Protein AF-A0A1S3RMH4-F1 (afdb_monomer)

pLDDT: mean 74.73, std 23.82, range [23.7, 96.94]

Solvent-accessible surface area (backbone atoms only — not comparable to full-atom values): 52886 Å² total; per-residue (Å²): 134,87,84,89,87,80,86,88,88,81,89,83,89,81,85,90,82,89,84,86,89,84,88,78,90,83,90,86,88,89,90,85,89,79,90,90,88,88,85,91,84,90,88,85,89,90,83,90,86,89,85,88,84,90,86,87,81,91,88,82,81,90,88,85,89,81,89,84,88,87,84,82,85,89,86,82,90,82,84,91,77,82,96,82,88,84,88,71,64,43,44,48,47,49,60,65,62,36,79,44,44,56,60,39,66,55,67,34,40,35,42,41,51,57,93,33,77,43,79,48,46,26,42,62,88,70,49,74,63,56,69,76,44,93,51,40,39,50,45,75,78,57,71,43,32,36,37,44,32,38,42,56,30,48,71,86,70,38,38,51,32,35,42,37,38,34,44,102,90,49,75,30,66,25,69,33,52,28,44,54,32,35,67,84,40,70,80,67,85,78,68,72,48,77,43,42,56,59,40,72,42,76,50,74,51,56,72,44,38,41,71,72,53,50,60,47,54,22,46,88,89,40,72,67,56,53,90,79,44,83,44,41,42,75,54,87,68,46,30,41,35,29,50,50,34,44,67,88,72,44,43,60,34,34,48,33,37,34,27,80,95,76,70,48,72,54,74,48,73,40,42,42,44,50,23,35,54,35,43,76,64,81,50,84,74,60,37,54,37,76,35,49,59,66,36,68,42,74,48,76,52,58,64,49,41,30,62,75,39,51,36,43,42,27,46,92,89,40,76,65,68,70,57,96,52,34,38,57,51,100,62,33,41,36,41,34,38,43,63,32,42,75,87,66,41,47,60,34,35,43,38,27,37,37,94,53,36,69,38,74,50,73,29,37,33,46,56,34,36,60,25,39,75,75,44,70,66,68,47,70,42,63,44,67,56,39,66,48,71,51,52,40,30,34,48,38,37,63,69,22,53,69,44,43,34,45,94,89,49,63,70,55,86,80,93,83,70,86,90,66,77,71,55,59,47,70,44,99,84,67,41,42,35,32,40,47,58,80,46,39,33,35,43,31,37,51,55,37,48,79,83,68,42,43,61,38,39,45,36,30,34,40,98,82,37,68,30,77,54,74,33,45,36,47,54,26,28,47,37,45,81,49,65,74,47,71,47,57,36,48,79,74,38,75,37,78,47,52,44,32,47,53,40,31,66,67,50,50,77,50,48,27,41,94,88,42,74,58,73,95,60,67,58,97,42,40,37,72,51,78,55,87,47,39,39,36,40,39,39,26,28,88,49,82,84,66,44,44,62,37,34,44,33,31,38,38,98,70,30,71,36,74,48,72,28,38,39,44,72,40,44,44,15,38,39,28,47,72,77,47,72,53,59,26,19,38,35,34,40,39,33,37,48,79,38,95,39,42,21,77,44,67,62,51,29,36,38,46,34,38,26,50,80,92,58,71,80,47,74,49,79,44,75,61,52,97,83,74,41,67,47,79,48,73,84,47,61,48,65,36,54,33,37,37,35,32,25,26,25,25,89,81,32,71,25,46,64,28,80,70,46,76,51,56,25,35,59,86,50,44,46,20,44,44,31,49,67,55,85,82,49,85,51,82,76,54,30,44,45,48,34,38,50,89,46,60,39,46,34,34,74,53,56,28,34,41,32,38,38,30,48,72,92,50,93,64,68,49,80,75,45,79,41,54,54,88,62,48,62,51,75,50,64,85,46,65,60,60,36,47,31,37,40,37,35,24,31,26,35,84,73,35,63,18,59,63,18,73,52,74,51,65,42,59,69,76,86,78,83,84,81,94,83,88,78,88,81,91,81,91,88,66,76,69,64,59,55,52,53,52,54,52,54,54,40,49,74,73,72,49,70,75,56,68,50,82,55,93,85,78,83,59,82,50,71,52,84,68,92,81,89,80,92,83,87,86,90,93,79,88,87,88,84,83,88,86,88,88,80,91,88,89,86,87,88,84,82,89,85,85,84,81,80,88,82,91,82,85,85,86,82,89,85,81,91,88,81,85,83,90,82,84,85,84,90,84,86,88,136

Foldseek 3Di:
DDDDDDDDDDDDDDDDDDDDDDDDDDDDDDDDDDDDDDDDDDDDDDDDDDDDDDDDDDDDDDDDDDDDDDDDDDDDDDDDDDDDDDDDKEKDKVPQEAEDEQQAKDKIKIFIDHQFPDKWKAAQVRHTDDADDPQWHWAADDRGMIMIMGGNDDQVRFAKMKIWTDDPVDIYIGIYGHGYKYAKDWPDDDDAAEDEQQAWDKDFTDIDIVVFWAKFKDDPNHTDDCVPDVQWDDDPGGIIIGGRDHQVRFDWMKTWTADPVVGDIDIDIHGYHYWYEKDWDDDPQLLEAEEEAQAKGKRFTDIDIPPFWQKWKDDPNHTDDDDPQWDADPRRRMIIGGRDDQVNFAKMKIWTADPSGIDIDIHTYDYWYWKDWPDWEAAEALAFQAKDKTKIFIDIVVQWDKWKDDDPDTQDDPDDDDPDDDQWDADPVRQWIWGHDRGMIMIMGRGDDQVPFAKMKMWTDDPPYIDIDIYTYHYFHWKDWDFDQEWEDAAQDKTKGKTFIDGPPFWDKWKDDPNHTDDQDDDPAWHWDDDSGMIIIIGRHNDPVSFAWMKMWIGDPSGIDIDIHGYYYFDAFAAWAFPDWAAAQFKIKTFTHGTPGNSRFDWFWKKKWKDFPPDDIDIDIDTDDDPPGMDMDGGHHGQTKMWMWMWIAGPVGIYDIDDTDIDTHHHAWAAAAAWAKDDDDADPAAKDKIFTDGGGRRGAQFAWKWKWKDFPVDPDIDDIDIGGSPDGMDMDHDHDAQTKMKMWIWTAGPRGIHDTDIDIDTHHHDDDDDDDDDDDDDDDDDVPPVVVVVVVVVCVVVPFDKDWDDDPDDPDIDIDGDDDDDDDDDDDDDDDDDDDDDDDDDDDDDDDDDDDDDDDDDDDDDDDDDDDDDDDDDDDDDD

Radius of gyration: 71.13 Å; Cα contacts (8 Å, |Δi|>4): 1762; chains: 1; bounding box: 151×96×207 Å

Structure (mmCIF, N/CA/C/O backbone):
data_AF-A0A1S3RMH4-F1
#
_entry.id   AF-A0A1S3RMH4-F1
#
loop_
_atom_site.group_PDB
_atom_site.id
_atom_site.type_symbol
_atom_site.label_atom_id
_atom_site.label_alt_id
_atom_site.label_comp_id
_atom_site.label_asym_id
_atom_site.label_entity_id
_atom_site.label_seq_id
_atom_site.pdbx_PDB_ins_code
_atom_site.Cartn_x
_atom_site.Cartn_y
_atom_site.Cartn_z
_atom_site.occupancy
_atom_site.B_iso_or_equiv
_atom_site.auth_seq_id
_atom_site.auth_comp_id
_atom_site.auth_asym_id
_atom_site.auth_atom_id
_atom_site.pdbx_PDB_model_num
ATOM 1 N N . MET A 1 1 ? 45.076 14.165 -7.934 1.00 28.39 1 MET A N 1
ATOM 2 C CA . MET A 1 1 ? 45.682 15.376 -7.335 1.00 28.39 1 MET A CA 1
ATOM 3 C C . MET A 1 1 ? 44.694 16.520 -7.517 1.00 28.39 1 MET A C 1
ATOM 5 O O . MET A 1 1 ? 43.938 16.445 -8.481 1.00 28.39 1 MET A O 1
ATOM 9 N N . PRO A 1 2 ? 44.615 17.478 -6.582 1.00 54.84 2 PRO A N 1
ATOM 10 C CA . PRO A 1 2 ? 43.663 18.589 -6.651 1.00 54.84 2 PRO A CA 1
ATOM 11 C C . PRO A 1 2 ? 44.163 19.694 -7.600 1.00 54.84 2 PRO A C 1
ATOM 13 O O . PRO A 1 2 ? 45.342 19.692 -7.946 1.00 54.84 2 PRO A O 1
ATOM 16 N N . ASP A 1 3 ? 43.303 20.660 -7.948 1.00 33.22 3 ASP A N 1
ATOM 17 C CA . ASP A 1 3 ? 43.487 22.004 -7.377 1.00 33.22 3 ASP A CA 1
ATOM 18 C C . ASP A 1 3 ? 42.275 22.950 -7.500 1.00 33.22 3 ASP A C 1
ATOM 20 O O . ASP A 1 3 ? 41.521 22.908 -8.467 1.00 33.22 3 ASP A O 1
ATOM 24 N N . LEU A 1 4 ? 42.188 23.828 -6.491 1.00 33.56 4 LEU A N 1
ATOM 25 C CA . LEU A 1 4 ? 41.513 25.137 -6.404 1.00 33.56 4 LEU A CA 1
ATOM 26 C C . LEU A 1 4 ? 39.973 25.272 -6.512 1.00 33.56 4 LEU A C 1
ATOM 28 O O . LEU A 1 4 ? 39.328 24.972 -7.511 1.00 33.56 4 LEU A O 1
ATOM 32 N N . CYS A 1 5 ? 39.414 25.892 -5.463 1.00 28.14 5 CYS A N 1
ATOM 33 C CA . CYS A 1 5 ? 38.019 26.322 -5.314 1.00 28.14 5 CYS A CA 1
ATOM 34 C C . CYS A 1 5 ? 37.868 27.850 -5.478 1.00 28.14 5 CYS A C 1
ATOM 36 O O . CYS A 1 5 ? 38.769 28.580 -5.070 1.00 28.14 5 CYS A O 1
ATOM 38 N N . ALA A 1 6 ? 36.687 28.321 -5.909 1.00 28.88 6 ALA A N 1
ATOM 39 C CA . ALA A 1 6 ? 35.985 29.536 -5.426 1.00 28.88 6 ALA A CA 1
ATOM 40 C C . ALA A 1 6 ? 34.594 29.612 -6.112 1.00 28.88 6 ALA A C 1
ATOM 42 O O . ALA A 1 6 ? 34.530 29.607 -7.335 1.00 28.88 6 ALA A O 1
ATOM 43 N N . VAL A 1 7 ? 33.462 29.463 -5.405 1.00 27.77 7 VAL A N 1
ATOM 44 C CA . VAL A 1 7 ? 32.738 30.524 -4.654 1.00 27.77 7 VAL A CA 1
ATOM 45 C C . VAL A 1 7 ? 32.243 31.626 -5.618 1.00 27.77 7 VAL A C 1
ATOM 47 O O . VAL A 1 7 ? 33.041 32.446 -6.057 1.00 27.77 7 VAL A O 1
ATOM 50 N N . ASP A 1 8 ? 31.020 31.540 -6.165 1.00 28.91 8 ASP A N 1
ATOM 51 C CA . ASP A 1 8 ? 29.699 31.827 -5.533 1.00 28.91 8 ASP A CA 1
ATOM 52 C C . ASP A 1 8 ? 29.471 33.346 -5.347 1.00 28.91 8 ASP A C 1
ATOM 54 O O . ASP A 1 8 ? 30.287 34.026 -4.728 1.00 28.91 8 ASP A O 1
ATOM 58 N N . SER A 1 9 ? 28.455 33.976 -5.960 1.00 29.88 9 SER A N 1
ATOM 59 C CA . SER A 1 9 ? 27.158 34.338 -5.322 1.00 29.88 9 SER A CA 1
ATOM 60 C C . SER A 1 9 ? 26.528 35.534 -6.094 1.00 29.88 9 SER A C 1
ATOM 62 O O . SER A 1 9 ? 27.240 36.185 -6.857 1.00 29.88 9 SER A O 1
ATOM 64 N N . ALA A 1 10 ? 25.252 35.946 -5.980 1.00 30.81 10 ALA A N 1
ATOM 65 C CA . ALA A 1 10 ? 24.022 35.318 -5.466 1.00 30.81 10 ALA A CA 1
ATOM 66 C C . ALA A 1 10 ? 22.751 36.107 -5.904 1.00 30.81 10 ALA A C 1
ATOM 68 O O . ALA A 1 10 ? 22.834 37.274 -6.267 1.00 30.81 10 ALA A O 1
ATOM 69 N N . ALA A 1 11 ? 21.585 35.460 -5.738 1.00 30.17 11 ALA A N 1
ATOM 70 C CA . ALA A 1 11 ? 20.251 36.008 -5.403 1.00 30.17 11 ALA A CA 1
ATOM 71 C C . ALA A 1 11 ? 19.536 37.062 -6.298 1.00 30.17 11 ALA A C 1
ATOM 73 O O . ALA A 1 11 ? 20.042 38.139 -6.584 1.00 30.17 11 ALA A O 1
ATOM 74 N N . GLY A 1 12 ? 18.242 36.814 -6.573 1.00 26.52 12 GLY A N 1
ATOM 75 C CA . GLY A 1 12 ? 17.312 37.817 -7.126 1.00 26.52 12 GLY A CA 1
ATOM 76 C C . GLY A 1 12 ? 15.890 37.300 -7.418 1.00 26.52 12 GLY A C 1
ATOM 77 O O . GLY A 1 12 ? 15.598 36.896 -8.537 1.00 26.52 12 GLY A O 1
ATOM 78 N N . LYS A 1 13 ? 14.984 37.332 -6.427 1.00 29.97 13 LYS A N 1
ATOM 79 C CA . LYS A 1 13 ? 13.515 37.199 -6.634 1.00 29.97 13 LYS A CA 1
ATOM 80 C C . LYS A 1 13 ? 12.979 38.526 -7.224 1.00 29.97 13 LYS A C 1
ATOM 82 O O . LYS A 1 13 ? 13.558 39.558 -6.909 1.00 29.97 13 LYS A O 1
ATOM 87 N N . GLY A 1 14 ? 11.884 38.631 -7.984 1.00 27.73 14 GLY A N 1
ATOM 88 C CA . GLY A 1 14 ? 10.862 37.683 -8.464 1.00 27.73 14 GLY A CA 1
ATOM 89 C C . GLY A 1 14 ? 9.571 38.452 -8.859 1.00 27.73 14 GLY A C 1
ATOM 90 O O . GLY A 1 14 ? 9.569 39.675 -8.775 1.00 27.73 14 GLY A O 1
ATOM 91 N N . LEU A 1 15 ? 8.476 37.736 -9.180 1.00 28.39 15 LEU A N 1
ATOM 92 C CA . LEU A 1 15 ? 7.075 38.208 -9.392 1.00 28.39 15 LEU A CA 1
ATOM 93 C C . LEU A 1 15 ? 6.651 38.835 -10.754 1.00 28.39 15 LEU A C 1
ATOM 95 O O . LEU A 1 15 ? 7.056 39.931 -11.112 1.00 28.39 15 LEU A O 1
ATOM 99 N N . TRP A 1 16 ? 5.735 38.117 -11.431 1.00 28.31 16 TRP A N 1
ATOM 100 C CA . TRP A 1 16 ? 4.400 38.518 -11.947 1.00 28.31 16 TRP A CA 1
ATOM 101 C C . TRP A 1 16 ? 4.138 39.915 -12.568 1.00 28.31 16 TRP A C 1
ATOM 103 O O . TRP A 1 16 ? 4.356 40.943 -11.937 1.00 28.31 16 TRP A O 1
ATOM 113 N N . GLY A 1 17 ? 3.436 39.929 -13.716 1.00 26.23 17 GLY A N 1
ATOM 114 C CA . GLY A 1 17 ? 2.680 41.094 -14.214 1.00 26.23 17 GLY A CA 1
ATOM 115 C C . GLY A 1 17 ? 2.156 40.954 -15.656 1.00 26.23 17 GLY A C 1
ATOM 116 O O . GLY A 1 17 ? 2.936 40.725 -16.575 1.00 26.23 17 GLY A O 1
ATOM 117 N N . GLU A 1 18 ? 0.844 41.116 -15.870 1.00 28.80 18 GLU A N 1
ATOM 118 C CA . GLU A 1 18 ? 0.226 41.248 -17.205 1.00 28.80 18 GLU A CA 1
ATOM 119 C C . GLU A 1 18 ? 0.191 42.718 -17.682 1.00 28.80 18 GLU A C 1
ATOM 121 O O . GLU A 1 18 ? 0.301 43.635 -16.869 1.00 28.80 18 GLU A O 1
ATOM 126 N N . GLY A 1 19 ? -0.087 42.961 -18.974 1.00 27.28 19 GLY A N 1
ATOM 127 C CA . GLY A 1 19 ? -0.708 44.228 -19.411 1.00 27.28 19 GLY A CA 1
ATOM 128 C C . GLY A 1 19 ? -0.133 44.918 -20.659 1.00 27.28 19 GLY A C 1
ATOM 129 O O . GLY A 1 19 ? 1.036 45.279 -20.728 1.00 27.28 19 GLY A O 1
ATOM 130 N N . LYS A 1 20 ? -1.011 45.181 -21.637 1.00 28.23 20 LYS A N 1
ATOM 131 C CA . LYS A 1 20 ? -0.861 46.193 -22.716 1.00 28.23 20 LYS A CA 1
ATOM 132 C C . LYS A 1 20 ? -1.360 47.568 -22.186 1.00 28.23 20 LYS A C 1
ATOM 134 O O . LYS A 1 20 ? -2.018 47.544 -21.147 1.00 28.23 20 LYS A O 1
ATOM 139 N N . PRO A 1 21 ? -1.186 48.737 -22.862 1.00 42.66 21 PRO A N 1
ATOM 140 C CA . PRO A 1 21 ? -0.784 48.978 -24.260 1.00 42.66 21 PRO A CA 1
ATOM 141 C C . PRO A 1 21 ? 0.317 50.064 -24.445 1.00 42.66 21 PRO A C 1
ATOM 143 O O . PRO A 1 21 ? 0.977 50.456 -23.493 1.00 42.66 21 PRO A O 1
ATOM 146 N N . GLY A 1 22 ? 0.529 50.546 -25.683 1.00 27.16 22 GLY A N 1
ATOM 147 C CA . GLY A 1 22 ? 1.533 51.575 -26.036 1.00 27.16 22 GLY A CA 1
ATOM 148 C C . GLY A 1 22 ? 0.979 52.799 -26.795 1.00 27.16 22 GLY A C 1
ATOM 149 O O . GLY A 1 22 ? -0.222 53.057 -26.734 1.00 27.16 22 GLY A O 1
ATOM 150 N N . ARG A 1 23 ? 1.854 53.477 -27.574 1.00 28.11 23 ARG A N 1
ATOM 151 C CA . ARG A 1 23 ? 1.780 54.872 -28.116 1.00 28.11 23 ARG A CA 1
ATOM 152 C C . ARG A 1 23 ? 2.186 55.947 -27.078 1.00 28.11 23 ARG A C 1
ATOM 154 O O . ARG A 1 23 ? 1.965 55.734 -25.897 1.00 28.11 23 ARG A O 1
ATOM 161 N N . LYS A 1 24 ? 2.794 57.092 -27.442 1.00 25.91 24 LYS A N 1
ATOM 162 C CA . LYS A 1 24 ? 3.085 57.721 -28.762 1.00 25.91 24 LYS A CA 1
ATOM 163 C C . LYS A 1 24 ? 4.310 58.681 -28.657 1.00 25.91 24 LYS A C 1
ATOM 165 O O . LYS A 1 24 ? 4.610 59.106 -27.554 1.00 25.91 24 LYS A O 1
ATOM 170 N N . GLU A 1 25 ? 4.971 58.965 -29.794 1.00 26.27 25 GLU A N 1
ATOM 171 C CA . GLU A 1 25 ? 5.438 60.284 -30.338 1.00 26.27 25 GLU A CA 1
ATOM 172 C C . GLU A 1 25 ? 5.824 61.467 -29.384 1.00 26.27 25 GLU A C 1
ATOM 174 O O . GLU A 1 25 ? 5.167 61.686 -28.378 1.00 26.27 25 GLU A O 1
ATOM 179 N N . GLU A 1 26 ? 6.799 62.360 -29.665 1.00 28.23 26 GLU A N 1
ATOM 180 C CA . GLU A 1 26 ? 7.656 62.558 -30.858 1.00 28.23 26 GLU A CA 1
ATOM 181 C C . GLU A 1 26 ? 8.855 63.529 -30.648 1.00 28.23 26 GLU A C 1
ATOM 183 O O . GLU A 1 26 ? 8.806 64.405 -29.792 1.00 28.23 26 GLU A O 1
ATOM 188 N N . THR A 1 27 ? 9.827 63.490 -31.580 1.00 29.56 27 THR A N 1
ATOM 189 C CA . THR A 1 27 ? 10.770 64.572 -32.000 1.00 29.56 27 THR A CA 1
ATOM 190 C C . THR A 1 27 ? 11.796 65.185 -31.018 1.00 29.56 27 THR A C 1
ATOM 192 O O . THR A 1 27 ? 11.571 65.267 -29.822 1.00 29.56 27 THR A O 1
ATOM 195 N N . ALA A 1 28 ? 12.931 65.760 -31.461 1.00 32.12 28 ALA A N 1
ATOM 196 C CA . ALA A 1 28 ? 13.800 65.539 -32.644 1.00 32.12 28 ALA A CA 1
ATOM 197 C C . ALA A 1 28 ? 15.035 66.471 -32.580 1.00 32.12 28 ALA A C 1
ATOM 199 O O . ALA A 1 28 ? 14.910 67.587 -32.081 1.00 32.12 28 ALA A O 1
ATOM 200 N N . HIS A 1 29 ? 16.157 66.106 -33.226 1.00 26.39 29 HIS A N 1
ATOM 201 C CA . HIS A 1 29 ? 17.024 67.057 -33.957 1.00 26.39 29 HIS A CA 1
ATOM 202 C C . HIS A 1 29 ? 17.839 66.373 -35.088 1.00 26.39 29 HIS A C 1
ATOM 204 O O . HIS A 1 29 ? 17.797 65.156 -35.244 1.00 26.39 29 HIS A O 1
ATOM 210 N N . ARG A 1 30 ? 18.482 67.187 -35.940 1.00 33.59 30 ARG A N 1
ATOM 211 C CA . ARG A 1 30 ? 19.011 66.917 -37.309 1.00 33.59 30 ARG A CA 1
ATOM 212 C C . ARG A 1 30 ? 20.570 66.974 -37.356 1.00 33.59 30 ARG A C 1
ATOM 214 O O . ARG A 1 30 ? 21.134 67.461 -36.387 1.00 33.59 30 ARG A O 1
ATOM 221 N N . ASN A 1 31 ? 21.350 66.611 -38.402 1.00 33.09 31 ASN A N 1
ATOM 222 C CA . ASN A 1 31 ? 21.129 66.038 -39.759 1.00 33.09 31 ASN A CA 1
ATOM 223 C C . ASN A 1 31 ? 22.444 65.478 -40.401 1.00 33.09 31 ASN A C 1
ATOM 225 O O . ASN A 1 31 ? 23.511 65.700 -39.843 1.00 33.09 31 ASN A O 1
ATOM 229 N N . PHE A 1 32 ? 22.316 64.944 -41.642 1.00 26.45 32 PHE A N 1
ATOM 230 C CA . PHE A 1 32 ? 23.295 64.594 -42.724 1.00 26.45 32 PHE A CA 1
ATOM 231 C C . PHE A 1 32 ? 23.522 63.068 -42.921 1.00 26.45 32 PHE A C 1
ATOM 233 O O . PHE A 1 32 ? 24.060 62.428 -42.029 1.00 26.45 32 PHE A O 1
ATOM 240 N N . LEU A 1 33 ? 22.967 62.368 -43.941 1.00 30.05 33 LEU A N 1
ATOM 241 C CA . LEU A 1 33 ? 23.102 62.411 -45.436 1.00 30.05 33 LEU A CA 1
ATOM 242 C C . LEU A 1 33 ? 24.426 61.787 -45.955 1.00 30.05 33 LEU A C 1
ATOM 244 O O . LEU A 1 33 ? 25.462 62.081 -45.377 1.00 30.05 33 LEU A O 1
ATOM 248 N N . SER A 1 34 ? 24.508 60.956 -47.020 1.00 31.11 34 SER A N 1
ATOM 249 C CA . SER A 1 34 ? 23.565 60.471 -48.079 1.00 31.11 34 SER A CA 1
ATOM 250 C C . SER A 1 34 ? 24.113 59.172 -48.763 1.00 31.11 34 SER A C 1
ATOM 252 O O . SER A 1 34 ? 25.326 59.047 -48.837 1.00 31.11 34 SER A O 1
ATOM 254 N N . HIS A 1 35 ? 23.331 58.119 -49.104 1.00 30.34 35 HIS A N 1
ATOM 255 C CA . HIS A 1 35 ? 22.758 57.720 -50.443 1.00 30.34 35 HIS A CA 1
ATOM 256 C C . HIS A 1 35 ? 23.768 57.524 -51.628 1.00 30.34 35 HIS A C 1
ATOM 258 O O . HIS A 1 35 ? 24.775 58.211 -51.649 1.00 30.34 35 HIS A O 1
ATOM 264 N N . CYS A 1 36 ? 23.598 56.661 -52.665 1.00 27.53 36 CYS A N 1
ATOM 265 C CA . CYS A 1 36 ? 22.447 55.863 -53.180 1.00 27.53 36 CYS A CA 1
ATOM 266 C C . CYS A 1 36 ? 22.842 54.543 -53.957 1.00 27.53 36 CYS A C 1
ATOM 268 O O . CYS A 1 36 ? 23.923 54.016 -53.728 1.00 27.53 36 CYS A O 1
ATOM 270 N N . LYS A 1 37 ? 21.966 53.977 -54.830 1.00 28.31 37 LYS A N 1
ATOM 271 C CA . LYS A 1 37 ? 21.995 52.594 -55.426 1.00 28.31 37 LYS A CA 1
ATOM 272 C C . LYS A 1 37 ? 22.080 52.483 -56.985 1.00 28.31 37 LYS A C 1
ATOM 274 O O . LYS A 1 37 ? 21.831 53.468 -57.674 1.00 28.31 37 LYS A O 1
ATOM 279 N N . SER A 1 38 ? 22.197 51.225 -57.489 1.00 28.23 38 SER A N 1
ATOM 280 C CA . SER A 1 38 ? 21.758 50.650 -58.813 1.00 28.23 38 SER A CA 1
ATOM 281 C C . SER A 1 38 ? 22.857 50.435 -59.905 1.00 28.23 38 SER A C 1
ATOM 283 O O . SER A 1 38 ? 23.889 51.083 -59.800 1.00 28.23 38 SER A O 1
ATOM 285 N N . CYS A 1 39 ? 22.765 49.551 -60.935 1.00 26.06 39 CYS A N 1
ATOM 286 C CA . CYS A 1 39 ? 21.734 48.564 -61.367 1.00 26.06 39 CYS A CA 1
ATOM 287 C C . CYS A 1 39 ? 22.225 47.517 -62.439 1.00 26.06 39 CYS A C 1
ATOM 289 O O . CYS A 1 39 ? 23.294 47.702 -63.010 1.00 26.06 39 CYS A O 1
ATOM 291 N N . VAL A 1 40 ? 21.359 46.543 -62.813 1.00 27.86 40 VAL A N 1
ATOM 292 C CA . VAL A 1 40 ? 21.311 45.739 -64.091 1.00 27.86 40 VAL A CA 1
ATOM 293 C C . VAL A 1 40 ? 22.290 44.532 -64.272 1.00 27.86 40 VAL A C 1
ATOM 295 O O . VAL A 1 40 ? 23.088 44.242 -63.385 1.00 27.86 40 VAL A O 1
ATOM 298 N N . CYS A 1 41 ? 22.081 43.691 -65.312 1.00 23.70 41 CYS A N 1
ATOM 299 C CA . CYS A 1 41 ? 22.218 42.215 -65.287 1.00 23.70 41 CYS A CA 1
ATOM 300 C C . CYS A 1 41 ? 22.832 41.533 -66.547 1.00 23.70 41 CYS A C 1
ATOM 302 O O . CYS A 1 41 ? 22.802 42.093 -67.638 1.00 23.70 41 CYS A O 1
ATOM 304 N N . SER A 1 42 ? 23.134 40.226 -66.402 1.00 24.62 42 SER A N 1
ATOM 305 C CA . SER A 1 42 ? 23.149 39.137 -67.424 1.00 24.62 42 SER A CA 1
ATOM 306 C C . SER A 1 42 ? 24.371 38.977 -68.382 1.00 24.62 42 SER A C 1
ATOM 308 O O . SER A 1 42 ? 25.163 39.910 -68.486 1.00 24.62 42 SER A O 1
ATOM 310 N N . PRO A 1 43 ? 24.612 37.770 -68.971 1.00 44.41 43 PRO A N 1
ATOM 311 C CA . PRO A 1 43 ? 25.968 37.296 -69.338 1.00 44.41 43 PRO A CA 1
ATOM 312 C C . PRO A 1 43 ? 26.166 36.857 -70.812 1.00 44.41 43 PRO A C 1
ATOM 314 O O . PRO A 1 43 ? 25.187 36.745 -71.538 1.00 44.41 43 PRO A O 1
ATOM 317 N N . GLU A 1 44 ? 27.398 36.458 -71.195 1.00 27.66 44 GLU A N 1
ATOM 318 C CA . GLU A 1 44 ? 27.649 35.188 -71.926 1.00 27.66 44 GLU A CA 1
ATOM 319 C C . GLU A 1 44 ? 29.143 34.751 -72.056 1.00 27.66 44 GLU A C 1
ATOM 321 O O . GLU A 1 44 ? 30.048 35.576 -72.108 1.00 27.66 44 GLU A O 1
ATOM 326 N N . SER A 1 45 ? 29.344 33.425 -72.144 1.00 24.80 45 SER A N 1
ATOM 327 C CA . SER A 1 45 ? 30.307 32.657 -72.979 1.00 24.80 45 SER A CA 1
ATOM 328 C C . SER A 1 45 ? 31.864 32.773 -72.910 1.00 24.80 45 SER A C 1
ATOM 330 O O . SER A 1 45 ? 32.476 33.676 -73.469 1.00 24.80 45 SER A O 1
ATOM 332 N N . ILE A 1 46 ? 32.482 31.642 -72.495 1.00 26.94 46 ILE A N 1
ATOM 333 C CA . ILE A 1 46 ? 33.682 30.965 -73.090 1.00 26.94 46 ILE A CA 1
ATOM 334 C C . ILE A 1 46 ? 35.113 31.406 -72.621 1.00 26.94 46 ILE A C 1
ATOM 336 O O . ILE A 1 46 ? 35.260 32.204 -71.701 1.00 26.94 46 ILE A O 1
ATOM 340 N N . GLN A 1 47 ? 36.156 30.668 -73.051 1.00 25.47 47 GLN A N 1
ATOM 341 C CA . GLN A 1 47 ? 37.370 30.283 -72.294 1.00 25.47 47 GLN A CA 1
ATOM 342 C C . GLN A 1 47 ? 38.704 31.020 -72.607 1.00 25.47 47 GLN A C 1
ATOM 344 O O . GLN A 1 47 ? 38.829 31.805 -73.539 1.00 25.47 47 GLN A O 1
ATOM 349 N N . ARG A 1 48 ? 39.712 30.684 -71.776 1.00 27.30 48 ARG A N 1
ATOM 350 C CA . ARG A 1 48 ? 41.162 30.988 -71.822 1.00 27.30 48 ARG A CA 1
ATOM 351 C C . ARG A 1 48 ? 41.851 30.745 -73.181 1.00 27.30 48 ARG A C 1
ATOM 353 O O . ARG A 1 48 ? 41.608 29.707 -73.776 1.00 27.30 48 ARG A O 1
ATOM 360 N N . GLU A 1 49 ? 42.869 31.558 -73.488 1.00 27.72 49 GLU A N 1
ATOM 361 C CA . GLU A 1 49 ? 44.329 31.253 -73.444 1.00 27.72 49 GLU A CA 1
ATOM 362 C C . GLU A 1 49 ? 45.072 32.609 -73.261 1.00 27.72 49 GLU A C 1
ATOM 364 O O . GLU A 1 49 ? 44.570 33.638 -73.700 1.00 27.72 49 GLU A O 1
ATOM 369 N N . LEU A 1 50 ? 46.034 32.806 -72.345 1.00 27.16 50 LEU A N 1
ATOM 370 C CA . LEU A 1 50 ? 47.432 32.339 -72.216 1.00 27.16 50 LEU A CA 1
ATOM 371 C C . LEU A 1 50 ? 48.494 33.073 -73.091 1.00 27.16 50 LEU A C 1
ATOM 373 O O . LEU A 1 50 ? 48.718 32.735 -74.241 1.00 27.16 50 LEU A O 1
ATOM 377 N N . LEU A 1 51 ? 49.263 33.948 -72.409 1.00 26.73 51 LEU A N 1
ATOM 378 C CA . LEU A 1 51 ? 50.746 34.055 -72.429 1.00 26.73 51 LEU A CA 1
ATOM 379 C C . LEU A 1 51 ? 51.538 34.992 -73.401 1.00 26.73 51 LEU A C 1
ATOM 381 O O . LEU A 1 51 ? 52.078 34.565 -74.412 1.00 26.73 51 LEU A O 1
ATOM 385 N N . ILE A 1 52 ? 51.873 36.181 -72.854 1.00 28.09 52 ILE A N 1
ATOM 386 C CA . ILE A 1 52 ? 53.159 36.945 -72.943 1.00 28.09 52 ILE A CA 1
ATOM 387 C C . ILE A 1 52 ? 53.570 37.577 -74.330 1.00 28.09 52 ILE A C 1
ATOM 389 O O . ILE A 1 52 ? 52.720 37.602 -75.215 1.00 28.09 52 ILE A O 1
ATOM 393 N N . PRO A 1 53 ? 54.673 38.372 -74.493 1.00 39.25 53 PRO A N 1
ATOM 394 C CA . PRO A 1 53 ? 54.498 39.834 -74.587 1.00 39.25 53 PRO A CA 1
ATOM 395 C C . PRO A 1 53 ? 55.239 40.606 -75.715 1.00 39.25 53 PRO A C 1
ATOM 397 O O . PRO A 1 53 ? 56.126 40.102 -76.391 1.00 39.25 53 PRO A O 1
ATOM 400 N N . TRP A 1 54 ? 54.989 41.925 -75.706 1.00 26.73 54 TRP A N 1
ATOM 401 C CA . TRP A 1 54 ? 55.924 43.022 -76.033 1.00 26.73 54 TRP A CA 1
ATOM 402 C C . TRP A 1 54 ? 56.374 43.222 -77.493 1.00 26.73 54 TRP A C 1
ATOM 404 O O . TRP A 1 54 ? 57.376 42.686 -77.952 1.00 26.73 54 TRP A O 1
ATOM 414 N N . LEU A 1 55 ? 55.786 44.250 -78.110 1.00 25.47 55 LEU A N 1
ATOM 415 C CA . LEU A 1 55 ? 56.563 45.393 -78.601 1.00 25.47 55 LEU A CA 1
ATOM 416 C C . LEU A 1 55 ? 55.775 46.683 -78.318 1.00 25.47 55 LEU A C 1
ATOM 418 O O . LEU A 1 55 ? 54.562 46.723 -78.511 1.00 25.47 55 LEU A O 1
ATOM 422 N N . GLY A 1 56 ? 56.445 47.710 -77.790 1.00 27.05 56 GLY A N 1
ATOM 423 C CA . GLY A 1 56 ? 55.828 48.992 -77.425 1.00 27.05 56 GLY A CA 1
ATOM 424 C C . GLY A 1 56 ? 56.091 50.094 -78.454 1.00 27.05 56 GLY A C 1
ATOM 425 O O . GLY A 1 56 ? 57.037 50.003 -79.234 1.00 27.05 56 GLY A O 1
ATOM 426 N N . ALA A 1 57 ? 55.294 51.167 -78.418 1.00 26.30 57 ALA A N 1
ATOM 427 C CA . ALA A 1 57 ? 55.471 52.337 -79.277 1.00 26.30 57 ALA A CA 1
ATOM 428 C C . ALA A 1 57 ? 55.305 53.662 -78.501 1.00 26.30 57 ALA A C 1
ATOM 430 O O . ALA A 1 57 ? 54.267 53.903 -77.901 1.00 26.30 57 ALA A O 1
ATOM 431 N N . HIS A 1 58 ? 56.344 54.504 -78.583 1.00 29.02 58 HIS A N 1
ATOM 432 C CA . HIS A 1 58 ? 56.397 55.965 -78.380 1.00 29.02 58 HIS A CA 1
ATOM 433 C C . HIS A 1 58 ? 55.726 56.658 -77.170 1.00 29.02 58 HIS A C 1
ATOM 435 O O . HIS A 1 58 ? 54.507 56.753 -77.080 1.00 29.02 58 HIS A O 1
ATOM 441 N N . GLY A 1 59 ? 56.546 57.409 -76.411 1.00 27.42 59 GLY A N 1
ATOM 442 C CA . GLY A 1 59 ? 56.137 58.717 -75.864 1.00 27.42 59 GLY A CA 1
ATOM 443 C C . GLY A 1 59 ? 56.836 59.187 -74.577 1.00 27.42 59 GLY A C 1
ATOM 444 O O . GLY A 1 59 ? 56.411 58.795 -73.498 1.00 27.42 59 GLY A O 1
ATOM 445 N N . GLY A 1 60 ? 57.818 60.104 -74.668 1.00 25.98 60 GLY A N 1
ATOM 446 C CA . GLY A 1 60 ? 58.238 60.942 -73.520 1.00 25.98 60 GLY A CA 1
ATOM 447 C C . GLY A 1 60 ? 59.733 61.306 -73.394 1.00 25.98 60 GLY A C 1
ATOM 448 O O . GLY A 1 60 ? 60.550 60.433 -73.146 1.00 25.98 60 GLY A O 1
ATOM 449 N N . SER A 1 61 ? 60.035 62.612 -73.504 1.00 29.14 61 SER A N 1
ATOM 450 C CA . SER A 1 61 ? 61.130 63.398 -72.866 1.00 29.14 61 SER A CA 1
ATOM 451 C C . SER A 1 61 ? 62.597 62.893 -72.782 1.00 29.14 61 SER A C 1
ATOM 453 O O . SER A 1 61 ? 62.881 61.918 -72.102 1.00 29.14 61 SER A O 1
ATOM 455 N N . GLU A 1 62 ? 63.515 63.695 -73.360 1.00 30.47 62 GLU A N 1
ATOM 456 C CA . GLU A 1 62 ? 64.712 64.352 -72.743 1.00 30.47 62 GLU A CA 1
ATOM 457 C C . GLU A 1 62 ? 65.632 63.590 -71.742 1.00 30.47 62 GLU A C 1
ATOM 459 O O . GLU A 1 62 ? 65.158 62.927 -70.835 1.00 30.47 62 GLU A O 1
ATOM 464 N N . SER A 1 63 ? 66.970 63.756 -71.683 1.00 28.31 63 SER A N 1
ATOM 465 C CA . SER A 1 63 ? 68.018 64.440 -72.492 1.00 28.31 63 SER A CA 1
ATOM 466 C C . SER A 1 63 ? 69.423 64.009 -71.947 1.00 28.31 63 SER A C 1
ATOM 468 O O . SER A 1 63 ? 69.505 63.625 -70.786 1.00 28.31 63 SER A O 1
ATOM 470 N N . LEU A 1 64 ? 70.546 63.913 -72.695 1.00 29.36 64 LEU A N 1
ATOM 471 C CA . LEU A 1 64 ? 71.593 64.955 -72.900 1.00 29.36 64 LEU A CA 1
ATOM 472 C C . LEU A 1 64 ? 72.902 64.369 -73.537 1.00 29.36 64 LEU A C 1
ATOM 474 O O . LEU A 1 64 ? 73.377 63.342 -73.078 1.00 29.36 64 LEU A O 1
ATOM 478 N N . ARG A 1 65 ? 73.539 65.124 -74.461 1.00 29.64 65 ARG A N 1
ATOM 479 C CA . ARG A 1 65 ? 75.008 65.322 -74.742 1.00 29.64 65 ARG A CA 1
ATOM 480 C C . ARG A 1 65 ? 76.032 64.162 -74.977 1.00 29.64 65 ARG A C 1
ATOM 482 O O . ARG A 1 65 ? 76.234 63.316 -74.121 1.00 29.64 65 ARG A O 1
ATOM 489 N N . GLY A 1 66 ? 76.877 64.350 -76.018 1.00 30.38 66 GLY A N 1
ATOM 490 C CA . GLY A 1 66 ? 78.228 63.748 -76.250 1.00 30.38 66 GLY A CA 1
ATOM 491 C C . GLY A 1 66 ? 78.245 62.581 -77.262 1.00 30.38 66 GLY A C 1
ATOM 492 O O . GLY A 1 66 ? 77.745 61.523 -76.916 1.00 30.38 66 GLY A O 1
ATOM 493 N N . VAL A 1 67 ? 78.696 62.643 -78.534 1.00 28.73 67 VAL A N 1
ATOM 494 C CA . VAL A 1 67 ? 79.827 63.328 -79.237 1.00 28.73 67 VAL A CA 1
ATOM 495 C C . VAL A 1 67 ? 81.194 62.865 -78.677 1.00 28.73 67 VAL A C 1
ATOM 497 O O . VAL A 1 67 ? 81.442 63.102 -77.500 1.00 28.73 67 VAL A O 1
ATOM 500 N N . TRP A 1 68 ? 82.072 62.138 -79.401 1.00 28.62 68 TRP A N 1
ATOM 501 C CA . TRP A 1 68 ? 82.775 62.517 -80.654 1.00 28.62 68 TRP A CA 1
ATOM 502 C C . TRP A 1 68 ? 83.160 61.345 -81.610 1.00 28.62 68 TRP A C 1
ATOM 504 O O . TRP A 1 68 ? 83.791 60.386 -81.183 1.00 28.62 68 TRP A O 1
ATOM 514 N N . ASP A 1 69 ? 82.868 61.542 -82.906 1.00 29.09 69 ASP A N 1
ATOM 515 C CA . ASP A 1 69 ? 83.717 61.387 -84.117 1.00 29.09 69 ASP A CA 1
ATOM 516 C C . ASP A 1 69 ? 84.421 60.096 -84.621 1.00 29.09 69 ASP A C 1
ATOM 518 O O . ASP A 1 69 ? 84.861 59.221 -83.888 1.00 29.09 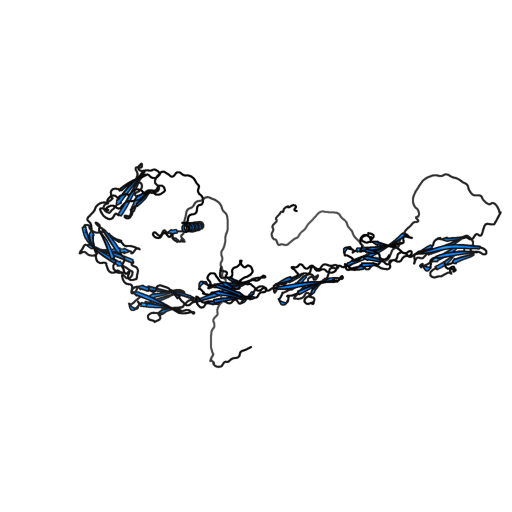69 ASP A O 1
ATOM 522 N N . SER A 1 70 ? 84.680 60.152 -85.948 1.00 28.84 70 SER A N 1
ATOM 523 C CA . SER A 1 70 ? 85.581 59.340 -86.806 1.00 28.84 70 SER A CA 1
ATOM 524 C C . SER A 1 70 ? 85.075 57.960 -87.296 1.00 28.84 70 SER A C 1
ATOM 526 O O . SER A 1 70 ? 84.649 57.141 -86.500 1.00 28.84 70 SER A O 1
ATOM 528 N N . LEU A 1 71 ? 85.132 57.598 -88.597 1.00 29.84 71 LEU A N 1
ATOM 529 C CA . LEU A 1 71 ? 85.820 58.212 -89.759 1.00 29.84 71 LEU A CA 1
ATOM 530 C C . LEU A 1 71 ? 85.163 57.900 -91.139 1.00 29.84 71 LEU A C 1
ATOM 532 O O . LEU A 1 71 ? 84.849 56.757 -91.436 1.00 29.84 71 LEU A O 1
ATOM 536 N N . ARG A 1 72 ? 85.084 58.932 -92.003 1.00 29.81 72 ARG A N 1
ATOM 537 C CA . ARG A 1 72 ? 85.081 58.952 -93.498 1.00 29.81 72 ARG A CA 1
ATOM 538 C C . ARG A 1 72 ? 84.250 57.944 -94.342 1.00 29.81 72 ARG A C 1
ATOM 540 O O . ARG A 1 72 ? 84.701 56.852 -94.652 1.00 29.81 72 ARG A O 1
ATOM 547 N N . SER A 1 73 ? 83.132 58.462 -94.876 1.00 29.80 73 SER A N 1
ATOM 548 C CA . SER A 1 73 ? 82.803 58.708 -96.314 1.00 29.80 73 SER A CA 1
ATOM 549 C C . SER A 1 73 ? 83.216 57.724 -97.448 1.00 29.80 73 SER A C 1
ATOM 551 O O . SER A 1 73 ? 84.349 57.250 -97.466 1.00 29.80 73 SER A O 1
ATOM 553 N N . PRO A 1 74 ? 82.375 57.548 -98.497 1.00 39.41 74 PRO A N 1
ATOM 554 C CA . PRO A 1 74 ? 82.542 56.530 -99.547 1.00 39.41 74 PRO A CA 1
ATOM 555 C C . PRO A 1 74 ? 83.506 56.899 -100.695 1.00 39.41 74 PRO A C 1
ATOM 557 O O . PRO A 1 74 ? 83.855 58.061 -100.896 1.00 39.41 74 PRO A O 1
ATOM 560 N N . LEU A 1 75 ? 83.843 55.894 -101.516 1.00 28.55 75 LEU A N 1
ATOM 561 C CA . LEU A 1 75 ? 84.488 56.033 -102.829 1.00 28.55 75 LEU A CA 1
ATOM 562 C C . LEU A 1 75 ? 83.502 55.699 -103.959 1.00 28.55 75 LEU A C 1
ATOM 564 O O . LEU A 1 75 ? 82.810 54.683 -103.906 1.00 28.55 75 LEU A O 1
ATOM 568 N N . SER A 1 76 ? 83.469 56.528 -105.002 1.00 30.61 76 SER A N 1
ATOM 569 C CA . SER A 1 76 ? 82.603 56.358 -106.174 1.00 30.61 76 SER A CA 1
ATOM 570 C C . SER A 1 76 ? 83.351 55.802 -107.392 1.00 30.61 76 SER A C 1
ATOM 572 O O . SER A 1 76 ? 84.443 56.266 -107.706 1.00 30.61 76 SER A O 1
ATOM 574 N N . THR A 1 77 ? 82.690 54.909 -108.140 1.00 33.19 77 THR A N 1
ATOM 575 C CA . THR A 1 77 ? 82.876 54.661 -109.592 1.00 33.19 77 THR A CA 1
ATOM 576 C C . THR A 1 77 ? 84.313 54.450 -110.107 1.00 33.19 77 THR A C 1
ATOM 578 O O . THR A 1 77 ? 84.991 55.400 -110.490 1.00 33.19 77 THR A O 1
ATOM 581 N N . GLY A 1 78 ? 84.732 53.182 -110.244 1.00 29.81 78 GLY A N 1
ATOM 582 C CA . GLY A 1 78 ? 86.071 52.792 -110.723 1.00 29.81 78 GLY A CA 1
ATOM 583 C C . GLY A 1 78 ? 86.106 51.596 -111.690 1.00 29.81 78 GLY A C 1
ATOM 584 O O . GLY A 1 78 ? 86.752 50.600 -111.402 1.00 29.81 78 GLY A O 1
ATOM 585 N N . SER A 1 79 ? 85.396 51.689 -112.819 1.00 35.16 79 SER A N 1
ATOM 586 C CA . SER A 1 79 ? 85.597 50.927 -114.074 1.00 35.16 79 SER A CA 1
ATOM 587 C C . SER A 1 79 ? 86.283 49.531 -114.040 1.00 35.16 79 SER A C 1
ATOM 589 O O . SER A 1 79 ? 87.489 49.405 -114.244 1.00 35.16 79 SER A O 1
ATOM 591 N N . GLN A 1 80 ? 85.457 48.478 -114.065 1.00 43.00 80 GLN A N 1
ATOM 592 C CA . GLN A 1 80 ? 85.570 47.386 -115.057 1.00 43.00 80 GLN A CA 1
ATOM 593 C C . GLN A 1 80 ? 86.846 46.495 -115.069 1.00 43.00 80 GLN A C 1
ATOM 595 O O . GLN A 1 80 ? 87.609 46.493 -116.034 1.00 43.00 80 GLN A O 1
ATOM 600 N N . ARG A 1 81 ? 86.978 45.583 -114.092 1.00 35.44 81 ARG A N 1
ATOM 601 C CA . ARG A 1 81 ? 87.661 44.272 -114.241 1.00 35.44 81 ARG A CA 1
ATOM 602 C C . ARG A 1 81 ? 86.918 43.207 -113.419 1.00 35.44 81 ARG A C 1
ATOM 604 O O . ARG A 1 81 ? 86.635 43.496 -112.271 1.00 35.44 81 ARG A O 1
ATOM 611 N N . ALA A 1 82 ? 86.628 42.042 -114.025 1.00 32.84 82 ALA A N 1
ATOM 612 C CA . ALA A 1 82 ? 86.010 40.816 -113.458 1.00 32.84 82 ALA A CA 1
ATOM 613 C C . ALA A 1 82 ? 84.854 41.023 -112.436 1.00 32.84 82 ALA A C 1
ATOM 615 O O . ALA A 1 82 ? 85.062 41.472 -111.321 1.00 32.84 82 ALA A O 1
ATOM 616 N N . ARG A 1 83 ? 83.584 40.689 -112.694 1.00 46.50 83 ARG A N 1
ATOM 617 C CA . ARG A 1 83 ? 82.995 39.741 -113.660 1.00 46.50 83 ARG A CA 1
ATOM 618 C C . ARG A 1 83 ? 83.372 38.263 -113.450 1.00 46.50 83 ARG A C 1
ATOM 620 O O . ARG A 1 83 ? 83.614 37.574 -114.426 1.00 46.50 83 ARG A O 1
ATOM 627 N N . GLU A 1 84 ? 83.363 37.798 -112.194 1.00 48.56 84 GLU A N 1
ATOM 628 C CA . GLU A 1 84 ? 83.322 36.365 -111.817 1.00 48.56 84 GLU A CA 1
ATOM 629 C C . GLU A 1 84 ? 82.924 36.185 -110.324 1.00 48.56 84 GLU A C 1
ATOM 631 O O . GLU A 1 84 ? 83.747 35.838 -109.485 1.00 48.56 84 GLU A O 1
ATOM 636 N N . ALA A 1 85 ? 81.671 36.508 -109.952 1.00 35.88 85 ALA A N 1
ATOM 637 C CA . ALA A 1 85 ? 81.209 36.445 -108.546 1.00 35.88 85 ALA A CA 1
ATOM 638 C C . ALA A 1 85 ? 79.673 36.343 -108.335 1.00 35.88 85 ALA A C 1
ATOM 640 O O . ALA A 1 85 ? 79.166 36.785 -107.308 1.00 35.88 85 ALA A O 1
ATOM 641 N N . LEU A 1 86 ? 78.905 35.799 -109.289 1.00 46.25 86 LEU A N 1
ATOM 642 C CA . LEU A 1 86 ? 77.456 35.573 -109.132 1.00 46.25 86 LEU A CA 1
ATOM 643 C C . LEU A 1 86 ? 77.085 34.133 -109.517 1.00 46.25 86 LEU A C 1
ATOM 645 O O . LEU A 1 86 ? 77.631 33.603 -110.481 1.00 46.25 86 LEU A O 1
ATOM 649 N N . ALA A 1 87 ? 76.135 33.555 -108.769 1.00 51.16 87 ALA A N 1
ATOM 650 C CA . ALA A 1 87 ? 75.638 32.166 -108.782 1.00 51.16 87 ALA A CA 1
ATOM 651 C C . ALA A 1 87 ? 76.268 31.193 -107.757 1.00 51.16 87 ALA A C 1
ATOM 653 O O . ALA A 1 87 ? 76.829 30.157 -108.126 1.00 51.16 87 ALA A O 1
ATOM 654 N N . SER A 1 88 ? 76.082 31.468 -106.465 1.00 58.94 88 SER A N 1
ATOM 655 C CA . SER A 1 88 ? 76.033 30.447 -105.405 1.00 58.94 88 SER A CA 1
ATOM 656 C C . SER A 1 88 ? 74.615 30.421 -104.834 1.00 58.94 88 SER A C 1
ATOM 658 O O . SER A 1 88 ? 74.219 31.366 -104.161 1.00 58.94 88 SER A O 1
ATOM 660 N N . LEU A 1 89 ? 73.850 29.374 -105.142 1.00 71.69 89 LEU A N 1
ATOM 661 C CA . LEU A 1 89 ? 72.476 29.219 -104.666 1.00 71.69 89 LEU A CA 1
ATOM 662 C C . LEU A 1 89 ? 72.512 28.810 -103.185 1.00 71.69 89 LEU A C 1
ATOM 664 O O . LEU A 1 89 ? 73.179 27.829 -102.847 1.00 71.69 89 LEU A O 1
ATOM 668 N N . GLN A 1 90 ? 71.835 29.542 -102.303 1.00 80.00 90 GLN A N 1
ATOM 669 C CA . GLN A 1 90 ? 71.772 29.227 -100.868 1.00 80.00 90 GLN A CA 1
ATOM 670 C C . GLN A 1 90 ? 70.322 29.190 -100.396 1.00 80.00 90 GLN A C 1
ATOM 672 O O . GLN A 1 90 ? 69.528 30.027 -100.812 1.00 80.00 90 GLN A O 1
ATOM 677 N N . VAL A 1 91 ? 69.997 28.215 -99.545 1.00 87.06 91 VAL A N 1
ATOM 678 C CA . VAL A 1 91 ? 68.656 27.987 -98.997 1.00 87.06 91 VAL A CA 1
ATOM 679 C C . VAL A 1 91 ? 68.712 28.123 -97.481 1.00 87.06 91 VAL A C 1
ATOM 681 O O . VAL A 1 91 ? 69.466 27.400 -96.828 1.00 87.06 91 VAL A O 1
ATOM 684 N N . GLU A 1 92 ? 67.885 28.998 -96.920 1.00 88.06 92 GLU A N 1
ATOM 685 C CA . GLU A 1 92 ? 67.654 29.099 -95.478 1.00 88.06 92 GLU A CA 1
ATOM 686 C C . GLU A 1 92 ? 66.197 28.736 -95.160 1.00 88.06 92 GLU A C 1
ATOM 688 O O . GLU A 1 92 ? 65.301 28.921 -95.984 1.00 88.06 92 GLU A O 1
ATOM 693 N N . ILE A 1 93 ? 65.955 28.155 -93.979 1.00 89.62 93 ILE A N 1
ATOM 694 C CA . ILE A 1 93 ? 64.605 27.804 -93.518 1.00 89.62 93 ILE A CA 1
ATOM 695 C C . ILE A 1 93 ? 64.334 28.484 -92.179 1.00 89.62 93 ILE A C 1
ATOM 697 O O . ILE A 1 93 ? 65.019 28.229 -91.187 1.00 89.62 93 ILE A O 1
ATOM 701 N N . THR A 1 94 ? 63.285 29.299 -92.148 1.00 87.06 94 THR A N 1
ATOM 702 C CA . THR A 1 94 ? 62.855 30.096 -91.001 1.00 87.06 94 THR A CA 1
ATOM 703 C C . THR A 1 94 ? 61.512 29.562 -90.472 1.00 87.06 94 THR A C 1
ATOM 705 O O . THR A 1 94 ? 60.517 29.609 -91.197 1.00 87.06 94 THR A O 1
ATOM 708 N N . PRO A 1 95 ? 61.417 29.073 -89.217 1.00 85.31 95 PRO A N 1
ATOM 709 C CA . PRO A 1 95 ? 62.498 28.847 -88.255 1.00 85.31 95 PRO A CA 1
ATOM 710 C C . PRO A 1 95 ? 63.303 27.568 -88.550 1.00 85.31 95 PRO A C 1
ATOM 712 O O . PRO A 1 95 ? 62.744 26.545 -88.941 1.00 85.31 95 PRO A O 1
ATOM 715 N N . MET A 1 96 ? 64.598 27.577 -88.217 1.00 77.69 96 MET A N 1
ATOM 716 C CA . MET A 1 96 ? 65.520 26.446 -88.445 1.00 77.69 96 MET A CA 1
ATOM 717 C C . MET A 1 96 ? 65.217 25.187 -87.598 1.00 77.69 96 MET A C 1
ATOM 719 O O . MET A 1 96 ? 65.896 24.170 -87.734 1.00 77.69 96 MET A O 1
ATOM 723 N N . GLN A 1 97 ? 64.235 25.234 -86.686 1.00 77.75 97 GLN A N 1
ATOM 724 C CA . GLN A 1 97 ? 63.811 24.105 -85.846 1.00 77.75 97 GLN A CA 1
ATOM 725 C C . GLN A 1 97 ? 62.283 24.065 -85.689 1.00 77.75 97 GLN A C 1
ATOM 727 O O . GLN A 1 97 ? 61.636 25.085 -85.430 1.00 77.75 97 GLN A O 1
ATOM 732 N N . GLY A 1 98 ? 61.699 22.868 -85.806 1.00 81.50 98 GLY A N 1
ATOM 733 C CA . GLY A 1 98 ? 60.254 22.681 -85.923 1.00 81.50 98 GLY A CA 1
ATOM 734 C C . GLY A 1 98 ? 59.580 21.945 -84.774 1.00 81.50 98 GLY A C 1
ATOM 735 O O . GLY A 1 98 ? 58.970 20.914 -85.012 1.00 81.50 98 GLY A O 1
ATOM 736 N N . GLU A 1 99 ? 59.626 22.455 -83.542 1.00 86.69 99 GLU A N 1
ATOM 737 C CA . GLU A 1 99 ? 58.738 21.920 -82.490 1.00 86.69 99 GLU A CA 1
ATOM 738 C C . GLU A 1 99 ? 57.277 22.358 -82.723 1.00 86.69 99 GLU A C 1
ATOM 740 O O . GLU A 1 99 ? 57.032 23.551 -82.940 1.00 86.69 99 GLU A O 1
ATOM 745 N N . ILE A 1 100 ? 56.334 21.406 -82.681 1.00 87.94 100 ILE A N 1
ATOM 746 C CA . ILE A 1 100 ? 54.874 21.599 -82.821 1.00 87.94 100 ILE A CA 1
ATOM 747 C C . ILE A 1 100 ? 54.155 20.667 -81.828 1.00 87.94 100 ILE A C 1
ATOM 749 O O . ILE A 1 100 ? 54.555 19.505 -81.703 1.00 87.94 100 ILE A O 1
ATOM 753 N N . SER A 1 101 ? 53.104 21.127 -81.138 1.00 86.56 101 SER A N 1
ATOM 754 C CA . SER A 1 101 ? 52.265 20.215 -80.343 1.00 86.56 101 SER A CA 1
ATOM 755 C C . SER A 1 101 ? 51.337 19.391 -81.241 1.00 86.56 101 SER A C 1
ATOM 757 O O . SER A 1 101 ? 50.900 19.873 -82.284 1.00 86.56 101 SER A O 1
ATOM 759 N N . VAL A 1 102 ? 50.937 18.195 -80.801 1.00 86.50 102 VAL A N 1
ATOM 760 C CA . VAL A 1 102 ? 49.823 17.461 -81.428 1.00 86.50 102 VAL A CA 1
ATOM 761 C C . VAL A 1 102 ? 48.571 18.351 -81.467 1.00 86.50 102 VAL A C 1
ATOM 763 O O . VAL A 1 102 ? 48.176 18.903 -80.438 1.00 86.50 102 VAL A O 1
ATOM 766 N N . GLY A 1 103 ? 47.967 18.499 -82.649 1.00 83.50 103 GLY A N 1
ATOM 767 C CA . GLY A 1 103 ? 46.805 19.360 -82.908 1.00 83.50 103 GLY A CA 1
ATOM 768 C C . GLY A 1 103 ? 47.119 20.840 -83.184 1.00 83.50 103 GLY A C 1
ATOM 769 O O . GLY A 1 103 ? 46.240 21.572 -83.634 1.00 83.50 103 GLY A O 1
ATOM 770 N N . GLU A 1 104 ? 48.355 21.306 -82.986 1.00 87.38 104 GLU A N 1
ATOM 771 C CA . GLU A 1 104 ? 48.759 22.659 -83.395 1.00 87.38 104 GLU A CA 1
ATOM 772 C C . GLU A 1 104 ? 49.102 22.725 -84.889 1.00 87.38 104 GLU A C 1
ATOM 774 O O . GLU A 1 104 ? 49.328 21.713 -85.551 1.00 87.38 104 GLU A O 1
ATOM 779 N N . SER A 1 105 ? 49.141 23.941 -85.437 1.00 89.12 105 SER A N 1
ATOM 780 C CA . SER A 1 105 ? 49.534 24.196 -86.828 1.00 89.12 105 SER A CA 1
ATOM 781 C C . SER A 1 105 ? 50.743 25.129 -86.861 1.00 89.12 105 SER A C 1
ATOM 783 O O . SER A 1 105 ? 50.801 26.087 -86.090 1.00 89.12 105 SER A O 1
ATOM 785 N N . LYS A 1 106 ? 51.715 24.869 -87.742 1.00 90.44 106 LYS A N 1
ATOM 786 C CA . LYS A 1 106 ? 52.952 25.660 -87.846 1.00 90.44 106 LYS A CA 1
ATOM 787 C C . LYS A 1 106 ? 53.459 25.701 -89.280 1.00 90.44 106 LYS A C 1
ATOM 789 O O . LYS A 1 106 ? 53.351 24.713 -90.003 1.00 90.44 106 LYS A O 1
ATOM 794 N N . PHE A 1 107 ? 54.047 26.829 -89.666 1.00 90.88 107 PHE A N 1
ATOM 795 C CA . PHE A 1 107 ? 54.671 27.003 -90.971 1.00 90.88 107 PHE A CA 1
ATOM 796 C C . PHE A 1 107 ? 56.191 27.170 -90.885 1.00 90.88 107 PHE A C 1
ATOM 798 O O . PHE A 1 107 ? 56.737 27.601 -89.866 1.00 90.88 107 PHE A O 1
ATOM 805 N N . PHE A 1 108 ? 56.846 26.832 -91.991 1.00 92.25 108 PHE A N 1
ATOM 806 C CA . PHE A 1 108 ? 58.271 26.969 -92.247 1.00 92.25 108 PHE A CA 1
ATOM 807 C C . PHE A 1 108 ? 58.435 27.690 -93.579 1.00 92.25 108 PHE A C 1
ATOM 809 O O . PHE A 1 108 ? 57.978 27.206 -94.615 1.00 92.25 108 PHE A O 1
ATOM 816 N N . LEU A 1 109 ? 59.062 28.858 -93.550 1.00 91.00 109 LEU A N 1
ATOM 817 C CA . LEU A 1 109 ? 59.403 29.613 -94.745 1.00 91.00 109 LEU A CA 1
ATOM 818 C C . LEU A 1 109 ? 60.773 29.143 -95.241 1.00 91.00 109 LEU A C 1
ATOM 820 O O . LEU A 1 109 ? 61.730 29.138 -94.476 1.00 91.00 109 LEU A O 1
ATOM 824 N N . CYS A 1 110 ? 60.861 28.735 -96.502 1.00 90.50 110 CYS A N 1
ATOM 825 C CA . CYS A 1 110 ? 62.116 28.501 -97.205 1.00 90.50 110 CYS A CA 1
ATOM 826 C C . CYS A 1 110 ? 62.423 29.732 -98.061 1.00 90.50 110 CYS A C 1
ATOM 828 O O . CYS A 1 110 ? 61.606 30.108 -98.906 1.00 90.50 110 CYS A O 1
ATOM 830 N N . GLU A 1 111 ? 63.576 30.350 -97.826 1.00 89.62 111 GLU A N 1
ATOM 831 C CA . GLU A 1 111 ? 64.050 31.566 -98.492 1.00 89.62 111 GLU A CA 1
ATOM 832 C C . GLU A 1 111 ? 65.334 31.239 -99.260 1.00 89.62 111 GLU A C 1
ATOM 834 O O . GLU A 1 111 ? 66.194 30.501 -98.770 1.00 89.62 111 GLU A O 1
ATOM 839 N N . VAL A 1 112 ? 65.457 31.749 -100.487 1.00 86.00 112 VAL A N 1
ATOM 840 C CA . VAL A 1 112 ? 66.531 31.371 -101.409 1.00 86.00 112 VAL A CA 1
ATOM 841 C C . VAL A 1 112 ? 67.274 32.598 -101.916 1.00 86.00 112 VAL A C 1
ATOM 843 O O . VAL A 1 112 ? 66.700 33.498 -102.529 1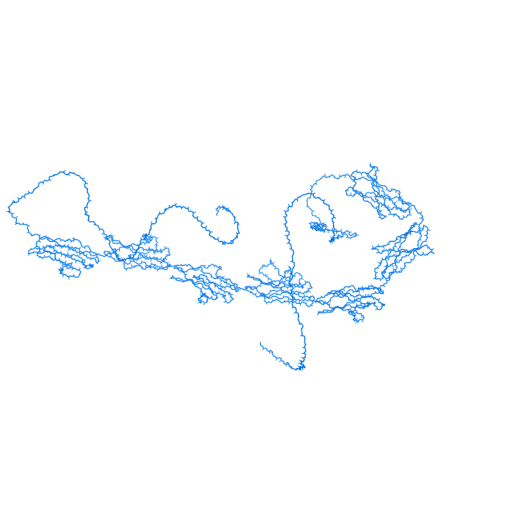.00 86.00 112 VAL A O 1
ATOM 846 N N . VAL A 1 113 ? 68.588 32.614 -101.695 1.00 79.56 113 VAL A N 1
ATOM 847 C CA . VAL A 1 113 ? 69.479 33.671 -102.178 1.00 79.56 113 VAL A CA 1
ATOM 848 C C . VAL A 1 113 ? 69.982 33.298 -103.574 1.00 79.56 113 VAL A C 1
ATOM 850 O O . VAL A 1 113 ? 70.833 32.418 -103.738 1.00 79.56 113 VAL A O 1
ATOM 853 N N . GLY A 1 114 ? 69.437 33.984 -104.581 1.00 71.31 114 GLY A N 1
ATOM 854 C CA . GLY A 1 114 ? 69.713 33.790 -106.008 1.00 71.31 114 GLY A CA 1
ATOM 855 C C . GLY A 1 114 ? 68.475 33.349 -106.798 1.00 71.31 114 GLY A C 1
ATOM 856 O O . GLY A 1 114 ? 67.551 32.774 -106.234 1.00 71.31 114 GLY A O 1
ATOM 857 N N . ASP A 1 115 ? 68.475 33.621 -108.106 1.00 69.31 115 ASP A N 1
ATOM 858 C CA . ASP A 1 115 ? 67.308 33.516 -109.003 1.00 69.31 115 ASP A CA 1
ATOM 859 C C . ASP A 1 115 ? 66.836 32.059 -109.214 1.00 69.31 115 ASP A C 1
ATOM 861 O O . ASP A 1 115 ? 67.170 31.435 -110.219 1.00 69.31 115 ASP A O 1
ATOM 865 N N . ALA A 1 116 ? 66.128 31.465 -108.252 1.00 71.62 116 ALA A N 1
ATOM 866 C CA . ALA A 1 116 ? 65.807 30.037 -108.227 1.00 71.62 116 ALA A CA 1
ATOM 867 C C . ALA A 1 116 ? 64.615 29.669 -109.125 1.00 71.62 116 ALA A C 1
ATOM 869 O O . ALA A 1 116 ? 63.458 29.917 -108.783 1.00 71.62 116 ALA A O 1
ATOM 870 N N . LYS A 1 117 ? 64.865 28.986 -110.247 1.00 75.88 117 LYS A N 1
ATOM 871 C CA . LYS A 1 117 ? 63.801 28.529 -111.154 1.00 75.88 117 LYS A CA 1
ATOM 872 C C . LYS A 1 117 ? 62.777 27.642 -110.433 1.00 75.88 117 LYS A C 1
ATOM 874 O O . LYS A 1 117 ? 61.581 27.929 -110.448 1.00 75.88 117 LYS A O 1
ATOM 879 N N . ASP A 1 118 ? 63.243 26.594 -109.764 1.00 83.56 118 ASP A N 1
ATOM 880 C CA . ASP A 1 118 ? 62.400 25.616 -109.073 1.00 83.56 118 ASP A CA 1
ATOM 881 C C . ASP A 1 118 ? 62.752 25.591 -107.572 1.00 83.56 118 ASP A C 1
ATOM 883 O O . ASP A 1 118 ? 63.930 25.578 -107.214 1.00 83.56 118 ASP A O 1
ATOM 887 N N . ILE A 1 119 ? 61.739 25.608 -106.698 1.00 88.50 119 ILE A N 1
ATOM 888 C CA . ILE A 1 119 ? 61.869 25.482 -105.236 1.00 88.50 119 ILE A CA 1
ATOM 889 C C . ILE A 1 119 ? 60.857 24.429 -104.786 1.00 88.50 119 ILE A C 1
ATOM 891 O O . ILE A 1 119 ? 59.651 24.629 -104.937 1.00 88.50 119 ILE A O 1
ATOM 895 N N . ASP A 1 120 ? 61.355 23.319 -104.249 1.00 89.38 120 ASP A N 1
ATOM 896 C CA . ASP A 1 120 ? 60.582 22.118 -103.944 1.00 89.38 120 ASP A CA 1
ATOM 897 C C . ASP A 1 120 ? 60.764 21.687 -102.487 1.00 89.38 120 ASP A C 1
ATOM 899 O O . ASP A 1 120 ? 61.887 21.586 -101.994 1.00 89.38 120 ASP A O 1
ATOM 903 N N . TRP A 1 121 ? 59.664 21.347 -101.817 1.00 91.69 121 TRP A N 1
ATOM 904 C CA . TRP A 1 121 ? 59.694 20.724 -100.495 1.00 91.69 121 TRP A CA 1
ATOM 905 C C . TRP A 1 121 ? 59.585 19.198 -100.593 1.00 91.69 121 TRP A C 1
ATOM 907 O O . TRP A 1 121 ? 58.849 18.663 -101.422 1.00 91.69 121 TRP A O 1
ATOM 917 N N . PHE A 1 122 ? 60.286 18.496 -99.707 1.00 91.06 122 PHE A N 1
ATOM 918 C CA . PHE A 1 122 ? 60.308 17.040 -99.594 1.00 91.06 122 PHE A CA 1
ATOM 919 C C . PHE A 1 122 ? 60.009 16.615 -98.153 1.00 91.06 122 PHE A C 1
ATOM 921 O O . PHE A 1 122 ? 60.475 17.242 -97.195 1.00 91.06 122 PHE A O 1
ATOM 928 N N . ALA A 1 123 ? 59.229 15.546 -98.015 1.00 88.75 123 ALA A N 1
ATOM 929 C CA . ALA A 1 123 ? 58.850 14.943 -96.744 1.00 88.75 123 ALA A CA 1
ATOM 930 C C . ALA A 1 123 ? 59.977 14.055 -96.162 1.00 88.75 123 ALA A C 1
ATOM 932 O O . ALA A 1 123 ? 60.909 13.694 -96.887 1.00 88.75 123 ALA A O 1
ATOM 933 N N . PRO A 1 124 ? 59.898 13.640 -94.879 1.00 88.19 124 PRO A N 1
ATOM 934 C CA . PRO A 1 124 ? 60.943 12.841 -94.223 1.00 88.19 124 PRO A CA 1
ATOM 935 C C . PRO A 1 124 ? 61.224 11.466 -94.850 1.00 88.19 124 PRO A C 1
ATOM 937 O O . PRO A 1 124 ? 62.280 10.886 -94.605 1.00 88.19 124 PRO A O 1
ATOM 940 N N . ASN A 1 125 ? 60.305 10.944 -95.667 1.00 86.62 125 ASN A N 1
ATOM 941 C CA . ASN A 1 125 ? 60.478 9.718 -96.452 1.00 86.62 125 ASN A CA 1
ATOM 942 C C . ASN A 1 125 ? 61.198 9.940 -97.803 1.00 86.62 125 ASN A C 1
ATOM 944 O O . ASN A 1 125 ? 61.437 8.976 -98.527 1.00 86.62 125 ASN A O 1
ATOM 948 N N . GLY A 1 126 ? 61.541 11.186 -98.149 1.00 83.00 126 GLY A N 1
ATOM 949 C CA . GLY A 1 126 ? 62.185 11.562 -99.410 1.00 83.00 126 GLY A CA 1
ATOM 950 C C . GLY A 1 126 ? 61.226 11.852 -100.571 1.00 83.00 126 GLY A C 1
ATOM 951 O O . GLY A 1 126 ? 61.693 12.165 -101.665 1.00 83.00 126 GLY A O 1
ATOM 952 N N . GLU A 1 127 ? 59.907 11.782 -100.372 1.00 88.00 127 GLU A N 1
ATOM 953 C CA . GLU A 1 127 ? 58.931 12.120 -101.414 1.00 88.00 127 GLU A CA 1
ATOM 954 C C . GLU A 1 127 ? 58.779 13.638 -101.576 1.00 88.00 127 GLU A C 1
ATOM 956 O O . GLU A 1 127 ? 58.712 14.380 -100.593 1.00 88.00 127 GLU A O 1
ATOM 961 N N . LYS A 1 128 ? 58.680 14.110 -102.825 1.00 88.00 128 LYS A N 1
ATOM 962 C CA . LYS A 1 128 ? 58.357 15.511 -103.128 1.00 88.00 128 LYS A CA 1
ATOM 963 C C . LYS A 1 128 ? 56.923 15.812 -102.692 1.00 88.00 128 LYS A C 1
ATOM 965 O O . LYS A 1 128 ? 55.982 15.173 -103.163 1.00 88.00 128 LYS A O 1
ATOM 970 N N . LEU A 1 129 ? 56.754 16.817 -101.839 1.00 87.44 129 LEU A N 1
ATOM 971 C CA . LEU A 1 129 ? 55.445 17.305 -101.428 1.00 87.44 129 LEU A CA 1
ATOM 972 C C . LEU A 1 129 ? 54.780 18.052 -102.588 1.00 87.44 129 LEU A C 1
ATOM 974 O O . LEU A 1 129 ? 55.356 18.961 -103.188 1.00 87.44 129 LEU A O 1
ATOM 978 N N . LEU A 1 130 ? 53.550 17.652 -102.899 1.00 79.50 130 LEU A N 1
ATOM 979 C CA . LEU A 1 130 ? 52.699 18.309 -103.886 1.00 79.50 130 LEU A CA 1
ATOM 980 C C . LEU A 1 130 ? 51.780 19.329 -103.189 1.00 79.50 130 LEU A C 1
ATOM 982 O O . LEU A 1 130 ? 51.429 19.126 -102.023 1.00 79.50 130 LEU A O 1
ATOM 986 N N . PRO A 1 131 ? 51.348 20.403 -103.877 1.00 66.81 131 PRO A N 1
ATOM 987 C CA . PRO A 1 131 ? 50.338 21.311 -103.342 1.00 66.81 131 PRO A CA 1
ATOM 988 C C . PRO A 1 131 ? 49.036 20.574 -102.981 1.00 66.81 131 PRO A C 1
ATOM 990 O O . PRO A 1 131 ? 48.615 19.667 -103.698 1.00 66.81 131 PRO A O 1
ATOM 993 N N . ASN A 1 132 ? 48.366 21.025 -101.915 1.00 63.66 132 ASN A N 1
ATOM 994 C CA . ASN A 1 132 ? 47.062 20.537 -101.435 1.00 63.66 132 ASN A CA 1
ATOM 995 C C . ASN A 1 132 ? 47.013 19.093 -100.878 1.00 63.66 132 ASN A C 1
ATOM 997 O O . ASN A 1 132 ? 46.077 18.346 -101.172 1.00 63.66 132 ASN A O 1
ATOM 1001 N N . ARG A 1 133 ? 47.948 18.711 -99.995 1.00 72.94 133 ARG A N 1
ATOM 1002 C CA . ARG A 1 133 ? 47.671 17.669 -98.982 1.00 72.94 133 ARG A CA 1
ATOM 1003 C C . ARG A 1 133 ? 46.757 18.266 -97.891 1.00 72.94 133 ARG A C 1
ATOM 1005 O O . ARG A 1 133 ? 46.749 19.480 -97.705 1.00 72.94 133 ARG A O 1
ATOM 1012 N N . GLN A 1 134 ? 45.984 17.445 -97.175 1.00 68.31 134 GLN A N 1
ATOM 1013 C CA . GLN A 1 134 ? 45.047 17.945 -96.147 1.00 68.31 134 GLN A CA 1
ATOM 1014 C C . GLN A 1 134 ? 45.743 18.346 -94.835 1.00 68.31 134 GLN A C 1
ATOM 1016 O O . GLN A 1 134 ? 45.333 19.308 -94.195 1.00 68.31 134 GLN A O 1
ATOM 1021 N N . ASP A 1 135 ? 46.797 17.622 -94.462 1.00 75.44 135 ASP A N 1
ATOM 1022 C CA . ASP A 1 135 ? 47.635 17.830 -93.275 1.00 75.44 135 ASP A CA 1
ATOM 1023 C C . ASP A 1 135 ? 48.841 18.749 -93.544 1.00 75.44 135 ASP A C 1
ATOM 1025 O O . ASP A 1 135 ? 49.364 19.377 -92.625 1.00 75.44 135 ASP A O 1
ATOM 1029 N N . ILE A 1 136 ? 49.292 18.849 -94.801 1.00 84.44 136 ILE A N 1
ATOM 1030 C CA . ILE A 1 136 ? 50.495 19.602 -95.187 1.00 84.44 136 ILE A CA 1
ATOM 1031 C C . ILE A 1 136 ? 50.258 20.399 -96.478 1.00 84.44 136 ILE A C 1
ATOM 1033 O O . ILE A 1 136 ? 50.134 19.837 -97.565 1.00 84.44 136 ILE A O 1
ATOM 1037 N N . ILE A 1 137 ? 50.276 21.727 -96.387 1.00 85.56 137 ILE A N 1
ATOM 1038 C CA . ILE A 1 137 ? 50.130 22.621 -97.541 1.00 85.56 137 ILE A CA 1
ATOM 1039 C C . ILE A 1 137 ? 51.488 23.232 -97.889 1.00 85.56 137 ILE A C 1
ATOM 1041 O O . ILE A 1 137 ? 52.107 23.898 -97.061 1.00 85.56 137 ILE A O 1
ATOM 1045 N N . VAL A 1 138 ? 51.933 23.036 -99.132 1.00 87.19 138 VAL A N 1
ATOM 1046 C CA . VAL A 1 138 ? 53.101 23.720 -99.703 1.00 87.19 138 VAL A CA 1
ATOM 1047 C C . VAL A 1 138 ? 52.627 24.801 -100.666 1.00 87.19 138 VAL A C 1
ATOM 1049 O O . VAL A 1 138 ? 51.983 24.501 -101.671 1.00 87.19 138 VAL A O 1
ATOM 1052 N N . ASN A 1 139 ? 52.985 26.048 -100.367 1.00 86.31 139 ASN A N 1
ATOM 1053 C CA . ASN A 1 139 ? 52.715 27.221 -101.192 1.00 86.31 139 ASN A CA 1
ATOM 1054 C C . ASN A 1 139 ? 54.041 27.805 -101.693 1.00 86.31 139 ASN A C 1
ATOM 1056 O O . ASN A 1 139 ? 54.985 27.951 -100.916 1.00 86.31 139 ASN A O 1
ATOM 1060 N N . ARG A 1 140 ? 54.135 28.186 -102.969 1.00 84.31 140 ARG A N 1
ATOM 1061 C CA . ARG A 1 140 ? 55.216 29.070 -103.434 1.00 84.31 140 ARG A CA 1
ATOM 1062 C C . ARG A 1 140 ? 54.740 30.512 -103.301 1.00 84.31 140 ARG A C 1
ATOM 1064 O O . ARG A 1 140 ? 53.632 30.809 -103.741 1.00 84.31 140 ARG A O 1
ATOM 1071 N N . ASN A 1 141 ? 55.539 31.373 -102.675 1.00 81.88 141 ASN A N 1
ATOM 1072 C CA . ASN A 1 141 ? 55.138 32.758 -102.422 1.00 81.88 141 ASN A CA 1
ATOM 1073 C C . ASN A 1 141 ? 55.570 33.657 -103.592 1.00 81.88 141 ASN A C 1
ATOM 1075 O O . ASN A 1 141 ? 54.782 34.460 -104.084 1.00 81.88 141 ASN A O 1
ATOM 1079 N N . ASP A 1 142 ? 56.810 33.479 -104.056 1.00 79.06 142 ASP A N 1
ATOM 1080 C CA . ASP A 1 142 ? 57.444 34.254 -105.125 1.00 79.06 142 ASP A CA 1
ATOM 1081 C C . ASP A 1 142 ? 58.585 33.445 -105.790 1.00 79.06 142 ASP A C 1
ATOM 1083 O O . ASP A 1 142 ? 58.728 32.236 -105.577 1.00 79.06 142 ASP A O 1
ATOM 1087 N N . GLU A 1 143 ? 59.397 34.082 -106.638 1.00 72.31 143 GLU A N 1
ATOM 1088 C CA . GLU A 1 143 ? 60.533 33.432 -107.312 1.00 72.31 143 GLU A CA 1
ATOM 1089 C C . GLU A 1 143 ? 61.676 33.055 -106.344 1.00 72.31 143 GLU A C 1
ATOM 1091 O O . GLU A 1 143 ? 62.448 32.150 -106.643 1.00 72.31 143 GLU A O 1
ATOM 1096 N N . SER A 1 144 ? 61.730 33.649 -105.153 1.00 80.25 144 SER A N 1
ATOM 1097 C CA . SER A 1 144 ? 62.765 33.458 -104.126 1.00 80.25 144 SER A CA 1
ATOM 1098 C C . SER A 1 144 ? 62.325 32.667 -102.883 1.00 80.25 144 SER A C 1
ATOM 1100 O O . SER A 1 144 ? 63.184 32.306 -102.081 1.00 80.25 144 SER A O 1
ATOM 1102 N N . SER A 1 145 ? 61.032 32.379 -102.681 1.00 88.44 145 SER A N 1
ATOM 1103 C CA . SER A 1 145 ? 60.559 31.754 -101.435 1.00 88.44 145 SER A CA 1
ATOM 1104 C C . SER A 1 145 ? 59.339 30.823 -101.558 1.00 88.44 145 SER A C 1
ATOM 1106 O O . SER A 1 145 ? 58.461 30.979 -102.414 1.00 88.44 145 SER A O 1
ATOM 1108 N N . SER A 1 146 ? 59.261 29.837 -100.655 1.00 90.12 146 SER A N 1
ATOM 1109 C CA . SER A 1 146 ? 58.136 28.897 -100.533 1.00 90.12 146 SER A CA 1
ATOM 1110 C C . SER A 1 146 ? 57.862 28.503 -99.080 1.00 90.12 146 SER A C 1
ATOM 1112 O O . SER A 1 146 ? 58.776 28.191 -98.323 1.00 90.12 146 SER A O 1
ATOM 1114 N N . THR A 1 147 ? 56.587 28.459 -98.702 1.00 91.31 147 THR A N 1
ATOM 1115 C CA . THR A 1 147 ? 56.117 28.129 -97.352 1.00 91.31 147 THR A CA 1
ATOM 1116 C C . THR A 1 147 ? 55.572 26.700 -97.277 1.00 91.31 147 THR A C 1
ATOM 1118 O O . THR A 1 147 ? 54.688 26.330 -98.050 1.00 91.31 147 THR A O 1
ATOM 1121 N N . LEU A 1 148 ? 56.050 25.923 -96.304 1.00 90.94 148 LEU A N 1
ATOM 1122 C CA . LEU A 1 148 ? 55.504 24.632 -95.877 1.00 90.94 148 LEU A CA 1
ATOM 1123 C C . LEU A 1 148 ? 54.679 24.838 -94.601 1.00 90.94 148 LEU A C 1
ATOM 1125 O O . LEU A 1 148 ? 55.252 25.184 -93.572 1.00 90.94 148 LEU A O 1
ATOM 1129 N N . THR A 1 149 ? 53.373 24.578 -94.628 1.00 90.25 149 THR A N 1
ATOM 1130 C CA . THR A 1 149 ? 52.505 24.637 -93.439 1.00 90.25 149 THR A CA 1
ATOM 1131 C C . THR A 1 149 ? 51.976 23.256 -93.081 1.00 90.25 149 THR A C 1
ATOM 1133 O O . THR A 1 149 ? 51.298 22.628 -93.890 1.00 90.25 149 THR A O 1
ATOM 1136 N N . ILE A 1 150 ? 52.246 22.808 -91.855 1.00 90.75 150 ILE A N 1
ATOM 1137 C CA . ILE A 1 150 ? 51.651 21.608 -91.256 1.00 90.75 150 ILE A CA 1
ATOM 1138 C C . ILE A 1 150 ? 50.437 22.058 -90.435 1.00 90.75 150 ILE A C 1
ATOM 1140 O O . ILE A 1 150 ? 50.554 22.972 -89.613 1.00 90.75 150 ILE A O 1
ATOM 1144 N N . TYR A 1 151 ? 49.282 21.437 -90.664 1.00 87.31 151 TYR A N 1
ATOM 1145 C CA . TYR A 1 151 ? 48.006 21.744 -90.016 1.00 87.31 151 TYR A CA 1
ATOM 1146 C C . TYR A 1 151 ? 47.556 20.600 -89.109 1.00 87.31 151 TYR A C 1
ATOM 1148 O O . TYR A 1 151 ? 47.601 19.447 -89.522 1.00 87.31 151 TYR A O 1
ATOM 1156 N N . ASN A 1 152 ? 47.072 20.935 -87.905 1.00 85.56 152 ASN A N 1
ATOM 1157 C CA . ASN A 1 152 ? 46.576 19.975 -86.907 1.00 85.56 152 ASN A CA 1
ATOM 1158 C C . ASN A 1 152 ? 47.532 18.772 -86.754 1.00 85.56 152 ASN A C 1
ATOM 1160 O O . ASN A 1 152 ? 47.149 17.624 -86.971 1.00 85.56 152 ASN A O 1
ATOM 1164 N N . ALA A 1 153 ? 48.803 19.057 -86.464 1.00 86.75 153 ALA A N 1
ATOM 1165 C CA . ALA A 1 153 ? 49.885 18.095 -86.628 1.00 86.75 153 ALA A CA 1
ATOM 1166 C C . ALA A 1 153 ? 49.672 16.825 -85.788 1.00 86.75 153 ALA A C 1
ATOM 1168 O O . ALA A 1 153 ? 49.354 16.907 -84.600 1.00 86.75 153 ALA A O 1
ATOM 1169 N N . ASP A 1 154 ? 49.893 15.662 -86.393 1.00 84.25 154 ASP A N 1
ATOM 1170 C CA . ASP A 1 154 ? 49.905 14.358 -85.725 1.00 84.25 154 ASP A CA 1
ATOM 1171 C C . ASP A 1 154 ? 51.344 13.821 -85.631 1.00 84.25 154 ASP A C 1
ATOM 1173 O O . ASP A 1 154 ? 52.259 14.343 -86.270 1.00 84.25 154 ASP A O 1
ATOM 1177 N N . VAL A 1 155 ? 51.578 12.782 -84.829 1.00 81.56 155 VAL A N 1
ATOM 1178 C CA . VAL A 1 155 ? 52.915 12.209 -84.587 1.00 81.56 155 VAL A CA 1
ATOM 1179 C C . VAL A 1 155 ? 53.617 11.759 -85.874 1.00 81.56 155 VAL A C 1
ATOM 1181 O O . VAL A 1 155 ? 54.837 11.889 -85.977 1.00 81.56 155 VAL A O 1
ATOM 1184 N N . ASP A 1 156 ? 52.848 11.335 -86.879 1.00 83.88 156 ASP A N 1
ATOM 1185 C CA . ASP A 1 156 ? 53.331 10.930 -88.205 1.00 83.88 156 ASP A CA 1
ATOM 1186 C C . ASP A 1 156 ? 53.863 12.104 -89.050 1.00 83.88 156 ASP A C 1
ATOM 1188 O O . ASP A 1 156 ? 54.587 11.889 -90.023 1.00 83.88 156 ASP A O 1
ATOM 1192 N N . ASN A 1 157 ? 53.572 13.360 -88.681 1.00 87.69 157 ASN A N 1
ATOM 1193 C CA . ASN A 1 157 ? 54.163 14.533 -89.330 1.00 87.69 157 ASN A CA 1
ATOM 1194 C C . ASN A 1 157 ? 55.595 14.838 -88.839 1.00 87.69 157 ASN A C 1
ATOM 1196 O O . ASN A 1 157 ? 56.204 15.791 -89.332 1.00 87.69 157 ASN A O 1
ATOM 1200 N N . ALA A 1 158 ? 56.152 14.077 -87.889 1.00 87.94 158 ALA A N 1
ATOM 1201 C CA . ALA A 1 158 ? 57.517 14.268 -87.393 1.00 87.94 158 ALA A CA 1
ATOM 1202 C C . ALA A 1 158 ? 58.598 13.809 -88.394 1.00 87.94 158 ALA A C 1
ATOM 1204 O O . ALA A 1 158 ? 58.451 12.806 -89.088 1.00 87.94 158 ALA A O 1
ATOM 1205 N N . GLY A 1 159 ? 59.739 14.504 -88.414 1.00 89.44 159 GLY A N 1
ATOM 1206 C CA . GLY A 1 159 ? 60.923 14.118 -89.185 1.00 89.44 159 GLY A CA 1
ATOM 1207 C C . GLY A 1 159 ? 61.629 15.287 -89.873 1.00 89.44 159 GLY A C 1
ATOM 1208 O O . GLY A 1 159 ? 61.307 16.454 -89.662 1.00 89.44 159 GLY A O 1
ATOM 1209 N N . VAL A 1 160 ? 62.629 14.974 -90.701 1.00 91.44 160 VAL A N 1
ATOM 1210 C CA . VAL A 1 160 ? 63.436 15.983 -91.405 1.00 91.44 160 VAL A CA 1
ATOM 1211 C C . VAL A 1 160 ? 62.804 16.323 -92.752 1.00 91.44 160 VAL A C 1
ATOM 1213 O O . VAL A 1 160 ? 62.907 15.550 -93.699 1.00 91.44 160 VAL A O 1
ATOM 1216 N N . TYR A 1 161 ? 62.183 17.496 -92.842 1.00 91.94 161 TYR A N 1
ATOM 1217 C CA . TYR A 1 161 ? 61.713 18.060 -94.105 1.00 91.94 161 TYR A CA 1
ATOM 1218 C C . TYR A 1 161 ? 62.863 18.790 -94.792 1.00 91.94 161 TYR A C 1
ATOM 1220 O O . TYR A 1 161 ? 63.700 19.415 -94.133 1.00 91.94 161 TYR A O 1
ATOM 1228 N N . LYS A 1 162 ? 62.901 18.729 -96.121 1.00 92.12 162 LYS A N 1
ATOM 1229 C CA . LYS A 1 162 ? 63.950 19.344 -96.938 1.00 92.12 162 LYS A CA 1
ATOM 1230 C C . LYS A 1 162 ? 63.333 20.315 -97.938 1.00 92.12 162 LYS A C 1
ATOM 1232 O O . LYS A 1 162 ? 62.434 19.924 -98.673 1.00 92.12 162 LYS A O 1
ATOM 1237 N N . CYS A 1 163 ? 63.831 21.546 -97.989 1.00 91.31 163 CYS A N 1
ATOM 1238 C CA . CYS A 1 163 ? 63.582 22.459 -99.100 1.00 91.31 163 CYS A CA 1
ATOM 1239 C C . CYS A 1 163 ? 64.779 22.404 -100.053 1.00 91.31 163 CYS A C 1
ATOM 1241 O O . CYS A 1 163 ? 65.923 22.490 -99.605 1.00 91.31 163 CYS A O 1
ATOM 1243 N N . VAL A 1 164 ? 64.530 22.257 -101.351 1.00 90.00 164 VAL A N 1
ATOM 1244 C CA . VAL A 1 164 ? 65.560 22.182 -102.392 1.00 90.00 164 VAL A CA 1
ATOM 1245 C C . VAL A 1 164 ? 65.281 23.237 -103.450 1.00 90.00 164 VAL A C 1
ATOM 1247 O O . VAL A 1 164 ? 64.218 23.233 -104.067 1.00 90.00 164 VAL A O 1
ATOM 1250 N N . ALA A 1 165 ? 66.254 24.107 -103.694 1.00 87.75 165 ALA A N 1
ATOM 1251 C CA . ALA A 1 165 ? 66.229 25.071 -104.783 1.00 87.75 165 ALA A CA 1
ATOM 1252 C C . ALA A 1 165 ? 67.107 24.585 -105.944 1.00 87.75 165 ALA A C 1
ATOM 1254 O O . ALA A 1 165 ? 68.204 24.059 -105.725 1.00 87.75 165 ALA A O 1
ATOM 1255 N N . LYS A 1 166 ? 66.643 24.772 -107.185 1.00 84.62 166 LYS A N 1
ATOM 1256 C CA . LYS A 1 166 ? 67.338 24.319 -108.398 1.00 84.62 166 LYS A CA 1
ATOM 1257 C C . LYS A 1 166 ? 67.373 25.381 -109.490 1.00 84.62 166 LYS A C 1
ATOM 1259 O O . LYS A 1 166 ? 66.384 26.055 -109.771 1.00 84.62 166 LYS A O 1
ATOM 1264 N N . ASN A 1 167 ? 68.526 25.440 -110.147 1.00 76.56 167 ASN A N 1
ATOM 1265 C CA . ASN A 1 167 ? 68.822 26.195 -111.356 1.00 76.56 167 ASN A CA 1
ATOM 1266 C C . ASN A 1 167 ? 69.537 25.308 -112.379 1.00 76.56 167 ASN A C 1
ATOM 1268 O O . ASN A 1 167 ? 69.994 24.220 -112.041 1.00 76.56 167 ASN A O 1
ATOM 1272 N N . ALA A 1 168 ? 69.642 25.790 -113.623 1.00 69.88 168 ALA A N 1
ATOM 1273 C CA . ALA A 1 168 ? 70.080 25.015 -114.792 1.00 69.88 168 ALA A CA 1
ATOM 1274 C C . ALA A 1 168 ? 71.326 24.132 -114.564 1.00 69.88 168 ALA A C 1
ATOM 1276 O O . ALA A 1 168 ? 71.341 22.993 -115.019 1.00 69.88 168 ALA A O 1
ATOM 1277 N N . ASP A 1 169 ? 72.316 24.634 -113.814 1.00 69.25 169 ASP A N 1
ATOM 1278 C CA . ASP A 1 169 ? 73.579 23.939 -113.529 1.00 69.25 169 ASP A CA 1
ATOM 1279 C C . ASP A 1 169 ? 73.872 23.762 -112.020 1.00 69.25 169 ASP A C 1
ATOM 1281 O O . ASP A 1 169 ? 74.979 23.356 -111.658 1.00 69.25 169 ASP A O 1
ATOM 1285 N N . LYS A 1 170 ? 72.953 24.146 -111.113 1.00 73.69 170 LYS A N 1
ATOM 1286 C CA . LYS A 1 170 ? 73.220 24.242 -109.658 1.00 73.69 170 LYS A CA 1
ATOM 1287 C C . LYS A 1 170 ? 72.002 23.915 -108.792 1.00 73.69 170 LYS A C 1
ATOM 1289 O O . LYS A 1 170 ? 70.898 24.378 -109.056 1.00 73.69 170 LYS A O 1
ATOM 1294 N N . GLU A 1 171 ? 72.245 23.193 -107.705 1.00 83.38 171 GLU A N 1
ATOM 1295 C CA . GLU A 1 171 ? 71.259 22.760 -106.709 1.00 83.38 171 GLU A CA 1
ATOM 1296 C C . GLU A 1 171 ? 71.752 23.116 -105.301 1.00 83.38 171 GLU A C 1
ATOM 1298 O O . GLU A 1 171 ? 72.959 23.150 -105.057 1.00 83.38 171 GLU A O 1
ATOM 1303 N N . SER A 1 172 ? 70.826 23.426 -104.394 1.00 86.69 172 SER A N 1
ATOM 1304 C CA . SER A 1 172 ? 71.114 23.780 -103.001 1.00 86.69 172 SER A CA 1
ATOM 1305 C C . SER A 1 172 ? 69.943 23.372 -102.111 1.00 86.69 172 SER A C 1
ATOM 1307 O O . SER A 1 172 ? 68.793 23.424 -102.550 1.00 86.69 172 SER A O 1
ATOM 1309 N N . GLU A 1 173 ? 70.215 22.944 -100.879 1.00 90.25 173 GLU A N 1
ATOM 1310 C CA . GLU A 1 173 ? 69.197 22.410 -99.972 1.00 90.25 173 GLU A CA 1
ATOM 1311 C C . GLU A 1 173 ? 69.321 22.952 -98.545 1.00 90.25 173 GLU A C 1
ATOM 1313 O O . GLU A 1 173 ? 70.417 23.112 -98.010 1.00 90.25 173 GLU A O 1
ATOM 1318 N N . GLY A 1 174 ? 68.167 23.185 -97.922 1.00 89.62 174 GLY A N 1
ATOM 1319 C CA . GLY A 1 174 ? 68.010 23.431 -96.493 1.00 89.62 174 GLY A CA 1
ATOM 1320 C C . GLY A 1 174 ? 67.164 22.323 -95.868 1.00 89.62 174 GLY A C 1
ATOM 1321 O O . GLY A 1 174 ? 66.309 21.734 -96.531 1.00 89.62 174 GLY A O 1
ATOM 1322 N N . THR A 1 175 ? 67.373 22.026 -94.585 1.00 91.75 175 THR A N 1
ATOM 1323 C CA . THR A 1 175 ? 66.576 21.020 -93.860 1.00 91.75 175 THR A CA 1
ATOM 1324 C C . THR A 1 175 ? 66.073 21.557 -92.528 1.00 91.75 175 THR A C 1
ATOM 1326 O O . THR A 1 175 ? 66.801 22.244 -91.816 1.00 91.75 175 THR A O 1
ATOM 1329 N N . VAL A 1 176 ? 64.833 21.215 -92.176 1.00 91.88 176 VAL A N 1
ATOM 1330 C CA . VAL A 1 176 ? 64.246 21.488 -90.861 1.00 91.88 176 VAL A CA 1
ATOM 1331 C C . VAL A 1 176 ? 63.772 20.184 -90.233 1.00 91.88 176 VAL A C 1
ATOM 1333 O O . VAL A 1 176 ? 63.020 19.413 -90.828 1.00 91.88 176 VAL A O 1
ATOM 1336 N N . ASN A 1 177 ? 64.232 19.920 -89.011 1.00 90.81 177 ASN A N 1
ATOM 1337 C CA . ASN A 1 177 ? 63.778 18.776 -88.231 1.00 90.81 177 ASN A CA 1
ATOM 1338 C C . ASN A 1 177 ? 62.517 19.169 -87.449 1.00 90.81 177 ASN A C 1
ATOM 1340 O O . ASN A 1 177 ? 62.580 19.988 -86.523 1.00 90.81 177 ASN A O 1
ATOM 1344 N N . VAL A 1 178 ? 61.382 18.604 -87.854 1.00 90.50 178 VAL A N 1
ATOM 1345 C CA . VAL A 1 178 ? 60.079 18.774 -87.216 1.00 90.50 178 VAL A CA 1
ATOM 1346 C C . VAL A 1 178 ? 59.919 17.721 -86.125 1.00 90.50 178 VAL A C 1
ATOM 1348 O O . VAL A 1 178 ? 59.972 16.519 -86.382 1.00 90.50 178 VAL A O 1
ATOM 1351 N N . LYS A 1 179 ? 59.700 18.178 -84.893 1.00 87.50 179 LYS A N 1
ATOM 1352 C CA . LYS A 1 179 ? 59.443 17.335 -83.725 1.00 87.50 179 LYS A CA 1
ATOM 1353 C C . LYS A 1 179 ? 58.020 17.573 -83.250 1.00 87.50 179 LYS A C 1
ATOM 1355 O O . LYS A 1 179 ? 57.706 18.660 -82.763 1.00 87.50 179 LYS A O 1
ATOM 1360 N N . ILE A 1 180 ? 57.198 16.539 -83.349 1.00 87.69 180 ILE A N 1
ATOM 1361 C CA . ILE A 1 180 ? 55.848 16.550 -82.798 1.00 87.69 180 ILE A CA 1
ATOM 1362 C C . ILE A 1 180 ? 55.905 16.051 -81.355 1.00 87.69 180 ILE A C 1
ATOM 1364 O O . ILE A 1 180 ? 56.498 15.008 -81.071 1.00 87.69 180 ILE A O 1
ATOM 1368 N N . PHE A 1 181 ? 55.324 16.816 -80.435 1.00 85.81 181 PHE A N 1
ATOM 1369 C CA . PHE A 1 181 ? 55.255 16.488 -79.011 1.00 85.81 181 PHE A CA 1
ATOM 1370 C C . PHE A 1 181 ? 53.802 16.542 -78.534 1.00 85.81 181 PHE A C 1
ATOM 1372 O O . PHE A 1 181 ? 52.988 17.289 -79.069 1.00 85.81 181 PHE A O 1
ATOM 1379 N N . GLN A 1 182 ? 53.446 15.752 -77.524 1.00 85.56 182 GLN A N 1
ATOM 1380 C CA . GLN A 1 182 ? 52.072 15.707 -77.017 1.00 85.56 182 GLN A CA 1
ATOM 1381 C C . GLN A 1 182 ? 52.029 16.318 -75.620 1.00 85.56 182 GLN A C 1
ATOM 1383 O O . GLN A 1 182 ? 52.636 15.774 -74.694 1.00 85.56 182 GLN A O 1
ATOM 1388 N N . LYS A 1 183 ? 51.317 17.446 -75.493 1.00 86.25 183 LYS A N 1
ATOM 1389 C CA . LYS A 1 183 ? 51.059 18.142 -74.224 1.00 86.25 183 LYS A CA 1
ATOM 1390 C C . LYS A 1 183 ? 50.416 17.193 -73.206 1.00 86.25 183 LYS A C 1
ATOM 1392 O O . LYS A 1 183 ? 49.636 16.309 -73.571 1.00 86.25 183 LYS A O 1
ATOM 1397 N N . ILE A 1 184 ? 50.718 17.414 -71.927 1.00 89.06 184 ILE A N 1
ATOM 1398 C CA . ILE A 1 184 ? 50.140 16.665 -70.800 1.00 89.06 184 ILE A CA 1
ATOM 1399 C C . ILE A 1 184 ? 48.607 16.682 -70.886 1.00 89.06 184 ILE A C 1
ATOM 1401 O O . ILE A 1 184 ? 47.986 17.737 -70.821 1.00 89.06 184 ILE A O 1
ATOM 1405 N N . THR A 1 185 ? 48.004 15.500 -71.016 1.00 87.88 185 THR A N 1
ATOM 1406 C CA . THR A 1 185 ? 46.553 15.317 -71.137 1.00 87.88 185 THR A CA 1
ATOM 1407 C C . THR A 1 185 ? 46.078 14.233 -70.170 1.00 87.88 185 THR A C 1
ATOM 1409 O O . THR A 1 185 ? 46.503 13.080 -70.265 1.00 87.88 185 THR A O 1
ATOM 1412 N N . PHE A 1 186 ? 45.178 14.578 -69.246 1.00 87.50 186 PHE A N 1
ATOM 1413 C CA . PHE A 1 186 ? 44.557 13.626 -68.318 1.00 87.50 186 PHE A CA 1
ATOM 1414 C C . PHE A 1 186 ? 43.334 12.969 -68.969 1.00 87.50 186 PHE A C 1
ATOM 1416 O O . PHE A 1 186 ? 42.368 13.659 -69.288 1.00 87.50 186 PHE A O 1
ATOM 1423 N N . LYS A 1 187 ? 43.347 11.641 -69.134 1.00 78.31 187 LYS A N 1
ATOM 1424 C CA . LYS A 1 187 ? 42.253 10.890 -69.784 1.00 78.31 187 LYS A CA 1
ATOM 1425 C C . LYS A 1 187 ? 40.974 10.800 -68.946 1.00 78.31 187 LYS A C 1
ATOM 1427 O O . LYS A 1 187 ? 39.898 10.670 -69.513 1.00 78.31 187 LYS A O 1
ATOM 1432 N N . ASN A 1 188 ? 41.094 10.877 -67.620 1.00 67.44 188 ASN A N 1
ATOM 1433 C CA . ASN A 1 188 ? 40.004 10.664 -66.668 1.00 67.44 188 ASN A CA 1
ATOM 1434 C C . ASN A 1 188 ? 39.895 11.820 -65.641 1.00 67.44 188 ASN A C 1
ATOM 1436 O O . ASN A 1 188 ? 40.847 12.579 -65.429 1.00 67.44 188 ASN A O 1
ATOM 1440 N N . ALA A 1 189 ? 38.734 11.908 -64.973 1.00 54.25 189 ALA A N 1
ATOM 1441 C CA . ALA A 1 189 ? 38.350 12.763 -63.825 1.00 54.25 189 ALA A CA 1
ATOM 1442 C C . ALA A 1 189 ? 37.531 14.048 -64.126 1.00 54.25 189 ALA A C 1
ATOM 1444 O O . ALA A 1 189 ? 37.844 14.741 -65.100 1.00 54.25 189 ALA A O 1
ATOM 1445 N N . PRO A 1 190 ? 36.582 14.447 -63.238 1.00 56.38 190 PRO A N 1
ATOM 1446 C CA . PRO A 1 190 ? 36.438 13.977 -61.851 1.00 56.38 190 PRO A CA 1
ATOM 1447 C C . PRO A 1 190 ? 35.014 13.544 -61.438 1.00 56.38 190 PRO A C 1
ATOM 1449 O O . PRO A 1 190 ? 34.166 14.382 -61.135 1.00 56.38 190 PRO A O 1
ATOM 1452 N N . SER A 1 191 ? 34.798 12.240 -61.261 1.00 67.69 191 SER A N 1
ATOM 1453 C CA . SER A 1 191 ? 33.971 11.773 -60.142 1.00 67.69 191 SER A CA 1
ATOM 1454 C C . SER A 1 191 ? 34.830 11.765 -58.865 1.00 67.69 191 SER A C 1
ATOM 1456 O O . SER A 1 191 ? 36.056 11.622 -58.960 1.00 67.69 191 SER A O 1
ATOM 1458 N N . PRO A 1 192 ? 34.245 11.905 -57.663 1.00 84.25 192 PRO A N 1
ATOM 1459 C CA . PRO A 1 192 ? 34.883 11.404 -56.453 1.00 84.25 192 PRO A CA 1
ATOM 1460 C C . PRO A 1 192 ? 35.143 9.897 -56.591 1.00 84.25 192 PRO A C 1
ATOM 1462 O O . PRO A 1 192 ? 34.363 9.190 -57.230 1.00 84.25 192 PRO A O 1
ATOM 1465 N N . GLN A 1 193 ? 36.241 9.419 -56.015 1.00 88.75 193 GLN A N 1
ATOM 1466 C CA . GLN A 1 193 ? 36.488 7.993 -55.813 1.00 88.75 193 GLN A CA 1
ATOM 1467 C C . GLN A 1 193 ? 36.114 7.670 -54.368 1.00 88.75 193 GLN A C 1
ATOM 1469 O O . GLN A 1 193 ? 36.602 8.327 -53.447 1.00 88.75 193 GLN A O 1
ATOM 1474 N N . GLU A 1 194 ? 35.209 6.714 -54.186 1.00 89.81 194 GLU A N 1
ATOM 1475 C CA . GLU A 1 194 ? 34.674 6.337 -52.880 1.00 89.81 194 GLU A CA 1
ATOM 1476 C C . GLU A 1 194 ? 35.128 4.919 -52.535 1.00 89.81 194 GLU A C 1
ATOM 1478 O O . GLU A 1 194 ? 35.064 4.029 -53.381 1.00 89.81 194 GLU A O 1
ATOM 1483 N N . PHE A 1 195 ? 35.582 4.725 -51.300 1.00 92.25 195 PHE A N 1
ATOM 1484 C CA . PHE A 1 195 ? 36.056 3.445 -50.767 1.00 92.25 195 PHE A CA 1
ATOM 1485 C C . PHE A 1 195 ? 35.510 3.270 -49.347 1.00 92.25 195 PHE A C 1
ATOM 1487 O O . PHE A 1 195 ? 35.274 4.274 -48.667 1.00 92.25 195 PHE A O 1
ATOM 1494 N N . ASN A 1 196 ? 35.334 2.038 -48.871 1.00 92.56 196 ASN A N 1
ATOM 1495 C CA . ASN A 1 196 ? 34.950 1.812 -47.480 1.00 92.56 196 ASN A CA 1
ATOM 1496 C C . ASN A 1 196 ? 36.206 1.725 -46.594 1.00 92.56 196 ASN A C 1
ATOM 1498 O O . ASN A 1 196 ? 37.284 1.330 -47.041 1.00 92.56 196 ASN A O 1
ATOM 1502 N N . GLU A 1 197 ? 36.098 2.142 -45.333 1.00 92.81 197 GLU A N 1
ATOM 1503 C CA . GLU A 1 197 ? 37.210 2.084 -44.384 1.00 92.81 197 GLU A CA 1
ATOM 1504 C C . GLU A 1 197 ? 37.637 0.627 -44.148 1.00 92.81 197 GLU A C 1
ATOM 1506 O O . GLU A 1 197 ? 36.837 -0.218 -43.754 1.00 92.81 197 GLU A O 1
ATOM 1511 N N . GLY A 1 198 ? 38.918 0.344 -44.399 1.00 89.75 198 GLY A N 1
ATOM 1512 C CA . GLY A 1 198 ? 39.483 -1.007 -44.390 1.00 89.75 198 GLY A CA 1
ATOM 1513 C C . GLY A 1 198 ? 39.758 -1.609 -45.774 1.00 89.75 198 GLY A C 1
ATOM 1514 O O . GLY A 1 198 ? 40.576 -2.526 -45.847 1.00 89.75 198 GLY A O 1
ATOM 1515 N N . ASP A 1 199 ? 39.183 -1.074 -46.857 1.00 92.38 199 ASP A N 1
ATOM 1516 C CA . ASP A 1 199 ? 39.474 -1.525 -48.228 1.00 92.38 199 ASP A CA 1
ATOM 1517 C C . ASP A 1 199 ? 40.888 -1.117 -48.697 1.00 92.38 199 ASP A C 1
ATOM 1519 O O . ASP A 1 199 ? 41.474 -0.137 -48.224 1.00 92.38 199 ASP A O 1
ATOM 1523 N N . ASP A 1 200 ? 41.436 -1.831 -49.686 1.00 92.88 200 ASP A N 1
ATOM 1524 C CA . ASP A 1 200 ? 42.603 -1.374 -50.454 1.00 92.88 200 ASP A CA 1
ATOM 1525 C C . ASP A 1 200 ? 42.130 -0.395 -51.552 1.00 92.88 200 ASP A C 1
ATOM 1527 O O . ASP A 1 200 ? 41.445 -0.783 -52.499 1.00 92.88 200 ASP A O 1
ATOM 1531 N N . ALA A 1 201 ? 42.490 0.886 -51.428 1.00 90.88 201 ALA A N 1
ATOM 1532 C CA . ALA A 1 201 ? 42.040 1.954 -52.321 1.00 90.88 201 ALA A CA 1
ATOM 1533 C C . ALA A 1 201 ? 43.034 2.223 -53.464 1.00 90.88 201 ALA A C 1
ATOM 1535 O O . ALA A 1 201 ? 44.136 2.730 -53.240 1.00 90.88 201 ALA A O 1
ATOM 1536 N N . ASP A 1 202 ? 42.616 1.924 -54.694 1.00 90.19 202 ASP A N 1
ATOM 1537 C CA . ASP A 1 202 ? 43.433 1.976 -55.913 1.00 90.19 202 ASP A CA 1
ATOM 1538 C C . ASP A 1 202 ? 43.160 3.264 -56.731 1.00 90.19 202 ASP A C 1
ATOM 1540 O O . ASP A 1 202 ? 42.250 3.343 -57.559 1.00 90.19 202 ASP A O 1
ATOM 1544 N N . ILE A 1 203 ? 43.953 4.315 -56.485 1.00 89.62 203 ILE A N 1
ATOM 1545 C CA . ILE A 1 203 ? 43.781 5.661 -57.063 1.00 89.62 203 ILE A CA 1
ATOM 1546 C C . ILE A 1 203 ? 44.573 5.780 -58.376 1.00 89.62 203 ILE A C 1
ATOM 1548 O O . ILE A 1 203 ? 45.801 5.922 -58.385 1.00 89.62 203 ILE A O 1
ATOM 1552 N N . ILE A 1 204 ? 43.865 5.755 -59.507 1.00 87.38 204 ILE A N 1
ATOM 1553 C CA . ILE A 1 204 ? 44.449 5.792 -60.860 1.00 87.38 204 ILE A CA 1
ATOM 1554 C C . ILE A 1 204 ? 44.402 7.213 -61.455 1.00 87.38 204 ILE A C 1
ATOM 1556 O O . ILE A 1 204 ? 43.404 7.924 -61.333 1.00 87.38 204 ILE A O 1
ATOM 1560 N N . CYS A 1 205 ? 45.482 7.623 -62.127 1.00 87.06 205 CYS A N 1
ATOM 1561 C CA . CYS A 1 205 ? 45.616 8.896 -62.836 1.00 87.06 205 CYS A CA 1
ATOM 1562 C C . CYS A 1 205 ? 46.248 8.707 -64.226 1.00 87.06 205 CYS A C 1
ATOM 1564 O O . CYS A 1 205 ? 47.466 8.783 -64.400 1.00 87.06 205 CYS A O 1
ATOM 1566 N N . ASP A 1 206 ? 45.414 8.473 -65.238 1.00 86.44 206 ASP A N 1
ATOM 1567 C CA . ASP A 1 206 ? 45.886 8.212 -66.599 1.00 86.44 206 ASP A CA 1
ATOM 1568 C C . ASP A 1 206 ? 46.287 9.495 -67.330 1.00 86.44 206 ASP A C 1
ATOM 1570 O O . ASP A 1 206 ? 45.447 10.336 -67.667 1.00 86.44 206 ASP A O 1
ATOM 1574 N N . VAL A 1 207 ? 47.585 9.612 -67.607 1.00 88.62 207 VAL A N 1
ATOM 1575 C CA . VAL A 1 207 ? 48.203 10.750 -68.293 1.00 88.62 207 VAL A CA 1
ATOM 1576 C C . VAL A 1 207 ? 48.782 10.306 -69.628 1.00 88.62 207 VAL A C 1
ATOM 1578 O O . VAL A 1 207 ? 49.454 9.280 -69.722 1.00 88.62 207 VAL A O 1
ATOM 1581 N N . VAL A 1 208 ? 48.551 11.115 -70.656 1.00 87.50 208 VAL A N 1
ATOM 1582 C CA . VAL A 1 208 ? 49.183 11.003 -71.970 1.00 87.50 208 VAL A CA 1
ATOM 1583 C C . VAL A 1 208 ? 50.067 12.224 -72.195 1.00 87.50 208 VAL A C 1
ATOM 1585 O O . VAL A 1 208 ? 49.621 13.354 -72.008 1.00 87.50 208 VAL A O 1
ATOM 1588 N N . SER A 1 209 ? 51.316 11.995 -72.594 1.00 87.88 209 SER A N 1
ATOM 1589 C CA . SER A 1 209 ? 52.227 13.022 -73.106 1.00 87.88 209 SER A CA 1
ATOM 1590 C C . SER A 1 209 ? 53.354 12.374 -73.914 1.00 87.88 209 SER A C 1
ATOM 1592 O O . SER A 1 209 ? 53.657 11.191 -73.741 1.00 87.88 209 SER A O 1
ATOM 1594 N N . SER A 1 210 ? 54.018 13.164 -74.754 1.00 85.25 210 SER A N 1
ATOM 1595 C CA . SER A 1 210 ? 55.234 12.768 -75.466 1.00 85.25 210 SER A CA 1
ATOM 1596 C C . SER A 1 210 ? 56.230 13.932 -75.425 1.00 85.25 210 SER A C 1
ATOM 1598 O O . SER A 1 210 ? 55.911 14.976 -75.993 1.00 85.25 210 SER A O 1
ATOM 1600 N N . PRO A 1 211 ? 57.405 13.804 -74.770 1.00 84.19 211 PRO A N 1
ATOM 1601 C CA . PRO A 1 211 ? 57.880 12.635 -74.020 1.00 84.19 211 PRO A CA 1
ATOM 1602 C C . PRO A 1 211 ? 56.987 12.240 -72.821 1.00 84.19 211 PRO A C 1
ATOM 1604 O O . PRO A 1 211 ? 56.243 13.083 -72.312 1.00 84.19 211 PRO A O 1
ATOM 1607 N N . PRO A 1 212 ? 57.058 10.983 -72.335 1.00 86.12 212 PRO A N 1
ATOM 1608 C CA . PRO A 1 212 ? 56.236 10.519 -71.216 1.00 86.12 212 PRO A CA 1
ATOM 1609 C C . PRO A 1 212 ? 56.473 11.312 -69.923 1.00 86.12 212 PRO A C 1
ATOM 1611 O O . PRO A 1 212 ? 57.611 11.498 -69.488 1.00 86.12 212 PRO A O 1
ATOM 1614 N N . ALA A 1 213 ? 55.389 11.758 -69.289 1.00 89.19 213 ALA A N 1
ATOM 1615 C CA . ALA A 1 213 ? 55.432 12.468 -68.020 1.00 89.19 213 ALA A CA 1
ATOM 1616 C C . ALA A 1 213 ? 55.729 11.517 -66.851 1.00 89.19 213 ALA A C 1
ATOM 1618 O O . ALA A 1 213 ? 55.214 10.401 -66.776 1.00 89.19 213 ALA A O 1
ATOM 1619 N N . SER A 1 214 ? 56.504 12.001 -65.883 1.00 88.81 214 SER A N 1
ATOM 1620 C CA . SER A 1 214 ? 56.606 11.371 -64.560 1.00 88.81 214 SER A CA 1
ATOM 1621 C C . SER A 1 214 ? 55.530 11.935 -63.634 1.00 88.81 214 SER A C 1
ATOM 1623 O O . SER A 1 214 ? 55.265 13.139 -63.667 1.00 88.81 214 SER A O 1
ATOM 1625 N N . ILE A 1 215 ? 54.904 11.080 -62.822 1.00 89.69 215 ILE A N 1
ATOM 1626 C CA . ILE A 1 215 ? 53.837 11.485 -61.899 1.00 89.69 215 ILE A CA 1
ATOM 1627 C C . ILE A 1 215 ? 54.388 11.720 -60.490 1.00 89.69 215 ILE A C 1
ATOM 1629 O O . ILE A 1 215 ? 55.177 10.941 -59.951 1.00 89.69 215 ILE A O 1
ATOM 1633 N N . ILE A 1 216 ? 53.930 12.798 -59.859 1.00 89.75 216 ILE A N 1
ATOM 1634 C CA . ILE A 1 216 ? 54.144 13.103 -58.449 1.00 89.75 216 ILE A CA 1
ATOM 1635 C C . ILE A 1 216 ? 52.789 13.149 -57.747 1.00 89.75 216 ILE A C 1
ATOM 1637 O O . ILE A 1 216 ? 52.018 14.095 -57.895 1.00 89.75 216 ILE A O 1
ATOM 1641 N N . TRP A 1 217 ? 52.533 12.137 -56.923 1.00 90.50 217 TRP A N 1
ATOM 1642 C CA . TRP A 1 217 ? 51.381 12.107 -56.031 1.00 90.50 217 TRP A CA 1
ATOM 1643 C C . TRP A 1 217 ? 51.587 13.017 -54.817 1.00 90.50 217 TRP A C 1
ATOM 1645 O O . TRP A 1 217 ? 52.625 12.958 -54.144 1.00 90.50 217 TRP A O 1
ATOM 1655 N N . LYS A 1 218 ? 50.583 13.842 -54.513 1.00 89.94 218 LYS A N 1
ATOM 1656 C CA . LYS A 1 218 ? 50.527 14.687 -53.314 1.00 89.94 218 LYS A CA 1
ATOM 1657 C C . LYS A 1 218 ? 49.203 14.501 -52.581 1.00 89.94 218 LYS A C 1
ATOM 1659 O O . LYS A 1 218 ? 48.165 14.350 -53.216 1.00 89.94 218 LYS A O 1
ATOM 1664 N N . HIS A 1 219 ? 49.235 14.597 -51.259 1.00 88.38 219 HIS A N 1
ATOM 1665 C CA . HIS A 1 219 ? 48.052 14.661 -50.402 1.00 88.38 219 HIS A CA 1
ATOM 1666 C C . HIS A 1 219 ? 48.267 15.769 -49.361 1.00 88.38 219 HIS A C 1
ATOM 1668 O O . 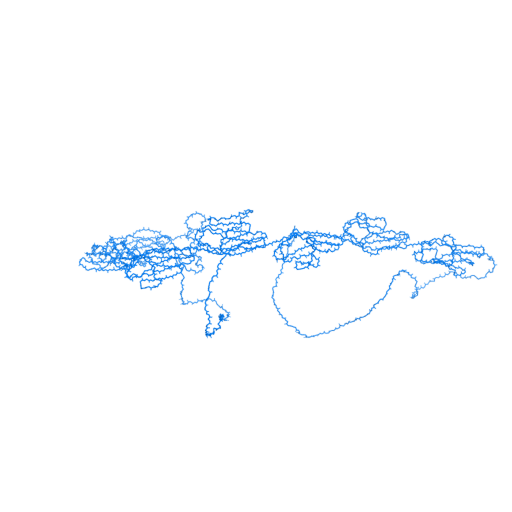HIS A 1 219 ? 49.388 15.957 -48.883 1.00 88.38 219 HIS A O 1
ATOM 1674 N N . LYS A 1 220 ? 47.222 16.557 -49.056 1.00 81.38 220 LYS A N 1
ATOM 1675 C CA . LYS A 1 220 ? 47.290 17.701 -48.118 1.00 81.38 220 LYS A CA 1
ATOM 1676 C C . LYS A 1 220 ? 48.470 18.642 -48.461 1.00 81.38 220 LYS A C 1
ATOM 1678 O O . LYS A 1 220 ? 49.262 19.041 -47.613 1.00 81.38 220 LYS A O 1
ATOM 1683 N N . GLY A 1 221 ? 48.633 18.919 -49.763 1.00 78.81 221 GLY A N 1
ATOM 1684 C CA . GLY A 1 221 ? 49.704 19.738 -50.357 1.00 78.81 221 GLY A CA 1
ATOM 1685 C C . GLY A 1 221 ? 51.096 19.087 -50.434 1.00 78.81 221 GLY A C 1
ATOM 1686 O O . GLY A 1 221 ? 51.921 19.501 -51.250 1.00 78.81 221 GLY A O 1
ATOM 1687 N N . SER A 1 222 ? 51.364 18.046 -49.644 1.00 85.81 222 SER A N 1
ATOM 1688 C CA . SER A 1 222 ? 52.686 17.420 -49.512 1.00 85.81 222 SER A CA 1
ATOM 1689 C C . SER A 1 222 ? 52.869 16.236 -50.462 1.00 85.81 222 SER A C 1
ATOM 1691 O O . SER A 1 222 ? 51.957 15.430 -50.632 1.00 85.81 222 SER A O 1
ATOM 1693 N N . LYS A 1 223 ? 54.065 16.077 -51.053 1.00 87.50 223 LYS A N 1
ATOM 1694 C CA . LYS A 1 223 ? 54.412 14.871 -51.832 1.00 87.50 223 LYS A CA 1
ATOM 1695 C C . LYS A 1 223 ? 54.339 13.631 -50.937 1.00 87.50 223 LYS A C 1
ATOM 1697 O O . LYS A 1 223 ? 54.977 13.604 -49.886 1.00 87.50 223 LYS A O 1
ATOM 1702 N N . ILE A 1 224 ? 53.615 12.607 -51.386 1.00 86.00 224 ILE A N 1
ATOM 1703 C CA . ILE A 1 224 ? 53.490 11.333 -50.670 1.00 86.00 224 ILE A CA 1
ATOM 1704 C C . ILE A 1 224 ? 54.853 10.632 -50.658 1.00 86.00 224 ILE A C 1
ATOM 1706 O O . ILE A 1 224 ? 55.508 10.493 -51.693 1.00 86.00 224 ILE A O 1
ATOM 1710 N N . GLN A 1 225 ? 55.288 10.210 -49.471 1.00 79.00 225 GLN A N 1
ATOM 1711 C CA . GLN A 1 225 ? 56.551 9.509 -49.251 1.00 79.00 225 GLN A CA 1
ATOM 1712 C C . GLN A 1 225 ? 56.242 8.072 -48.823 1.00 79.00 225 GLN A C 1
ATOM 1714 O O . GLN A 1 225 ? 56.012 7.810 -47.645 1.00 79.00 225 GLN A O 1
ATOM 1719 N N . VAL A 1 226 ? 56.259 7.150 -49.790 1.00 74.31 226 VAL A N 1
ATOM 1720 C CA . VAL A 1 226 ? 56.010 5.698 -49.626 1.00 74.31 226 VAL A CA 1
ATOM 1721 C C . VAL A 1 226 ? 56.877 5.055 -48.526 1.00 74.31 226 VAL A C 1
ATOM 1723 O O . VAL A 1 226 ? 56.510 4.048 -47.939 1.00 74.31 226 VAL A O 1
ATOM 1726 N N . THR A 1 227 ? 58.018 5.659 -48.190 1.00 62.91 227 THR A N 1
ATOM 1727 C CA . THR A 1 227 ? 58.917 5.209 -47.115 1.00 62.91 227 THR A CA 1
ATOM 1728 C C . THR A 1 227 ? 58.487 5.612 -45.697 1.00 62.91 227 THR A C 1
ATOM 1730 O O . THR A 1 227 ? 59.158 5.214 -44.747 1.00 62.91 227 THR A O 1
ATOM 1733 N N . LYS A 1 228 ? 57.420 6.410 -45.524 1.00 67.88 228 LYS A N 1
ATOM 1734 C CA . LYS A 1 228 ? 56.943 6.884 -44.206 1.00 67.88 228 LYS A CA 1
ATOM 1735 C C . LYS A 1 228 ? 55.678 6.191 -43.696 1.00 67.88 228 LYS A C 1
ATOM 1737 O O . LYS A 1 228 ? 55.525 6.069 -42.487 1.00 67.88 228 LYS A O 1
ATOM 1742 N N . ASP A 1 229 ? 54.798 5.747 -44.589 1.00 75.00 229 ASP A N 1
ATOM 1743 C CA . ASP A 1 229 ? 53.649 4.897 -44.265 1.00 75.00 229 ASP A CA 1
ATOM 1744 C C . ASP A 1 229 ? 53.585 3.777 -45.310 1.00 75.00 229 ASP A C 1
ATOM 1746 O O . ASP A 1 229 ? 53.346 4.025 -46.492 1.00 75.00 229 ASP A O 1
ATOM 1750 N N . VAL A 1 230 ? 53.821 2.546 -44.850 1.00 79.19 230 VAL A N 1
ATOM 1751 C CA . VAL A 1 230 ? 53.922 1.330 -45.675 1.00 79.19 230 VAL A CA 1
ATOM 1752 C C . VAL A 1 230 ? 52.603 0.914 -46.333 1.00 79.19 230 VAL A C 1
ATOM 1754 O O . VAL A 1 230 ? 52.605 0.016 -47.175 1.00 79.19 230 VAL A O 1
ATOM 1757 N N . ARG A 1 231 ? 51.480 1.552 -45.977 1.00 88.56 231 ARG A N 1
ATOM 1758 C CA . ARG A 1 231 ? 50.188 1.361 -46.650 1.00 88.56 231 ARG A CA 1
ATOM 1759 C C . ARG A 1 231 ? 50.154 2.000 -48.036 1.00 88.56 231 ARG A C 1
ATOM 1761 O O . ARG A 1 231 ? 49.476 1.482 -48.918 1.00 88.56 231 ARG A O 1
ATOM 1768 N N . PHE A 1 232 ? 50.874 3.104 -48.239 1.00 88.38 232 PHE A N 1
ATOM 1769 C CA . PHE A 1 232 ? 50.920 3.803 -49.522 1.00 88.38 232 PHE A CA 1
ATOM 1770 C C . PHE A 1 232 ? 51.912 3.116 -50.459 1.00 88.38 232 PHE A C 1
ATOM 1772 O O . PHE A 1 232 ? 53.097 3.015 -50.152 1.00 88.38 232 PHE A O 1
ATOM 1779 N N . LYS A 1 233 ? 51.456 2.704 -51.642 1.00 88.25 233 LYS A N 1
ATOM 1780 C CA . LYS A 1 233 ? 52.275 2.009 -52.637 1.00 88.25 233 LYS A CA 1
ATOM 1781 C C . LYS A 1 233 ? 52.005 2.566 -54.031 1.00 88.25 233 LYS A C 1
ATOM 1783 O O . LYS A 1 233 ? 50.917 2.419 -54.571 1.00 88.25 233 LYS A O 1
ATOM 1788 N N . ILE A 1 234 ? 53.020 3.164 -54.649 1.00 87.12 234 ILE A N 1
ATOM 1789 C CA . ILE A 1 234 ? 52.948 3.557 -56.062 1.00 87.12 234 ILE A CA 1
ATOM 1790 C C . ILE A 1 234 ? 53.243 2.316 -56.914 1.00 87.12 234 ILE A C 1
ATOM 1792 O O . ILE A 1 234 ? 54.260 1.650 -56.711 1.00 87.12 234 ILE A O 1
ATOM 1796 N N . MET A 1 235 ? 52.345 1.986 -57.842 1.00 80.94 235 MET A N 1
ATOM 1797 C CA . MET A 1 235 ? 52.457 0.828 -58.730 1.00 80.94 235 MET A CA 1
ATOM 1798 C C . MET A 1 235 ? 52.621 1.312 -60.175 1.00 80.94 235 MET A C 1
ATOM 1800 O O . MET A 1 235 ? 51.694 1.839 -60.782 1.00 80.94 235 MET A O 1
ATOM 1804 N N . GLY A 1 236 ? 53.828 1.175 -60.728 1.00 78.44 236 GLY A N 1
ATOM 1805 C CA . GLY A 1 236 ? 54.169 1.791 -62.013 1.00 78.44 236 GLY A CA 1
ATOM 1806 C C . GLY A 1 236 ? 54.321 3.313 -61.892 1.00 78.44 236 GLY A C 1
ATOM 1807 O O . GLY A 1 236 ? 55.018 3.789 -60.999 1.00 78.44 236 GLY A O 1
ATOM 1808 N N . ASN A 1 237 ? 53.696 4.067 -62.801 1.00 76.44 237 ASN A N 1
ATOM 1809 C CA . ASN A 1 237 ? 53.775 5.537 -62.860 1.00 76.44 237 ASN A CA 1
ATOM 1810 C C . ASN A 1 237 ? 52.418 6.208 -62.553 1.00 76.44 237 ASN A C 1
ATOM 1812 O O . ASN A 1 237 ? 52.374 7.216 -61.859 1.00 76.44 237 ASN A O 1
ATOM 1816 N N . ASN A 1 238 ? 51.304 5.640 -63.027 1.00 81.88 238 ASN A N 1
ATOM 1817 C CA . ASN A 1 238 ? 49.964 6.246 -62.999 1.00 81.88 238 ASN A CA 1
ATOM 1818 C C . ASN A 1 238 ? 49.059 5.802 -61.832 1.00 81.88 238 ASN A C 1
ATOM 1820 O O . ASN A 1 238 ? 47.933 6.282 -61.752 1.00 81.88 238 ASN A O 1
ATOM 1824 N N . HIS A 1 239 ? 49.500 4.907 -60.943 1.00 88.56 239 HIS A N 1
ATOM 1825 C CA . HIS A 1 239 ? 48.631 4.290 -59.932 1.00 88.56 239 HIS A CA 1
ATOM 1826 C C . HIS A 1 239 ? 49.216 4.397 -58.510 1.00 88.56 239 HIS A C 1
ATOM 1828 O O . HIS A 1 239 ? 50.369 4.030 -58.267 1.00 88.56 239 HIS A O 1
ATOM 1834 N N . LEU A 1 240 ? 48.409 4.903 -57.573 1.00 89.94 240 LEU A N 1
ATOM 1835 C CA . LEU A 1 240 ? 48.665 4.962 -56.134 1.00 89.94 240 LEU A CA 1
ATOM 1836 C C . LEU A 1 240 ? 47.665 4.071 -55.378 1.00 89.94 240 LEU A C 1
ATOM 1838 O O . LEU A 1 240 ? 46.502 4.433 -55.249 1.00 89.94 240 LEU A O 1
ATOM 1842 N N . GLN A 1 241 ? 48.142 2.962 -54.819 1.00 91.06 241 GLN A N 1
ATOM 1843 C CA . GLN A 1 241 ? 47.392 2.117 -53.888 1.00 91.06 241 GLN A CA 1
ATOM 1844 C C . GLN A 1 241 ? 47.557 2.627 -52.446 1.00 91.06 241 GLN A C 1
ATOM 1846 O O . GLN A 1 241 ? 48.665 2.999 -52.042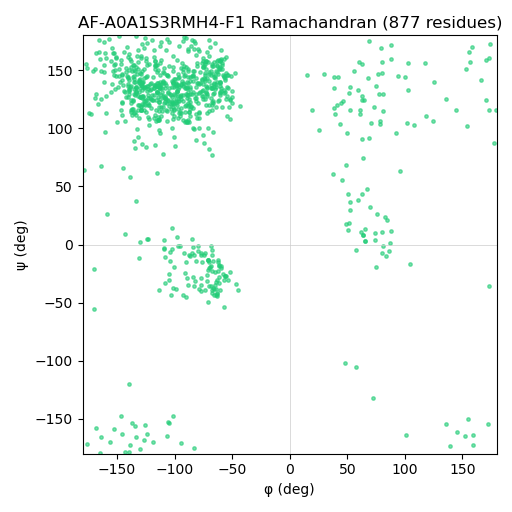 1.00 91.06 241 GLN A O 1
ATOM 1851 N N . ILE A 1 242 ? 46.483 2.599 -51.655 1.00 93.06 242 ILE A N 1
ATOM 1852 C CA . ILE A 1 242 ? 46.484 2.827 -50.203 1.00 93.06 242 ILE A CA 1
ATOM 1853 C C . ILE A 1 242 ? 45.865 1.603 -49.533 1.00 93.06 242 ILE A C 1
ATOM 1855 O O . ILE A 1 242 ? 44.666 1.372 -49.647 1.00 93.06 242 ILE A O 1
ATOM 1859 N N . ARG A 1 243 ? 46.682 0.815 -48.833 1.00 91.50 243 ARG A N 1
ATOM 1860 C CA . ARG A 1 243 ? 46.221 -0.417 -48.185 1.00 91.50 243 ARG A CA 1
ATOM 1861 C C . ARG A 1 243 ? 45.480 -0.155 -46.889 1.00 91.50 243 ARG A C 1
ATOM 1863 O O . ARG A 1 243 ? 46.021 0.551 -46.036 1.00 91.50 243 ARG A O 1
ATOM 1870 N N . GLY A 1 244 ? 44.306 -0.755 -46.715 1.00 91.06 244 GLY A N 1
ATOM 1871 C CA . GLY A 1 244 ? 43.433 -0.480 -45.572 1.00 91.06 244 GLY A CA 1
ATOM 1872 C C . GLY A 1 244 ? 43.237 1.023 -45.370 1.00 91.06 244 GLY A C 1
ATOM 1873 O O . GLY A 1 244 ? 43.788 1.605 -44.423 1.00 91.06 244 GLY A O 1
ATOM 1874 N N . ILE A 1 245 ? 42.539 1.661 -46.311 1.00 92.25 245 ILE A N 1
ATOM 1875 C CA . ILE A 1 245 ? 42.268 3.099 -46.284 1.00 92.25 245 ILE A CA 1
ATOM 1876 C C . ILE A 1 245 ? 41.477 3.467 -45.027 1.00 92.25 245 ILE A C 1
ATOM 1878 O O . ILE A 1 245 ? 40.582 2.737 -44.607 1.00 92.25 245 ILE A O 1
ATOM 1882 N N . LYS A 1 246 ? 41.831 4.597 -44.410 1.00 92.00 246 LYS A N 1
ATOM 1883 C CA . LYS A 1 246 ? 41.204 5.096 -43.183 1.00 92.00 246 LYS A CA 1
ATOM 1884 C C . LYS A 1 246 ? 40.515 6.425 -43.415 1.00 92.00 246 LYS A C 1
ATOM 1886 O O . LYS A 1 246 ? 40.938 7.192 -44.278 1.00 92.00 246 LYS A O 1
ATOM 1891 N N . LYS A 1 247 ? 39.548 6.789 -42.574 1.00 90.50 247 LYS A N 1
ATOM 1892 C CA . LYS A 1 247 ? 38.876 8.097 -42.632 1.00 90.50 247 LYS A CA 1
ATOM 1893 C C . LYS A 1 247 ? 39.863 9.272 -42.533 1.00 90.50 247 LYS A C 1
ATOM 1895 O O . LYS A 1 247 ? 39.648 10.321 -43.130 1.00 90.50 247 LYS A O 1
ATOM 1900 N N . THR A 1 248 ? 41.013 9.081 -41.879 1.00 90.31 248 THR A N 1
ATOM 1901 C CA . THR A 1 248 ? 42.123 10.058 -41.836 1.00 90.31 248 THR A CA 1
ATOM 1902 C C . THR A 1 248 ? 42.838 10.279 -43.175 1.00 90.31 248 THR A C 1
ATOM 1904 O O . THR A 1 248 ? 43.474 11.323 -43.365 1.00 90.31 248 THR A O 1
ATOM 1907 N N . ASP A 1 249 ? 42.764 9.317 -44.096 1.00 90.88 249 ASP A N 1
ATOM 1908 C CA . ASP A 1 249 ? 43.319 9.405 -45.451 1.00 90.88 249 ASP A CA 1
ATOM 1909 C C . ASP A 1 249 ? 42.379 10.143 -46.418 1.00 90.88 249 ASP A C 1
ATOM 1911 O O . ASP A 1 249 ? 42.801 10.493 -47.513 1.00 90.88 249 ASP A O 1
ATOM 1915 N N . GLU A 1 250 ? 41.141 10.450 -46.019 1.00 92.06 250 GLU A N 1
ATOM 1916 C CA . GLU A 1 250 ? 40.210 11.237 -46.830 1.00 92.06 250 GLU A CA 1
ATOM 1917 C C . GLU A 1 250 ? 40.793 12.610 -47.217 1.00 92.06 250 GLU A C 1
ATOM 1919 O O . GLU A 1 250 ? 41.468 13.284 -46.417 1.00 92.06 250 GLU A O 1
ATOM 1924 N N . GLY A 1 251 ? 40.506 13.039 -48.453 1.00 90.00 251 GLY A N 1
ATOM 1925 C CA . GLY A 1 251 ? 40.855 14.372 -48.925 1.00 90.00 251 GLY A CA 1
ATOM 1926 C C . GLY A 1 251 ? 41.089 14.512 -50.429 1.00 90.00 251 GLY A C 1
ATOM 1927 O O . GLY A 1 251 ? 40.726 13.678 -51.260 1.00 90.00 251 GLY A O 1
ATOM 1928 N N . ALA A 1 252 ? 41.711 15.637 -50.780 1.00 90.25 252 ALA A N 1
ATOM 1929 C CA . ALA A 1 252 ? 42.121 15.961 -52.138 1.00 90.25 252 ALA A CA 1
ATOM 1930 C C . ALA A 1 252 ? 43.524 15.402 -52.427 1.00 90.25 252 ALA A C 1
ATOM 1932 O O . ALA A 1 252 ? 44.522 15.863 -51.858 1.00 90.25 252 ALA A O 1
ATOM 1933 N N . TYR A 1 253 ? 43.591 14.446 -53.349 1.00 90.75 253 TYR A N 1
ATOM 1934 C CA . TYR A 1 253 ? 44.827 13.892 -53.887 1.00 90.75 253 TYR A CA 1
ATOM 1935 C C . TYR A 1 253 ? 45.172 14.619 -55.184 1.00 90.75 253 TYR A C 1
ATOM 1937 O O . TYR A 1 253 ? 44.345 14.737 -56.086 1.00 90.75 253 TYR A O 1
ATOM 1945 N N . THR A 1 254 ? 46.394 15.130 -55.290 1.00 90.75 254 THR A N 1
ATOM 1946 C CA . THR A 1 254 ? 46.893 15.750 -56.520 1.00 90.75 254 THR A CA 1
ATOM 1947 C C . THR A 1 254 ? 47.792 14.770 -57.253 1.00 90.75 254 THR A C 1
ATOM 1949 O O . THR A 1 254 ? 48.832 14.364 -56.733 1.00 90.75 254 THR A O 1
ATOM 1952 N N . CYS A 1 255 ? 47.410 14.449 -58.482 1.00 90.19 255 CYS A N 1
ATOM 1953 C CA . CYS A 1 255 ? 48.285 13.848 -59.470 1.00 90.19 255 CYS A CA 1
ATOM 1954 C C . CYS A 1 255 ? 48.955 14.983 -60.256 1.00 90.19 255 CYS A C 1
ATOM 1956 O O . CYS A 1 255 ? 48.296 15.675 -61.030 1.00 90.19 255 CYS A O 1
ATOM 1958 N N . GLU A 1 256 ? 50.242 15.228 -60.010 1.00 91.62 256 GLU A N 1
ATOM 1959 C CA . GLU A 1 256 ? 51.035 16.248 -60.705 1.00 91.62 256 GLU A CA 1
ATOM 1960 C C . GLU A 1 256 ? 51.930 15.576 -61.752 1.00 91.62 256 GLU A C 1
ATOM 1962 O O . GLU A 1 256 ? 52.851 14.839 -61.402 1.00 91.62 256 GLU A O 1
ATOM 1967 N N . ALA A 1 257 ? 51.670 15.825 -63.032 1.00 91.81 257 ALA A N 1
ATOM 1968 C CA . ALA A 1 257 ? 52.433 15.276 -64.146 1.00 91.81 257 ALA A CA 1
ATOM 1969 C C . ALA A 1 257 ? 53.553 16.240 -64.567 1.00 91.81 257 ALA A C 1
ATOM 1971 O O . ALA A 1 257 ? 53.352 17.454 -64.599 1.00 91.81 257 ALA A O 1
ATOM 1972 N N . ARG A 1 258 ? 54.745 15.710 -64.876 1.00 91.62 258 ARG A N 1
ATOM 1973 C CA . ARG A 1 258 ? 55.940 16.506 -65.214 1.00 91.62 258 ARG A CA 1
ATOM 1974 C C . ARG A 1 258 ? 56.730 15.927 -66.387 1.00 91.62 258 ARG A C 1
ATOM 1976 O O . ARG A 1 258 ? 57.256 14.813 -66.285 1.00 91.62 258 ARG A O 1
ATOM 1983 N N . VAL A 1 259 ? 56.900 16.715 -67.452 1.00 90.12 259 VAL A N 1
ATOM 1984 C CA . VAL A 1 259 ? 57.758 16.393 -68.609 1.00 90.12 259 VAL A CA 1
ATOM 1985 C C . VAL A 1 259 ? 59.095 17.124 -68.455 1.00 90.12 259 VAL A C 1
ATOM 1987 O O . VAL A 1 259 ? 59.310 18.219 -68.976 1.00 90.12 259 VAL A O 1
ATOM 1990 N N . MET A 1 260 ? 60.018 16.501 -67.716 1.00 81.81 260 MET A N 1
ATOM 1991 C CA . MET A 1 260 ? 61.304 17.101 -67.314 1.00 81.81 260 MET A CA 1
ATOM 1992 C C . MET A 1 260 ? 62.141 17.651 -68.481 1.00 81.81 260 MET A C 1
ATOM 1994 O O . MET A 1 260 ? 62.865 18.623 -68.298 1.00 81.81 260 MET A O 1
ATOM 1998 N N . ALA A 1 261 ? 62.029 17.063 -69.677 1.00 81.00 261 ALA A N 1
ATOM 1999 C CA . ALA A 1 261 ? 62.779 17.480 -70.863 1.00 81.00 261 ALA A CA 1
ATOM 2000 C C . ALA A 1 261 ? 62.343 18.839 -71.449 1.00 81.00 261 ALA A C 1
ATOM 2002 O O . ALA A 1 261 ? 63.107 19.437 -72.200 1.00 81.00 261 ALA A O 1
ATOM 2003 N N . ARG A 1 262 ? 61.123 19.310 -71.142 1.00 80.50 262 ARG A N 1
ATOM 2004 C CA . ARG A 1 262 ? 60.548 20.557 -71.692 1.00 80.50 262 ARG A CA 1
ATOM 2005 C C . ARG A 1 262 ? 59.977 21.496 -70.619 1.00 80.50 262 ARG A C 1
ATOM 2007 O O . ARG A 1 262 ? 59.450 22.551 -70.942 1.00 80.50 262 ARG A O 1
ATOM 2014 N N . GLY A 1 263 ? 60.092 21.126 -69.341 1.00 81.44 263 GLY A N 1
ATOM 2015 C CA . GLY A 1 263 ? 59.630 21.931 -68.205 1.00 81.44 263 GLY A CA 1
ATOM 2016 C C . GLY A 1 263 ? 58.111 21.958 -68.000 1.00 81.44 263 GLY A C 1
ATOM 2017 O O . GLY A 1 263 ? 57.648 22.657 -67.102 1.00 81.44 263 GLY A O 1
ATOM 2018 N N . GLU A 1 264 ? 57.338 21.205 -68.789 1.00 88.44 264 GLU A N 1
ATOM 2019 C CA . GLU A 1 264 ? 55.875 21.180 -68.688 1.00 88.44 264 GLU A CA 1
ATOM 2020 C C . GLU A 1 264 ? 55.412 20.517 -67.384 1.00 88.44 264 GLU A C 1
ATOM 2022 O O . GLU A 1 264 ? 55.936 19.475 -66.965 1.00 88.44 264 GLU A O 1
ATOM 2027 N N . ILE A 1 265 ? 54.409 21.132 -66.757 1.00 90.38 265 ILE A N 1
ATOM 2028 C CA . ILE A 1 265 ? 53.759 20.679 -65.528 1.00 90.38 265 ILE A CA 1
ATOM 2029 C C . ILE A 1 265 ? 52.260 20.930 -65.690 1.00 90.38 265 ILE A C 1
ATOM 2031 O O . ILE A 1 265 ? 51.869 22.057 -65.989 1.00 90.38 265 ILE A O 1
ATOM 2035 N N . ASP A 1 266 ? 51.435 19.923 -65.424 1.00 91.31 266 ASP A N 1
ATOM 2036 C CA . ASP A 1 266 ? 50.000 20.109 -65.180 1.00 91.31 266 ASP A CA 1
ATOM 2037 C C . ASP A 1 266 ? 49.541 19.171 -64.053 1.00 91.31 266 ASP A C 1
ATOM 2039 O O . ASP A 1 266 ? 50.243 18.218 -63.693 1.00 91.31 266 ASP A O 1
ATOM 2043 N N . LEU A 1 267 ? 48.394 19.459 -63.440 1.00 91.00 267 LEU A N 1
ATOM 2044 C CA . LEU A 1 267 ? 47.899 18.722 -62.282 1.00 91.00 267 LEU A CA 1
ATOM 2045 C C . LEU A 1 267 ? 46.394 18.468 -62.331 1.00 91.00 267 LEU A C 1
ATOM 2047 O O . LEU A 1 267 ? 45.597 19.338 -62.677 1.00 91.00 267 LEU A O 1
ATOM 2051 N N . LYS A 1 268 ? 45.996 17.277 -61.877 1.00 88.44 268 LYS A N 1
ATOM 2052 C CA . LYS A 1 268 ? 44.594 16.916 -61.657 1.00 88.44 268 LYS A CA 1
ATOM 2053 C C . LYS A 1 268 ? 44.359 16.629 -60.179 1.00 88.44 268 LYS A C 1
ATOM 2055 O O . LYS A 1 268 ? 45.160 15.960 -59.526 1.00 88.44 268 LYS A O 1
ATOM 2060 N N . ILE A 1 269 ? 43.253 17.150 -59.653 1.00 88.81 269 ILE A N 1
ATOM 2061 C CA . ILE A 1 269 ? 42.792 16.865 -58.293 1.00 88.81 269 ILE A CA 1
ATOM 2062 C C . ILE A 1 269 ? 41.736 15.763 -58.368 1.00 88.81 269 ILE A C 1
ATOM 2064 O O . ILE A 1 269 ? 40.725 15.913 -59.055 1.00 88.81 269 ILE A O 1
ATOM 2068 N N . ILE A 1 270 ? 41.979 14.680 -57.639 1.00 89.38 270 ILE A N 1
ATOM 2069 C CA . ILE A 1 270 ? 41.043 13.587 -57.390 1.00 89.38 270 ILE A CA 1
ATOM 2070 C C . ILE A 1 270 ? 40.527 13.772 -55.959 1.00 89.38 270 ILE A C 1
ATOM 2072 O O . ILE A 1 270 ? 41.314 13.968 -55.030 1.00 89.38 270 ILE A O 1
ATOM 2076 N N . LYS A 1 271 ? 39.204 13.754 -55.775 1.00 89.75 271 LYS A N 1
ATOM 2077 C CA . LYS A 1 271 ? 38.597 13.697 -54.440 1.00 89.75 271 LYS A CA 1
ATOM 2078 C C . LYS A 1 271 ? 38.470 12.232 -54.047 1.00 89.75 271 LYS A C 1
ATOM 2080 O O . LYS A 1 271 ? 37.790 11.492 -54.751 1.00 89.75 271 LYS A O 1
ATOM 2085 N N . VAL A 1 272 ? 39.103 11.846 -52.947 1.00 91.00 272 VAL A N 1
ATOM 2086 C CA . VAL A 1 272 ? 38.885 10.551 -52.299 1.00 91.00 272 VAL A CA 1
ATOM 2087 C C . VAL A 1 272 ? 37.912 10.772 -51.149 1.00 91.00 272 VAL A C 1
ATOM 2089 O O . VAL A 1 272 ? 38.101 11.712 -50.377 1.00 91.00 272 VAL A O 1
ATOM 2092 N N . ILE A 1 273 ? 36.884 9.931 -51.065 1.00 91.12 273 ILE A N 1
ATOM 2093 C CA . ILE A 1 273 ? 35.904 9.882 -49.976 1.00 91.12 273 ILE A CA 1
ATOM 2094 C C . ILE A 1 273 ? 36.021 8.507 -49.319 1.00 91.12 273 ILE A C 1
ATOM 2096 O O . ILE A 1 273 ? 36.112 7.495 -50.015 1.00 91.12 273 ILE A O 1
ATOM 2100 N N . VAL A 1 274 ? 36.038 8.478 -47.989 1.00 93.19 274 VAL A N 1
ATOM 2101 C CA . VAL A 1 274 ? 36.104 7.246 -47.201 1.00 93.19 274 VAL A CA 1
ATOM 2102 C C . VAL A 1 274 ? 34.803 7.089 -46.429 1.00 93.19 274 VAL A C 1
ATOM 2104 O O . VAL A 1 274 ? 34.447 7.936 -45.600 1.00 93.19 274 VAL A O 1
ATOM 2107 N N . ASN A 1 275 ? 34.096 6.005 -46.722 1.00 93.25 275 ASN A N 1
ATOM 2108 C CA . ASN A 1 275 ? 32.842 5.646 -46.082 1.00 93.25 275 ASN A CA 1
ATOM 2109 C C . ASN A 1 275 ? 33.135 4.785 -44.848 1.00 93.25 275 ASN A C 1
ATOM 2111 O O . ASN A 1 275 ? 33.950 3.869 -44.911 1.00 93.25 275 ASN A O 1
ATOM 2115 N N . VAL A 1 276 ? 32.466 5.060 -43.736 1.00 92.50 276 VAL A N 1
ATOM 2116 C CA . VAL A 1 276 ? 32.609 4.325 -42.476 1.00 92.50 276 VAL A CA 1
ATOM 2117 C C . VAL A 1 276 ? 31.328 3.527 -42.260 1.00 92.50 276 VAL A C 1
ATOM 2119 O O . VAL A 1 276 ? 30.234 4.097 -42.315 1.00 92.50 276 VAL A O 1
ATOM 2122 N N . LEU A 1 277 ? 31.470 2.215 -42.054 1.00 91.38 277 LEU A N 1
ATOM 2123 C CA . LEU A 1 277 ? 30.367 1.296 -41.755 1.00 91.38 277 LEU A CA 1
ATOM 2124 C C . LEU A 1 277 ? 29.554 1.774 -40.537 1.00 91.38 277 LEU A C 1
ATOM 2126 O O . LEU A 1 277 ? 30.153 2.323 -39.609 1.00 91.38 277 LEU A O 1
ATOM 2130 N N . PRO A 1 278 ? 28.225 1.554 -40.503 1.00 93.12 278 PRO A N 1
ATOM 2131 C CA . PRO A 1 278 ? 27.421 1.885 -39.334 1.00 93.12 278 PRO A CA 1
ATOM 2132 C C . PRO A 1 278 ? 27.882 1.101 -38.101 1.00 93.12 278 PRO A C 1
ATOM 2134 O O . PRO A 1 278 ? 28.190 -0.090 -38.172 1.00 93.12 278 PRO A O 1
ATOM 2137 N N . SER A 1 279 ? 27.897 1.771 -36.955 1.00 91.56 279 SER A N 1
ATOM 2138 C CA . SER A 1 279 ? 28.226 1.203 -35.653 1.00 91.56 279 SER A CA 1
ATOM 2139 C C . SER A 1 279 ? 27.170 1.625 -34.636 1.00 91.56 279 SER A C 1
ATOM 2141 O O . SER A 1 279 ? 26.863 2.806 -34.523 1.00 91.56 279 SER A O 1
ATOM 2143 N N . ILE A 1 280 ? 26.596 0.657 -33.920 1.00 90.25 280 ILE A N 1
ATOM 2144 C CA . ILE A 1 280 ? 25.569 0.895 -32.896 1.00 90.25 280 ILE A CA 1
ATOM 2145 C C . ILE A 1 280 ? 26.228 0.804 -31.516 1.00 90.25 280 ILE A C 1
ATOM 2147 O O . ILE A 1 280 ? 27.034 -0.098 -31.274 1.00 90.25 280 ILE A O 1
ATOM 2151 N N . ARG A 1 281 ? 25.916 1.745 -30.619 1.00 83.00 281 ARG A N 1
ATOM 2152 C CA . ARG A 1 281 ? 26.534 1.875 -29.290 1.00 83.00 281 ARG A CA 1
ATOM 2153 C C . ARG A 1 281 ? 25.557 1.523 -28.164 1.00 83.00 281 ARG A C 1
ATOM 2155 O O . ARG A 1 281 ? 25.045 2.388 -27.461 1.00 83.00 281 ARG A O 1
ATOM 2162 N N . THR A 1 282 ? 25.335 0.233 -27.948 1.00 63.31 282 THR A N 1
ATOM 2163 C CA . THR A 1 282 ? 24.491 -0.293 -26.864 1.00 63.31 282 THR A CA 1
ATOM 2164 C C . THR A 1 282 ? 25.100 -0.052 -25.475 1.00 63.31 282 THR A C 1
ATOM 2166 O O . THR A 1 282 ? 26.134 -0.625 -25.119 1.00 63.31 282 THR A O 1
ATOM 2169 N N . ARG A 1 283 ? 24.439 0.749 -24.622 1.00 60.88 283 ARG A N 1
ATOM 2170 C CA . ARG A 1 283 ? 24.710 0.732 -23.171 1.00 60.88 283 ARG A CA 1
ATOM 2171 C C . ARG A 1 283 ? 23.987 -0.468 -22.560 1.00 60.88 283 ARG A C 1
ATOM 2173 O O . ARG A 1 283 ? 22.841 -0.742 -22.893 1.00 60.88 283 ARG A O 1
ATOM 2180 N N . GLN A 1 284 ? 24.619 -1.181 -21.626 1.00 49.62 284 GLN A N 1
ATOM 2181 C CA . GLN A 1 284 ? 24.068 -2.438 -21.082 1.00 49.62 284 GLN A CA 1
ATOM 2182 C C . GLN A 1 284 ? 22.709 -2.293 -20.363 1.00 49.62 284 GLN A C 1
ATOM 2184 O O . GLN A 1 284 ? 22.001 -3.283 -20.208 1.00 49.62 284 GLN A O 1
ATOM 2189 N N . SER A 1 285 ? 22.331 -1.079 -19.948 1.00 48.91 285 SER A N 1
ATOM 2190 C CA . SER A 1 285 ? 21.008 -0.755 -19.396 1.00 48.91 285 SER A CA 1
ATOM 2191 C C . SER A 1 285 ? 19.921 -0.517 -20.452 1.00 48.91 285 SER A C 1
ATOM 2193 O O . SER A 1 285 ? 18.752 -0.471 -20.101 1.00 48.91 285 SER A O 1
ATOM 2195 N N . GLU A 1 286 ? 20.293 -0.329 -21.719 1.00 57.69 286 GLU A N 1
ATOM 2196 C CA . GLU A 1 286 ? 19.379 -0.042 -22.837 1.00 57.69 286 GLU A CA 1
ATOM 2197 C C . GLU A 1 286 ? 19.089 -1.295 -23.676 1.00 57.69 286 GLU A C 1
ATOM 2199 O O . GLU A 1 286 ? 18.063 -1.354 -24.339 1.00 57.69 286 GLU A O 1
ATOM 2204 N N . VAL A 1 287 ? 19.940 -2.327 -23.580 1.00 59.31 287 VAL A N 1
ATOM 2205 C CA . VAL A 1 287 ? 19.726 -3.657 -24.190 1.00 59.31 287 VAL A CA 1
ATOM 2206 C C . VAL A 1 287 ? 18.493 -4.367 -23.611 1.00 59.31 287 VAL A C 1
ATOM 2208 O O . VAL A 1 287 ? 17.841 -5.132 -24.310 1.00 59.31 287 VAL A O 1
ATOM 2211 N N . ASN A 1 288 ? 18.163 -4.114 -22.340 1.00 68.25 288 ASN A N 1
ATOM 2212 C CA . ASN A 1 288 ? 16.980 -4.660 -21.671 1.00 68.25 288 ASN A CA 1
ATOM 2213 C C . ASN A 1 288 ? 16.043 -3.518 -21.274 1.00 68.25 288 ASN A C 1
ATOM 2215 O O . ASN A 1 288 ? 16.102 -3.020 -20.148 1.00 68.25 288 ASN A O 1
ATOM 2219 N N . ALA A 1 289 ? 15.185 -3.097 -22.198 1.00 76.81 289 ALA A N 1
ATOM 2220 C CA . ALA A 1 289 ? 14.153 -2.117 -21.904 1.00 76.81 289 ALA A CA 1
ATOM 2221 C C . ALA A 1 289 ? 13.087 -2.713 -20.968 1.00 76.81 289 ALA A C 1
ATOM 2223 O O . ALA A 1 289 ? 12.793 -3.911 -21.007 1.00 76.81 289 ALA A O 1
ATOM 2224 N N . THR A 1 290 ? 12.485 -1.868 -20.133 1.00 84.25 290 THR A N 1
ATOM 2225 C CA . THR A 1 290 ? 11.446 -2.263 -19.171 1.00 84.25 290 THR A CA 1
ATOM 2226 C C . THR A 1 290 ? 10.278 -1.291 -19.230 1.00 84.25 290 THR A C 1
ATOM 2228 O O . THR A 1 290 ? 10.503 -0.082 -19.176 1.00 84.25 290 THR A O 1
ATOM 2231 N N . ALA A 1 291 ? 9.048 -1.797 -19.310 1.00 82.81 291 ALA A N 1
ATOM 2232 C CA . ALA A 1 291 ? 7.855 -0.967 -19.458 1.00 82.81 291 ALA A CA 1
ATOM 2233 C C . ALA A 1 291 ? 6.664 -1.473 -18.641 1.00 82.81 291 ALA A C 1
ATOM 2235 O O . ALA A 1 291 ? 6.425 -2.676 -18.552 1.00 82.81 291 ALA A O 1
ATOM 2236 N N . ASP A 1 292 ? 5.875 -0.539 -18.121 1.00 81.88 292 ASP A N 1
ATOM 2237 C CA . ASP A 1 292 ? 4.608 -0.821 -17.452 1.00 81.88 292 ASP A CA 1
ATOM 2238 C C . ASP A 1 292 ? 3.463 -0.941 -18.460 1.00 81.88 292 ASP A C 1
ATOM 2240 O O . ASP A 1 292 ? 3.381 -0.192 -19.439 1.00 81.88 292 ASP A O 1
ATOM 2244 N N . ILE A 1 293 ? 2.509 -1.826 -18.172 1.00 82.69 293 ILE A N 1
ATOM 2245 C CA . ILE A 1 293 ? 1.281 -1.940 -18.961 1.00 82.69 293 ILE A CA 1
ATOM 2246 C C . ILE A 1 293 ? 0.500 -0.607 -19.039 1.00 82.69 293 ILE A C 1
ATOM 2248 O O . ILE A 1 293 ? 0.248 0.062 -18.036 1.00 82.69 293 ILE A O 1
ATOM 2252 N N . ASN A 1 294 ? 0.079 -0.249 -20.253 1.00 84.25 294 ASN A N 1
ATOM 2253 C CA . ASN A 1 294 ? -0.548 1.011 -20.670 1.00 84.25 294 ASN A CA 1
ATOM 2254 C C . ASN A 1 294 ? 0.323 2.277 -20.541 1.00 84.25 294 ASN A C 1
ATOM 2256 O O . ASN A 1 294 ? -0.186 3.373 -20.766 1.00 84.25 294 ASN A O 1
ATOM 2260 N N . GLN A 1 295 ? 1.616 2.167 -20.222 1.00 86.00 295 GLN A N 1
ATOM 2261 C CA . GLN A 1 295 ? 2.556 3.275 -20.420 1.00 86.00 295 GLN A CA 1
ATOM 2262 C C . GLN A 1 295 ? 3.162 3.219 -21.830 1.00 86.00 295 GLN A C 1
ATOM 2264 O O . GLN A 1 295 ? 2.991 2.238 -22.556 1.00 86.00 295 GLN A O 1
ATOM 2269 N N . SER A 1 296 ? 3.851 4.288 -22.232 1.00 90.31 296 SER A N 1
ATOM 2270 C CA . SER A 1 296 ? 4.664 4.305 -23.455 1.00 90.31 296 SER A CA 1
ATOM 2271 C C . SER A 1 296 ? 6.138 4.140 -23.096 1.00 90.31 296 SER A C 1
ATOM 2273 O O . SER A 1 296 ? 6.599 4.762 -22.140 1.00 90.31 296 SER A O 1
ATOM 2275 N N . VAL A 1 297 ? 6.880 3.344 -23.864 1.00 91.50 297 VAL A N 1
ATOM 2276 C CA . VAL A 1 297 ? 8.331 3.152 -23.690 1.00 91.50 297 VAL A CA 1
ATOM 2277 C C . VAL A 1 297 ? 9.075 3.610 -24.935 1.00 91.50 297 VAL A C 1
ATOM 2279 O O . VAL A 1 297 ? 8.577 3.446 -26.046 1.00 91.50 297 VAL A O 1
ATOM 2282 N N . MET A 1 298 ? 10.259 4.187 -24.748 1.00 90.81 298 MET A N 1
ATOM 2283 C CA . MET A 1 298 ? 11.137 4.621 -25.830 1.00 90.81 298 MET A CA 1
ATOM 2284 C C . MET A 1 298 ? 12.354 3.702 -25.896 1.00 90.81 298 MET A C 1
ATOM 2286 O O . MET A 1 298 ? 13.086 3.579 -24.915 1.00 90.81 298 MET A O 1
ATOM 2290 N N . LEU A 1 299 ? 12.562 3.065 -27.046 1.00 90.94 299 LEU A N 1
ATOM 2291 C CA . LEU A 1 299 ? 13.809 2.387 -27.388 1.00 90.94 299 LEU A CA 1
ATOM 2292 C C . LEU A 1 299 ? 14.674 3.372 -28.183 1.00 90.94 299 LEU A C 1
ATOM 2294 O O . LEU A 1 299 ? 14.154 4.088 -29.037 1.00 90.94 299 LEU A O 1
ATOM 2298 N N . ALA A 1 300 ? 15.973 3.426 -27.900 1.00 89.19 300 ALA A N 1
ATOM 2299 C CA . ALA A 1 300 ? 16.906 4.352 -28.539 1.00 89.19 300 ALA A CA 1
ATOM 2300 C C . ALA A 1 300 ? 18.076 3.592 -29.176 1.00 89.19 300 ALA A C 1
ATOM 2302 O O . ALA A 1 300 ? 18.538 2.590 -28.630 1.00 89.19 300 ALA A O 1
ATOM 2303 N N . CYS A 1 301 ? 18.564 4.081 -30.315 1.00 89.38 301 CYS A N 1
ATOM 2304 C CA . CYS A 1 301 ? 19.666 3.484 -31.059 1.00 89.38 301 CYS A CA 1
ATOM 2305 C C . CYS A 1 301 ? 20.704 4.547 -31.456 1.00 89.38 301 CYS A C 1
ATOM 2307 O O . CYS A 1 301 ? 20.536 5.272 -32.434 1.00 89.38 301 CYS A O 1
ATOM 2309 N N . ASP A 1 302 ? 21.790 4.629 -30.680 1.00 89.50 302 ASP A N 1
ATOM 2310 C CA . ASP A 1 302 ? 22.948 5.496 -30.946 1.00 89.50 302 ASP A CA 1
ATOM 2311 C C . ASP A 1 302 ? 23.792 4.894 -32.086 1.00 89.50 302 ASP A C 1
ATOM 2313 O O . ASP A 1 302 ? 24.609 3.995 -31.856 1.00 89.50 302 ASP A O 1
ATOM 2317 N N . ALA A 1 303 ? 23.530 5.338 -33.321 1.00 91.69 303 ALA A N 1
ATOM 2318 C CA . ALA A 1 303 ? 24.144 4.838 -34.549 1.00 91.69 303 ALA A CA 1
ATOM 2319 C C . ALA A 1 303 ? 25.097 5.871 -35.188 1.00 91.69 303 ALA A C 1
ATOM 2321 O O . ALA A 1 303 ? 24.684 6.943 -35.623 1.00 91.69 303 ALA A O 1
ATOM 2322 N N . ASP A 1 304 ? 26.376 5.512 -35.300 1.00 90.81 304 ASP A N 1
ATOM 2323 C CA . ASP A 1 304 ? 27.474 6.355 -35.795 1.00 90.81 304 ASP A CA 1
ATOM 2324 C C . ASP A 1 304 ? 28.093 5.745 -37.069 1.00 90.81 304 ASP A C 1
ATOM 2326 O O . ASP A 1 304 ? 28.289 4.529 -37.149 1.00 90.81 304 ASP A O 1
ATOM 2330 N N . GLY A 1 305 ? 28.392 6.565 -38.081 1.00 90.94 305 GLY A N 1
ATOM 2331 C CA . GLY A 1 305 ? 28.907 6.128 -39.385 1.00 90.94 305 GLY A CA 1
ATOM 2332 C C . GLY A 1 305 ? 29.020 7.267 -40.407 1.00 90.94 305 GLY A C 1
ATOM 2333 O O . GLY A 1 305 ? 28.566 8.384 -40.167 1.00 90.94 305 GLY A O 1
ATOM 2334 N N . PHE A 1 306 ? 29.627 7.003 -41.573 1.00 90.31 306 PHE A N 1
ATOM 2335 C CA . PHE A 1 306 ? 29.752 8.002 -42.646 1.00 90.31 306 PHE A CA 1
ATOM 2336 C C . PHE A 1 306 ? 29.481 7.418 -44.049 1.00 90.31 306 PHE A C 1
ATOM 2338 O O . PHE A 1 306 ? 30.208 6.520 -44.471 1.00 90.31 306 PHE A O 1
ATOM 2345 N N . PRO A 1 307 ? 28.542 7.967 -44.846 1.00 92.12 307 PRO A N 1
ATOM 2346 C CA . PRO A 1 307 ? 27.566 8.998 -44.487 1.00 92.12 307 PRO A CA 1
ATOM 2347 C C . PRO A 1 307 ? 26.717 8.586 -43.281 1.00 92.12 307 PRO A C 1
ATOM 2349 O O . PRO A 1 307 ? 26.676 7.401 -42.944 1.00 92.12 307 PRO A O 1
ATOM 2352 N N . GLU A 1 308 ? 26.079 9.565 -42.644 1.00 90.75 308 GLU A N 1
ATOM 2353 C CA . GLU A 1 308 ? 25.197 9.346 -41.492 1.00 90.75 308 GLU A CA 1
ATOM 2354 C C . GLU A 1 308 ? 24.185 8.228 -41.822 1.00 90.75 308 GLU A C 1
ATOM 2356 O O . GLU A 1 308 ? 23.579 8.260 -42.903 1.00 90.75 308 GLU A O 1
ATOM 2361 N N . PRO A 1 309 ? 24.076 7.180 -40.984 1.00 92.69 309 PRO A N 1
ATOM 2362 C CA . PRO A 1 309 ? 23.226 6.039 -41.282 1.00 92.69 309 PRO A CA 1
ATOM 2363 C C . PRO A 1 309 ? 21.750 6.386 -41.104 1.00 92.69 309 PRO A C 1
ATOM 2365 O O . PRO A 1 309 ? 21.368 7.068 -40.160 1.00 92.69 309 PRO A O 1
ATOM 2368 N N . THR A 1 310 ? 20.904 5.857 -41.983 1.00 93.38 310 THR A N 1
ATOM 2369 C CA . THR A 1 310 ? 19.462 5.818 -41.731 1.00 93.38 310 THR A CA 1
ATOM 2370 C C . THR A 1 310 ? 19.189 4.698 -40.735 1.00 93.38 310 THR A C 1
ATOM 2372 O O . THR A 1 310 ? 19.630 3.565 -40.956 1.00 93.38 310 THR A O 1
ATOM 2375 N N . VAL A 1 311 ? 18.474 5.008 -39.654 1.00 93.81 311 VAL A N 1
ATOM 2376 C CA . VAL A 1 311 ? 18.040 4.019 -38.666 1.00 93.81 311 VAL A CA 1
ATOM 2377 C C . VAL A 1 311 ? 16.630 3.545 -39.006 1.00 93.81 311 VAL A C 1
ATOM 2379 O O . VAL A 1 311 ? 15.760 4.325 -39.384 1.00 93.81 311 VAL A O 1
ATOM 2382 N N . THR A 1 312 ? 16.405 2.242 -38.884 1.00 94.50 312 THR A N 1
ATOM 2383 C CA . THR A 1 312 ? 15.087 1.609 -38.991 1.00 94.50 312 THR A CA 1
ATOM 2384 C C . THR A 1 312 ? 14.941 0.569 -37.889 1.00 94.50 312 THR A C 1
ATOM 2386 O O . THR A 1 312 ? 15.930 -0.032 -37.475 1.00 94.50 312 THR A O 1
ATOM 2389 N N . TRP A 1 313 ? 13.719 0.348 -37.412 1.00 95.06 313 TRP A N 1
ATOM 2390 C CA . TRP A 1 313 ? 13.433 -0.658 -36.390 1.00 95.06 313 TRP A CA 1
ATOM 2391 C C . TRP A 1 313 ? 12.658 -1.828 -36.983 1.00 95.06 313 TRP A C 1
ATOM 2393 O O . TRP A 1 313 ? 11.832 -1.638 -37.875 1.00 95.06 313 TRP A O 1
ATOM 2403 N N . ALA A 1 314 ? 12.889 -3.029 -36.463 1.00 94.06 314 ALA A N 1
ATOM 2404 C CA . ALA A 1 314 ? 12.150 -4.228 -36.829 1.00 94.06 314 ALA A CA 1
ATOM 2405 C C . ALA A 1 314 ? 11.749 -5.050 -35.597 1.00 94.06 314 ALA A C 1
ATOM 2407 O O . ALA A 1 314 ? 12.404 -5.009 -34.558 1.00 94.06 314 ALA A O 1
ATOM 2408 N N . ARG A 1 315 ? 10.678 -5.837 -35.726 1.00 93.62 315 ARG A N 1
ATOM 2409 C CA . ARG A 1 315 ? 10.256 -6.851 -34.749 1.00 93.62 315 ARG A CA 1
ATOM 2410 C C . ARG A 1 315 ? 9.882 -8.121 -35.508 1.00 93.62 315 ARG A C 1
ATOM 2412 O O . ARG A 1 315 ? 9.128 -8.052 -36.475 1.00 93.62 315 ARG A O 1
ATOM 2419 N N . ASN A 1 316 ? 10.406 -9.281 -35.111 1.00 87.44 316 ASN A N 1
ATOM 2420 C CA . ASN A 1 316 ? 10.215 -10.553 -35.835 1.00 87.44 316 ASN A CA 1
ATOM 2421 C C . ASN A 1 316 ? 10.574 -10.484 -37.345 1.00 87.44 316 ASN A C 1
ATOM 2423 O O . ASN A 1 316 ? 9.915 -11.115 -38.171 1.00 87.44 316 ASN A O 1
ATOM 2427 N N . ASN A 1 317 ? 11.613 -9.720 -37.714 1.00 87.25 317 ASN A N 1
ATOM 2428 C CA . ASN A 1 317 ? 12.019 -9.407 -39.100 1.00 87.25 317 ASN A CA 1
ATOM 2429 C C . ASN A 1 317 ? 11.015 -8.567 -39.926 1.00 87.25 317 ASN A C 1
ATOM 2431 O O . ASN A 1 317 ? 11.161 -8.462 -41.144 1.00 87.25 317 ASN A O 1
ATOM 2435 N N . ILE A 1 318 ? 10.007 -7.958 -39.295 1.00 93.06 318 ILE A N 1
ATOM 2436 C CA . ILE A 1 318 ? 9.082 -7.010 -39.934 1.00 93.06 318 ILE A CA 1
ATOM 2437 C C . ILE A 1 318 ? 9.499 -5.593 -39.534 1.00 93.06 318 ILE A C 1
ATOM 2439 O O . ILE A 1 318 ? 9.585 -5.299 -38.342 1.00 93.06 318 ILE A O 1
ATOM 2443 N N . VAL A 1 319 ? 9.761 -4.728 -40.518 1.00 94.31 319 VAL A N 1
ATOM 2444 C CA . VAL A 1 319 ? 10.093 -3.310 -40.292 1.00 94.31 319 VAL A CA 1
ATOM 2445 C C . VAL A 1 319 ? 8.885 -2.578 -39.701 1.00 94.31 319 VAL A C 1
ATOM 2447 O O . VAL A 1 319 ? 7.753 -2.802 -40.129 1.00 94.31 319 VAL A O 1
ATOM 2450 N N . LEU A 1 320 ? 9.132 -1.719 -38.715 1.00 94.75 320 LEU A N 1
ATOM 2451 C CA . LEU A 1 320 ? 8.125 -0.913 -38.031 1.00 94.75 320 LEU A CA 1
ATOM 2452 C C . LEU A 1 320 ? 8.051 0.491 -38.647 1.00 94.75 320 LEU A C 1
ATOM 2454 O O . LEU A 1 320 ? 9.075 1.132 -38.875 1.00 94.75 320 LEU A O 1
ATOM 2458 N N . GLU A 1 321 ? 6.831 0.976 -38.865 1.00 93.38 321 GLU A N 1
ATOM 2459 C CA . GLU A 1 321 ? 6.527 2.332 -39.337 1.00 93.38 321 GLU A CA 1
ATOM 2460 C C . GLU A 1 321 ? 5.701 3.082 -38.274 1.00 93.38 321 GLU A C 1
ATOM 2462 O O . GLU A 1 321 ? 5.119 2.466 -37.381 1.00 93.38 321 GLU A O 1
ATOM 2467 N N . SER A 1 322 ? 5.649 4.416 -38.341 1.00 92.75 322 SER A N 1
ATOM 2468 C CA . SER A 1 322 ? 4.870 5.234 -37.396 1.00 92.75 322 SER A CA 1
ATOM 2469 C C . SER A 1 322 ? 3.362 5.102 -37.646 1.00 92.75 322 SER A C 1
ATOM 2471 O O . SER A 1 322 ? 2.859 5.589 -38.658 1.00 92.75 322 SER A O 1
ATOM 2473 N N . ASP A 1 323 ? 2.636 4.503 -36.701 1.00 94.38 323 ASP A N 1
ATOM 2474 C CA . ASP A 1 323 ? 1.194 4.230 -36.773 1.00 94.38 323 ASP A CA 1
ATOM 2475 C C . ASP A 1 323 ? 0.478 4.547 -35.435 1.00 94.38 323 ASP A C 1
ATOM 2477 O O . ASP A 1 323 ? 0.923 5.404 -34.668 1.00 94.38 323 ASP A O 1
ATOM 2481 N N . ASP A 1 324 ? -0.650 3.900 -35.124 1.00 92.25 324 ASP A N 1
ATOM 2482 C CA . ASP A 1 324 ? -1.333 4.063 -33.829 1.00 92.25 324 ASP A CA 1
ATOM 2483 C C . ASP A 1 324 ? -0.573 3.408 -32.655 1.00 92.25 324 ASP A C 1
ATOM 2485 O O . ASP A 1 324 ? -0.764 3.804 -31.504 1.00 92.25 324 ASP A O 1
ATOM 2489 N N . LYS A 1 325 ? 0.310 2.435 -32.916 1.00 94.19 325 LYS A N 1
ATOM 2490 C CA . LYS A 1 325 ? 1.049 1.658 -31.908 1.00 94.19 325 LYS A CA 1
ATOM 2491 C C . LYS A 1 325 ? 2.494 2.129 -31.729 1.00 94.19 325 LYS A C 1
ATOM 2493 O O . LYS A 1 325 ? 2.997 2.159 -30.606 1.00 94.19 325 LYS A O 1
ATOM 2498 N N . TYR A 1 326 ? 3.144 2.526 -32.811 1.00 96.06 326 TYR A N 1
ATOM 2499 C CA . TYR A 1 326 ? 4.544 2.922 -32.867 1.00 96.06 326 TYR A CA 1
ATOM 2500 C C . TYR A 1 326 ? 4.678 4.398 -33.253 1.00 96.06 326 TYR A C 1
ATOM 2502 O O . TYR A 1 326 ? 3.794 4.987 -33.875 1.00 96.06 326 TYR A O 1
ATOM 2510 N N . SER A 1 327 ? 5.768 5.045 -32.858 1.00 95.50 327 SER A N 1
ATOM 2511 C CA . SER A 1 327 ? 6.143 6.373 -33.345 1.00 95.50 327 SER A CA 1
ATOM 2512 C C . SER A 1 327 ? 7.654 6.469 -33.397 1.00 95.50 327 SER A C 1
ATOM 2514 O O . SER A 1 327 ? 8.305 6.412 -32.358 1.00 95.50 327 SER A O 1
ATOM 2516 N N . LEU A 1 328 ? 8.191 6.624 -34.599 1.00 94.44 328 LEU A N 1
ATOM 2517 C CA . LEU A 1 328 ? 9.594 6.936 -34.821 1.00 94.44 328 LEU A CA 1
ATOM 2518 C C . LEU A 1 328 ? 9.785 8.460 -34.868 1.00 94.44 328 LEU A C 1
ATOM 2520 O O . LEU A 1 328 ? 8.850 9.193 -35.208 1.00 94.44 328 LEU A O 1
ATOM 2524 N N . ASN A 1 329 ? 10.980 8.927 -34.512 1.00 92.75 329 ASN A N 1
ATOM 2525 C CA . ASN A 1 329 ? 11.421 10.309 -34.719 1.00 92.75 329 ASN A CA 1
ATOM 2526 C C . ASN A 1 329 ? 11.964 10.526 -36.155 1.00 92.75 329 ASN A C 1
ATOM 2528 O O . ASN A 1 329 ? 12.038 9.587 -36.948 1.00 92.75 329 ASN A O 1
ATOM 2532 N N . ASP A 1 330 ? 12.313 11.770 -36.507 1.00 87.94 330 ASP A N 1
ATOM 2533 C CA . ASP A 1 330 ? 12.617 12.183 -37.894 1.00 87.94 330 ASP A CA 1
ATOM 2534 C C . ASP A 1 330 ? 13.831 11.470 -38.537 1.00 87.94 330 ASP A C 1
ATOM 2536 O O . ASP A 1 330 ? 13.919 11.414 -39.765 1.00 87.94 330 ASP A O 1
ATOM 2540 N N . ASP A 1 331 ? 14.761 10.930 -37.739 1.00 86.56 331 ASP A N 1
ATOM 2541 C CA . ASP A 1 331 ? 15.944 10.176 -38.197 1.00 86.56 331 ASP A CA 1
ATOM 2542 C C . ASP A 1 331 ? 15.877 8.657 -37.909 1.00 86.56 331 ASP A C 1
ATOM 2544 O O . ASP A 1 331 ? 16.746 7.898 -38.351 1.00 86.56 331 ASP A O 1
ATOM 2548 N N . GLY A 1 332 ? 14.824 8.205 -37.218 1.00 87.62 332 GLY A N 1
ATOM 2549 C CA . GLY A 1 332 ? 14.587 6.813 -36.833 1.00 87.62 332 GLY A CA 1
ATOM 2550 C C . GLY A 1 332 ? 15.352 6.333 -35.592 1.00 87.62 332 GLY A C 1
ATOM 2551 O O . GLY A 1 332 ? 15.184 5.176 -35.200 1.00 87.62 332 GLY A O 1
ATOM 2552 N N . SER A 1 333 ? 16.180 7.173 -34.962 1.00 89.00 333 SER A N 1
ATOM 2553 C CA . SER A 1 333 ? 17.001 6.800 -33.797 1.00 89.00 333 SER A CA 1
ATOM 2554 C C . SER A 1 333 ? 16.194 6.447 -32.541 1.00 89.00 333 SER A C 1
ATOM 2556 O O . SER A 1 333 ? 16.680 5.678 -31.709 1.00 89.00 333 SER A O 1
ATOM 2558 N N . GLU A 1 334 ? 14.960 6.940 -32.408 1.00 91.56 334 GLU A N 1
ATOM 2559 C CA . GLU A 1 334 ? 14.061 6.654 -31.282 1.00 91.56 334 GLU A CA 1
ATOM 2560 C C . GLU A 1 334 ? 12.769 5.986 -31.771 1.00 91.56 334 GLU A C 1
ATOM 2562 O O . GLU A 1 334 ? 12.080 6.509 -32.647 1.00 91.56 334 GLU A O 1
ATOM 2567 N N . LEU A 1 335 ? 12.407 4.852 -31.162 1.00 93.25 335 LEU A N 1
ATOM 2568 C CA . LEU A 1 335 ? 11.129 4.162 -31.342 1.00 93.25 335 LEU A CA 1
ATOM 2569 C C . LEU A 1 335 ? 10.310 4.255 -30.054 1.00 93.25 335 LEU A C 1
ATOM 2571 O O . LEU A 1 335 ? 10.622 3.602 -29.058 1.00 93.25 335 LEU A O 1
ATOM 2575 N N . ILE A 1 336 ? 9.216 5.011 -30.084 1.00 93.88 336 ILE A N 1
ATOM 2576 C CA . ILE A 1 336 ? 8.228 5.048 -29.004 1.00 93.88 336 ILE A CA 1
ATOM 2577 C C . ILE A 1 336 ? 7.151 3.996 -29.275 1.00 93.88 336 ILE A C 1
ATOM 2579 O O . ILE A 1 336 ? 6.420 4.071 -30.264 1.00 93.88 336 ILE A O 1
ATOM 2583 N N . ILE A 1 337 ? 7.017 3.037 -28.363 1.00 95.19 337 ILE A N 1
ATOM 2584 C CA . ILE A 1 337 ? 5.944 2.042 -28.342 1.00 95.19 337 ILE A CA 1
ATOM 2585 C C . ILE A 1 337 ? 4.857 2.578 -27.405 1.00 95.19 337 ILE A C 1
ATOM 2587 O O . ILE A 1 337 ? 5.066 2.668 -26.195 1.00 95.19 337 ILE A O 1
ATOM 2591 N N . LYS A 1 338 ? 3.707 2.955 -27.969 1.00 91.81 338 LYS A N 1
ATOM 2592 C CA . LYS A 1 338 ? 2.529 3.487 -27.259 1.00 91.81 338 LYS A CA 1
ATOM 2593 C C . LYS A 1 338 ? 1.772 2.361 -26.557 1.00 91.81 338 LYS A C 1
ATOM 2595 O O . LYS A 1 338 ? 1.853 1.219 -27.006 1.00 91.81 338 LYS A O 1
ATOM 2600 N N . ASP A 1 339 ? 1.002 2.668 -25.512 1.00 90.44 339 ASP A N 1
ATOM 2601 C CA . ASP A 1 339 ? 0.051 1.762 -24.838 1.00 90.44 339 ASP A CA 1
ATOM 2602 C C . ASP A 1 339 ? 0.542 0.303 -24.730 1.00 90.44 339 ASP A C 1
ATOM 2604 O O . ASP A 1 339 ? -0.037 -0.623 -25.317 1.00 90.44 339 ASP A O 1
ATOM 2608 N N . VAL A 1 340 ? 1.675 0.109 -24.048 1.00 91.88 340 VAL A N 1
ATOM 2609 C CA . VAL A 1 340 ? 2.367 -1.183 -23.936 1.00 91.88 340 VAL A CA 1
ATOM 2610 C C . VAL A 1 340 ? 1.471 -2.236 -23.279 1.00 91.88 340 VAL A C 1
ATOM 2612 O O . VAL A 1 340 ? 0.794 -1.982 -22.288 1.00 91.88 340 VAL A O 1
ATOM 2615 N N . LYS A 1 341 ? 1.463 -3.447 -23.828 1.00 90.25 341 LYS A N 1
ATOM 2616 C CA . LYS A 1 341 ? 0.714 -4.620 -23.362 1.00 90.25 341 LYS A CA 1
ATOM 2617 C C . LYS A 1 341 ? 1.679 -5.797 -23.255 1.00 90.25 341 LYS A C 1
ATOM 2619 O O . LYS A 1 341 ? 2.717 -5.808 -23.904 1.00 90.25 341 LYS A O 1
ATOM 2624 N N . LYS A 1 342 ? 1.331 -6.841 -22.496 1.00 86.69 342 LYS A N 1
ATOM 2625 C CA . LYS A 1 342 ? 2.197 -8.034 -22.345 1.00 86.69 342 LYS A CA 1
ATOM 2626 C C . LYS A 1 342 ? 2.498 -8.748 -23.682 1.00 86.69 342 LYS A C 1
ATOM 2628 O O . LYS A 1 342 ? 3.475 -9.473 -23.779 1.00 86.69 342 LYS A O 1
ATOM 2633 N N . VAL A 1 343 ? 1.705 -8.499 -24.733 1.00 89.25 343 VAL A N 1
ATOM 2634 C CA . VAL A 1 343 ? 1.958 -8.966 -26.116 1.00 89.25 343 VAL A CA 1
ATOM 2635 C C . VAL A 1 343 ? 3.028 -8.161 -26.876 1.00 89.25 343 VAL A C 1
ATOM 2637 O O . VAL A 1 343 ? 3.433 -8.557 -27.968 1.00 89.25 343 VAL A O 1
ATOM 2640 N N . ASP A 1 344 ? 3.498 -7.041 -26.326 1.00 91.50 344 ASP A N 1
ATOM 2641 C CA . ASP A 1 344 ? 4.568 -6.214 -26.901 1.00 91.50 344 ASP A CA 1
ATOM 2642 C C . ASP A 1 344 ? 5.964 -6.598 -26.390 1.00 91.50 344 ASP A C 1
ATOM 2644 O O . ASP A 1 344 ? 6.954 -6.111 -26.928 1.00 91.50 344 ASP A O 1
ATOM 2648 N N . GLU A 1 345 ? 6.024 -7.499 -25.406 1.00 90.88 345 GLU A N 1
ATOM 2649 C CA . GLU A 1 345 ? 7.233 -8.126 -24.862 1.00 90.88 345 GLU A CA 1
ATOM 2650 C C . GLU A 1 345 ? 8.038 -8.885 -25.934 1.00 90.88 345 GLU A C 1
ATOM 2652 O O . GLU A 1 345 ? 7.492 -9.338 -26.949 1.00 90.88 345 GLU A O 1
ATOM 2657 N N . GLY A 1 346 ? 9.341 -9.025 -25.700 1.00 90.50 346 GLY A N 1
ATOM 2658 C CA . GLY A 1 346 ? 10.290 -9.646 -26.623 1.00 90.50 346 GLY A CA 1
ATOM 2659 C C . GLY A 1 346 ? 11.105 -8.624 -27.413 1.00 90.50 346 GLY A C 1
ATOM 2660 O O . GLY A 1 346 ? 11.195 -7.453 -27.043 1.00 90.50 346 GLY A O 1
ATOM 2661 N N . ASP A 1 347 ? 11.733 -9.094 -28.484 1.00 91.75 347 ASP A N 1
ATOM 2662 C CA . ASP A 1 347 ? 12.936 -8.459 -29.019 1.00 91.75 347 ASP A CA 1
ATOM 2663 C C . ASP A 1 347 ? 12.667 -7.529 -30.212 1.00 91.75 347 ASP A C 1
ATOM 2665 O O . ASP A 1 347 ? 11.885 -7.837 -31.120 1.00 91.75 347 ASP A O 1
ATOM 2669 N N . TYR A 1 348 ? 13.329 -6.372 -30.189 1.00 93.19 348 TYR A N 1
ATOM 2670 C CA . TYR A 1 348 ? 13.267 -5.312 -31.191 1.00 93.19 348 TYR A CA 1
ATOM 2671 C C . TYR A 1 348 ? 14.669 -5.074 -31.752 1.00 93.19 348 TYR A C 1
ATOM 2673 O O . TYR A 1 348 ? 15.612 -4.802 -31.010 1.00 93.19 348 TYR A O 1
ATOM 2681 N N . THR A 1 349 ? 14.813 -5.155 -33.069 1.00 92.81 349 THR A N 1
ATOM 2682 C CA . THR A 1 349 ? 16.090 -4.979 -33.765 1.00 92.81 349 THR A CA 1
ATOM 2683 C C . THR A 1 349 ? 16.211 -3.540 -34.256 1.00 92.81 349 THR A C 1
ATOM 2685 O O . THR A 1 349 ? 15.363 -3.081 -35.023 1.00 92.81 349 THR A O 1
ATOM 2688 N N . CYS A 1 350 ? 17.271 -2.834 -33.864 1.00 92.75 350 CYS A N 1
ATOM 2689 C CA . CYS A 1 350 ? 17.700 -1.623 -34.556 1.00 92.75 350 CYS A CA 1
ATOM 2690 C C . CYS A 1 350 ? 18.576 -2.011 -35.753 1.00 92.75 350 CYS A C 1
ATOM 2692 O O . CYS A 1 350 ? 19.520 -2.785 -35.604 1.00 92.75 350 CYS A O 1
ATOM 2694 N N . ILE A 1 351 ? 18.284 -1.446 -36.923 1.00 94.00 351 ILE A N 1
ATOM 2695 C CA . ILE A 1 351 ? 18.980 -1.677 -38.190 1.00 94.00 351 ILE A CA 1
ATOM 2696 C C . ILE A 1 351 ? 19.494 -0.323 -38.692 1.00 94.00 351 ILE A C 1
ATOM 2698 O O . ILE A 1 351 ? 18.714 0.520 -39.143 1.00 94.00 351 ILE A O 1
ATOM 2702 N N . ALA A 1 352 ? 20.809 -0.112 -38.616 1.00 94.62 352 ALA A N 1
ATOM 2703 C CA . ALA A 1 352 ? 21.480 1.097 -39.087 1.00 94.62 352 ALA A CA 1
ATOM 2704 C C . ALA A 1 352 ? 22.165 0.834 -40.438 1.00 94.62 352 ALA A C 1
ATOM 2706 O O . ALA A 1 352 ? 23.035 -0.036 -40.543 1.00 94.62 352 ALA A O 1
ATOM 2707 N N . ARG A 1 353 ? 21.797 1.597 -41.476 1.00 94.31 353 ARG A N 1
ATOM 2708 C CA . ARG A 1 353 ? 22.244 1.378 -42.865 1.00 94.31 353 ARG A CA 1
ATOM 2709 C C . ARG A 1 353 ? 22.816 2.650 -43.493 1.00 94.31 353 ARG A C 1
ATOM 2711 O O . ARG A 1 353 ? 22.189 3.705 -43.464 1.00 94.31 353 ARG A O 1
ATOM 2718 N N . ASN A 1 354 ? 23.974 2.541 -44.143 1.00 93.50 354 ASN A N 1
ATOM 2719 C CA . ASN A 1 354 ? 24.506 3.568 -45.045 1.00 93.50 354 ASN A CA 1
ATOM 2720 C C . ASN A 1 354 ? 25.126 2.924 -46.304 1.00 93.50 354 ASN A C 1
ATOM 2722 O O . ASN A 1 354 ? 24.998 1.724 -46.534 1.00 93.50 354 ASN A O 1
ATOM 2726 N N . LYS A 1 355 ? 25.799 3.709 -47.157 1.00 88.81 355 LYS A N 1
ATOM 2727 C CA . LYS A 1 355 ? 26.389 3.190 -48.409 1.00 88.81 355 LYS A CA 1
ATOM 2728 C C . LYS A 1 355 ? 27.660 2.339 -48.235 1.00 88.81 355 LYS A C 1
ATOM 2730 O O . LYS A 1 355 ? 28.110 1.756 -49.217 1.00 88.81 355 LYS A O 1
ATOM 2735 N N . ALA A 1 356 ? 28.243 2.275 -47.035 1.00 90.00 356 ALA A N 1
ATOM 2736 C CA . ALA A 1 356 ? 29.324 1.341 -46.714 1.00 90.00 356 ALA A CA 1
ATOM 2737 C C . ALA A 1 356 ? 28.790 -0.044 -46.315 1.00 90.00 356 ALA A C 1
ATOM 2739 O O . ALA A 1 356 ? 29.479 -1.041 -46.516 1.00 90.00 356 ALA A O 1
ATOM 2740 N N . GLY A 1 357 ? 27.571 -0.107 -45.768 1.00 91.50 357 GLY A N 1
ATOM 2741 C CA . GLY A 1 357 ? 26.913 -1.347 -45.375 1.00 91.50 357 GLY A CA 1
ATOM 2742 C C . GLY A 1 357 ? 25.875 -1.145 -44.274 1.00 91.50 357 GLY A C 1
ATOM 2743 O O . GLY A 1 357 ? 25.247 -0.092 -44.160 1.00 91.50 357 GLY A O 1
ATOM 2744 N N . GLU A 1 358 ? 25.699 -2.182 -43.466 1.00 93.69 358 GLU A N 1
ATOM 2745 C CA . GLU A 1 358 ? 24.604 -2.335 -42.513 1.00 93.69 358 GLU A CA 1
ATOM 2746 C C . GLU A 1 358 ? 25.111 -2.970 -41.216 1.00 93.69 358 GLU A C 1
ATOM 2748 O O . GLU A 1 358 ? 26.008 -3.817 -41.243 1.00 93.69 358 GLU A O 1
ATOM 2753 N N . LYS A 1 359 ? 24.536 -2.557 -40.085 1.00 93.81 359 LYS A N 1
ATOM 2754 C CA . LYS A 1 359 ? 24.755 -3.160 -38.768 1.00 93.81 359 LYS A CA 1
ATOM 2755 C C . LYS A 1 359 ? 23.426 -3.210 -38.025 1.00 93.81 359 LYS A C 1
ATOM 2757 O O . LYS A 1 359 ? 22.713 -2.213 -37.950 1.00 93.81 359 LYS A O 1
ATOM 2762 N N . GLU A 1 360 ? 23.138 -4.374 -37.459 1.00 92.31 360 GLU A N 1
ATOM 2763 C CA . GLU A 1 360 ? 21.946 -4.648 -36.658 1.00 92.31 360 GLU A CA 1
ATOM 2764 C C . GLU A 1 360 ? 22.334 -4.906 -35.200 1.00 92.31 360 GLU A C 1
ATOM 2766 O O . GLU A 1 360 ? 23.398 -5.473 -34.946 1.00 92.31 360 GLU A O 1
ATOM 2771 N N . GLU A 1 361 ? 21.495 -4.511 -34.248 1.00 90.19 361 GLU A N 1
ATOM 2772 C CA . GLU A 1 361 ? 21.671 -4.754 -32.810 1.00 90.19 361 GLU A CA 1
ATOM 2773 C C . GLU A 1 361 ? 20.289 -4.962 -32.160 1.00 90.19 361 GLU A C 1
ATOM 2775 O O . GLU A 1 361 ? 19.302 -4.374 -32.603 1.00 90.19 361 GLU A O 1
ATOM 2780 N N . GLU A 1 362 ? 20.197 -5.813 -31.138 1.00 89.19 362 GLU A N 1
ATOM 2781 C CA . GLU A 1 362 ? 18.926 -6.281 -30.564 1.00 89.19 362 GLU A CA 1
ATOM 2782 C C . GLU A 1 362 ? 18.672 -5.708 -29.160 1.00 89.19 362 GLU A C 1
ATOM 2784 O O . GLU A 1 362 ? 19.593 -5.580 -28.349 1.00 89.19 362 GLU A O 1
ATOM 2789 N N . VAL A 1 363 ? 17.413 -5.356 -28.885 1.00 89.69 363 VAL A N 1
ATOM 2790 C CA . VAL A 1 363 ? 16.927 -4.801 -27.615 1.00 89.69 363 VAL A CA 1
ATOM 2791 C C . VAL A 1 363 ? 15.707 -5.594 -27.146 1.00 89.69 363 VAL A C 1
ATOM 2793 O O . VAL A 1 363 ? 14.653 -5.565 -27.782 1.00 89.69 363 VAL A O 1
ATOM 2796 N N . SER A 1 364 ? 15.828 -6.271 -26.006 1.00 89.56 364 SER A N 1
ATOM 2797 C CA . SER A 1 364 ? 14.745 -7.040 -25.389 1.00 89.56 364 SER A CA 1
ATOM 2798 C C . SER A 1 364 ? 13.845 -6.129 -24.551 1.00 89.56 364 SER A C 1
ATOM 2800 O O . SER A 1 364 ? 14.285 -5.563 -23.545 1.00 89.56 364 SER A O 1
ATOM 2802 N N . LEU A 1 365 ? 12.566 -6.004 -24.916 1.00 89.75 365 LEU A N 1
ATOM 2803 C CA . LEU A 1 365 ? 11.568 -5.316 -24.096 1.00 89.75 365 LEU A CA 1
ATOM 2804 C C . LEU A 1 365 ? 10.915 -6.294 -23.115 1.00 89.75 365 LEU A C 1
ATOM 2806 O O . LEU A 1 365 ? 10.226 -7.226 -23.522 1.00 89.75 365 LEU A O 1
ATOM 2810 N N . ASN A 1 366 ? 11.065 -6.023 -21.820 1.00 87.69 366 ASN A N 1
ATOM 2811 C CA . ASN A 1 366 ? 10.385 -6.720 -20.732 1.00 87.69 366 ASN A CA 1
ATOM 2812 C C . ASN A 1 366 ? 9.170 -5.888 -20.289 1.00 87.69 366 ASN A C 1
ATOM 2814 O O . ASN A 1 366 ? 9.313 -4.712 -19.940 1.00 87.69 366 ASN A O 1
ATOM 2818 N N . VAL A 1 367 ? 7.973 -6.475 -20.287 1.00 89.69 367 VAL A N 1
ATOM 2819 C CA . VAL A 1 367 ? 6.726 -5.791 -19.922 1.00 89.69 367 VAL A CA 1
ATOM 2820 C C . VAL A 1 367 ? 6.250 -6.260 -18.554 1.00 89.69 367 VAL A C 1
ATOM 2822 O O . VAL A 1 367 ? 5.851 -7.411 -18.362 1.00 89.69 367 VAL A O 1
ATOM 2825 N N . PHE A 1 368 ? 6.244 -5.327 -17.611 1.00 87.62 368 PHE A N 1
ATOM 2826 C CA . PHE A 1 368 ? 5.809 -5.534 -16.242 1.00 87.62 368 PHE A CA 1
ATOM 2827 C C . PHE A 1 368 ? 4.364 -5.074 -16.019 1.00 87.62 368 PHE A C 1
ATOM 2829 O O . PHE A 1 368 ? 3.782 -4.274 -16.759 1.00 87.62 368 PHE A O 1
ATOM 2836 N N . VAL A 1 369 ? 3.764 -5.610 -14.960 1.00 87.31 369 VAL A N 1
ATOM 2837 C CA . VAL A 1 369 ? 2.387 -5.342 -14.553 1.00 87.31 369 VAL A CA 1
ATOM 2838 C C . VAL A 1 369 ? 2.411 -4.904 -13.094 1.00 87.31 369 VAL A C 1
ATOM 2840 O O . VAL A 1 369 ? 2.782 -5.678 -12.204 1.00 87.31 369 VAL A O 1
ATOM 2843 N N . GLN A 1 370 ? 2.011 -3.654 -12.847 1.00 88.12 370 GLN A N 1
ATOM 2844 C CA . GLN A 1 370 ? 1.804 -3.137 -11.494 1.00 88.12 370 GLN A CA 1
ATOM 2845 C C . GLN A 1 370 ? 0.850 -4.052 -10.710 1.00 88.12 370 GLN A C 1
ATOM 2847 O O . GLN A 1 370 ? -0.051 -4.654 -11.304 1.00 88.12 370 GLN A O 1
ATOM 2852 N N . PRO A 1 371 ? 1.041 -4.199 -9.390 1.00 92.31 371 PRO A N 1
ATOM 2853 C CA . PRO A 1 371 ? 0.202 -5.082 -8.606 1.00 92.31 371 PRO A CA 1
ATOM 2854 C C . PRO A 1 371 ? -1.228 -4.554 -8.573 1.00 92.31 371 PRO A C 1
ATOM 2856 O O . PRO A 1 371 ? -1.451 -3.347 -8.513 1.00 92.31 371 PRO A O 1
ATOM 2859 N N . LYS A 1 372 ? -2.192 -5.469 -8.580 1.00 93.94 372 LYS A N 1
ATOM 2860 C CA . LYS A 1 372 ? -3.607 -5.156 -8.398 1.00 93.94 372 LYS A CA 1
ATOM 2861 C C . LYS A 1 372 ? -4.280 -6.285 -7.639 1.00 93.94 372 LYS A C 1
ATOM 2863 O O . LYS A 1 372 ? -4.258 -7.429 -8.103 1.00 93.94 372 LYS A O 1
ATOM 2868 N N . ILE A 1 373 ? -4.888 -5.951 -6.506 1.00 96.25 373 ILE A N 1
ATOM 2869 C CA . ILE A 1 373 ? -5.700 -6.856 -5.697 1.00 96.25 373 ILE A CA 1
ATOM 2870 C C . ILE A 1 373 ? -6.950 -7.219 -6.514 1.00 96.25 373 ILE A C 1
ATOM 2872 O O . ILE A 1 373 ? -7.683 -6.349 -6.993 1.00 96.25 373 ILE A O 1
ATOM 2876 N N . THR A 1 374 ? -7.130 -8.519 -6.745 1.00 95.94 374 THR A N 1
ATOM 2877 C CA . THR A 1 374 ? -8.170 -9.110 -7.604 1.00 95.94 374 THR A CA 1
ATOM 2878 C C . THR A 1 374 ? -9.299 -9.752 -6.810 1.00 95.94 374 THR A C 1
ATOM 2880 O O . THR A 1 374 ? -10.415 -9.820 -7.316 1.00 95.94 374 THR A O 1
ATOM 2883 N N . TYR A 1 375 ? -9.025 -10.183 -5.579 1.00 95.38 375 TYR A N 1
ATOM 2884 C CA . TYR A 1 375 ? -10.024 -10.683 -4.639 1.00 95.38 375 TYR A CA 1
ATOM 2885 C C . TYR A 1 375 ? -9.668 -10.225 -3.226 1.00 95.38 375 TYR A C 1
ATOM 2887 O O . TYR A 1 375 ? -8.544 -10.439 -2.769 1.00 95.38 375 TYR A O 1
ATOM 2895 N N . LEU A 1 376 ? -10.629 -9.598 -2.551 1.00 95.06 376 LEU A N 1
ATOM 2896 C CA . LEU A 1 376 ? -10.574 -9.230 -1.140 1.00 95.06 376 LEU A CA 1
ATOM 2897 C C . LEU A 1 376 ? -12.014 -8.993 -0.663 1.00 95.06 376 LEU A C 1
ATOM 2899 O O . LEU A 1 376 ? -12.564 -7.915 -0.876 1.00 95.06 376 LEU A O 1
ATOM 2903 N N . ASP A 1 377 ? -12.624 -10.002 -0.044 1.00 91.31 377 ASP A N 1
ATOM 2904 C CA . ASP A 1 377 ? -14.015 -9.934 0.420 1.00 91.31 377 ASP A CA 1
ATOM 2905 C C . ASP A 1 377 ? -14.130 -9.671 1.927 1.00 91.31 377 ASP A C 1
ATOM 2907 O O . ASP A 1 377 ? -13.296 -10.107 2.728 1.00 91.31 377 ASP A O 1
ATOM 2911 N N . ASN A 1 378 ? -15.210 -8.987 2.317 1.00 92.69 378 ASN A N 1
ATOM 2912 C CA . ASN A 1 378 ? -15.596 -8.813 3.720 1.00 92.69 378 ASN A CA 1
ATOM 2913 C C . ASN A 1 378 ? -15.877 -10.173 4.379 1.00 92.69 378 ASN A C 1
ATOM 2915 O O . ASN A 1 378 ? -16.296 -11.116 3.710 1.00 92.69 378 ASN A O 1
ATOM 2919 N N . GLN A 1 379 ? -15.663 -10.279 5.691 1.00 92.88 379 GLN A N 1
ATOM 2920 C CA . GLN A 1 379 ? -15.873 -11.519 6.444 1.00 92.88 379 GLN A CA 1
ATOM 2921 C C . GLN A 1 379 ? -16.688 -11.256 7.712 1.00 92.88 379 GLN A C 1
ATOM 2923 O O . GLN A 1 379 ? -16.612 -10.178 8.305 1.00 92.88 379 GLN A O 1
ATOM 2928 N N . THR A 1 380 ? -17.445 -12.261 8.148 1.00 89.69 380 THR A N 1
ATOM 2929 C CA . THR A 1 380 ? -18.238 -12.212 9.379 1.00 89.69 380 THR A CA 1
ATOM 2930 C C . THR A 1 380 ? -17.938 -13.452 10.209 1.00 89.69 380 THR A C 1
ATOM 2932 O O . THR A 1 380 ? -18.269 -14.556 9.784 1.00 89.69 380 THR A O 1
ATOM 2935 N N . ALA A 1 381 ? -17.348 -13.272 11.391 1.00 88.38 381 ALA A N 1
ATOM 2936 C CA . ALA A 1 381 ? -17.365 -14.306 12.421 1.00 88.38 381 ALA A CA 1
ATOM 2937 C C . ALA A 1 381 ? -18.764 -14.332 13.047 1.00 88.38 381 ALA A C 1
ATOM 2939 O O . ALA A 1 381 ? -19.337 -13.277 13.347 1.00 88.38 381 ALA A O 1
ATOM 2940 N N . SER A 1 382 ? -19.331 -15.524 13.192 1.00 83.12 382 SER A N 1
ATOM 2941 C CA . SER A 1 382 ? -20.671 -15.732 13.742 1.00 83.12 382 SER A CA 1
ATOM 2942 C C . SER A 1 382 ? -20.640 -15.902 15.259 1.00 83.12 382 SER A C 1
ATOM 2944 O O . SER A 1 382 ? -21.603 -15.523 15.927 1.00 83.12 382 SER A O 1
ATOM 2946 N N . GLU A 1 383 ? -19.535 -16.426 15.797 1.00 81.88 383 GLU A N 1
ATOM 2947 C CA . GLU A 1 383 ? -19.331 -16.653 17.228 1.00 81.88 383 GLU A CA 1
ATOM 2948 C C . GLU A 1 383 ? -17.956 -16.141 17.709 1.00 81.88 383 GLU A C 1
ATOM 2950 O O . GLU A 1 383 ? -17.032 -15.904 16.929 1.00 81.88 383 GLU A O 1
ATOM 2955 N N . LEU A 1 384 ? -17.810 -15.963 19.028 1.00 84.31 384 LEU A N 1
ATOM 2956 C CA . LEU A 1 384 ? -16.500 -15.733 19.654 1.00 84.31 384 LEU A CA 1
ATOM 2957 C C . LEU A 1 384 ? -15.717 -17.047 19.715 1.00 84.31 384 LEU A C 1
ATOM 2959 O O . LEU A 1 384 ? -16.312 -18.114 19.809 1.00 84.31 384 LEU A O 1
ATOM 2963 N N . GLU A 1 385 ? -14.387 -16.952 19.717 1.00 82.12 385 GLU A N 1
ATOM 2964 C CA . GLU A 1 385 ? -13.461 -18.100 19.708 1.00 82.12 385 GLU A CA 1
ATOM 2965 C C . GLU A 1 385 ? -13.519 -18.958 18.422 1.00 82.12 385 GLU A C 1
ATOM 2967 O O . GLU A 1 385 ? -12.759 -19.916 18.292 1.00 82.12 385 GLU A O 1
ATOM 2972 N N . GLU A 1 386 ? -14.325 -18.562 17.429 1.00 86.94 386 GLU A N 1
ATOM 2973 C CA . GLU A 1 386 ? -14.315 -19.103 16.066 1.00 86.94 386 GLU A CA 1
ATOM 2974 C C . GLU A 1 386 ? -12.958 -18.850 15.371 1.00 86.94 386 GLU A C 1
ATOM 2976 O O . GLU A 1 386 ? -12.314 -17.816 15.582 1.00 86.94 386 GLU A O 1
ATOM 2981 N N . GLN A 1 387 ? -12.537 -19.777 14.500 1.00 91.56 387 GLN A N 1
ATOM 2982 C CA . GLN A 1 387 ? -11.402 -19.581 13.595 1.00 91.56 387 GLN A CA 1
ATOM 2983 C C . GLN A 1 387 ? -11.892 -19.005 12.258 1.00 91.56 387 GLN A C 1
ATOM 2985 O O . GLN A 1 387 ? -12.520 -19.720 11.478 1.00 91.56 387 GLN A O 1
ATOM 2990 N N . ILE A 1 388 ? -11.503 -17.771 11.926 1.00 93.81 388 ILE A N 1
ATOM 2991 C CA . ILE A 1 388 ? -11.807 -17.143 10.627 1.00 93.81 388 ILE A CA 1
ATOM 2992 C C . ILE A 1 388 ? -10.539 -16.883 9.811 1.00 93.81 388 ILE A C 1
ATOM 2994 O O . ILE A 1 388 ? -9.442 -16.771 10.357 1.00 93.81 388 ILE A O 1
ATOM 2998 N N . THR A 1 389 ? -10.658 -16.824 8.481 1.00 93.62 389 THR A N 1
ATOM 2999 C CA . THR A 1 389 ? -9.520 -16.579 7.581 1.00 93.62 389 THR A CA 1
ATOM 3000 C C . THR A 1 389 ? -9.851 -15.528 6.528 1.00 93.62 389 THR A C 1
ATOM 3002 O O . THR A 1 389 ? -10.631 -15.767 5.612 1.00 93.62 389 THR A O 1
ATOM 3005 N N . LEU A 1 390 ? -9.206 -14.370 6.643 1.00 94.62 390 LEU A N 1
ATOM 3006 C CA . LEU A 1 390 ? -9.271 -13.279 5.676 1.00 94.62 390 LEU A CA 1
ATOM 3007 C C . LEU A 1 390 ? -8.346 -13.638 4.508 1.00 94.62 390 LEU A C 1
ATOM 3009 O O . LEU A 1 390 ? -7.197 -14.006 4.744 1.00 94.62 390 LEU A O 1
ATOM 3013 N N . THR A 1 391 ? -8.811 -13.552 3.263 1.00 94.62 391 THR A N 1
ATOM 3014 C CA . THR A 1 391 ? -8.004 -13.917 2.083 1.00 94.62 391 THR A CA 1
ATOM 3015 C C . THR A 1 391 ? -7.929 -12.756 1.103 1.00 94.62 391 THR A C 1
ATOM 3017 O O . THR A 1 391 ? -8.932 -12.102 0.835 1.00 94.62 391 THR A O 1
ATOM 3020 N N . CYS A 1 392 ? -6.728 -12.515 0.583 1.00 94.88 392 CYS A N 1
ATOM 3021 C CA . CYS A 1 392 ? -6.421 -11.491 -0.402 1.00 94.88 392 CYS A CA 1
ATOM 3022 C C . CYS A 1 392 ? -5.626 -12.125 -1.549 1.00 94.88 392 CYS A C 1
ATOM 3024 O O . CYS A 1 392 ? -4.599 -12.767 -1.312 1.00 94.88 392 CYS A O 1
ATOM 3026 N N . GLU A 1 393 ? -6.080 -11.941 -2.785 1.00 95.56 393 GLU A N 1
ATOM 3027 C CA . GLU A 1 393 ? -5.345 -12.316 -3.995 1.00 95.56 393 GLU A CA 1
ATOM 3028 C C . GLU A 1 393 ? -4.935 -11.060 -4.763 1.00 95.56 393 GLU A C 1
ATOM 3030 O O . GLU A 1 393 ? -5.722 -10.119 -4.887 1.00 95.56 393 GLU A O 1
ATOM 3035 N N . ALA A 1 394 ? -3.717 -11.052 -5.310 1.00 95.00 394 ALA A N 1
ATOM 3036 C CA . ALA A 1 394 ? -3.243 -9.978 -6.169 1.00 95.00 394 ALA A CA 1
ATOM 3037 C C . ALA A 1 394 ? -2.550 -10.485 -7.439 1.00 95.00 394 ALA A C 1
ATOM 3039 O O . ALA A 1 394 ? -1.588 -11.256 -7.417 1.00 95.00 394 ALA A O 1
ATOM 3040 N N . SER A 1 395 ? -3.005 -9.947 -8.565 1.00 92.50 395 SER A N 1
ATOM 3041 C CA . SER A 1 395 ? -2.292 -9.988 -9.839 1.00 92.50 395 SER A CA 1
ATOM 3042 C C . SER A 1 395 ? -1.086 -9.038 -9.834 1.00 92.50 395 SER A C 1
ATOM 3044 O O . SER A 1 395 ? -1.028 -8.091 -9.051 1.00 92.50 395 SER A O 1
ATOM 3046 N N . GLY A 1 396 ? -0.114 -9.296 -10.710 1.00 89.62 396 GLY A N 1
ATOM 3047 C CA . GLY A 1 396 ? 1.088 -8.478 -10.889 1.00 89.62 396 GLY A CA 1
ATOM 3048 C C . GLY A 1 396 ? 2.238 -9.282 -11.499 1.00 89.62 396 GLY A C 1
ATOM 3049 O O . GLY A 1 396 ? 2.259 -10.516 -11.405 1.00 89.62 396 GLY A O 1
ATOM 3050 N N . ASP A 1 397 ? 3.173 -8.581 -12.135 1.00 86.50 397 ASP A N 1
ATOM 3051 C CA . ASP A 1 397 ? 4.385 -9.138 -12.740 1.00 86.50 397 ASP A CA 1
ATOM 3052 C C . ASP A 1 397 ? 5.540 -8.121 -12.594 1.00 86.50 397 ASP A C 1
ATOM 3054 O O . ASP A 1 397 ? 5.444 -7.044 -13.179 1.00 86.50 397 ASP A O 1
ATOM 3058 N N . PRO A 1 398 ? 6.587 -8.377 -11.782 1.00 87.44 398 PRO A N 1
ATOM 3059 C CA . PRO A 1 398 ? 6.813 -9.589 -10.994 1.00 87.44 398 PRO A CA 1
ATOM 3060 C C . PRO A 1 398 ? 5.711 -9.848 -9.958 1.00 87.44 398 PRO A C 1
ATOM 3062 O O . PRO A 1 398 ? 5.071 -8.911 -9.470 1.00 87.44 398 PRO A O 1
ATOM 3065 N N . THR A 1 399 ? 5.493 -11.122 -9.617 1.00 88.06 399 THR A N 1
ATOM 3066 C CA . THR A 1 399 ? 4.476 -11.557 -8.642 1.00 88.06 399 THR A CA 1
ATOM 3067 C C . THR A 1 399 ? 4.603 -10.782 -7.319 1.00 88.06 399 THR A C 1
ATOM 3069 O O . THR A 1 399 ? 5.691 -10.759 -6.734 1.00 88.06 399 THR A O 1
ATOM 3072 N N . PRO A 1 400 ? 3.527 -10.135 -6.832 1.00 90.38 400 PRO A N 1
ATOM 3073 C CA . PRO A 1 400 ? 3.616 -9.252 -5.677 1.00 90.38 400 PRO A CA 1
ATOM 3074 C C . PRO A 1 400 ? 3.791 -9.992 -4.351 1.00 90.38 400 PRO A C 1
ATOM 3076 O O . PRO A 1 400 ? 3.227 -11.055 -4.118 1.00 90.38 400 PRO A O 1
ATOM 3079 N N . THR A 1 401 ? 4.510 -9.357 -3.426 1.00 89.69 401 THR A N 1
ATOM 3080 C CA . THR A 1 401 ? 4.396 -9.675 -2.000 1.00 89.69 401 THR A CA 1
ATOM 3081 C C . THR A 1 401 ? 3.093 -9.083 -1.475 1.00 89.69 401 THR A C 1
ATOM 3083 O O . THR A 1 401 ? 2.872 -7.882 -1.633 1.00 89.69 401 THR A O 1
ATOM 3086 N N . ILE A 1 402 ? 2.274 -9.897 -0.809 1.00 90.81 402 ILE A N 1
ATOM 3087 C CA . ILE A 1 402 ? 1.090 -9.434 -0.078 1.00 90.81 402 ILE A CA 1
ATOM 3088 C C . ILE A 1 402 ? 1.407 -9.344 1.422 1.00 90.81 402 ILE A C 1
ATOM 3090 O O . ILE A 1 402 ? 2.028 -10.249 1.987 1.00 90.81 402 ILE A O 1
ATOM 3094 N N . THR A 1 403 ? 0.984 -8.252 2.057 1.00 90.44 403 THR A N 1
ATOM 3095 C CA . THR A 1 403 ? 1.114 -7.983 3.496 1.00 90.44 403 THR A CA 1
ATOM 3096 C C . THR A 1 403 ? -0.207 -7.500 4.099 1.00 90.44 403 THR A C 1
ATOM 3098 O O . THR A 1 403 ? -1.069 -6.970 3.396 1.00 90.44 403 THR A O 1
ATOM 3101 N N . TRP A 1 404 ? -0.359 -7.680 5.416 1.00 92.00 404 TRP A N 1
ATOM 3102 C CA . TRP A 1 404 ? -1.589 -7.380 6.161 1.00 92.00 404 TRP A CA 1
ATOM 3103 C C . TRP A 1 404 ? -1.334 -6.459 7.360 1.00 92.00 404 TRP A C 1
ATOM 3105 O O . TRP A 1 404 ? -0.343 -6.628 8.083 1.00 92.00 404 TRP A O 1
ATOM 3115 N N . SER A 1 405 ? -2.267 -5.548 7.644 1.00 90.12 405 SER A N 1
ATOM 3116 C CA . SER A 1 405 ? -2.282 -4.767 8.889 1.00 90.12 405 SER A CA 1
ATOM 3117 C C . SER A 1 405 ? -3.689 -4.434 9.402 1.00 90.12 405 SER A C 1
ATOM 3119 O O . SER A 1 405 ? -4.664 -4.445 8.656 1.00 90.12 405 SER A O 1
ATOM 3121 N N . PHE A 1 406 ? -3.780 -4.140 10.702 1.00 91.25 406 PHE A N 1
ATOM 3122 C CA . PHE A 1 406 ? -4.987 -3.702 11.411 1.00 91.25 406 PHE A CA 1
ATOM 3123 C C . PHE A 1 406 ? -4.614 -2.552 12.354 1.00 91.25 406 PHE A C 1
ATOM 3125 O O . PHE A 1 406 ? -3.785 -2.706 13.258 1.00 91.25 406 PHE A O 1
ATOM 3132 N N . GLY A 1 407 ? -5.172 -1.363 12.114 1.00 87.31 407 GLY A N 1
ATOM 3133 C CA . GLY A 1 407 ? -4.786 -0.138 12.821 1.00 87.31 407 GLY A CA 1
ATOM 3134 C C . GLY A 1 407 ? -3.289 0.175 12.673 1.00 87.31 407 GLY A C 1
ATOM 3135 O O . GLY A 1 407 ? -2.844 0.625 11.621 1.00 87.31 407 GLY A O 1
ATOM 3136 N N . ARG A 1 408 ? -2.506 -0.053 13.739 1.00 82.62 408 ARG A N 1
ATOM 3137 C CA . ARG A 1 408 ? -1.030 0.075 13.740 1.00 82.62 408 ARG A CA 1
ATOM 3138 C C . ARG A 1 408 ? -0.282 -1.267 13.824 1.00 82.62 408 ARG A C 1
ATOM 3140 O O . ARG A 1 408 ? 0.946 -1.263 13.798 1.00 82.62 408 ARG A O 1
ATOM 3147 N N . ARG A 1 409 ? -0.984 -2.402 13.952 1.00 84.25 409 ARG A N 1
ATOM 3148 C CA . ARG A 1 409 ? -0.386 -3.747 14.008 1.00 84.25 409 ARG A CA 1
ATOM 3149 C C . ARG A 1 409 ? -0.182 -4.252 12.582 1.00 84.25 409 ARG A C 1
ATOM 3151 O O . ARG A 1 409 ? -1.151 -4.413 11.847 1.00 84.25 409 ARG A O 1
ATOM 3158 N N . PHE A 1 410 ? 1.062 -4.518 12.200 1.00 83.50 410 PHE A N 1
ATOM 3159 C CA . PHE A 1 410 ? 1.385 -5.267 10.985 1.00 83.50 410 PHE A CA 1
ATOM 3160 C C . PHE A 1 410 ? 1.487 -6.753 11.346 1.00 83.50 410 PHE A C 1
ATOM 3162 O O . PHE A 1 410 ? 2.097 -7.095 12.357 1.00 83.50 410 PHE A O 1
ATOM 3169 N N . PHE A 1 411 ? 0.886 -7.631 10.542 1.00 78.94 411 PHE A N 1
ATOM 3170 C CA . PHE A 1 411 ? 0.914 -9.090 10.755 1.00 78.94 411 PHE A CA 1
ATOM 3171 C C . PHE A 1 411 ? 1.980 -9.798 9.908 1.00 78.94 411 PHE A C 1
ATOM 3173 O O . PHE A 1 411 ? 2.059 -11.019 9.876 1.00 78.94 411 PHE A O 1
ATOM 3180 N N . THR A 1 412 ? 2.801 -9.018 9.212 1.00 65.94 412 THR A N 1
ATOM 3181 C CA . THR A 1 412 ? 3.974 -9.460 8.459 1.00 65.94 412 THR A CA 1
ATOM 3182 C C . THR A 1 412 ? 5.084 -8.461 8.753 1.00 65.94 412 THR A C 1
ATOM 3184 O O . THR A 1 412 ? 4.965 -7.291 8.378 1.00 65.94 412 THR A O 1
ATOM 3187 N N . GLU A 1 413 ? 6.123 -8.886 9.465 1.00 50.16 413 GLU A N 1
ATOM 3188 C CA . GLU A 1 413 ? 7.184 -7.987 9.922 1.00 50.16 413 GLU A CA 1
ATOM 3189 C C . GLU A 1 413 ? 8.085 -7.528 8.762 1.00 50.16 413 GLU A C 1
ATOM 3191 O O . GLU A 1 413 ? 8.471 -8.312 7.889 1.00 50.16 413 GLU A O 1
ATOM 3196 N N . GLY A 1 414 ? 8.393 -6.231 8.735 1.00 45.72 414 GLY A N 1
ATOM 3197 C CA . GLY A 1 414 ? 9.323 -5.631 7.783 1.00 45.72 414 GLY A CA 1
ATOM 3198 C C . GLY A 1 414 ? 10.745 -5.569 8.343 1.00 45.72 414 GLY A C 1
ATOM 3199 O O . GLY A 1 414 ? 10.936 -5.374 9.535 1.00 45.72 414 GLY A O 1
ATOM 3200 N N . GLU A 1 415 ? 11.736 -5.673 7.456 1.00 40.31 415 GLU A N 1
ATOM 3201 C CA . GLU A 1 415 ? 13.156 -5.377 7.729 1.00 40.31 415 GLU A CA 1
ATOM 3202 C C . GLU A 1 415 ? 13.949 -6.326 8.654 1.00 40.31 415 GLU A C 1
ATOM 3204 O O . GLU A 1 415 ? 14.958 -5.928 9.235 1.00 40.31 415 GLU A O 1
ATOM 3209 N N . GLN A 1 416 ? 13.641 -7.630 8.655 1.00 39.75 416 GLN A N 1
ATOM 3210 C CA . GLN A 1 416 ? 14.684 -8.639 8.925 1.00 39.75 416 GLN A CA 1
ATOM 3211 C C . GLN A 1 416 ? 14.516 -9.942 8.117 1.00 39.75 416 GLN A C 1
ATOM 3213 O O . GLN A 1 416 ? 14.274 -11.020 8.647 1.00 39.75 416 GLN A O 1
ATOM 3218 N N . ALA A 1 417 ? 14.664 -9.842 6.788 1.00 37.44 417 ALA A N 1
ATOM 3219 C CA . ALA A 1 417 ? 14.526 -10.967 5.856 1.00 37.44 417 ALA A CA 1
ATOM 3220 C C . ALA A 1 417 ? 15.771 -11.156 4.966 1.00 37.44 417 ALA A C 1
ATOM 3222 O O . ALA A 1 417 ? 15.815 -10.710 3.819 1.00 37.44 417 ALA A O 1
ATOM 3223 N N . SER A 1 418 ? 16.783 -11.864 5.474 1.00 34.81 418 SER A N 1
ATOM 3224 C CA . SER A 1 418 ? 17.920 -12.331 4.673 1.00 34.81 418 SER A CA 1
ATOM 3225 C C . SER A 1 418 ? 17.520 -13.514 3.777 1.00 34.81 418 SER A C 1
ATOM 3227 O O . SER A 1 418 ? 17.668 -14.669 4.166 1.00 34.81 418 SER A O 1
ATOM 3229 N N . TRP A 1 419 ? 17.021 -13.213 2.576 1.00 38.66 419 TRP A N 1
ATOM 3230 C CA . TRP A 1 419 ? 16.888 -14.102 1.402 1.00 38.66 419 TRP A CA 1
ATOM 3231 C C . TRP A 1 419 ? 16.089 -15.418 1.498 1.00 38.66 419 TRP A C 1
ATOM 3233 O O . TRP A 1 419 ? 15.824 -16.016 0.459 1.00 38.66 419 TRP A O 1
ATOM 3243 N N . THR A 1 420 ? 15.591 -15.823 2.666 1.00 41.31 420 THR A N 1
ATOM 3244 C CA . THR A 1 420 ? 14.574 -16.882 2.804 1.00 41.31 420 THR A CA 1
ATOM 3245 C C . THR A 1 420 ? 13.449 -16.415 3.724 1.00 41.31 420 THR A C 1
ATOM 3247 O O . THR A 1 420 ? 13.530 -16.565 4.943 1.00 41.31 420 THR A O 1
ATOM 3250 N N . ARG A 1 421 ? 12.387 -15.836 3.149 1.00 51.31 421 ARG A N 1
ATOM 3251 C CA . ARG A 1 421 ? 11.122 -15.643 3.876 1.00 51.31 421 ARG A CA 1
ATOM 3252 C C . ARG A 1 421 ? 10.445 -17.011 4.048 1.00 51.31 421 ARG A C 1
ATOM 3254 O O . ARG A 1 421 ? 10.371 -17.736 3.057 1.00 51.31 421 ARG A O 1
ATOM 3261 N N . PRO A 1 422 ? 9.923 -17.367 5.232 1.00 52.75 422 PRO A N 1
ATOM 3262 C CA . PRO A 1 422 ? 8.998 -18.488 5.336 1.00 52.75 422 PRO A CA 1
ATOM 3263 C C . PRO A 1 422 ? 7.675 -18.131 4.638 1.00 52.75 422 PRO A C 1
ATOM 3265 O O . PRO A 1 422 ? 7.231 -16.985 4.693 1.00 52.75 422 PRO A O 1
ATOM 3268 N N . GLU A 1 423 ? 7.016 -19.115 4.020 1.00 66.12 423 GLU A N 1
ATOM 3269 C CA . GLU A 1 423 ? 5.657 -18.953 3.462 1.00 66.12 423 GLU A CA 1
ATOM 3270 C C . GLU A 1 423 ? 4.599 -18.719 4.556 1.00 66.12 423 GLU A C 1
ATOM 3272 O O . GLU A 1 423 ? 3.473 -18.312 4.272 1.00 66.12 423 GLU A O 1
ATOM 3277 N N . THR A 1 424 ? 4.956 -18.981 5.816 1.00 70.31 424 THR A N 1
ATOM 3278 C CA . THR A 1 424 ? 4.081 -18.882 6.983 1.00 70.31 424 THR A CA 1
ATOM 3279 C C . THR A 1 424 ? 4.706 -18.018 8.077 1.00 70.31 424 THR A C 1
ATOM 3281 O O . THR A 1 424 ? 5.812 -18.301 8.537 1.00 70.31 424 THR A O 1
ATOM 3284 N N . PHE A 1 425 ? 3.964 -17.019 8.545 1.00 77.00 425 PHE A N 1
ATOM 3285 C CA . PHE A 1 425 ? 4.216 -16.286 9.785 1.00 77.00 425 PHE A CA 1
ATOM 3286 C C . PHE A 1 425 ? 3.190 -16.710 10.842 1.00 77.00 425 PHE A C 1
ATOM 3288 O O . PHE A 1 425 ? 2.031 -16.973 10.518 1.00 77.00 425 PHE A O 1
ATOM 3295 N N . GLU A 1 426 ? 3.599 -16.739 12.106 1.00 80.06 426 GLU A N 1
ATOM 3296 C CA . GLU A 1 426 ? 2.732 -16.974 13.260 1.00 80.06 426 GLU A CA 1
ATOM 3297 C C . GLU A 1 426 ? 3.121 -15.997 14.375 1.00 80.06 426 GLU A C 1
ATOM 3299 O O . GLU A 1 426 ? 4.307 -15.750 14.608 1.00 80.06 426 GLU A O 1
ATOM 3304 N N . SER A 1 427 ? 2.135 -15.388 15.032 1.00 77.38 427 SER A N 1
ATOM 3305 C CA . SER A 1 427 ? 2.372 -14.417 16.101 1.00 77.38 427 SER A CA 1
ATOM 3306 C C . SER A 1 427 ? 2.843 -15.080 17.401 1.00 77.38 427 SER A C 1
ATOM 3308 O O . SER A 1 427 ? 2.561 -16.243 17.669 1.00 77.38 427 SER A O 1
ATOM 3310 N N . LEU A 1 428 ? 3.522 -14.309 18.260 1.00 72.81 428 LEU A N 1
ATOM 3311 C CA . LEU A 1 428 ? 4.029 -14.763 19.569 1.00 72.81 428 LEU A CA 1
ATOM 3312 C C . LEU A 1 428 ? 2.939 -15.300 20.519 1.00 72.81 428 LEU A C 1
ATOM 3314 O O . LEU A 1 428 ? 3.235 -16.093 21.406 1.00 72.81 428 LEU A O 1
ATOM 3318 N N . ASP A 1 429 ? 1.695 -14.853 20.336 1.00 75.31 429 ASP A N 1
ATOM 3319 C CA . ASP A 1 429 ? 0.496 -15.312 21.053 1.00 75.31 429 ASP A CA 1
ATOM 3320 C C . ASP A 1 429 ? -0.138 -16.577 20.426 1.00 75.31 429 ASP A C 1
ATOM 3322 O O . ASP A 1 429 ? -1.071 -17.148 20.987 1.00 75.31 429 ASP A O 1
ATOM 3326 N N . GLY A 1 430 ? 0.346 -17.013 19.258 1.00 78.69 430 GLY A N 1
ATOM 3327 C CA . GLY A 1 430 ? -0.195 -18.120 18.473 1.00 78.69 430 GLY A CA 1
ATOM 3328 C C . GLY A 1 430 ? -1.600 -17.893 17.905 1.00 78.69 430 GLY A C 1
ATOM 3329 O O . GLY A 1 430 ? -2.132 -18.817 17.293 1.00 78.69 430 GLY A O 1
ATOM 3330 N N . ASN A 1 431 ? -2.227 -16.724 18.092 1.00 85.38 431 ASN A N 1
ATOM 3331 C CA . ASN A 1 431 ? -3.604 -16.479 17.650 1.00 85.38 431 ASN A CA 1
ATOM 3332 C C . ASN A 1 431 ? -3.692 -16.102 16.161 1.00 85.38 431 ASN A C 1
ATOM 3334 O O . ASN A 1 431 ? -4.675 -16.434 15.503 1.00 85.38 431 ASN A O 1
ATOM 3338 N N . VAL A 1 432 ? -2.670 -15.440 15.611 1.00 88.12 432 VAL A N 1
ATOM 3339 C CA . VAL A 1 432 ? -2.637 -15.016 14.205 1.00 88.12 432 VAL A CA 1
ATOM 3340 C C . VAL A 1 432 ? -1.633 -15.853 13.423 1.00 88.12 432 VAL A C 1
ATOM 3342 O O . VAL A 1 432 ? -0.458 -15.923 13.778 1.00 88.12 432 VAL A O 1
ATOM 3345 N N . MET A 1 433 ? -2.075 -16.434 12.310 1.00 87.38 433 MET A N 1
ATOM 3346 C CA . MET A 1 433 ? -1.197 -17.006 11.289 1.00 87.38 433 MET A CA 1
ATOM 3347 C C . MET A 1 433 ? -1.398 -16.254 9.977 1.00 87.38 433 MET A C 1
ATOM 3349 O O . MET A 1 433 ? -2.533 -16.055 9.556 1.00 87.38 433 MET A O 1
ATOM 3353 N N . VAL A 1 434 ? -0.318 -15.897 9.288 1.00 89.00 434 VAL A N 1
ATOM 3354 C CA . VAL A 1 434 ? -0.374 -15.439 7.893 1.00 89.00 434 VAL A CA 1
ATOM 3355 C C . VAL A 1 434 ? 0.296 -16.493 7.025 1.00 89.00 434 VAL A C 1
ATOM 3357 O O . VAL A 1 434 ? 1.422 -16.898 7.305 1.00 89.00 434 VAL A O 1
ATOM 3360 N N . ARG A 1 435 ? -0.383 -16.944 5.971 1.00 87.19 435 ARG A N 1
ATOM 3361 C CA . ARG A 1 435 ? 0.161 -17.866 4.967 1.00 87.19 435 ARG A CA 1
ATOM 3362 C C . ARG A 1 435 ? 0.125 -17.184 3.609 1.00 87.19 435 ARG A C 1
ATOM 3364 O O . ARG A 1 435 ? -0.940 -16.747 3.188 1.00 87.19 435 ARG A O 1
ATOM 3371 N N . SER A 1 436 ? 1.264 -17.092 2.934 1.00 84.25 436 SER A N 1
ATOM 3372 C CA . SER A 1 436 ? 1.400 -16.408 1.645 1.00 84.25 436 SER A CA 1
ATOM 3373 C C . SER A 1 436 ? 2.085 -17.325 0.641 1.00 84.25 436 SER A C 1
ATOM 3375 O O . SER A 1 436 ? 3.236 -17.706 0.845 1.00 84.25 436 SER A O 1
ATOM 3377 N N . HIS A 1 437 ? 1.393 -17.648 -0.451 1.00 80.31 437 HIS A N 1
ATOM 3378 C CA . HIS A 1 437 ? 1.905 -18.507 -1.516 1.00 80.31 437 HIS A CA 1
ATOM 3379 C C . HIS A 1 437 ? 1.565 -17.917 -2.890 1.00 80.31 437 HIS A C 1
ATOM 3381 O O . HIS A 1 437 ? 0.401 -17.674 -3.216 1.00 80.31 437 HIS A O 1
ATOM 3387 N N . ALA A 1 438 ? 2.599 -17.686 -3.703 1.00 81.50 438 ALA A N 1
ATOM 3388 C CA . ALA A 1 438 ? 2.520 -17.025 -5.006 1.00 81.50 438 ALA A CA 1
ATOM 3389 C C . ALA A 1 438 ? 1.702 -15.713 -4.989 1.00 81.50 438 ALA A C 1
ATOM 3391 O O . ALA A 1 438 ? 2.224 -14.682 -4.575 1.00 81.50 438 ALA A O 1
ATOM 3392 N N . ARG A 1 439 ? 0.449 -15.745 -5.464 1.00 88.69 439 ARG A N 1
ATOM 3393 C CA . ARG A 1 439 ? -0.443 -14.578 -5.620 1.00 88.69 439 ARG A CA 1
ATOM 3394 C C . ARG A 1 439 ? -1.506 -14.440 -4.530 1.00 88.69 439 ARG A C 1
ATOM 3396 O O . ARG A 1 439 ? -2.234 -13.453 -4.540 1.00 88.69 439 ARG A O 1
ATOM 3403 N N . VAL A 1 440 ? -1.591 -15.392 -3.600 1.00 91.31 440 VAL A N 1
ATOM 3404 C CA . VAL A 1 440 ? -2.603 -15.421 -2.535 1.00 91.31 440 VAL A CA 1
ATOM 3405 C C . VAL A 1 440 ? -1.931 -15.277 -1.172 1.00 91.31 440 VAL A C 1
ATOM 3407 O O . VAL A 1 440 ? -0.900 -15.896 -0.900 1.00 91.31 440 VAL A O 1
ATOM 3410 N N . SER A 1 441 ? -2.541 -14.487 -0.292 1.00 92.50 441 SER A N 1
ATOM 3411 C CA . SER A 1 441 ? -2.229 -14.461 1.133 1.00 92.50 441 SER A CA 1
ATOM 3412 C C . SER A 1 441 ? -3.497 -14.593 1.962 1.00 92.50 441 SER A C 1
ATOM 3414 O O . SER A 1 441 ? -4.507 -13.951 1.679 1.00 92.50 441 SER A O 1
ATOM 3416 N N . SER A 1 442 ? -3.419 -15.397 3.015 1.00 92.25 442 SER A N 1
ATOM 3417 C CA . SER A 1 442 ? -4.502 -15.642 3.957 1.00 92.25 442 SER A CA 1
ATOM 3418 C C . SER A 1 442 ? -4.039 -15.340 5.380 1.00 92.25 442 SER A C 1
ATOM 3420 O O . SER A 1 442 ? -3.047 -15.905 5.845 1.00 92.25 442 SER A O 1
ATOM 3422 N N . LEU A 1 443 ? -4.764 -14.464 6.076 1.00 92.44 443 LEU A N 1
ATOM 3423 C CA . LEU A 1 443 ? -4.604 -14.177 7.499 1.00 92.44 443 LEU A CA 1
ATOM 3424 C C . LEU A 1 443 ? -5.682 -14.936 8.274 1.00 92.44 443 LEU A C 1
ATOM 3426 O O . LEU A 1 443 ? -6.864 -14.613 8.192 1.00 92.44 443 LEU A O 1
ATOM 3430 N N . THR A 1 444 ? -5.270 -15.941 9.039 1.00 92.44 444 THR A N 1
ATOM 3431 C CA . THR A 1 444 ? -6.127 -16.714 9.942 1.00 92.44 444 THR A CA 1
ATOM 3432 C C . THR A 1 444 ? -6.042 -16.148 11.357 1.00 92.44 444 THR A C 1
ATOM 3434 O O . THR A 1 444 ? -4.947 -16.051 11.914 1.00 92.44 444 THR A O 1
ATOM 3437 N N . LEU A 1 445 ? -7.194 -15.847 11.955 1.00 92.94 445 LEU A N 1
ATOM 3438 C CA . LEU A 1 445 ? -7.363 -15.674 13.400 1.00 92.94 445 LEU A CA 1
ATOM 3439 C C . LEU A 1 445 ? -7.883 -17.005 13.956 1.00 92.94 445 LEU A C 1
ATOM 3441 O O . LEU A 1 445 ? -8.851 -17.533 13.414 1.00 92.94 445 LEU A O 1
ATOM 3445 N N . LYS A 1 446 ? -7.249 -17.574 14.987 1.00 88.94 446 LYS A N 1
ATOM 3446 C CA . LYS A 1 446 ? -7.655 -18.876 15.555 1.00 88.94 446 LYS A CA 1
ATOM 3447 C C . LYS A 1 446 ? -8.794 -18.773 16.564 1.00 88.94 446 LYS A C 1
ATOM 3449 O O . LYS A 1 446 ? -9.612 -19.678 16.618 1.00 88.94 446 LYS A O 1
ATOM 3454 N N . TYR A 1 447 ? -8.804 -17.701 17.352 1.00 90.12 447 TYR A N 1
ATOM 3455 C CA . TYR A 1 447 ? -9.756 -17.460 18.430 1.00 90.12 447 TYR A CA 1
ATOM 3456 C C . TYR A 1 447 ? -10.246 -16.011 18.343 1.00 90.12 447 TYR A C 1
ATOM 3458 O O . TYR A 1 447 ? -9.698 -15.121 19.002 1.00 90.12 447 TYR A O 1
ATOM 3466 N N . VAL A 1 448 ? -11.246 -15.760 17.495 1.00 90.88 448 VAL A N 1
ATOM 3467 C CA . VAL A 1 448 ? -11.775 -14.408 17.256 1.00 90.88 448 VAL A CA 1
ATOM 3468 C C . VAL A 1 448 ? -12.328 -13.781 18.539 1.00 90.88 448 VAL A C 1
ATOM 3470 O O . VAL A 1 448 ? -13.135 -14.381 19.253 1.00 90.88 448 VAL A O 1
ATOM 3473 N N . GLN A 1 449 ? -11.912 -12.545 18.810 1.00 88.56 449 GLN A N 1
ATOM 3474 C CA . GLN A 1 449 ? -12.407 -11.703 19.896 1.00 88.56 449 GLN A CA 1
ATOM 3475 C C . GLN A 1 449 ? -13.188 -10.503 19.353 1.00 88.56 449 GLN A C 1
ATOM 3477 O O . GLN A 1 449 ? -12.965 -10.039 18.237 1.00 88.56 449 GLN A O 1
ATOM 3482 N N . PHE A 1 450 ? -14.053 -9.908 20.180 1.00 83.94 450 PHE A N 1
ATOM 3483 C CA . PHE A 1 450 ? -14.780 -8.679 19.818 1.00 83.94 450 PHE A CA 1
ATOM 3484 C C . PHE A 1 450 ? -13.848 -7.488 19.501 1.00 83.94 450 PHE A C 1
ATOM 3486 O O . PHE A 1 450 ? -14.262 -6.544 18.834 1.00 83.94 450 PHE A O 1
ATOM 3493 N N . THR A 1 451 ? -12.593 -7.528 19.965 1.00 86.69 451 THR A N 1
ATOM 3494 C CA . THR A 1 451 ? -11.542 -6.540 19.667 1.00 86.69 451 THR A CA 1
ATOM 3495 C C . THR A 1 451 ? -10.931 -6.676 18.275 1.00 86.69 451 THR A C 1
ATOM 3497 O O . THR A 1 451 ? -10.250 -5.753 17.834 1.00 86.69 451 THR A O 1
ATOM 3500 N N . ASP A 1 452 ? -11.149 -7.807 17.603 1.00 90.69 452 ASP A N 1
ATOM 3501 C CA . ASP A 1 452 ? -10.626 -8.075 16.260 1.00 90.69 452 ASP A CA 1
ATOM 3502 C C . ASP A 1 452 ? -11.571 -7.534 15.168 1.00 90.69 452 ASP A C 1
ATOM 3504 O O . ASP A 1 452 ? -11.209 -7.472 13.998 1.00 90.69 452 ASP A O 1
ATOM 3508 N N . ALA A 1 453 ? -12.780 -7.092 15.535 1.00 91.38 453 ALA A N 1
ATOM 3509 C CA . ALA A 1 453 ? -13.711 -6.454 14.610 1.00 91.38 453 ALA A CA 1
ATOM 3510 C C . ALA A 1 453 ? -13.163 -5.115 14.084 1.00 91.38 453 ALA A C 1
ATOM 3512 O O . ALA A 1 453 ? -12.713 -4.262 14.855 1.00 91.38 453 ALA A O 1
ATOM 3513 N N . GLY A 1 454 ? -13.255 -4.885 12.773 1.00 93.12 454 GLY A N 1
ATOM 3514 C CA . GLY A 1 454 ? -12.827 -3.630 12.155 1.00 93.12 454 GLY A CA 1
ATOM 3515 C C . GLY A 1 454 ? -12.216 -3.783 10.765 1.00 93.12 454 GLY A C 1
ATOM 3516 O O . GLY A 1 454 ? -12.414 -4.781 10.078 1.00 93.12 454 GLY A O 1
ATOM 3517 N N . GLN A 1 455 ? -11.479 -2.753 10.338 1.00 95.75 455 GLN A N 1
ATOM 3518 C CA . GLN A 1 455 ? -10.876 -2.691 9.006 1.00 95.75 455 GLN A CA 1
ATOM 3519 C C . GLN A 1 455 ? -9.468 -3.294 8.978 1.00 95.75 455 GLN A C 1
ATOM 3521 O O . GLN A 1 455 ? -8.549 -2.782 9.624 1.00 95.75 455 GLN A O 1
ATOM 3526 N N . TYR A 1 456 ? -9.295 -4.332 8.163 1.00 95.00 456 TYR A N 1
ATOM 3527 C CA . TYR A 1 456 ? -7.999 -4.901 7.804 1.00 95.00 456 TYR A CA 1
ATOM 3528 C C . TYR A 1 456 ? -7.563 -4.361 6.444 1.00 95.00 456 TYR A C 1
ATOM 3530 O O . TYR A 1 456 ? -8.360 -4.266 5.511 1.00 95.00 456 TYR A O 1
ATOM 3538 N N . LEU A 1 457 ? -6.285 -4.017 6.328 1.00 95.62 457 LEU A N 1
ATOM 3539 C CA . LEU A 1 457 ? -5.662 -3.524 5.107 1.00 95.62 457 LEU A CA 1
ATOM 3540 C C . LEU A 1 457 ? -4.840 -4.644 4.465 1.00 95.62 457 LEU A C 1
ATOM 3542 O O . LEU A 1 457 ? -3.844 -5.082 5.045 1.00 95.62 457 LEU A O 1
ATOM 3546 N N . CYS A 1 458 ? -5.223 -5.059 3.257 1.00 94.94 458 CYS A N 1
ATOM 3547 C CA . CYS A 1 458 ? -4.352 -5.830 2.376 1.00 94.94 458 CYS A CA 1
ATOM 3548 C C . CYS A 1 458 ? -3.492 -4.867 1.546 1.00 94.94 458 CYS A C 1
ATOM 3550 O O . CYS A 1 458 ? -3.976 -3.861 1.025 1.00 94.94 458 CYS A O 1
ATOM 3552 N N . THR A 1 459 ? -2.199 -5.164 1.423 1.00 93.69 459 THR A N 1
ATOM 3553 C CA . THR A 1 459 ? -1.249 -4.408 0.597 1.00 93.69 459 THR A CA 1
ATOM 3554 C C . THR A 1 459 ? -0.503 -5.361 -0.325 1.00 93.69 459 THR A C 1
ATOM 3556 O O . THR A 1 459 ? 0.191 -6.251 0.156 1.00 93.69 459 THR A O 1
ATOM 3559 N N . ALA A 1 460 ? -0.599 -5.160 -1.639 1.00 93.38 460 ALA A N 1
ATOM 3560 C CA . ALA A 1 460 ? 0.136 -5.927 -2.641 1.00 93.38 460 ALA A CA 1
ATOM 3561 C C . ALA A 1 460 ? 1.233 -5.053 -3.263 1.00 93.38 460 ALA A C 1
ATOM 3563 O O . ALA A 1 460 ? 0.936 -3.996 -3.812 1.00 93.38 460 ALA A O 1
ATOM 3564 N N . ARG A 1 461 ? 2.502 -5.474 -3.190 1.00 91.31 461 ARG A N 1
ATOM 3565 C CA . ARG A 1 461 ? 3.665 -4.700 -3.669 1.00 91.31 461 ARG A CA 1
ATOM 3566 C C . ARG A 1 461 ? 4.613 -5.561 -4.506 1.00 91.31 461 ARG A C 1
ATOM 3568 O O . ARG A 1 461 ? 4.983 -6.654 -4.079 1.00 91.31 461 ARG A O 1
ATOM 3575 N N . ASN A 1 462 ? 5.080 -5.041 -5.640 1.00 89.31 462 ASN A N 1
ATOM 3576 C CA . ASN A 1 462 ? 6.224 -5.593 -6.380 1.00 89.31 462 ASN A CA 1
ATOM 3577 C C . ASN A 1 462 ? 7.314 -4.517 -6.585 1.00 89.31 462 ASN A C 1
ATOM 3579 O O . ASN A 1 462 ? 7.344 -3.524 -5.861 1.00 89.31 462 ASN A O 1
ATOM 3583 N N . SER A 1 463 ? 8.247 -4.727 -7.516 1.00 85.25 463 SER A N 1
ATOM 3584 C CA . SER A 1 463 ? 9.326 -3.776 -7.833 1.00 85.25 463 SER A CA 1
ATOM 3585 C C . SER A 1 463 ? 8.864 -2.504 -8.554 1.00 85.25 463 SER A C 1
ATOM 3587 O O . SER A 1 463 ? 9.644 -1.563 -8.656 1.00 85.25 463 SER A O 1
ATOM 3589 N N . ILE A 1 464 ? 7.633 -2.491 -9.067 1.00 85.81 464 ILE A N 1
ATOM 3590 C CA . ILE A 1 464 ? 7.088 -1.445 -9.938 1.00 85.81 464 ILE A CA 1
ATOM 3591 C C . ILE A 1 464 ? 6.145 -0.519 -9.166 1.00 85.81 464 ILE A C 1
ATOM 3593 O O . ILE A 1 464 ? 6.198 0.699 -9.306 1.00 85.81 464 ILE A O 1
ATOM 3597 N N . GLY A 1 465 ? 5.278 -1.092 -8.327 1.00 88.00 465 GLY A N 1
ATOM 3598 C CA . GLY A 1 465 ? 4.243 -0.332 -7.636 1.00 88.00 465 GLY A CA 1
ATOM 3599 C C . GLY A 1 465 ? 3.610 -1.066 -6.459 1.00 88.00 465 GLY A C 1
ATOM 3600 O O . GLY A 1 465 ? 4.122 -2.075 -5.962 1.00 88.00 465 GLY A O 1
ATOM 3601 N N . GLN A 1 466 ? 2.478 -0.527 -6.008 1.00 92.19 466 GLN A N 1
ATOM 3602 C CA . GLN A 1 466 ? 1.714 -1.026 -4.870 1.00 92.19 466 GLN A CA 1
ATOM 3603 C C . GLN A 1 466 ? 0.215 -0.751 -5.056 1.00 92.19 466 GLN A C 1
ATOM 3605 O O . GLN A 1 466 ? -0.151 0.375 -5.379 1.00 92.19 466 GLN A O 1
ATOM 3610 N N . ASP A 1 467 ? -0.626 -1.742 -4.762 1.00 95.56 467 ASP A N 1
ATOM 3611 C CA . ASP A 1 467 ? -2.077 -1.590 -4.588 1.00 95.56 467 ASP A CA 1
ATOM 3612 C C . ASP A 1 467 ? -2.465 -1.883 -3.130 1.00 95.56 467 ASP A C 1
ATOM 3614 O O . ASP A 1 467 ? -1.783 -2.635 -2.421 1.00 95.56 467 ASP A O 1
ATOM 3618 N N . GLN A 1 468 ? -3.531 -1.240 -2.662 1.00 96.44 468 GLN A N 1
ATOM 3619 C CA . GLN A 1 468 ? -3.991 -1.269 -1.278 1.00 96.44 468 GLN A CA 1
ATOM 3620 C C . GLN A 1 468 ? -5.512 -1.207 -1.214 1.00 96.44 468 GLN A C 1
ATOM 3622 O O . GLN A 1 468 ? -6.124 -0.238 -1.658 1.00 96.44 468 GLN A O 1
ATOM 3627 N N . GLN A 1 469 ? -6.114 -2.223 -0.600 1.00 96.94 469 GLN A N 1
ATOM 3628 C CA . GLN A 1 469 ? -7.560 -2.318 -0.417 1.00 96.94 469 GLN A CA 1
ATOM 3629 C C . GLN A 1 469 ? -7.866 -2.774 1.013 1.00 96.94 469 GLN A C 1
ATOM 3631 O O . GLN A 1 469 ? -7.121 -3.560 1.608 1.00 96.94 469 GLN A O 1
ATOM 3636 N N . THR A 1 470 ? -8.944 -2.244 1.586 1.00 96.31 470 THR A N 1
ATOM 3637 C CA . THR A 1 470 ? -9.408 -2.592 2.932 1.00 96.31 470 THR A CA 1
ATOM 3638 C C . THR A 1 470 ? -10.642 -3.480 2.872 1.00 96.31 470 THR A C 1
ATOM 3640 O O . THR A 1 470 ? -11.505 -3.305 2.016 1.00 96.31 470 THR A O 1
ATOM 3643 N N . MET A 1 471 ? -10.741 -4.401 3.826 1.00 94.94 471 MET A N 1
ATOM 3644 C CA . MET A 1 471 ? -11.944 -5.189 4.092 1.00 94.94 471 MET A CA 1
ATOM 3645 C C . MET A 1 471 ? -12.364 -5.030 5.549 1.00 94.94 471 MET A C 1
ATOM 3647 O O . MET A 1 471 ? -11.569 -4.609 6.394 1.00 94.94 471 MET A O 1
ATOM 3651 N N . TYR A 1 472 ? -13.621 -5.341 5.837 1.00 93.94 472 TYR A N 1
ATOM 3652 C CA . TYR A 1 472 ? -14.176 -5.333 7.180 1.00 93.94 472 TYR A CA 1
ATOM 3653 C C . TYR A 1 472 ? -14.354 -6.764 7.695 1.00 93.94 472 TYR A C 1
ATOM 3655 O O . TYR A 1 472 ? -14.956 -7.604 7.019 1.00 93.94 472 TYR A O 1
ATOM 3663 N N . LEU A 1 473 ? -13.857 -7.013 8.907 1.00 94.31 473 LEU A N 1
ATOM 3664 C CA . LEU A 1 473 ? -14.228 -8.163 9.721 1.00 94.31 473 LEU A CA 1
ATOM 3665 C C . LEU A 1 473 ? -15.321 -7.728 10.702 1.00 94.31 473 LEU A C 1
ATOM 3667 O O . LEU A 1 473 ? -15.074 -6.925 11.603 1.00 94.31 473 LEU A O 1
ATOM 3671 N N . GLU A 1 474 ? -16.525 -8.265 10.532 1.00 91.69 474 GLU A N 1
ATOM 3672 C CA . GLU A 1 474 ? -17.600 -8.161 11.518 1.00 91.69 474 GLU A CA 1
ATOM 3673 C C . GLU A 1 474 ? -17.508 -9.343 12.495 1.00 91.69 474 GLU A C 1
ATOM 3675 O O . GLU A 1 474 ? -17.343 -10.484 12.067 1.00 91.69 474 GLU A O 1
ATOM 3680 N N . VAL A 1 475 ? -17.632 -9.093 13.801 1.00 91.94 475 VAL A N 1
ATOM 3681 C CA . VAL A 1 475 ? -17.648 -10.150 14.827 1.00 91.94 475 VAL A CA 1
ATOM 3682 C C . VAL A 1 475 ? -19.000 -10.140 15.522 1.00 91.94 475 VAL A C 1
ATOM 3684 O O . VAL A 1 475 ? -19.302 -9.239 16.310 1.00 91.94 475 VAL A O 1
ATOM 3687 N N . ARG A 1 476 ? -19.824 -11.140 15.212 1.00 90.50 476 ARG A N 1
ATOM 3688 C CA . ARG A 1 476 ? -21.119 -11.374 15.854 1.00 90.50 476 ARG A CA 1
ATOM 3689 C C . ARG A 1 476 ? -20.963 -12.362 17.008 1.00 90.50 476 ARG A C 1
ATOM 3691 O O . ARG A 1 476 ? -19.999 -13.117 17.073 1.00 90.50 476 ARG A O 1
ATOM 3698 N N . TYR A 1 477 ? -21.884 -12.296 17.964 1.00 88.56 477 TYR A N 1
ATOM 3699 C CA . TYR A 1 477 ? -21.931 -13.185 19.118 1.00 88.56 477 TYR A CA 1
ATOM 3700 C C . TYR A 1 477 ? -23.310 -13.183 19.783 1.00 88.56 477 TYR A C 1
ATOM 3702 O O . TYR A 1 477 ? -24.015 -12.167 19.801 1.00 88.56 477 TYR A O 1
ATOM 3710 N N . ALA A 1 478 ? -23.686 -14.330 20.352 1.00 90.00 478 ALA A N 1
ATOM 3711 C CA . ALA A 1 478 ? -24.904 -14.476 21.144 1.00 90.00 478 ALA A CA 1
ATOM 3712 C C . ALA A 1 478 ? -24.870 -13.589 22.411 1.00 90.00 478 ALA A C 1
ATOM 3714 O O . ALA A 1 478 ? -23.781 -13.260 22.897 1.00 90.00 478 ALA A O 1
ATOM 3715 N N . PRO A 1 479 ? -26.032 -13.191 22.963 1.00 91.12 479 PRO A N 1
ATOM 3716 C CA . PRO A 1 479 ? -26.087 -12.281 24.104 1.00 91.12 479 PRO A CA 1
ATOM 3717 C C . PRO A 1 479 ? -25.449 -12.876 25.368 1.00 91.12 479 PRO A C 1
ATOM 3719 O O . PRO A 1 479 ? -25.500 -14.080 25.588 1.00 91.12 479 PRO A O 1
ATOM 3722 N N . LYS A 1 480 ? -24.881 -12.027 26.230 1.00 90.06 480 LYS A N 1
ATOM 3723 C CA . LYS A 1 480 ? -24.380 -12.391 27.568 1.00 90.06 480 LYS A CA 1
ATOM 3724 C C . LYS A 1 480 ? -24.936 -11.410 28.601 1.00 90.06 480 LYS A C 1
ATOM 3726 O O . LYS A 1 480 ? -24.788 -10.199 28.419 1.00 90.06 480 LYS A O 1
ATOM 3731 N N . ILE A 1 481 ? -25.572 -11.914 29.666 1.00 92.12 481 ILE A N 1
ATOM 3732 C CA . ILE A 1 481 ? -26.318 -11.083 30.632 1.00 92.12 481 ILE A CA 1
ATOM 3733 C C . ILE A 1 481 ? -25.537 -10.853 31.942 1.00 92.12 481 ILE A C 1
ATOM 3735 O O . ILE A 1 481 ? -25.198 -11.778 32.683 1.00 92.12 481 ILE A O 1
ATOM 3739 N N . GLN A 1 482 ? -25.309 -9.584 32.274 1.00 86.69 482 GLN A N 1
ATOM 3740 C CA . GLN A 1 482 ? -24.616 -9.102 33.475 1.00 86.69 482 GLN A CA 1
ATOM 3741 C C . GLN A 1 482 ? -25.615 -8.489 34.488 1.00 86.69 482 GLN A C 1
ATOM 3743 O O . GLN A 1 482 ? -26.797 -8.837 34.457 1.00 86.69 482 GLN A O 1
ATOM 3748 N N . GLY A 1 483 ? -25.156 -7.728 35.486 1.00 79.19 483 GLY A N 1
ATOM 3749 C CA . GLY A 1 483 ? -25.986 -7.218 36.595 1.00 79.19 483 GLY A CA 1
ATOM 3750 C C . GLY A 1 483 ? -26.138 -8.141 37.824 1.00 79.19 483 GLY A C 1
ATOM 3751 O O . GLY A 1 483 ? -25.914 -9.357 37.757 1.00 79.19 483 GLY A O 1
ATOM 3752 N N . SER A 1 484 ? -26.509 -7.543 38.964 1.00 77.94 484 SER A N 1
ATOM 3753 C CA . SER A 1 484 ? -26.683 -8.203 40.273 1.00 77.94 484 SER A CA 1
ATOM 3754 C C . SER A 1 484 ? -27.926 -9.090 40.329 1.00 77.94 484 SER A C 1
ATOM 3756 O O . SER A 1 484 ? -29.021 -8.621 40.048 1.00 77.94 484 SER A O 1
ATOM 3758 N N . VAL A 1 485 ? -27.767 -10.343 40.767 1.00 87.69 485 VAL A N 1
ATOM 3759 C CA . VAL A 1 485 ? -28.860 -11.335 40.824 1.00 87.69 485 VAL A CA 1
ATOM 3760 C C . VAL A 1 485 ? -29.918 -11.001 41.881 1.00 87.69 485 VAL A C 1
ATOM 3762 O O . VAL A 1 485 ? -31.093 -11.238 41.635 1.00 87.69 485 VAL A O 1
ATOM 3765 N N . THR A 1 486 ? -29.551 -10.438 43.035 1.00 90.94 486 THR A N 1
ATOM 3766 C CA . THR A 1 486 ? -30.494 -10.206 44.148 1.00 90.94 486 THR A CA 1
ATOM 3767 C C . THR A 1 486 ? -30.760 -8.720 44.366 1.00 90.94 486 THR A C 1
ATOM 3769 O O . THR A 1 486 ? -29.820 -7.928 44.435 1.00 90.94 486 THR A O 1
ATOM 3772 N N . VAL A 1 487 ? -32.032 -8.352 44.538 1.00 92.56 487 VAL A N 1
ATOM 3773 C CA . VAL A 1 487 ? -32.487 -6.986 44.852 1.00 92.56 487 VAL A CA 1
ATOM 3774 C C . VAL A 1 487 ? -33.431 -7.035 46.057 1.00 92.56 487 VAL A C 1
ATOM 3776 O O . VAL A 1 487 ? -34.293 -7.908 46.122 1.00 92.56 487 VAL A O 1
ATOM 3779 N N . TYR A 1 488 ? -33.288 -6.104 47.004 1.00 92.19 488 TYR A N 1
ATOM 3780 C CA . TYR A 1 488 ? -34.103 -6.037 48.225 1.00 92.19 488 TYR A CA 1
ATOM 3781 C C . TYR A 1 488 ? -35.006 -4.796 48.230 1.00 92.19 488 TYR A C 1
ATOM 3783 O O . TYR A 1 488 ? -34.543 -3.694 47.940 1.00 92.19 488 TYR A O 1
ATOM 3791 N N . THR A 1 489 ? -36.286 -4.954 48.584 1.00 93.50 489 THR A N 1
ATOM 3792 C CA . THR A 1 489 ? -37.236 -3.834 48.772 1.00 93.50 489 THR A CA 1
ATOM 3793 C C . THR A 1 489 ? -38.404 -4.222 49.683 1.00 93.50 489 THR A C 1
ATOM 3795 O O . THR A 1 489 ? -38.510 -5.368 50.103 1.00 93.50 489 THR A O 1
ATOM 3798 N N . TRP A 1 490 ? -39.304 -3.295 49.997 1.00 92.56 490 TRP A N 1
ATOM 3799 C CA . TRP A 1 490 ? -40.522 -3.542 50.775 1.00 92.56 490 TRP A CA 1
ATOM 3800 C C . TRP A 1 490 ? -41.775 -3.096 50.006 1.00 92.56 490 TRP A C 1
ATOM 3802 O O . TRP A 1 490 ? -41.682 -2.526 48.917 1.00 92.56 490 TRP A O 1
ATOM 3812 N N . GLU A 1 491 ? -42.961 -3.393 50.547 1.00 90.50 491 GLU A N 1
ATOM 3813 C CA . GLU A 1 491 ? -44.233 -3.033 49.910 1.00 90.50 491 GLU A CA 1
ATOM 3814 C C . GLU A 1 491 ? -44.303 -1.531 49.599 1.00 90.50 491 GLU A C 1
ATOM 3816 O O . GLU A 1 491 ? -43.964 -0.687 50.433 1.00 90.50 491 GLU A O 1
ATOM 3821 N N . ARG A 1 492 ? -44.783 -1.205 48.394 1.00 89.44 492 ARG A N 1
ATOM 3822 C CA . ARG A 1 492 ? -44.937 0.154 47.846 1.00 89.44 492 ARG A CA 1
ATOM 3823 C C . ARG A 1 492 ? -43.634 0.939 47.655 1.00 89.44 492 ARG A C 1
ATOM 3825 O O . ARG A 1 492 ? -43.700 2.117 47.308 1.00 89.44 492 ARG A O 1
ATOM 3832 N N . ASN A 1 493 ? -42.469 0.311 47.824 1.00 91.25 493 ASN A N 1
ATOM 3833 C CA . ASN A 1 493 ? -41.176 0.909 47.503 1.00 91.25 493 ASN A CA 1
ATOM 3834 C C . ASN A 1 493 ? -40.626 0.358 46.180 1.00 91.25 493 ASN A C 1
ATOM 3836 O O . ASN A 1 493 ? -40.418 -0.849 46.031 1.00 91.25 493 ASN A O 1
ATOM 3840 N N . ALA A 1 494 ? -40.389 1.256 45.224 1.00 91.69 494 ALA A N 1
ATOM 3841 C CA . ALA A 1 494 ? -39.898 0.909 43.896 1.00 91.69 494 ALA A CA 1
ATOM 3842 C C . ALA A 1 494 ? -38.448 0.397 43.941 1.00 91.69 494 ALA A C 1
ATOM 3844 O O . ALA A 1 494 ? -37.580 1.002 44.571 1.00 91.69 494 ALA A O 1
ATOM 3845 N N . ALA A 1 495 ? -38.187 -0.695 43.229 1.00 91.38 495 ALA A N 1
ATOM 3846 C CA . ALA A 1 495 ? -36.885 -1.335 43.113 1.00 91.38 495 ALA A CA 1
ATOM 3847 C C . ALA A 1 495 ? -36.537 -1.582 41.647 1.00 91.38 495 ALA A C 1
ATOM 3849 O O . ALA A 1 495 ? -37.366 -2.074 40.886 1.00 91.38 495 ALA A O 1
ATOM 3850 N N . ASN A 1 496 ? -35.300 -1.269 41.262 1.00 91.38 496 ASN A N 1
ATOM 3851 C CA . ASN A 1 496 ? -34.821 -1.434 39.894 1.00 91.38 496 ASN A CA 1
ATOM 3852 C C . ASN A 1 496 ? -33.962 -2.693 39.775 1.00 91.38 496 ASN A C 1
ATOM 3854 O O . ASN A 1 496 ? -32.904 -2.788 40.395 1.00 91.38 496 ASN A O 1
ATOM 3858 N N . ILE A 1 497 ? -34.403 -3.631 38.941 1.00 92.19 497 ILE A N 1
ATOM 3859 C CA . ILE A 1 497 ? -33.637 -4.807 38.535 1.00 92.19 497 ILE A CA 1
ATOM 3860 C C . ILE A 1 497 ? -32.983 -4.489 37.183 1.00 92.19 497 ILE A C 1
ATOM 3862 O O . ILE A 1 497 ? -33.677 -4.233 36.198 1.00 92.19 497 ILE A O 1
ATOM 3866 N N . SER A 1 498 ? -31.650 -4.464 37.138 1.00 91.38 498 SER A N 1
ATOM 3867 C CA . SER A 1 498 ? -30.878 -4.102 35.940 1.00 91.38 498 SER A CA 1
ATOM 3868 C C . SER A 1 498 ? -30.350 -5.343 35.225 1.00 91.38 498 SER A C 1
ATOM 3870 O O . SER A 1 498 ? -29.499 -6.056 35.754 1.00 91.38 498 SER A O 1
ATOM 3872 N N . CYS A 1 499 ? -30.823 -5.562 34.001 1.00 91.25 499 CYS A N 1
ATOM 3873 C CA . CYS A 1 499 ? -30.332 -6.579 33.081 1.00 91.25 499 CYS A CA 1
ATOM 3874 C C . CYS A 1 499 ? -29.430 -5.919 32.030 1.00 91.25 499 CYS A C 1
ATOM 3876 O O . CYS A 1 499 ? -29.901 -5.287 31.084 1.00 91.25 499 CYS A O 1
ATOM 3878 N N . GLU A 1 500 ? -28.122 -6.033 32.229 1.00 92.44 500 GLU A N 1
ATOM 3879 C CA . GLU A 1 500 ? -27.086 -5.508 31.333 1.00 92.44 500 GLU A CA 1
ATOM 3880 C C . GLU A 1 500 ? -26.757 -6.565 30.274 1.00 92.44 500 GLU A C 1
ATOM 3882 O O . GLU A 1 500 ? -26.553 -7.727 30.619 1.00 92.44 500 GLU A O 1
ATOM 3887 N N . VAL A 1 501 ? -26.728 -6.202 28.990 1.00 91.00 501 VAL A N 1
ATOM 3888 C CA . VAL A 1 501 ? -26.663 -7.166 27.881 1.00 91.00 501 VAL A CA 1
ATOM 3889 C C . VAL A 1 501 ? -25.542 -6.813 26.911 1.00 91.00 501 VAL A C 1
ATOM 3891 O O . VAL A 1 501 ? -25.591 -5.802 26.212 1.00 91.00 501 VAL A O 1
ATOM 3894 N N . LEU A 1 502 ? -24.549 -7.698 26.821 1.00 89.44 502 LEU A N 1
ATOM 3895 C CA . LEU A 1 502 ? -23.491 -7.639 25.813 1.00 89.44 502 LEU A CA 1
ATOM 3896 C C . LEU A 1 502 ? -23.883 -8.539 24.636 1.00 89.44 502 LEU A C 1
ATOM 3898 O O . LEU A 1 502 ? -23.958 -9.753 24.801 1.00 89.44 502 LEU A O 1
ATOM 3902 N N . ALA A 1 503 ? -24.139 -7.965 23.459 1.00 88.12 503 ALA A N 1
ATOM 3903 C CA . ALA A 1 503 ? -24.531 -8.702 22.253 1.00 88.12 503 ALA A CA 1
ATOM 3904 C C . ALA A 1 503 ? -24.107 -7.961 20.974 1.00 88.12 503 ALA A C 1
ATOM 3906 O O . ALA A 1 503 ? -24.188 -6.731 20.923 1.00 88.12 503 ALA A O 1
ATOM 3907 N N . HIS A 1 504 ? -23.738 -8.693 19.916 1.00 88.56 504 HIS A N 1
ATOM 3908 C CA . HIS A 1 504 ? -23.594 -8.115 18.576 1.00 88.56 504 HIS A CA 1
ATOM 3909 C C . HIS A 1 504 ? -24.126 -9.060 17.479 1.00 88.56 504 HIS A C 1
ATOM 3911 O O . HIS A 1 504 ? -23.694 -10.208 17.425 1.00 88.56 504 HIS A O 1
ATOM 3917 N N . PRO A 1 505 ? -25.038 -8.621 16.588 1.00 87.25 505 PRO A N 1
ATOM 3918 C CA . PRO A 1 505 ? -25.792 -7.367 16.653 1.00 87.25 505 PRO A CA 1
ATOM 3919 C C . PRO A 1 505 ? -26.651 -7.274 17.930 1.00 87.25 505 PRO A C 1
ATOM 3921 O O . PRO A 1 505 ? -26.809 -8.256 18.660 1.00 87.25 505 PRO A O 1
ATOM 3924 N N . GLY A 1 506 ? -27.164 -6.075 18.221 1.00 87.31 506 GLY A N 1
ATOM 3925 C CA . GLY A 1 506 ? -27.884 -5.782 19.466 1.00 87.31 506 GLY A CA 1
ATOM 3926 C C . GLY A 1 506 ? -29.081 -6.709 19.714 1.00 87.31 506 GLY A C 1
ATOM 3927 O O . GLY A 1 506 ? -29.780 -7.106 18.782 1.00 87.31 506 GLY A O 1
ATOM 3928 N N . ALA A 1 507 ? -29.303 -7.059 20.981 1.00 90.19 507 ALA A N 1
ATOM 3929 C CA . ALA A 1 507 ? -30.333 -8.007 21.387 1.00 90.19 507 ALA A CA 1
ATOM 3930 C C . ALA A 1 507 ? -31.669 -7.330 21.722 1.00 90.19 507 ALA A C 1
ATOM 3932 O O . ALA A 1 507 ? -31.721 -6.253 22.316 1.00 90.19 507 ALA A O 1
ATOM 3933 N N . SER A 1 508 ? -32.761 -8.020 21.402 1.00 90.31 508 SER A N 1
ATOM 3934 C CA . SER A 1 508 ? -34.077 -7.762 21.989 1.00 90.31 508 SER A CA 1
ATOM 3935 C C . SER A 1 508 ? -34.128 -8.329 23.411 1.00 90.31 508 SER A C 1
ATOM 3937 O O . SER A 1 508 ? -33.571 -9.398 23.653 1.00 90.31 508 SER A O 1
ATOM 3939 N N . VAL A 1 509 ? -34.770 -7.624 24.349 1.00 91.62 509 VAL A N 1
ATOM 3940 C CA . VAL A 1 509 ? -34.843 -8.028 25.765 1.00 91.62 509 VAL A CA 1
ATOM 3941 C C . VAL A 1 509 ? -36.295 -8.141 26.221 1.00 91.62 509 VAL A C 1
ATOM 3943 O O . VAL A 1 509 ? -37.102 -7.237 25.991 1.00 91.62 509 VAL A O 1
ATOM 3946 N N . VAL A 1 510 ? -36.617 -9.255 26.880 1.00 91.12 510 VAL A N 1
ATOM 3947 C CA . VAL A 1 510 ? -37.951 -9.600 27.382 1.00 91.12 510 VAL A CA 1
ATOM 3948 C C . VAL A 1 510 ? -37.846 -10.095 28.823 1.00 91.12 510 VAL A C 1
ATOM 3950 O O . VAL A 1 510 ? -36.995 -10.924 29.140 1.00 91.12 510 VAL A O 1
ATOM 3953 N N . TRP A 1 511 ? -38.736 -9.614 29.692 1.00 92.88 511 TRP A N 1
ATOM 3954 C CA . TRP A 1 511 ? -38.829 -10.054 31.084 1.00 92.88 511 TRP A CA 1
ATOM 3955 C C . TRP A 1 511 ? -39.962 -11.061 31.288 1.00 92.88 511 TRP A C 1
ATOM 3957 O O . TRP A 1 511 ? -41.049 -10.914 30.726 1.00 92.88 511 TRP A O 1
ATOM 3967 N N . PHE A 1 512 ? -39.715 -12.048 32.143 1.00 92.19 512 PHE A N 1
ATOM 3968 C CA . PHE A 1 512 ? -40.658 -13.090 32.541 1.00 92.19 512 PHE A CA 1
ATOM 3969 C C . PHE A 1 512 ? -40.746 -13.180 34.069 1.00 92.19 512 PHE A C 1
ATOM 3971 O O . PHE A 1 512 ? -39.755 -12.963 34.763 1.00 92.19 512 PHE A O 1
ATOM 3978 N N . ARG A 1 513 ? -41.911 -13.564 34.590 1.00 90.31 513 ARG A N 1
ATOM 3979 C CA . ARG A 1 513 ? -42.138 -13.937 35.995 1.00 90.31 513 ARG A CA 1
ATOM 3980 C C . ARG A 1 513 ? -43.056 -15.154 36.024 1.00 90.31 513 ARG A C 1
ATOM 3982 O O . ARG A 1 513 ? -44.005 -15.216 35.249 1.00 90.31 513 ARG A O 1
ATOM 3989 N N . ASP A 1 514 ? -42.727 -16.146 36.848 1.00 84.12 514 ASP A N 1
ATOM 3990 C CA . ASP A 1 514 ? -43.470 -17.415 36.962 1.00 84.12 514 ASP A CA 1
ATOM 3991 C C . ASP A 1 514 ? -43.706 -18.134 35.607 1.00 84.12 514 ASP A C 1
ATOM 3993 O O . ASP A 1 514 ? -44.702 -18.823 35.396 1.00 84.12 514 ASP A O 1
ATOM 3997 N N . GLY A 1 515 ? -42.783 -17.948 34.652 1.00 82.25 515 GLY A N 1
ATOM 3998 C CA . GLY A 1 515 ? -42.873 -18.458 33.276 1.00 82.25 515 GLY A CA 1
ATOM 3999 C C . GLY A 1 515 ? -43.754 -17.635 32.322 1.00 82.25 515 GLY A C 1
ATOM 4000 O O . GLY A 1 515 ? -43.747 -17.891 31.119 1.00 82.25 515 GLY A O 1
ATOM 4001 N N . GLN A 1 516 ? -44.477 -16.624 32.811 1.00 87.62 516 GLN A N 1
ATOM 4002 C CA . GLN A 1 516 ? -45.288 -15.720 31.996 1.00 87.62 516 GLN A CA 1
ATOM 4003 C C . GLN A 1 516 ? -44.493 -14.468 31.596 1.00 87.62 516 GLN A C 1
ATOM 4005 O O . GLN A 1 516 ? -43.808 -13.857 32.415 1.00 87.62 516 GLN A O 1
ATOM 4010 N N . GLN A 1 517 ? -44.599 -14.058 30.329 1.00 89.38 517 GLN A N 1
ATOM 4011 C CA . GLN A 1 517 ? -44.010 -12.809 29.841 1.00 89.38 517 GLN A CA 1
ATOM 4012 C C . GLN A 1 517 ? -44.688 -11.595 30.497 1.00 89.38 517 GLN A C 1
ATOM 4014 O O . GLN A 1 517 ? -45.916 -11.479 30.478 1.00 89.38 517 GLN A O 1
ATOM 4019 N N . LEU A 1 518 ? -43.890 -10.664 31.026 1.00 88.50 518 LEU A N 1
ATOM 4020 C CA . LEU A 1 518 ? -44.384 -9.388 31.540 1.00 88.50 518 LEU A CA 1
ATOM 4021 C C . LEU A 1 518 ? -44.771 -8.450 30.380 1.00 88.50 518 LEU A C 1
ATOM 4023 O O . LEU A 1 518 ? -44.077 -8.410 29.358 1.00 88.50 518 LEU A O 1
ATOM 4027 N N . PRO A 1 519 ? -45.873 -7.685 30.503 1.00 79.44 519 PRO A N 1
ATOM 4028 C CA . PRO A 1 519 ? -46.338 -6.811 29.435 1.00 79.44 519 PRO A CA 1
ATOM 4029 C C . PRO A 1 519 ? -45.343 -5.674 29.174 1.00 79.44 519 PRO A C 1
ATOM 4031 O O . PRO A 1 519 ? -44.844 -5.038 30.097 1.00 79.44 519 PRO A O 1
ATOM 4034 N N . SER A 1 520 ? -45.121 -5.351 27.898 1.00 66.69 520 SER A N 1
ATOM 4035 C CA . SER A 1 520 ? -44.239 -4.255 27.456 1.00 66.69 520 SER A CA 1
ATOM 4036 C C . SER A 1 520 ? -44.758 -2.848 27.799 1.00 66.69 520 SER A C 1
ATOM 4038 O O . SER A 1 520 ? -44.127 -1.852 27.455 1.00 66.69 520 SER A O 1
ATOM 4040 N N . THR A 1 521 ? -45.934 -2.754 28.421 1.00 66.94 521 THR A N 1
ATOM 4041 C CA . THR A 1 521 ? -46.607 -1.515 28.814 1.00 66.94 521 THR A CA 1
ATOM 4042 C C . THR A 1 521 ? -46.565 -1.352 30.326 1.00 66.94 521 THR A C 1
ATOM 4044 O O . THR A 1 521 ? -47.057 -2.224 31.043 1.00 66.94 521 THR A O 1
ATOM 4047 N N . ASN A 1 522 ? -46.059 -0.212 30.795 1.00 73.56 522 ASN A N 1
ATOM 4048 C CA . ASN A 1 522 ? -46.012 0.139 32.215 1.00 73.56 522 ASN A CA 1
ATOM 4049 C C . ASN A 1 522 ? -47.389 -0.002 32.893 1.00 73.56 522 ASN A C 1
ATOM 4051 O O . ASN A 1 522 ? -48.363 0.627 32.474 1.00 73.56 522 ASN A O 1
ATOM 4055 N N . THR A 1 523 ? -47.446 -0.795 33.961 1.00 76.50 523 THR A N 1
ATOM 4056 C CA . THR A 1 523 ? -48.580 -0.887 34.889 1.00 76.50 523 THR A CA 1
ATOM 4057 C C . THR A 1 523 ? -48.350 0.049 36.086 1.00 76.50 523 THR A C 1
ATOM 4059 O O . THR A 1 523 ? -47.431 0.872 36.092 1.00 76.50 523 THR A O 1
ATOM 4062 N N . THR A 1 524 ? -49.190 -0.042 37.122 1.00 70.25 524 THR A N 1
ATOM 4063 C CA . THR A 1 524 ? -48.964 0.662 38.396 1.00 70.25 524 THR A CA 1
ATOM 4064 C C . THR A 1 524 ? -47.792 0.083 39.189 1.00 70.25 524 THR A C 1
ATOM 4066 O O . THR A 1 524 ? -47.066 0.844 39.823 1.00 70.25 524 THR A O 1
ATOM 4069 N N . ASN A 1 525 ? -47.601 -1.239 39.129 1.00 82.31 525 ASN A N 1
ATOM 4070 C CA . ASN A 1 525 ? -46.640 -1.997 39.934 1.00 82.31 525 ASN A CA 1
ATOM 4071 C C . ASN A 1 525 ? -45.377 -2.444 39.171 1.00 82.31 525 ASN A C 1
ATOM 4073 O O . ASN A 1 525 ? -44.408 -2.847 39.808 1.00 82.31 525 ASN A O 1
ATOM 4077 N N . VAL A 1 526 ? -45.362 -2.387 37.834 1.00 87.75 526 VAL A N 1
ATOM 4078 C CA . VAL A 1 526 ? -44.230 -2.817 36.995 1.00 87.75 526 VAL A CA 1
ATOM 4079 C C . VAL A 1 526 ? -44.015 -1.843 35.836 1.00 87.75 526 VAL A C 1
ATOM 4081 O O . VAL A 1 526 ? -44.956 -1.501 35.119 1.00 87.75 526 VAL A O 1
ATOM 4084 N N . LYS A 1 527 ? -42.767 -1.424 35.605 1.00 88.38 527 LYS A N 1
ATOM 4085 C CA . LYS A 1 527 ? -42.368 -0.591 34.458 1.00 88.38 527 LYS A CA 1
ATOM 4086 C C . LYS A 1 527 ? -41.088 -1.133 33.830 1.00 88.38 527 LYS A C 1
ATOM 4088 O O . LYS A 1 527 ? -40.224 -1.642 34.540 1.00 88.38 527 LYS A O 1
ATOM 4093 N N . ILE A 1 528 ? -40.963 -1.023 32.509 1.00 88.94 528 ILE A N 1
ATOM 4094 C CA . ILE A 1 528 ? -39.797 -1.519 31.763 1.00 88.94 528 ILE A CA 1
ATOM 4095 C C . ILE A 1 528 ? -39.179 -0.361 30.981 1.00 88.94 528 ILE A C 1
ATOM 4097 O O . ILE A 1 528 ? -39.826 0.233 30.119 1.00 88.94 528 ILE A O 1
ATOM 4101 N N . TYR A 1 529 ? -37.910 -0.063 31.258 1.00 85.38 529 TYR A N 1
ATOM 4102 C CA . TYR A 1 529 ? -37.132 0.955 30.556 1.00 85.38 529 TYR A CA 1
ATOM 4103 C C . TYR A 1 529 ? -35.984 0.284 29.800 1.00 85.38 529 TYR A C 1
ATOM 4105 O O . TYR A 1 529 ? -35.008 -0.172 30.396 1.00 85.38 529 TYR A O 1
ATOM 4113 N N . ASN A 1 530 ? -36.103 0.220 28.474 1.00 81.62 530 ASN A N 1
ATOM 4114 C CA . ASN A 1 530 ? -35.110 -0.410 27.607 1.00 81.62 530 ASN A CA 1
ATOM 4115 C C . ASN A 1 530 ? -34.166 0.629 26.990 1.00 81.62 530 ASN A C 1
ATOM 4117 O O . ASN A 1 530 ? -34.607 1.613 26.397 1.00 81.62 530 ASN A O 1
ATOM 4121 N N . THR A 1 531 ? -32.868 0.354 27.067 1.00 77.88 531 THR A N 1
ATOM 4122 C CA . THR A 1 531 ? -31.804 1.013 26.299 1.00 77.88 531 THR A CA 1
ATOM 4123 C C . THR A 1 531 ? -31.106 -0.029 25.407 1.00 77.88 531 THR A C 1
ATOM 4125 O O . THR A 1 531 ? -31.299 -1.226 25.627 1.00 77.88 531 THR A O 1
ATOM 4128 N N . PRO A 1 532 ? -30.268 0.361 24.427 1.00 68.69 532 PRO A N 1
ATOM 4129 C CA . PRO A 1 532 ? -29.606 -0.596 23.529 1.00 68.69 532 PRO A CA 1
ATOM 4130 C C . PRO A 1 532 ? -28.639 -1.596 24.192 1.00 68.69 532 PRO A C 1
ATOM 4132 O O . PRO A 1 532 ? -28.235 -2.547 23.530 1.00 68.69 532 PRO A O 1
ATOM 4135 N N . ALA A 1 533 ? -28.245 -1.378 25.454 1.00 76.31 533 ALA A N 1
ATOM 4136 C CA . ALA A 1 533 ? -27.302 -2.232 26.190 1.00 76.31 533 ALA A CA 1
ATOM 4137 C C . ALA A 1 533 ? -27.785 -2.643 27.597 1.00 76.31 533 ALA A C 1
ATOM 4139 O O . ALA A 1 533 ? -27.179 -3.508 28.223 1.00 76.31 533 ALA A O 1
ATOM 4140 N N . VAL A 1 534 ? -28.855 -2.031 28.119 1.00 84.81 534 VAL A N 1
ATOM 4141 C CA . VAL A 1 534 ? -29.388 -2.307 29.465 1.00 84.81 534 VAL A CA 1
ATOM 4142 C C . VAL A 1 534 ? -30.912 -2.219 29.459 1.00 84.81 534 VAL A C 1
ATOM 4144 O O . VAL A 1 534 ? -31.476 -1.236 28.973 1.00 84.81 534 VAL A O 1
ATOM 4147 N N . SER A 1 535 ? -31.575 -3.216 30.038 1.00 89.62 535 SER A N 1
ATOM 4148 C CA . SER A 1 535 ? -33.001 -3.190 30.365 1.00 89.62 535 SER A CA 1
ATOM 4149 C C . SER A 1 535 ? -33.176 -3.054 31.876 1.00 89.62 535 SER A C 1
ATOM 4151 O O . SER A 1 535 ? -32.640 -3.861 32.636 1.00 89.62 535 SER A O 1
ATOM 4153 N N . HIS A 1 536 ? -33.929 -2.048 32.315 1.00 90.06 536 HIS A N 1
ATOM 4154 C CA . HIS A 1 536 ? -34.297 -1.871 33.717 1.00 90.06 536 HIS A CA 1
ATOM 4155 C C . HIS A 1 536 ? -35.764 -2.247 33.924 1.00 90.06 536 HIS A C 1
ATOM 4157 O O . HIS A 1 536 ? -36.652 -1.677 33.285 1.00 90.06 536 HIS A O 1
ATOM 4163 N N . LEU A 1 537 ? -36.010 -3.173 34.846 1.00 91.44 537 LEU A N 1
ATOM 4164 C CA . LEU A 1 537 ? -37.333 -3.531 35.339 1.00 91.44 537 LEU A CA 1
ATOM 4165 C C . LEU A 1 537 ? -37.547 -2.852 36.698 1.00 91.44 537 LEU A C 1
ATOM 4167 O O . LEU A 1 537 ? -36.935 -3.238 37.693 1.00 91.44 537 LEU A O 1
ATOM 4171 N N . GLU A 1 538 ? -38.401 -1.833 36.736 1.00 92.19 538 GLU A N 1
ATOM 4172 C CA . GLU A 1 538 ? -38.832 -1.176 37.973 1.00 92.19 538 GLU A CA 1
ATOM 4173 C C . GLU A 1 538 ? -40.050 -1.927 38.523 1.00 92.19 538 GLU A C 1
ATOM 4175 O O . GLU A 1 538 ? -41.116 -1.922 37.903 1.00 92.19 538 GLU A O 1
ATOM 4180 N N . VAL A 1 539 ? -39.904 -2.563 39.685 1.00 92.75 539 VAL A N 1
ATOM 4181 C CA . VAL A 1 539 ? -40.988 -3.251 40.399 1.00 92.75 539 VAL A CA 1
ATOM 4182 C C . VAL A 1 539 ? -41.329 -2.469 41.661 1.00 92.75 539 VAL A C 1
ATOM 4184 O O . VAL A 1 539 ? -40.459 -2.183 42.478 1.00 92.75 539 VAL A O 1
ATOM 4187 N N . THR A 1 540 ? -42.606 -2.149 41.848 1.00 93.56 540 THR A N 1
ATOM 4188 C CA . THR A 1 540 ? -43.165 -1.598 43.089 1.00 93.56 540 THR A CA 1
ATOM 4189 C C . THR A 1 540 ? -44.117 -2.647 43.672 1.00 93.56 540 THR A C 1
ATOM 4191 O O . THR A 1 540 ? -45.240 -2.755 43.184 1.00 93.56 540 THR A O 1
ATOM 4194 N N . PRO A 1 541 ? -43.696 -3.463 44.659 1.00 91.44 541 PRO A N 1
ATOM 4195 C CA . PRO A 1 541 ? -44.524 -4.555 45.173 1.00 91.44 541 PRO A CA 1
ATOM 4196 C C . PRO A 1 541 ? -45.807 -4.051 45.845 1.00 91.44 541 PRO A C 1
ATOM 4198 O O . PRO A 1 541 ? -45.741 -3.356 46.859 1.00 91.44 541 PRO A O 1
ATOM 4201 N N . ASP A 1 542 ? -46.968 -4.429 45.308 1.00 88.69 542 ASP A N 1
ATOM 4202 C CA . ASP A 1 542 ? -48.278 -4.150 45.918 1.00 88.69 542 ASP A CA 1
ATOM 4203 C C . ASP A 1 542 ? -48.714 -5.281 46.872 1.00 88.69 542 ASP A C 1
ATOM 4205 O O . ASP A 1 542 ? -49.641 -5.105 47.665 1.00 88.69 542 ASP A O 1
ATOM 4209 N N . SER A 1 543 ? -48.061 -6.448 46.797 1.00 88.06 543 SER A N 1
ATOM 4210 C CA . SER A 1 543 ? -48.374 -7.636 47.593 1.00 88.06 543 SER A CA 1
ATOM 4211 C C . SER A 1 543 ? -47.161 -8.549 47.813 1.00 88.06 543 SER A C 1
ATOM 4213 O O . SER A 1 543 ? -46.184 -8.499 47.065 1.00 88.06 543 SER A O 1
ATOM 4215 N N . GLN A 1 544 ? -47.259 -9.476 48.774 1.00 86.75 544 GLN A N 1
ATOM 4216 C CA . GLN A 1 544 ? -46.237 -10.511 49.002 1.00 86.75 544 GLN A CA 1
ATOM 4217 C C . GLN A 1 544 ? -45.937 -11.364 47.752 1.00 86.75 544 GLN A C 1
ATOM 4219 O O . GLN A 1 544 ? -44.824 -11.860 47.602 1.00 86.75 544 GLN A O 1
ATOM 4224 N N . ASN A 1 545 ? -46.907 -11.514 46.843 1.00 86.62 545 ASN A N 1
ATOM 4225 C CA . ASN A 1 545 ? -46.754 -12.296 45.614 1.00 86.62 545 ASN A CA 1
ATOM 4226 C C . ASN A 1 545 ? -45.820 -11.631 44.589 1.00 86.62 545 ASN A C 1
ATOM 4228 O O . ASN A 1 545 ? -45.480 -12.268 43.596 1.00 86.62 545 ASN A O 1
ATOM 4232 N N . ASP A 1 546 ? -45.467 -10.353 44.770 1.00 89.25 546 ASP A N 1
ATOM 4233 C CA . ASP A 1 546 ? -44.613 -9.596 43.846 1.00 89.25 546 ASP A CA 1
ATOM 4234 C C . ASP A 1 546 ? -43.111 -9.744 44.129 1.00 89.25 546 ASP A C 1
ATOM 4236 O O . ASP A 1 546 ? -42.292 -9.358 43.293 1.00 89.25 546 ASP A O 1
ATOM 4240 N N . PHE A 1 547 ? -42.755 -10.363 45.256 1.00 91.81 547 PHE A N 1
ATOM 4241 C CA . PHE A 1 547 ? -41.410 -10.859 45.544 1.00 91.81 547 PHE A CA 1
ATOM 4242 C C . PHE A 1 547 ? -41.221 -12.256 44.937 1.00 91.81 547 PHE A C 1
ATOM 4244 O O . PHE A 1 547 ? -42.161 -13.048 44.891 1.00 91.81 547 PHE A O 1
ATOM 4251 N N . GLY A 1 548 ? -40.007 -12.576 44.485 1.00 90.88 548 GLY A N 1
ATOM 4252 C CA . GLY A 1 548 ? -39.707 -13.838 43.804 1.00 90.88 548 GLY A CA 1
ATOM 4253 C C . GLY A 1 548 ? -38.839 -13.672 42.558 1.00 90.88 548 GLY A C 1
ATOM 4254 O O . GLY A 1 548 ? -38.048 -12.731 42.457 1.00 90.88 548 GLY A O 1
ATOM 4255 N N . SER A 1 549 ? -38.964 -14.629 41.636 1.00 92.88 549 SER A N 1
ATOM 4256 C CA . SER A 1 549 ? -38.122 -14.757 40.442 1.00 92.88 549 SER A CA 1
ATOM 4257 C C . SER A 1 549 ? -38.608 -13.892 39.274 1.00 92.88 549 SER A C 1
ATOM 4259 O O . SER A 1 549 ? -39.766 -13.958 38.854 1.00 92.88 549 SER A O 1
ATOM 4261 N N . TYR A 1 550 ? -37.674 -13.127 38.714 1.00 93.56 550 TYR A N 1
ATOM 4262 C CA . TYR A 1 550 ? -37.804 -12.339 37.497 1.00 93.56 550 TYR A CA 1
ATOM 4263 C C . TYR A 1 550 ? -36.692 -12.755 36.532 1.00 93.56 550 TYR A C 1
ATOM 4265 O O . TYR A 1 550 ? -35.513 -12.536 36.792 1.00 93.56 550 TYR A O 1
ATOM 4273 N N . ASN A 1 551 ? -37.046 -13.360 35.404 1.00 93.88 551 ASN A N 1
ATOM 4274 C CA . ASN A 1 551 ? -36.084 -13.812 34.405 1.00 93.88 551 ASN A CA 1
ATOM 4275 C C . ASN A 1 551 ? -35.961 -12.784 33.276 1.00 93.88 551 ASN A C 1
ATOM 4277 O O . ASN A 1 551 ? -36.938 -12.499 32.582 1.00 93.88 551 ASN A O 1
ATOM 4281 N N . CYS A 1 552 ? -34.756 -12.257 33.066 1.00 93.69 552 CYS A N 1
ATOM 4282 C CA . CYS A 1 552 ? -34.424 -11.482 31.876 1.00 93.69 552 CYS A CA 1
ATOM 4283 C C . CYS A 1 552 ? -33.982 -12.438 30.767 1.00 93.69 552 CYS A C 1
ATOM 4285 O O . CYS A 1 552 ? -33.106 -13.270 30.991 1.00 93.69 552 CYS A O 1
ATOM 4287 N N . THR A 1 553 ? -34.560 -12.320 29.576 1.00 93.69 553 THR A N 1
ATOM 4288 C CA . THR A 1 553 ? -34.158 -13.079 28.384 1.00 93.69 553 THR A CA 1
ATOM 4289 C C . THR A 1 553 ? -33.752 -12.114 27.282 1.00 93.69 553 THR A C 1
ATOM 4291 O O . THR A 1 553 ? -34.518 -11.215 26.933 1.00 93.69 553 THR A O 1
ATOM 4294 N N . ALA A 1 554 ? -32.551 -12.301 26.742 1.00 93.50 554 ALA A N 1
ATOM 4295 C CA . ALA A 1 554 ? -31.994 -11.511 25.656 1.00 93.50 554 ALA A CA 1
ATOM 4296 C C . ALA A 1 554 ? -31.801 -12.389 24.412 1.00 93.50 554 ALA A C 1
ATOM 4298 O O . ALA A 1 554 ? -31.196 -13.454 24.502 1.00 93.50 554 ALA A O 1
ATOM 4299 N N . THR A 1 555 ? -32.268 -11.932 23.248 1.00 92.44 555 THR A N 1
ATOM 4300 C CA . THR A 1 555 ? -32.206 -12.679 21.977 1.00 92.44 555 THR A CA 1
ATOM 4301 C C . THR A 1 555 ? -31.710 -11.791 20.839 1.00 92.44 555 THR A C 1
ATOM 4303 O O . THR A 1 555 ? -32.257 -10.705 20.617 1.00 92.44 555 THR A O 1
ATOM 4306 N N . ASN A 1 556 ? -30.717 -12.268 20.083 1.00 91.31 556 ASN A N 1
ATOM 4307 C CA . ASN A 1 556 ? -30.301 -11.697 18.797 1.00 91.31 556 ASN A CA 1
ATOM 4308 C C . ASN A 1 556 ? -30.293 -12.769 17.684 1.00 91.31 556 ASN A C 1
ATOM 4310 O O . ASN A 1 556 ? -30.836 -13.856 17.853 1.00 91.31 556 ASN A O 1
ATOM 4314 N N . LEU A 1 557 ? -29.704 -12.451 16.525 1.00 89.25 557 LEU A N 1
ATOM 4315 C CA . LEU A 1 557 ? -29.642 -13.349 15.360 1.00 89.25 557 LEU A CA 1
ATOM 4316 C C . LEU A 1 557 ? -28.703 -14.560 15.529 1.00 89.25 557 LEU A C 1
ATOM 4318 O O . LEU A 1 557 ? -28.760 -15.464 14.702 1.00 89.25 557 LEU A O 1
ATOM 4322 N N . ILE A 1 558 ? -27.842 -14.568 16.552 1.00 90.44 558 ILE A N 1
ATOM 4323 C CA . ILE A 1 558 ? -26.885 -15.651 16.830 1.00 90.44 558 ILE A CA 1
ATOM 4324 C C . ILE A 1 558 ? -27.427 -16.589 17.914 1.00 90.44 558 ILE A C 1
ATOM 4326 O O . ILE A 1 558 ? -27.265 -17.801 17.822 1.00 90.44 558 ILE A O 1
ATOM 4330 N N . GLY A 1 559 ? -28.108 -16.054 18.932 1.00 90.19 559 GLY A N 1
ATOM 4331 C CA . GLY A 1 559 ? -28.677 -16.883 19.990 1.00 90.19 559 GLY A CA 1
ATOM 4332 C C . GLY A 1 559 ? -29.502 -16.137 21.036 1.00 90.19 559 GLY A C 1
ATOM 4333 O O . GLY A 1 559 ? -29.787 -14.941 20.918 1.00 90.19 559 GLY A O 1
ATOM 4334 N N . THR A 1 560 ? -29.863 -16.883 22.079 1.00 93.31 560 THR A N 1
ATOM 4335 C CA . THR A 1 560 ? -30.663 -16.437 23.224 1.00 93.31 560 THR A CA 1
ATOM 4336 C C . THR A 1 560 ? -29.941 -16.795 24.517 1.00 93.31 560 THR A C 1
ATOM 4338 O O . THR A 1 560 ? -29.466 -17.918 24.651 1.00 93.31 560 THR A O 1
ATOM 4341 N N . GLU A 1 561 ? -29.923 -15.866 25.467 1.00 94.19 561 GLU A N 1
ATOM 4342 C CA . GLU A 1 561 ? -29.425 -16.049 26.833 1.00 94.19 561 GLU A CA 1
ATOM 4343 C C . GLU A 1 561 ? -30.530 -15.655 27.822 1.00 94.19 561 GLU A C 1
ATOM 4345 O O . GLU A 1 561 ? -31.275 -14.701 27.576 1.00 94.19 561 GLU A O 1
ATOM 4350 N N . SER A 1 562 ? -30.632 -16.361 28.949 1.00 93.69 562 SER A N 1
ATOM 4351 C CA . SER A 1 562 ? -31.616 -16.076 30.002 1.00 93.69 562 SER A CA 1
ATOM 4352 C C . SER A 1 562 ? -30.959 -16.094 31.377 1.00 93.69 562 SER A C 1
ATOM 4354 O O . SER A 1 562 ? -30.201 -17.007 31.696 1.00 93.69 562 SER A O 1
ATOM 4356 N N . LYS A 1 563 ? -31.283 -15.107 32.217 1.00 94.31 563 LYS A N 1
ATOM 4357 C CA . LYS A 1 563 ? -30.742 -14.976 33.573 1.00 94.31 563 LYS A CA 1
ATOM 4358 C C . LYS A 1 563 ? -31.834 -14.646 34.581 1.00 94.31 563 LYS A C 1
ATOM 4360 O O . LYS A 1 563 ? -32.637 -13.734 34.372 1.00 94.31 563 LYS A O 1
ATOM 4365 N N . GLU A 1 564 ? -31.809 -15.367 35.694 1.00 94.06 564 GLU A N 1
ATOM 4366 C CA . GLU A 1 564 ? -32.694 -15.155 36.832 1.00 94.06 564 GLU A CA 1
ATOM 4367 C C . GLU A 1 564 ? -32.210 -14.001 37.722 1.00 94.06 564 GLU A C 1
ATOM 4369 O O . GLU A 1 564 ? -31.017 -13.857 38.004 1.00 94.06 564 GLU A O 1
ATOM 4374 N N . PHE A 1 565 ? -33.169 -13.203 38.183 1.00 93.94 565 PHE A N 1
ATOM 4375 C CA . PHE A 1 565 ? -33.023 -12.159 39.185 1.00 93.94 565 PHE A CA 1
ATOM 4376 C C . PHE A 1 565 ? -34.068 -12.388 40.284 1.00 93.94 565 PHE A C 1
ATOM 4378 O O . PHE A 1 565 ? -35.211 -12.745 40.003 1.00 93.94 565 PHE A O 1
ATOM 4385 N N . LEU A 1 566 ? -33.691 -12.181 41.542 1.00 93.56 566 LEU A N 1
ATOM 4386 C CA . LEU A 1 566 ? -34.492 -12.501 42.717 1.00 93.56 566 LEU A CA 1
ATOM 4387 C C . LEU A 1 566 ? -34.818 -11.223 43.497 1.00 93.56 566 LEU A C 1
ATOM 4389 O O . LEU A 1 566 ? -33.936 -10.612 44.108 1.00 93.56 566 LEU A O 1
ATOM 4393 N N . LEU A 1 567 ? -36.093 -10.829 43.489 1.00 93.31 567 LEU A N 1
ATOM 4394 C CA . LEU A 1 567 ? -36.597 -9.706 44.276 1.00 93.31 567 LEU A CA 1
ATOM 4395 C C . LEU A 1 567 ? -37.021 -10.211 45.659 1.00 93.31 567 LEU A C 1
ATOM 4397 O O . LEU A 1 567 ? -38.041 -10.888 45.787 1.00 93.31 567 LEU A O 1
ATOM 4401 N N . ILE A 1 568 ? -36.240 -9.893 46.689 1.00 92.50 568 ILE A N 1
ATOM 4402 C CA . ILE A 1 568 ? -36.475 -10.322 48.071 1.00 92.50 568 ILE A CA 1
ATOM 4403 C C . ILE A 1 568 ? -37.134 -9.190 48.865 1.00 92.50 568 ILE A C 1
ATOM 4405 O O . ILE A 1 568 ? -36.809 -8.010 48.706 1.00 92.50 568 ILE A O 1
ATOM 4409 N N . GLN A 1 569 ? -38.053 -9.557 49.756 1.00 93.62 569 GLN A N 1
ATOM 4410 C CA . GLN A 1 569 ? -38.592 -8.630 50.738 1.00 93.62 569 GLN A CA 1
ATOM 4411 C C . GLN A 1 569 ? -37.505 -8.295 51.768 1.00 93.62 569 GLN A C 1
ATOM 4413 O O . GLN A 1 569 ? -37.057 -9.164 52.511 1.00 93.62 569 GLN A O 1
ATOM 4418 N N . ALA A 1 570 ? -37.079 -7.036 51.800 1.00 93.25 570 ALA A N 1
ATOM 4419 C CA . ALA A 1 570 ? -36.190 -6.512 52.823 1.00 93.25 570 ALA A CA 1
ATOM 4420 C C . ALA A 1 570 ? -36.820 -6.683 54.212 1.00 93.25 570 ALA A C 1
ATOM 4422 O O . ALA A 1 570 ? -38.050 -6.621 54.366 1.00 93.25 570 ALA A O 1
ATOM 4423 N N . ASP A 1 571 ? -35.979 -6.819 55.233 1.00 92.44 571 ASP A N 1
ATOM 4424 C CA . ASP A 1 571 ? -36.407 -6.732 56.624 1.00 92.44 571 ASP A CA 1
ATOM 4425 C C . ASP A 1 571 ? -35.865 -5.502 57.348 1.00 92.44 571 ASP A C 1
ATOM 4427 O O . ASP A 1 571 ? -35.130 -4.705 56.768 1.00 92.44 571 ASP A O 1
ATOM 4431 N N . VAL A 1 572 ? -36.309 -5.283 58.583 1.00 94.31 572 VAL A N 1
ATOM 4432 C CA . VAL A 1 572 ? -35.660 -4.336 59.496 1.00 94.31 572 VAL A CA 1
ATOM 4433 C C . VAL A 1 572 ? -34.356 -4.956 60.027 1.00 94.31 572 VAL A C 1
ATOM 4435 O O . VAL A 1 572 ? -34.194 -6.176 59.942 1.00 94.31 572 VAL A O 1
ATOM 4438 N N . PRO A 1 573 ? -33.402 -4.167 60.551 1.00 96.12 573 PRO A N 1
ATOM 4439 C CA . PRO A 1 573 ? -32.159 -4.729 61.070 1.00 96.12 573 PRO A CA 1
ATOM 4440 C C . PRO A 1 573 ? -32.385 -5.609 62.308 1.00 96.12 573 PRO A C 1
ATOM 4442 O O . PRO A 1 573 ? -33.348 -5.414 63.056 1.00 96.12 573 PRO A O 1
ATOM 4445 N N . SER A 1 574 ? -31.455 -6.524 62.581 1.00 95.75 574 SER A N 1
ATOM 4446 C CA . SER A 1 574 ? -31.354 -7.149 63.902 1.00 95.75 574 SER A CA 1
ATOM 4447 C C . SER A 1 574 ? -30.877 -6.134 64.957 1.00 95.75 574 SER A C 1
ATOM 4449 O O . SER A 1 574 ? -30.475 -5.008 64.644 1.00 95.75 574 SER A O 1
ATOM 4451 N N . ALA A 1 575 ? -30.940 -6.509 66.234 1.00 95.38 575 ALA A N 1
ATOM 4452 C CA . ALA A 1 575 ? -30.443 -5.661 67.312 1.00 95.38 575 ALA A CA 1
ATOM 4453 C C . ALA A 1 575 ? -28.904 -5.488 67.236 1.00 95.38 575 ALA A C 1
ATOM 4455 O O . ALA A 1 575 ? -28.207 -6.492 67.079 1.00 95.38 575 ALA A O 1
ATOM 4456 N N . PRO A 1 576 ? -28.356 -4.265 67.404 1.00 95.38 576 PRO A N 1
ATOM 4457 C CA . PRO A 1 576 ? -26.920 -4.053 67.619 1.00 95.38 576 PRO A CA 1
ATOM 4458 C C . PRO A 1 576 ? -26.459 -4.676 68.944 1.00 95.38 576 PRO A C 1
ATOM 4460 O O . PRO A 1 576 ? -27.177 -4.601 69.948 1.00 95.38 576 PRO A O 1
ATOM 4463 N N . ALA A 1 577 ? -25.251 -5.235 68.996 1.00 94.50 577 ALA A N 1
ATOM 4464 C CA . ALA A 1 577 ? -24.702 -5.790 70.234 1.00 94.50 577 ALA A CA 1
ATOM 4465 C C . ALA A 1 577 ? -23.997 -4.692 71.047 1.00 94.50 577 ALA A C 1
ATOM 4467 O O . ALA A 1 577 ? -23.006 -4.134 70.596 1.00 94.50 577 ALA A O 1
ATOM 4468 N N . ILE A 1 578 ? -24.482 -4.374 72.254 1.00 95.69 578 ILE A N 1
ATOM 4469 C CA . ILE A 1 578 ? -23.770 -3.458 73.165 1.00 95.69 578 ILE A CA 1
ATOM 4470 C C . ILE A 1 578 ? -22.639 -4.239 73.843 1.00 95.69 578 ILE A C 1
ATOM 4472 O O . ILE A 1 578 ? -22.909 -5.068 74.713 1.00 95.69 578 ILE A O 1
ATOM 4476 N N . GLU A 1 579 ? -21.389 -3.953 73.477 1.00 93.88 579 GLU A N 1
ATOM 4477 C CA . GLU A 1 579 ? -20.204 -4.565 74.089 1.00 93.88 579 GLU A CA 1
ATOM 4478 C C . GLU A 1 579 ? -19.984 -4.054 75.517 1.00 93.88 579 GLU A C 1
ATOM 4480 O O . GLU A 1 579 ? -19.757 -4.823 76.456 1.00 93.88 579 GLU A O 1
ATOM 4485 N N . ARG A 1 580 ? -20.015 -2.725 75.682 1.00 91.88 580 ARG A N 1
ATOM 4486 C CA . ARG A 1 580 ? -19.579 -2.049 76.907 1.00 91.88 580 ARG A CA 1
ATOM 4487 C C . ARG A 1 580 ? -20.294 -0.716 77.089 1.00 91.88 580 ARG A C 1
ATOM 4489 O O . ARG A 1 580 ? -20.634 -0.024 76.135 1.00 91.88 580 ARG A O 1
ATOM 4496 N N . VAL A 1 581 ? -20.487 -0.332 78.348 1.00 94.81 581 VAL A N 1
ATOM 4497 C CA . VAL A 1 581 ? -20.899 1.024 78.727 1.00 94.81 581 VAL A CA 1
ATOM 4498 C C . VAL A 1 581 ? -19.900 1.555 79.744 1.00 94.81 581 VAL A C 1
ATOM 4500 O O . VAL A 1 581 ? -19.732 0.959 80.807 1.00 94.81 581 VAL A O 1
ATOM 4503 N N . GLU A 1 582 ? -19.240 2.665 79.422 1.00 91.88 582 GLU A N 1
ATOM 4504 C CA . GLU A 1 582 ? -18.330 3.383 80.318 1.00 91.88 582 GLU A CA 1
ATOM 4505 C C . GLU A 1 582 ? -19.089 4.551 80.981 1.00 91.88 582 GLU A C 1
ATOM 4507 O O . GLU A 1 582 ? -19.466 5.513 80.296 1.00 91.88 582 GLU A O 1
ATOM 4512 N N . PRO A 1 583 ? -19.398 4.469 82.291 1.00 89.56 583 PRO A N 1
ATOM 4513 C CA . PRO A 1 583 ? -20.191 5.476 82.981 1.00 89.56 583 PRO A CA 1
ATOM 4514 C C . PRO A 1 583 ? -19.339 6.632 83.514 1.00 89.56 583 PRO A C 1
ATOM 4516 O O . PRO A 1 583 ? -18.252 6.440 84.049 1.00 89.56 583 PRO A O 1
ATOM 4519 N N . PHE A 1 584 ? -19.897 7.839 83.470 1.00 84.56 584 PHE A N 1
ATOM 4520 C CA . PHE A 1 584 ? -19.323 9.036 84.086 1.00 84.56 584 PHE A CA 1
ATOM 4521 C C . PHE A 1 584 ? -20.376 9.752 84.945 1.00 84.56 584 PHE A C 1
ATOM 4523 O O . PHE A 1 584 ? -21.503 9.280 85.105 1.00 84.56 584 PHE A O 1
ATOM 4530 N N . SER A 1 585 ? -20.028 10.909 85.512 1.00 80.56 585 SER A N 1
ATOM 4531 C CA . SER A 1 585 ? -20.901 11.658 86.431 1.00 80.56 585 SER A CA 1
ATOM 4532 C C . SER A 1 585 ? -22.201 12.176 85.795 1.00 80.56 585 SER A C 1
ATOM 4534 O O . SER A 1 585 ? -23.224 12.264 86.468 1.00 80.56 585 SER A O 1
ATOM 4536 N N . SER A 1 586 ? -22.189 12.530 84.505 1.00 82.00 586 SER A N 1
ATOM 4537 C CA . SER A 1 586 ? -23.362 13.088 83.798 1.00 82.00 586 SER A CA 1
ATOM 4538 C C . SER A 1 586 ? -23.509 12.640 82.336 1.00 82.00 586 SER A C 1
ATOM 4540 O O . SER A 1 586 ? -24.373 13.127 81.596 1.00 82.00 586 SER A O 1
ATOM 4542 N N . THR A 1 587 ? -22.690 11.674 81.928 1.00 87.00 587 THR A N 1
ATOM 4543 C CA . THR A 1 587 ? -22.646 11.073 80.591 1.00 87.00 587 THR A CA 1
ATOM 4544 C C . THR A 1 587 ? -22.333 9.584 80.713 1.00 87.00 587 THR A C 1
ATOM 4546 O O . THR A 1 587 ? -21.862 9.134 81.757 1.00 87.00 587 THR A O 1
ATOM 4549 N N . ALA A 1 588 ? -22.546 8.823 79.647 1.00 90.06 588 ALA A N 1
ATOM 4550 C CA . ALA A 1 588 ? -21.943 7.504 79.476 1.00 90.06 588 ALA A CA 1
ATOM 4551 C C . ALA A 1 588 ? -21.573 7.306 78.002 1.00 90.06 588 ALA A C 1
ATOM 4553 O O . ALA A 1 588 ? -22.242 7.858 77.123 1.00 90.06 588 ALA A O 1
ATOM 4554 N N . VAL A 1 589 ? -20.514 6.546 77.739 1.00 92.31 589 VAL A N 1
ATOM 4555 C CA . VAL A 1 589 ? -20.156 6.096 76.387 1.00 92.31 589 VAL A CA 1
ATOM 4556 C C . VAL A 1 589 ? -20.648 4.663 76.232 1.00 92.31 589 VAL A C 1
ATOM 4558 O O . VAL A 1 589 ? -20.396 3.832 77.098 1.00 92.31 589 VAL A O 1
ATOM 4561 N N . VAL A 1 590 ? -21.389 4.398 75.162 1.00 95.19 590 VAL A N 1
ATOM 4562 C CA . VAL A 1 590 ? -21.920 3.086 74.785 1.00 95.19 590 VAL A CA 1
ATOM 4563 C C . VAL A 1 590 ? -21.113 2.608 73.585 1.00 95.19 590 VAL A C 1
ATOM 4565 O O . VAL A 1 590 ? -21.149 3.259 72.543 1.00 95.19 590 VAL A O 1
ATOM 4568 N N . GLU A 1 591 ? -20.376 1.516 73.737 1.00 94.88 591 GLU A N 1
ATOM 4569 C CA . GLU A 1 591 ? -19.637 0.844 72.663 1.00 94.88 591 GLU A CA 1
ATOM 4570 C C . GLU A 1 591 ? -20.457 -0.348 72.163 1.00 94.88 591 GLU A C 1
ATOM 4572 O O . GLU A 1 591 ? -21.070 -1.065 72.966 1.00 94.88 591 GLU A O 1
ATOM 4577 N N . PHE A 1 592 ? -20.522 -0.524 70.845 1.00 95.00 592 PHE A N 1
ATOM 4578 C CA . PHE A 1 592 ? -21.402 -1.497 70.208 1.00 95.00 592 PHE A CA 1
ATOM 4579 C C . PHE A 1 592 ? -20.855 -2.015 68.871 1.00 95.00 592 PHE A C 1
ATOM 4581 O O . PHE A 1 592 ? -20.186 -1.288 68.135 1.00 95.00 592 PHE A O 1
ATOM 4588 N N . GLU A 1 593 ? -21.207 -3.258 68.545 1.00 94.56 593 GLU A N 1
ATOM 4589 C CA . GLU A 1 593 ? -21.033 -3.849 67.217 1.00 94.56 593 GLU A CA 1
ATOM 4590 C C . GLU A 1 593 ? -22.289 -3.645 66.355 1.00 94.56 593 GLU A C 1
ATOM 4592 O O . GLU A 1 593 ? -23.417 -3.526 66.856 1.00 94.56 593 GLU A O 1
ATOM 4597 N N . GLU A 1 594 ? -22.092 -3.621 65.036 1.00 93.19 594 GLU A N 1
ATOM 4598 C CA . GLU A 1 594 ? -23.177 -3.520 64.060 1.00 93.19 594 GLU A CA 1
ATOM 4599 C C . GLU A 1 594 ? -24.065 -4.788 64.055 1.00 93.19 594 GLU A C 1
ATOM 4601 O O . GLU A 1 594 ? -23.596 -5.875 64.389 1.00 93.19 594 GLU A O 1
ATOM 4606 N N . PRO A 1 595 ? -25.351 -4.688 63.670 1.00 94.00 595 PRO A N 1
ATOM 4607 C CA . PRO A 1 595 ? -26.248 -5.836 63.540 1.00 94.00 595 PRO A CA 1
ATOM 4608 C C . PRO A 1 595 ? -25.740 -6.941 62.598 1.00 94.00 595 PRO A C 1
ATOM 4610 O O . PRO A 1 595 ? -25.460 -6.670 61.430 1.00 94.00 595 PRO A O 1
ATOM 4613 N N . ASP A 1 596 ? -25.784 -8.201 63.057 1.00 91.62 596 ASP A N 1
ATOM 4614 C CA . ASP A 1 596 ? -25.550 -9.415 62.242 1.00 91.62 596 ASP A CA 1
ATOM 4615 C C . ASP A 1 596 ? -26.318 -9.416 60.904 1.00 91.62 596 ASP A C 1
ATOM 4617 O O . ASP A 1 596 ? -25.853 -9.962 59.901 1.00 91.62 596 ASP A O 1
ATOM 4621 N N . ALA A 1 597 ? -27.518 -8.825 60.886 1.00 91.88 597 ALA A N 1
ATOM 4622 C CA . ALA A 1 597 ? -28.344 -8.680 59.699 1.00 91.88 597 ALA A CA 1
ATOM 4623 C C . ALA A 1 597 ? -28.850 -7.239 59.547 1.00 91.88 597 ALA 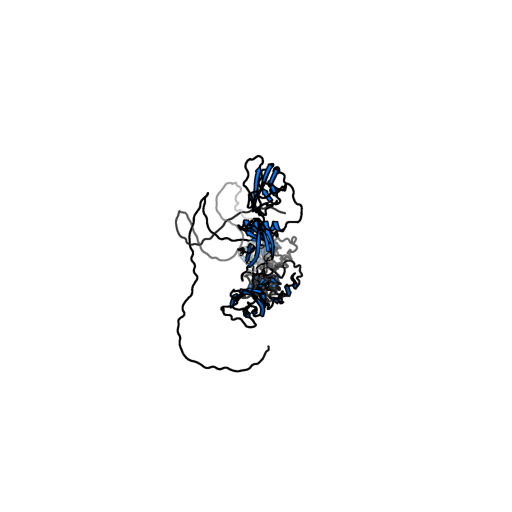A C 1
ATOM 4625 O O . ALA A 1 597 ? -29.638 -6.743 60.349 1.00 91.88 597 ALA A O 1
ATOM 4626 N N . SER A 1 598 ? -28.490 -6.592 58.437 1.00 91.62 598 SER A N 1
ATOM 4627 C CA . SER A 1 598 ? -29.006 -5.271 58.044 1.00 91.62 598 SER A CA 1
ATOM 4628 C C . SER A 1 598 ? -30.455 -5.286 57.533 1.00 91.62 598 SER A C 1
ATOM 4630 O O . SER A 1 598 ? -31.022 -4.230 57.263 1.00 91.62 598 SER A O 1
ATOM 4632 N N . GLY A 1 599 ? -31.048 -6.471 57.345 1.00 89.44 599 GLY A N 1
ATOM 4633 C CA . GLY A 1 599 ? -32.328 -6.651 56.652 1.00 89.44 599 GLY A CA 1
ATOM 4634 C C . GLY A 1 599 ? -32.226 -6.629 55.117 1.00 89.44 599 GLY A C 1
ATOM 4635 O O . GLY A 1 599 ? -33.246 -6.566 54.435 1.00 89.44 599 GLY A O 1
ATOM 4636 N N . GLY A 1 600 ? -31.014 -6.674 54.550 1.00 88.06 600 GLY A N 1
ATOM 4637 C CA . GLY A 1 600 ? -30.778 -6.705 53.095 1.00 88.06 600 GLY A CA 1
ATOM 4638 C C . GLY A 1 600 ? -30.724 -5.327 52.421 1.00 88.06 600 GLY A C 1
ATOM 4639 O O . GLY A 1 600 ? -30.369 -5.229 51.249 1.00 88.06 600 GLY A O 1
ATOM 4640 N N . VAL A 1 601 ? -31.006 -4.254 53.162 1.00 90.88 601 VAL A N 1
ATOM 4641 C CA . VAL A 1 601 ? -30.800 -2.857 52.747 1.00 90.88 601 VAL A CA 1
ATOM 4642 C C . VAL A 1 601 ? -29.920 -2.139 53.773 1.00 90.88 601 VAL A C 1
ATOM 4644 O O . VAL A 1 601 ? -29.852 -2.554 54.927 1.00 90.88 601 VAL A O 1
ATOM 4647 N N . ALA A 1 602 ? -29.209 -1.088 53.360 1.00 91.81 602 ALA A N 1
ATOM 4648 C CA . ALA A 1 602 ? -28.229 -0.417 54.215 1.00 91.81 602 ALA A CA 1
ATOM 4649 C C . ALA A 1 602 ? -28.854 0.168 55.497 1.00 91.81 602 ALA A C 1
ATOM 4651 O O . ALA A 1 602 ? -29.940 0.756 55.462 1.00 91.81 602 ALA A O 1
ATOM 4652 N N . ILE A 1 603 ? -28.136 0.036 56.616 1.00 93.94 603 ILE A N 1
ATOM 4653 C CA . ILE A 1 603 ? -28.448 0.741 57.863 1.00 93.94 603 ILE A CA 1
ATOM 4654 C C . ILE A 1 603 ? -28.194 2.234 57.627 1.00 93.94 603 ILE A C 1
ATOM 4656 O O . ILE A 1 603 ? -27.197 2.616 57.023 1.00 93.94 603 ILE A O 1
ATOM 4660 N N . LEU A 1 604 ? -29.128 3.070 58.073 1.00 94.56 604 LEU A N 1
ATOM 4661 C CA . LEU A 1 604 ? -29.095 4.523 57.901 1.00 94.56 604 LEU A CA 1
ATOM 4662 C C . LEU A 1 604 ? -28.797 5.242 59.221 1.00 94.56 604 LEU A C 1
ATOM 4664 O O . LEU A 1 604 ? -28.189 6.309 59.219 1.00 94.56 604 LEU A O 1
ATOM 4668 N N . LYS A 1 605 ? -29.256 4.677 60.346 1.00 96.00 605 LYS A N 1
ATOM 4669 C CA . LYS A 1 605 ? -29.150 5.268 61.685 1.00 96.00 605 LYS A CA 1
ATOM 4670 C C . LYS A 1 605 ? -29.090 4.211 62.782 1.00 96.00 605 LYS A C 1
ATOM 4672 O O . LYS A 1 605 ? -29.620 3.112 62.629 1.00 96.00 605 LYS A O 1
ATOM 4677 N N . TYR A 1 606 ? -28.591 4.626 63.939 1.00 96.31 606 TYR A N 1
ATOM 4678 C CA . TYR A 1 606 ? -28.757 3.948 65.220 1.00 96.31 606 TYR A CA 1
ATOM 4679 C C . TYR A 1 606 ? -29.584 4.814 66.177 1.00 96.31 606 TYR A C 1
ATOM 4681 O O . TYR A 1 606 ? -29.378 6.027 66.269 1.00 96.31 606 TYR A O 1
ATOM 4689 N N . ARG A 1 607 ? -30.506 4.207 66.930 1.00 96.19 607 ARG A N 1
ATOM 4690 C CA . ARG A 1 607 ? -31.165 4.830 68.085 1.00 96.19 607 ARG A CA 1
ATOM 4691 C C . ARG A 1 607 ? -30.539 4.281 69.361 1.00 96.19 607 ARG A C 1
ATOM 4693 O O . ARG A 1 607 ? -30.514 3.072 69.566 1.00 96.19 607 ARG A O 1
ATOM 4700 N N . ALA A 1 608 ? -30.087 5.170 70.240 1.00 96.06 608 ALA A N 1
ATOM 4701 C CA . ALA A 1 608 ? -29.761 4.828 71.621 1.00 96.06 608 ALA A CA 1
ATOM 4702 C C . ALA A 1 608 ? -30.856 5.371 72.544 1.00 96.06 608 ALA A C 1
ATOM 4704 O O . ALA A 1 608 ? -31.226 6.544 72.449 1.00 96.06 608 ALA A O 1
ATOM 4705 N N . GLU A 1 609 ? -31.365 4.527 73.440 1.00 96.00 609 GLU A N 1
ATOM 4706 C CA . GLU A 1 609 ? -32.385 4.886 74.426 1.00 96.00 609 GLU A CA 1
ATOM 4707 C C . GLU A 1 609 ? -31.926 4.547 75.838 1.00 96.00 609 GLU A C 1
ATOM 4709 O O . GLU A 1 609 ? -31.429 3.452 76.089 1.00 96.00 609 GLU A O 1
ATOM 4714 N N . TRP A 1 610 ? -32.135 5.466 76.778 1.00 96.31 610 TRP A N 1
ATOM 4715 C CA . TRP A 1 610 ? -31.769 5.303 78.181 1.00 96.31 610 TRP A CA 1
ATOM 4716 C C . TRP A 1 610 ? -32.873 5.788 79.125 1.00 96.31 610 TRP A C 1
ATOM 4718 O O . TRP A 1 610 ? -33.680 6.653 78.783 1.00 96.31 610 TRP A O 1
ATOM 4728 N N . ARG A 1 611 ? -32.910 5.238 80.342 1.00 95.00 611 ARG A N 1
ATOM 4729 C CA . ARG A 1 611 ? -33.848 5.650 81.399 1.00 95.00 611 ARG A CA 1
ATOM 4730 C C . ARG A 1 611 ? -33.298 5.422 82.795 1.00 95.00 611 ARG A C 1
ATOM 4732 O O . ARG A 1 611 ? -32.494 4.518 82.995 1.00 95.00 611 ARG A O 1
ATOM 4739 N N . MET A 1 612 ? -33.791 6.173 83.779 1.00 92.44 612 MET A N 1
ATOM 4740 C CA . MET A 1 612 ? -33.668 5.758 85.183 1.00 92.44 612 MET A CA 1
ATOM 4741 C C . MET A 1 612 ? -34.583 4.551 85.420 1.00 92.44 612 MET A C 1
ATOM 4743 O O . MET A 1 612 ? -35.661 4.454 84.826 1.00 92.44 612 MET A O 1
ATOM 4747 N N . LYS A 1 613 ? -34.183 3.630 86.299 1.00 78.50 613 LYS A N 1
ATOM 4748 C CA . LYS A 1 613 ? -34.958 2.409 86.556 1.00 78.50 613 LYS A CA 1
ATOM 4749 C C . LYS A 1 613 ? -36.379 2.728 87.047 1.00 78.50 613 LYS A C 1
ATOM 4751 O O . LYS A 1 613 ? -36.552 3.329 88.104 1.00 78.50 613 LYS A O 1
ATOM 4756 N N . GLY A 1 614 ? -37.388 2.310 86.278 1.00 78.69 614 GLY A N 1
ATOM 4757 C CA . GLY A 1 614 ? -38.804 2.588 86.556 1.00 78.69 614 GLY A CA 1
ATOM 4758 C C . GLY A 1 614 ? -39.352 3.905 85.986 1.00 78.69 614 GLY A C 1
ATOM 4759 O O . GLY A 1 614 ? -40.453 4.294 86.364 1.00 78.69 614 GLY A O 1
ATOM 4760 N N . GLN A 1 615 ? -38.618 4.586 85.099 1.00 91.38 615 GLN A N 1
ATOM 4761 C CA . GLN A 1 615 ? -39.111 5.730 84.316 1.00 91.38 615 GLN A CA 1
ATOM 4762 C C . GLN A 1 615 ? -39.343 5.355 82.840 1.00 91.38 615 GLN A C 1
ATOM 4764 O O . GLN A 1 615 ? -39.074 4.225 82.414 1.00 91.38 615 GLN A O 1
ATOM 4769 N N . ASP A 1 616 ? -39.852 6.310 82.065 1.00 93.88 616 ASP A N 1
ATOM 4770 C CA . ASP A 1 616 ? -39.987 6.206 80.612 1.00 93.88 616 ASP A CA 1
ATOM 4771 C C . ASP A 1 616 ? -38.624 6.306 79.904 1.00 93.88 616 ASP A C 1
ATOM 4773 O O . ASP A 1 616 ? -37.650 6.832 80.451 1.00 93.88 616 ASP A O 1
ATOM 4777 N N . TRP A 1 617 ? -38.552 5.785 78.678 1.00 95.50 617 TRP A N 1
ATOM 4778 C CA . TRP A 1 617 ? -37.350 5.841 77.845 1.00 95.50 617 TRP A CA 1
ATOM 4779 C C . TRP A 1 617 ? -37.140 7.235 77.242 1.00 95.50 617 TRP A C 1
ATOM 4781 O O . TRP A 1 617 ? -38.078 7.885 76.786 1.00 95.50 617 TRP A O 1
ATOM 4791 N N . THR A 1 618 ? -35.888 7.694 77.242 1.00 93.62 618 THR A N 1
ATOM 4792 C CA . THR A 1 618 ? -35.426 8.892 76.528 1.00 93.62 618 THR A CA 1
ATOM 4793 C C . THR A 1 618 ? -34.456 8.451 75.440 1.00 93.62 618 THR A C 1
ATOM 4795 O O . THR A 1 618 ? -33.505 7.734 75.739 1.00 93.62 618 THR A O 1
ATOM 4798 N N . GLY A 1 619 ? -34.682 8.867 74.193 1.00 93.06 619 GLY A N 1
ATOM 4799 C CA . GLY A 1 619 ? -33.913 8.398 73.038 1.00 93.06 619 GLY A CA 1
ATOM 4800 C C . GLY A 1 619 ? -33.260 9.498 72.207 1.00 93.06 619 GLY A C 1
ATOM 4801 O O . GLY A 1 619 ? -33.707 10.647 72.199 1.00 93.06 619 GLY A O 1
ATOM 4802 N N . ARG A 1 620 ? -32.221 9.122 71.456 1.00 95.38 620 ARG A N 1
ATOM 4803 C CA . ARG A 1 620 ? -31.624 9.928 70.382 1.00 95.38 620 ARG A CA 1
ATOM 4804 C C . ARG A 1 620 ? -31.233 9.044 69.195 1.00 95.38 620 ARG A C 1
ATOM 4806 O O . ARG A 1 620 ? -30.772 7.924 69.387 1.00 95.38 620 ARG A O 1
ATOM 4813 N N . GLU A 1 621 ? -31.412 9.577 67.989 1.00 95.69 621 GLU A N 1
ATOM 4814 C CA . GLU A 1 621 ? -30.884 9.018 66.739 1.00 95.69 621 GLU A CA 1
ATOM 4815 C C . GLU A 1 621 ? -29.501 9.588 66.413 1.00 95.69 621 GLU A C 1
ATOM 4817 O O . GLU A 1 621 ? -29.226 10.762 66.671 1.00 95.69 621 GLU A O 1
ATOM 4822 N N . TYR A 1 622 ? -28.671 8.743 65.816 1.00 93.62 622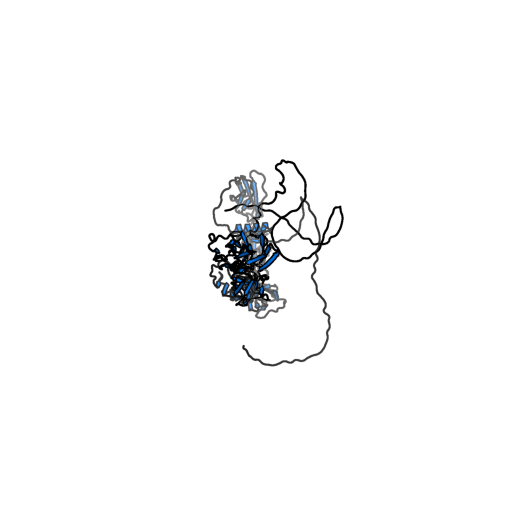 TYR A N 1
ATOM 4823 C CA . TYR A 1 622 ? -27.321 9.017 65.344 1.00 93.62 622 TYR A CA 1
ATOM 4824 C C . TYR A 1 622 ? -27.223 8.435 63.929 1.00 93.62 622 TYR A C 1
ATOM 4826 O O . TYR A 1 622 ? -27.662 7.305 63.710 1.00 93.62 622 TYR A O 1
ATOM 4834 N N . ASP A 1 623 ? -26.715 9.199 62.965 1.00 94.19 623 ASP A N 1
ATOM 4835 C CA . ASP A 1 623 ? -26.581 8.738 61.580 1.00 94.19 623 ASP A CA 1
ATOM 4836 C C . ASP A 1 623 ? -25.452 7.698 61.457 1.00 94.19 623 ASP A C 1
ATOM 4838 O O . ASP A 1 623 ? -24.452 7.770 62.172 1.00 94.19 623 ASP A O 1
ATOM 4842 N N . ALA A 1 624 ? -25.638 6.688 60.603 1.00 88.12 624 ALA A N 1
ATOM 4843 C CA . ALA A 1 624 ? -24.686 5.589 60.441 1.00 88.12 624 ALA A CA 1
ATOM 4844 C C . ALA A 1 624 ? -23.523 6.006 59.520 1.00 88.12 624 ALA A C 1
ATOM 4846 O O . ALA A 1 624 ? -23.592 5.862 58.301 1.00 88.12 624 ALA A O 1
ATOM 4847 N N . GLU A 1 625 ? -22.464 6.557 60.116 1.00 88.25 625 GLU A N 1
ATOM 4848 C CA . GLU A 1 625 ? -21.183 6.822 59.446 1.00 88.25 625 GLU A CA 1
ATOM 4849 C C . GLU A 1 625 ? -20.287 5.565 59.434 1.00 88.25 625 GLU A C 1
ATOM 4851 O O . GLU A 1 625 ? -20.335 4.758 60.366 1.00 88.25 625 GLU A O 1
ATOM 4856 N N . ASP A 1 626 ? -19.441 5.417 58.404 1.00 77.25 626 ASP A N 1
ATOM 4857 C CA . ASP A 1 626 ? -18.529 4.272 58.223 1.00 77.25 626 ASP A CA 1
ATOM 4858 C C . ASP A 1 626 ? -17.671 4.002 59.479 1.00 77.25 626 ASP A C 1
ATOM 4860 O O . ASP A 1 626 ? -16.712 4.723 59.774 1.00 77.25 626 ASP A O 1
ATOM 4864 N N . GLY A 1 627 ? -17.973 2.913 60.194 1.00 77.12 627 GLY A N 1
ATOM 4865 C CA . GLY A 1 627 ? -17.233 2.493 61.388 1.00 77.12 627 GLY A CA 1
ATOM 4866 C C . GLY A 1 627 ? -17.639 3.188 62.694 1.00 77.12 627 GLY A C 1
ATOM 4867 O O . GLY A 1 627 ? -16.834 3.238 63.627 1.00 77.12 627 GLY A O 1
ATOM 4868 N N . LEU A 1 628 ? -18.862 3.721 62.792 1.00 87.31 628 LEU A N 1
ATOM 4869 C CA . LEU A 1 628 ? -19.431 4.210 64.051 1.00 87.31 628 LEU A CA 1
ATOM 4870 C C . LEU A 1 628 ? -19.680 3.052 65.041 1.00 87.31 628 LEU A C 1
ATOM 4872 O O . LEU A 1 628 ? -20.735 2.428 65.009 1.00 87.31 628 LEU A O 1
ATOM 4876 N N . SER A 1 629 ? -18.741 2.815 65.963 1.00 90.75 629 SER A N 1
ATOM 4877 C CA . SER A 1 629 ? -18.848 1.783 67.017 1.00 90.75 629 SER A CA 1
ATOM 4878 C C . SER A 1 629 ? -19.052 2.327 68.440 1.00 90.75 629 SER A C 1
ATOM 4880 O O . SER A 1 629 ? -19.040 1.566 69.408 1.00 90.75 629 SER A O 1
ATOM 4882 N N . MET A 1 630 ? -19.205 3.648 68.616 1.00 91.12 630 MET A N 1
ATOM 4883 C CA . MET A 1 630 ? -19.449 4.245 69.935 1.00 91.12 630 MET A CA 1
ATOM 4884 C C . MET A 1 630 ? -20.369 5.471 69.903 1.00 91.12 630 MET A C 1
ATOM 4886 O O . MET A 1 630 ? -20.275 6.327 69.027 1.00 91.12 630 MET A O 1
ATOM 4890 N N . ILE A 1 631 ? -21.234 5.586 70.912 1.00 91.88 631 ILE A N 1
ATOM 4891 C CA . ILE A 1 631 ? -22.214 6.664 71.080 1.00 91.88 631 ILE A CA 1
ATOM 4892 C C . ILE A 1 631 ? -22.132 7.236 72.501 1.00 91.88 631 ILE A C 1
ATOM 4894 O O . ILE A 1 631 ? -22.185 6.508 73.487 1.00 91.88 631 ILE A O 1
ATOM 4898 N N . THR A 1 632 ? -22.058 8.565 72.633 1.00 89.06 632 THR A N 1
ATOM 4899 C CA . THR A 1 632 ? -22.163 9.231 73.946 1.00 89.06 632 THR A CA 1
ATOM 4900 C C . THR A 1 632 ? -23.610 9.625 74.246 1.00 89.06 632 THR A C 1
ATOM 4902 O O . THR A 1 632 ? -24.219 10.401 73.499 1.00 89.06 632 THR A O 1
ATOM 4905 N N . ILE A 1 633 ? -24.138 9.153 75.377 1.00 91.88 633 ILE A N 1
ATOM 4906 C CA . ILE A 1 633 ? -25.400 9.620 75.970 1.00 91.88 633 ILE A CA 1
ATOM 4907 C C . ILE A 1 633 ? -25.115 10.660 77.064 1.00 91.88 633 ILE A C 1
ATOM 4909 O O . ILE A 1 633 ? -24.113 10.584 77.779 1.00 91.88 633 ILE A O 1
ATOM 4913 N N . VAL A 1 634 ? -25.971 11.681 77.168 1.00 86.00 634 VAL A N 1
ATOM 4914 C CA . VAL A 1 634 ? -25.686 12.919 77.921 1.00 86.00 634 VAL A CA 1
ATOM 4915 C C . VAL A 1 634 ? -26.881 13.398 78.744 1.00 86.00 634 VAL A C 1
ATOM 4917 O O . VAL A 1 634 ? -28.028 13.096 78.423 1.00 86.00 634 VAL A O 1
ATOM 4920 N N . GLY A 1 635 ? -26.616 14.198 79.781 1.00 84.94 635 GLY A N 1
ATOM 4921 C CA . GLY A 1 635 ? -27.657 14.757 80.653 1.00 84.94 635 GLY A CA 1
ATOM 4922 C C . GLY A 1 635 ? -28.091 13.808 81.773 1.00 84.94 635 GLY A C 1
ATOM 4923 O O . GLY A 1 635 ? -29.180 13.958 82.327 1.00 84.94 635 GLY A O 1
ATOM 4924 N N . LEU A 1 636 ? -27.249 12.829 82.106 1.00 89.38 636 LEU A N 1
ATOM 4925 C CA . LEU A 1 636 ? -27.481 11.919 83.219 1.00 89.38 636 LEU A CA 1
ATOM 4926 C C . LEU A 1 636 ? -27.259 12.648 84.556 1.00 89.38 636 LEU A C 1
ATOM 4928 O O . LEU A 1 636 ? -26.453 13.572 84.667 1.00 89.38 636 LEU A O 1
ATOM 4932 N N . LYS A 1 637 ? -27.966 12.209 85.595 1.00 87.38 637 LYS A N 1
ATOM 4933 C CA . LYS A 1 637 ? -27.679 12.557 86.995 1.00 87.38 637 LYS A CA 1
ATOM 4934 C C . LYS A 1 637 ? -26.546 11.674 87.545 1.00 87.38 637 LYS A C 1
ATOM 4936 O O . LYS A 1 637 ? -26.573 10.481 87.232 1.00 87.38 637 LYS A O 1
ATOM 4941 N N . PRO A 1 638 ? -25.648 12.195 88.402 1.00 84.62 638 PRO A N 1
ATOM 4942 C CA . PRO A 1 638 ? -24.643 11.406 89.123 1.00 84.62 638 PRO A CA 1
ATOM 4943 C C . PRO A 1 638 ? -25.250 10.332 90.029 1.00 84.62 638 PRO A C 1
ATOM 4945 O O . PRO A 1 638 ? -26.417 10.425 90.419 1.00 84.62 638 PRO A O 1
ATOM 4948 N N . GLU A 1 639 ? -24.444 9.330 90.381 1.00 85.62 639 GLU A N 1
ATOM 4949 C CA . GLU A 1 639 ? -24.772 8.242 91.319 1.00 85.62 639 GLU A CA 1
ATOM 4950 C C . GLU A 1 639 ? -26.088 7.475 91.065 1.00 85.62 639 GLU A C 1
ATOM 4952 O O . GLU A 1 639 ? -26.604 6.781 91.945 1.00 85.62 639 GLU A O 1
ATOM 4957 N N . THR A 1 640 ? -26.640 7.561 89.861 1.00 91.00 640 THR A N 1
ATOM 4958 C CA . THR A 1 640 ? -27.987 7.096 89.524 1.00 91.00 640 THR A CA 1
ATOM 4959 C C . THR A 1 640 ? -27.913 5.844 88.651 1.00 91.00 640 THR A C 1
ATOM 4961 O O . THR A 1 640 ? -27.083 5.755 87.749 1.00 91.00 640 THR A O 1
ATOM 4964 N N . PHE A 1 641 ? -28.786 4.867 88.905 1.00 93.31 641 PHE A N 1
ATOM 4965 C CA . PHE A 1 641 ? -28.889 3.659 88.083 1.00 93.31 641 PHE A CA 1
ATOM 4966 C C . PHE A 1 641 ? -29.731 3.903 86.827 1.00 93.31 641 PHE A C 1
ATOM 4968 O O . PHE A 1 641 ? -30.874 4.367 86.919 1.00 93.31 641 PHE A O 1
ATOM 4975 N N . TYR A 1 642 ? -29.179 3.518 85.678 1.00 95.12 642 TYR A N 1
ATOM 4976 C CA . TYR A 1 642 ? -29.816 3.589 84.369 1.00 95.12 642 TYR A CA 1
ATOM 4977 C C . TYR A 1 642 ? -29.889 2.219 83.696 1.00 95.12 642 TYR A C 1
ATOM 4979 O O . TYR A 1 642 ? -29.076 1.327 83.942 1.00 95.12 642 TYR A O 1
ATOM 4987 N N . GLU A 1 643 ? -30.862 2.092 82.804 1.00 95.50 643 GLU A N 1
ATOM 4988 C CA . GLU A 1 643 ? -30.935 1.052 81.781 1.00 95.50 643 GLU A CA 1
ATOM 4989 C C . GLU A 1 643 ? -30.706 1.728 80.418 1.00 95.50 643 GLU A C 1
ATOM 4991 O O . GLU A 1 643 ? -31.222 2.828 80.202 1.00 95.50 643 GLU A O 1
ATOM 4996 N N . VAL A 1 644 ? -29.944 1.100 79.517 1.00 96.19 644 VAL A N 1
ATOM 4997 C CA . VAL A 1 644 ? -29.716 1.554 78.130 1.00 96.19 644 VAL A CA 1
ATOM 4998 C C . VAL A 1 644 ? -29.938 0.411 77.141 1.00 96.19 644 VAL A C 1
ATOM 5000 O O . VAL A 1 644 ? -29.583 -0.731 77.427 1.00 96.19 644 VAL A O 1
ATOM 5003 N N . LYS A 1 645 ? -30.536 0.713 75.987 1.00 96.19 645 LYS A N 1
ATOM 5004 C CA . LYS A 1 645 ? -30.718 -0.204 74.854 1.00 96.19 645 LYS A CA 1
ATOM 5005 C C . LYS A 1 645 ? -30.451 0.515 73.532 1.00 96.19 645 LYS A C 1
ATOM 5007 O O . LYS A 1 645 ? -30.516 1.744 73.474 1.00 96.19 645 LYS A O 1
ATOM 5012 N N . MET A 1 646 ? -30.172 -0.249 72.482 1.00 96.56 646 MET A N 1
ATOM 5013 C CA . MET A 1 646 ? -29.919 0.271 71.138 1.00 96.56 646 MET A CA 1
ATOM 5014 C C . MET A 1 646 ? -30.702 -0.491 70.074 1.00 96.56 646 MET A C 1
ATOM 5016 O O . MET A 1 646 ? -30.898 -1.693 70.202 1.00 96.56 646 MET A O 1
ATOM 5020 N N . SER A 1 647 ? -31.110 0.204 69.020 1.00 96.81 647 SER A N 1
ATOM 5021 C CA . SER A 1 647 ? -31.764 -0.339 67.822 1.00 96.81 647 SER A CA 1
ATOM 5022 C C . SER A 1 647 ? -31.123 0.277 66.576 1.00 96.81 647 SER A C 1
ATOM 5024 O O . SER A 1 647 ? -30.650 1.415 66.608 1.00 96.81 647 SER A O 1
ATOM 5026 N N . ALA A 1 648 ? -31.092 -0.465 65.472 1.00 96.31 648 ALA A N 1
ATOM 5027 C CA . ALA A 1 648 ? -30.667 0.043 64.167 1.00 96.31 648 ALA A CA 1
ATOM 5028 C C . ALA A 1 648 ? -31.883 0.344 63.281 1.00 96.31 648 ALA A C 1
ATOM 5030 O O . ALA A 1 648 ? -32.943 -0.259 63.436 1.00 96.31 648 ALA A O 1
ATOM 5031 N N . ILE A 1 649 ? -31.737 1.287 62.353 1.00 95.62 649 ILE A N 1
ATOM 5032 C CA . ILE A 1 649 ? -32.806 1.765 61.472 1.00 95.62 649 ILE A CA 1
ATOM 5033 C C . ILE A 1 649 ? -32.302 1.725 60.031 1.00 95.62 649 ILE A C 1
ATOM 5035 O O . ILE A 1 649 ? -31.255 2.296 59.726 1.00 95.62 649 ILE A O 1
ATOM 5039 N N . ASN A 1 650 ? -33.055 1.082 59.142 1.00 94.69 650 ASN A N 1
ATOM 5040 C CA . ASN A 1 650 ? -32.789 1.043 57.703 1.00 94.69 650 ASN A CA 1
ATOM 5041 C C . ASN A 1 650 ? -33.948 1.679 56.906 1.00 94.69 650 ASN A C 1
ATOM 5043 O O . ASN A 1 650 ? -34.844 2.298 57.481 1.00 94.69 650 ASN A O 1
ATOM 5047 N N . GLY A 1 651 ? -33.943 1.533 55.576 1.00 89.50 651 GLY A N 1
ATOM 5048 C CA . GLY A 1 651 ? -34.991 2.088 54.706 1.00 89.50 651 GLY A CA 1
ATOM 5049 C C . GLY A 1 651 ? -36.414 1.557 54.955 1.00 89.50 651 GLY A C 1
ATOM 5050 O O . GLY A 1 651 ? -37.372 2.294 54.730 1.00 89.50 651 GLY A O 1
ATOM 5051 N N . LYS A 1 652 ? -36.568 0.319 55.454 1.00 91.25 652 LYS A N 1
ATOM 5052 C CA . LYS A 1 652 ? -37.871 -0.272 55.814 1.00 91.25 652 LYS A CA 1
ATOM 5053 C C . LYS A 1 652 ? -38.370 0.243 57.166 1.00 91.25 652 LYS A C 1
ATOM 5055 O O . LYS A 1 652 ? -39.570 0.456 57.332 1.00 91.25 652 LYS A O 1
ATOM 5060 N N . GLY A 1 653 ? -37.470 0.427 58.133 1.00 92.31 653 GLY A N 1
ATOM 5061 C CA . GLY A 1 653 ? -37.816 0.927 59.461 1.00 92.31 653 GLY A CA 1
ATOM 5062 C C . GLY A 1 653 ? -36.790 0.602 60.544 1.00 92.31 653 GLY A C 1
ATOM 5063 O O . GLY A 1 653 ? -35.639 0.262 60.272 1.00 92.31 653 GLY A O 1
ATOM 5064 N N . GLU A 1 654 ? -37.231 0.736 61.792 1.00 95.50 654 GLU A N 1
ATOM 5065 C CA . GLU A 1 654 ? -36.445 0.443 62.989 1.00 95.50 654 GLU A CA 1
ATOM 5066 C C . GLU A 1 654 ? -36.546 -1.038 63.377 1.00 95.50 654 GLU A C 1
ATOM 5068 O O . GLU A 1 654 ? -37.632 -1.618 63.379 1.00 95.50 654 GLU A O 1
ATOM 5073 N N . GLY A 1 655 ? -35.391 -1.632 63.673 1.00 95.25 655 GLY A N 1
ATOM 5074 C CA . GLY A 1 655 ? -35.221 -3.024 64.070 1.00 95.25 655 GLY A CA 1
ATOM 5075 C C . GLY A 1 655 ? -35.472 -3.289 65.550 1.00 95.25 655 GLY A C 1
ATOM 5076 O O . GLY A 1 655 ? -35.855 -2.404 66.320 1.00 95.25 655 GLY A O 1
ATOM 5077 N N . GLU A 1 656 ? -35.225 -4.530 65.966 1.00 94.31 656 GLU A N 1
ATOM 5078 C CA . GLU A 1 656 ? -35.339 -4.897 67.377 1.00 94.31 656 GLU A CA 1
ATOM 5079 C C . GLU A 1 656 ? -34.330 -4.129 68.247 1.00 94.31 656 GLU A C 1
ATOM 5081 O O . GLU A 1 656 ? -33.223 -3.786 67.828 1.00 94.31 656 GLU A O 1
ATOM 5086 N N . SER A 1 657 ? -34.718 -3.851 69.494 1.00 95.31 657 SER A N 1
ATOM 5087 C CA . SER A 1 657 ? -33.800 -3.280 70.478 1.00 95.31 657 SER A CA 1
ATOM 5088 C C . SER A 1 657 ? -32.977 -4.366 71.161 1.00 95.31 657 SER A C 1
ATOM 5090 O O . SER A 1 657 ? -33.513 -5.395 71.569 1.00 95.31 657 SER A O 1
ATOM 5092 N N . SER A 1 658 ? -31.704 -4.074 71.401 1.00 96.12 658 SER A N 1
ATOM 5093 C CA . SER A 1 658 ? -30.819 -4.884 72.228 1.00 96.12 658 SER A CA 1
ATOM 5094 C C . SER A 1 658 ? -31.336 -5.035 73.662 1.00 96.12 658 SER A C 1
ATOM 5096 O O . SER A 1 658 ? -32.115 -4.220 74.172 1.00 96.12 658 SER A O 1
ATOM 5098 N N . THR A 1 659 ? -30.908 -6.104 74.338 1.00 92.81 659 THR A N 1
ATOM 5099 C CA . THR A 1 659 ? -31.302 -6.378 75.725 1.00 92.81 659 THR A CA 1
ATOM 5100 C C . THR A 1 659 ? -30.827 -5.252 76.656 1.00 92.81 659 THR A C 1
ATOM 5102 O O . THR A 1 659 ? -29.621 -5.009 76.703 1.00 92.81 659 THR A O 1
ATOM 5105 N N . PRO A 1 660 ? -31.715 -4.594 77.433 1.00 94.38 660 PRO A N 1
ATOM 5106 C CA . PRO A 1 660 ? -31.350 -3.448 78.266 1.00 94.38 660 PRO A CA 1
ATOM 5107 C C . PRO A 1 660 ? -30.191 -3.697 79.243 1.00 94.38 660 PRO A C 1
ATOM 5109 O O . PRO A 1 660 ? -30.342 -4.385 80.259 1.00 94.38 660 PRO A O 1
ATOM 5112 N N . LEU A 1 661 ? -29.046 -3.068 78.981 1.00 95.12 661 LEU A N 1
ATOM 5113 C CA . LEU A 1 661 ? -27.868 -3.142 79.837 1.00 95.12 661 LEU A CA 1
ATOM 5114 C C . LEU A 1 661 ? -28.008 -2.156 81.007 1.00 95.12 661 LEU A C 1
ATOM 5116 O O . LEU A 1 661 ? -28.446 -1.018 80.836 1.00 95.12 661 LEU A O 1
ATOM 5120 N N . ASN A 1 662 ? -27.677 -2.604 82.219 1.00 94.44 662 ASN A N 1
ATOM 5121 C CA . ASN A 1 662 ? -27.784 -1.797 83.439 1.00 94.44 662 ASN A CA 1
ATOM 5122 C C . ASN A 1 662 ? -26.416 -1.183 83.776 1.00 94.44 662 ASN A C 1
ATOM 5124 O O . ASN A 1 662 ? -25.421 -1.902 83.817 1.00 94.44 662 ASN A O 1
ATOM 5128 N N . PHE A 1 663 ? -26.379 0.108 84.104 1.00 94.00 663 PHE A N 1
ATOM 5129 C CA . PHE A 1 663 ? -25.186 0.784 84.626 1.00 94.00 663 PHE A CA 1
ATOM 5130 C C . PHE A 1 663 ? -25.547 1.763 85.755 1.00 94.00 663 PHE A C 1
ATOM 5132 O O . PHE A 1 663 ? -26.712 2.124 85.937 1.00 94.00 663 PHE A O 1
ATOM 5139 N N . LYS A 1 664 ? -24.554 2.199 86.535 1.00 92.69 664 LYS A N 1
ATOM 5140 C CA . LYS A 1 664 ? -24.680 3.307 87.495 1.00 92.69 664 LYS A CA 1
ATOM 5141 C C . LYS A 1 664 ? -23.777 4.437 87.016 1.00 92.69 664 LYS A C 1
ATOM 5143 O O . LYS A 1 664 ? -22.650 4.161 86.626 1.00 92.69 664 LYS A O 1
ATOM 5148 N N . THR A 1 665 ? -24.242 5.682 87.041 1.00 88.19 665 THR A N 1
ATOM 5149 C CA . THR A 1 665 ? -23.342 6.831 86.883 1.00 88.19 665 THR A CA 1
ATOM 5150 C C . THR A 1 665 ? -22.447 6.991 88.107 1.00 88.19 665 THR A C 1
ATOM 5152 O O . THR A 1 665 ? -22.834 6.694 89.242 1.00 88.19 665 THR A O 1
ATOM 5155 N N . GLU A 1 666 ? -21.244 7.495 87.866 1.00 82.12 666 GLU A N 1
ATOM 5156 C CA . GLU A 1 666 ? -20.261 7.793 88.905 1.00 82.12 666 GLU A CA 1
ATOM 5157 C C . GLU A 1 666 ? -20.674 9.026 89.745 1.00 82.12 666 GLU A C 1
ATOM 5159 O O . GLU A 1 666 ? -21.604 9.756 89.369 1.00 82.12 666 GLU A O 1
ATOM 5164 N N . PRO A 1 667 ? -20.047 9.280 90.912 1.00 76.06 667 PRO A N 1
ATOM 5165 C CA . PRO A 1 667 ? -20.256 10.520 91.657 1.00 76.06 667 PRO A CA 1
ATOM 5166 C C . PRO A 1 667 ? -19.751 11.747 90.883 1.00 76.06 667 PRO A C 1
ATOM 5168 O O . PRO A 1 667 ? -19.115 11.642 89.834 1.00 76.06 667 PRO A O 1
ATOM 5171 N N . VAL A 1 668 ? -20.018 12.947 91.408 1.00 64.94 668 VAL A N 1
ATOM 5172 C CA . VAL A 1 668 ? -19.415 14.178 90.875 1.00 64.94 668 VAL A CA 1
ATOM 5173 C C . VAL A 1 668 ? -17.929 14.188 91.227 1.00 64.94 668 VAL A C 1
ATOM 5175 O O . VAL A 1 668 ? -17.546 14.494 92.354 1.00 64.94 668 VAL A O 1
ATOM 5178 N N . GLN A 1 669 ? -17.107 13.829 90.251 1.00 65.00 669 GLN A N 1
ATOM 5179 C CA . GLN A 1 669 ? -15.653 13.869 90.334 1.00 65.00 669 GLN A CA 1
ATOM 5180 C C . GLN A 1 669 ? -15.134 15.303 89.982 1.00 65.00 669 GLN A C 1
ATOM 5182 O O . GLN A 1 669 ? -15.928 16.210 89.698 1.00 65.00 669 GLN A O 1
ATOM 5187 N N . GLY A 1 670 ? -13.824 15.555 90.078 1.00 73.00 670 GLY A N 1
ATOM 5188 C CA . GLY A 1 670 ? -13.168 16.873 89.981 1.00 73.00 670 GLY A CA 1
ATOM 5189 C C . GLY A 1 670 ? -12.490 17.224 88.639 1.00 73.00 670 GLY A C 1
ATOM 5190 O O . GLY A 1 670 ? -12.966 16.883 87.557 1.00 73.00 670 GLY A O 1
ATOM 5191 N N . GLU A 1 671 ? -11.398 17.995 88.705 1.00 81.25 671 GLU A N 1
ATOM 5192 C CA . GLU A 1 671 ? -10.559 18.355 87.544 1.00 81.25 671 GLU A CA 1
ATOM 5193 C C . GLU A 1 671 ? -9.588 17.210 87.177 1.00 81.25 671 GLU A C 1
ATOM 5195 O O . GLU A 1 671 ? -9.239 16.419 88.056 1.00 81.25 671 GLU A O 1
ATOM 5200 N N . PRO A 1 672 ? -9.096 17.116 85.922 1.00 86.44 672 PRO A N 1
ATOM 5201 C CA . PRO A 1 672 ? -8.198 16.035 85.522 1.00 86.44 672 PRO A CA 1
ATOM 5202 C C . PRO A 1 672 ? -6.839 16.096 86.220 1.00 86.44 672 PRO A C 1
ATOM 5204 O O . PRO A 1 672 ? -6.317 17.176 86.521 1.00 86.44 672 PRO A O 1
ATOM 5207 N N . SER A 1 673 ? -6.195 14.938 86.361 1.00 85.38 673 SER A N 1
ATOM 5208 C CA . SER A 1 673 ? -4.785 14.876 86.740 1.00 85.38 673 SER A CA 1
ATOM 5209 C C . SER A 1 673 ? -3.885 15.493 85.652 1.00 85.38 673 SER A C 1
ATOM 5211 O O . SER A 1 673 ? -4.169 15.354 84.458 1.00 85.38 673 SER A O 1
ATOM 5213 N N . PRO A 1 674 ? -2.775 16.163 86.023 1.00 87.38 674 PRO A N 1
ATOM 5214 C CA . PRO A 1 674 ? -1.856 16.782 85.067 1.00 87.38 674 PRO A CA 1
ATOM 5215 C C . PRO A 1 674 ? -1.292 15.778 84.046 1.00 87.38 674 PRO A C 1
ATOM 5217 O O . PRO A 1 674 ? -0.759 14.746 84.459 1.00 87.38 674 PRO A O 1
ATOM 5220 N N . PRO A 1 675 ? -1.338 16.064 82.730 1.00 90.62 675 PRO A N 1
ATOM 5221 C CA . PRO A 1 675 ? -0.788 15.181 81.703 1.00 90.62 675 PRO A CA 1
ATOM 5222 C C . PRO A 1 675 ? 0.691 14.854 81.941 1.00 90.62 675 PRO A C 1
ATOM 5224 O O . PRO A 1 675 ? 1.537 15.747 82.039 1.00 90.62 675 PRO A O 1
ATOM 5227 N N . LYS A 1 676 ? 1.028 13.561 82.004 1.00 88.69 676 LYS A N 1
ATOM 5228 C CA . LYS A 1 676 ? 2.410 13.111 82.201 1.00 88.69 676 LYS A CA 1
ATOM 5229 C C . LYS A 1 676 ? 3.163 13.215 80.876 1.00 88.69 676 LYS A C 1
ATOM 5231 O O . LYS A 1 676 ? 3.024 12.348 80.015 1.00 88.69 676 LYS A O 1
ATOM 5236 N N . LEU A 1 677 ? 3.947 14.280 80.716 1.00 86.56 677 LEU A N 1
ATOM 5237 C CA . LEU A 1 677 ? 4.777 14.501 79.530 1.00 86.56 677 LEU A CA 1
ATOM 5238 C C . LEU A 1 677 ? 5.982 13.555 79.514 1.00 86.56 677 LEU A C 1
ATOM 5240 O O . LEU A 1 677 ? 6.729 13.478 80.491 1.00 86.56 677 LEU A O 1
ATOM 5244 N N . GLU A 1 678 ? 6.208 12.889 78.382 1.00 79.00 678 GLU A N 1
ATOM 5245 C CA . GLU A 1 678 ? 7.350 11.995 78.180 1.00 79.00 678 GLU A CA 1
ATOM 5246 C C . GLU A 1 678 ? 8.305 12.572 77.125 1.00 79.00 678 GLU A C 1
ATOM 5248 O O . GLU A 1 678 ? 7.925 12.937 76.008 1.00 79.00 678 GLU A O 1
ATOM 5253 N N . GLY A 1 679 ? 9.562 12.753 77.537 1.00 59.69 679 GLY A N 1
ATOM 5254 C CA . GLY A 1 679 ? 10.504 13.641 76.863 1.00 59.69 679 GLY A CA 1
ATOM 5255 C C . GLY A 1 679 ? 11.314 13.003 75.734 1.00 59.69 679 GLY A C 1
ATOM 5256 O O . GLY A 1 679 ? 11.823 11.896 75.872 1.00 59.69 679 GLY A O 1
ATOM 5257 N N . LYS A 1 680 ? 11.564 13.824 74.701 1.00 50.75 680 LYS A N 1
ATOM 5258 C CA . LYS A 1 680 ? 12.423 13.610 73.518 1.00 50.75 680 LYS A CA 1
ATOM 5259 C C . LYS A 1 680 ? 11.847 12.738 72.393 1.00 50.75 680 LYS A C 1
ATOM 5261 O O . LYS A 1 680 ? 11.985 11.522 72.386 1.00 50.75 680 LYS A O 1
ATOM 5266 N N . LEU A 1 681 ? 11.467 13.413 71.309 1.00 53.47 681 LEU A N 1
ATOM 5267 C CA . LEU A 1 681 ? 11.918 13.033 69.967 1.00 53.47 681 LEU A CA 1
ATOM 5268 C C . LEU A 1 681 ? 12.366 14.300 69.229 1.00 53.47 681 LEU A C 1
ATOM 5270 O O . LEU A 1 681 ? 11.561 15.197 68.973 1.00 53.47 681 LEU A O 1
ATOM 5274 N N . GLN A 1 682 ? 13.663 14.389 68.925 1.00 53.25 682 GLN A N 1
ATOM 5275 C CA . GLN A 1 682 ? 14.228 15.495 68.155 1.00 53.25 682 GLN A CA 1
ATOM 5276 C C . GLN A 1 682 ? 14.023 15.205 66.667 1.00 53.25 682 GLN A C 1
ATOM 5278 O O . GLN A 1 682 ? 14.757 14.421 66.067 1.00 53.25 682 GLN A O 1
ATOM 5283 N N . THR A 1 683 ? 12.994 15.815 66.089 1.00 52.00 683 THR A N 1
ATOM 5284 C CA . THR A 1 683 ? 12.752 15.796 64.644 1.00 52.00 683 THR A CA 1
ATOM 5285 C C . THR A 1 683 ? 13.727 16.736 63.927 1.00 52.00 683 THR A C 1
ATOM 5287 O O . THR A 1 683 ? 14.330 17.622 64.536 1.00 52.00 683 THR A O 1
ATOM 5290 N N . MET A 1 684 ? 13.952 16.500 62.632 1.00 49.84 684 MET A N 1
ATOM 5291 C CA . MET A 1 684 ? 14.872 17.310 61.828 1.00 49.84 684 MET A CA 1
ATOM 5292 C C . MET A 1 684 ? 14.370 18.755 61.708 1.00 49.84 684 MET A C 1
ATOM 5294 O O . MET A 1 684 ? 13.190 18.964 61.455 1.00 49.84 684 MET A O 1
ATOM 5298 N N . GLY A 1 685 ? 15.280 19.729 61.822 1.00 60.91 685 GLY A N 1
ATOM 5299 C CA . GLY A 1 685 ? 15.028 21.133 61.470 1.00 60.91 685 GLY A CA 1
ATOM 5300 C C . GLY A 1 685 ? 14.045 21.876 62.382 1.00 60.91 685 GLY A C 1
ATOM 5301 O O . GLY A 1 685 ? 12.854 21.892 62.116 1.00 60.91 685 GLY A O 1
ATOM 5302 N N . ASN A 1 686 ? 14.561 22.534 63.426 1.00 71.81 686 ASN A N 1
ATOM 5303 C CA . ASN A 1 686 ? 13.869 23.519 64.280 1.00 71.81 686 ASN A CA 1
ATOM 5304 C C . ASN A 1 686 ? 12.491 23.159 64.900 1.00 71.81 686 ASN A C 1
ATOM 5306 O O . ASN A 1 686 ? 11.838 24.029 65.478 1.00 71.81 686 ASN A O 1
ATOM 5310 N N . ALA A 1 687 ? 12.079 21.888 64.863 1.00 80.75 687 ALA A N 1
ATOM 5311 C CA . ALA A 1 687 ? 10.828 21.403 65.443 1.00 80.75 687 ALA A CA 1
ATOM 5312 C C . ALA A 1 687 ? 11.027 20.535 66.704 1.00 80.75 687 ALA A C 1
ATOM 5314 O O . ALA A 1 687 ? 12.037 19.849 66.876 1.00 80.75 687 ALA A O 1
ATOM 5315 N N . LEU A 1 688 ? 10.026 20.543 67.589 1.00 83.50 688 LEU A N 1
ATOM 5316 C CA . LEU A 1 688 ? 9.958 19.745 68.815 1.00 83.50 688 LEU A CA 1
ATOM 5317 C C . LEU A 1 688 ? 8.649 18.946 68.859 1.00 83.50 688 LEU A C 1
ATOM 5319 O O . LEU A 1 688 ? 7.569 19.535 68.897 1.00 83.50 688 LEU A O 1
ATOM 5323 N N . LYS A 1 689 ? 8.736 17.610 68.928 1.00 86.50 689 LYS A N 1
ATOM 5324 C CA . LYS A 1 689 ? 7.589 16.761 69.289 1.00 86.50 689 LYS A CA 1
ATOM 5325 C C . LYS A 1 689 ? 7.531 16.592 70.809 1.00 86.50 689 LYS A C 1
ATOM 5327 O O . LYS A 1 689 ? 8.522 16.187 71.419 1.00 86.50 689 LYS A O 1
ATOM 5332 N N . VAL A 1 690 ? 6.370 16.855 71.403 1.00 87.44 690 VAL A N 1
ATOM 5333 C CA . VAL A 1 690 ? 6.076 16.580 72.819 1.00 87.44 690 VAL A CA 1
ATOM 5334 C C . VAL A 1 690 ? 4.930 15.576 72.878 1.00 87.44 690 VAL A C 1
ATOM 5336 O O . VAL A 1 690 ? 3.912 15.794 72.227 1.00 87.44 690 VAL A O 1
ATOM 5339 N N . ASN A 1 691 ? 5.095 14.489 73.635 1.00 88.38 691 ASN A N 1
ATOM 5340 C CA . ASN A 1 691 ? 4.074 13.456 73.834 1.00 88.38 691 ASN A CA 1
ATOM 5341 C C . ASN A 1 691 ? 3.669 13.411 75.317 1.00 88.38 691 ASN A C 1
ATOM 5343 O O . ASN A 1 691 ? 4.480 13.748 76.184 1.00 88.38 691 ASN A O 1
ATOM 5347 N N . TRP A 1 692 ? 2.450 12.969 75.615 1.00 90.06 692 TRP A N 1
ATOM 5348 C CA . TRP A 1 692 ? 1.954 12.739 76.972 1.00 90.06 692 TRP A CA 1
ATOM 5349 C C . TRP A 1 692 ? 1.122 11.464 77.057 1.00 90.06 692 TRP A C 1
ATOM 5351 O O . TRP A 1 692 ? 0.421 11.097 76.120 1.00 90.06 692 TRP A O 1
ATOM 5361 N N . ILE A 1 693 ? 1.147 10.832 78.227 1.00 85.38 693 ILE A N 1
ATOM 5362 C CA . ILE A 1 693 ? 0.235 9.737 78.564 1.00 85.38 693 ILE A CA 1
ATOM 5363 C C . ILE A 1 693 ? -0.986 10.335 79.273 1.00 85.38 693 ILE A C 1
ATOM 5365 O O . ILE A 1 693 ? -0.817 11.060 80.264 1.00 85.38 693 ILE A O 1
ATOM 5369 N N . LYS A 1 694 ? -2.208 10.011 78.809 1.00 80.56 694 LYS A N 1
ATOM 5370 C CA . LYS A 1 694 ? -3.459 10.331 79.526 1.00 80.56 694 LYS A CA 1
ATOM 5371 C C . LYS A 1 694 ? -3.324 9.863 80.980 1.00 80.56 694 LYS A C 1
ATOM 5373 O O . LYS A 1 694 ? -3.062 8.690 81.231 1.00 80.56 694 LYS A O 1
ATOM 5378 N N . GLN A 1 695 ? -3.463 10.786 81.927 1.00 84.62 695 GLN A N 1
ATOM 5379 C CA . GLN A 1 695 ? -3.605 10.444 83.344 1.00 84.62 695 GLN A CA 1
ATOM 5380 C C . GLN A 1 695 ? -5.093 10.307 83.689 1.00 84.62 695 GLN A C 1
ATOM 5382 O O . GLN A 1 695 ? -5.950 10.504 82.827 1.00 84.62 695 GLN A O 1
ATOM 5387 N N . ASP A 1 696 ? -5.386 9.971 84.942 1.00 78.56 696 ASP A N 1
ATOM 5388 C CA . ASP A 1 696 ? -6.736 10.018 85.505 1.00 78.56 696 ASP A CA 1
ATOM 5389 C C . ASP A 1 696 ? -7.470 11.307 85.076 1.00 78.56 696 ASP A C 1
ATOM 5391 O O . ASP A 1 696 ? -6.996 12.414 85.347 1.00 78.56 696 ASP A O 1
ATOM 5395 N N . ASP A 1 697 ? -8.596 11.173 84.367 1.00 74.56 697 ASP A N 1
ATOM 5396 C CA . ASP A 1 697 ? -9.403 12.330 83.956 1.00 74.56 697 ASP A CA 1
ATOM 5397 C C . ASP A 1 697 ? -10.255 12.906 85.093 1.00 74.56 697 ASP A C 1
ATOM 5399 O O . ASP A 1 697 ? -10.796 14.010 84.957 1.00 74.56 697 ASP A O 1
ATOM 5403 N N . GLY A 1 698 ? -10.272 12.197 86.228 1.00 71.50 698 GLY A N 1
ATOM 5404 C CA . GLY A 1 698 ? -10.544 12.701 87.563 1.00 71.50 698 GLY A CA 1
ATOM 5405 C C . GLY A 1 698 ? -11.925 13.297 87.769 1.00 71.50 698 GLY A C 1
ATOM 5406 O O . GLY A 1 698 ? -12.103 13.966 88.780 1.00 71.50 698 GLY A O 1
ATOM 5407 N N . GLY A 1 699 ? -12.871 13.139 86.834 1.00 66.00 69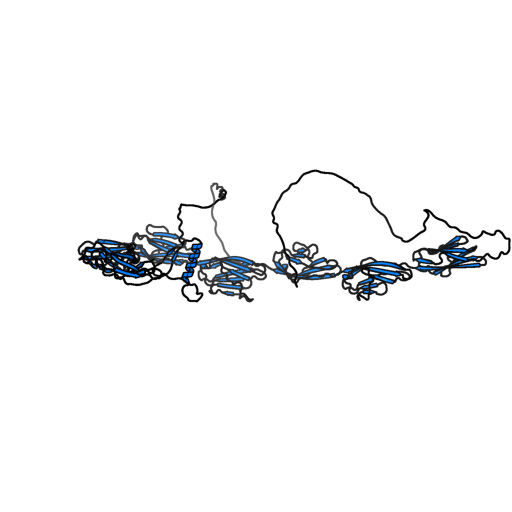9 GLY A N 1
ATOM 5408 C CA . GLY A 1 699 ? -14.002 14.064 86.701 1.00 66.00 699 GLY A CA 1
ATOM 5409 C C . GLY A 1 699 ? -15.136 13.653 85.767 1.00 66.00 699 GLY A C 1
ATOM 5410 O O . GLY A 1 699 ? -16.324 13.746 86.101 1.00 66.00 699 GLY A O 1
ATOM 5411 N N . SER A 1 700 ? -14.756 13.370 84.526 1.00 73.00 700 SER A N 1
ATOM 5412 C CA . SER A 1 700 ? -15.572 13.280 83.306 1.00 73.00 700 SER A CA 1
ATOM 5413 C C . SER A 1 700 ? -14.595 13.092 82.141 1.00 73.00 700 SER A C 1
ATOM 5415 O O . SER A 1 700 ? -13.449 13.533 82.282 1.00 73.00 700 SER A O 1
ATOM 5417 N N . PRO A 1 701 ? -15.023 12.596 80.962 1.00 74.50 701 PRO A N 1
ATOM 5418 C CA . PRO A 1 701 ? -14.142 12.543 79.802 1.00 74.50 701 PRO A CA 1
ATOM 5419 C C . PRO A 1 701 ? -13.461 13.896 79.558 1.00 74.50 701 PRO A C 1
ATOM 5421 O O . PRO A 1 701 ? -14.100 14.958 79.557 1.00 74.50 701 PRO A O 1
ATOM 5424 N N . ILE A 1 702 ? -12.143 13.842 79.346 1.00 81.56 702 ILE A N 1
ATOM 5425 C CA . ILE A 1 702 ? -11.372 14.968 78.815 1.00 81.56 702 ILE A CA 1
ATOM 5426 C C . ILE A 1 702 ? -12.058 15.400 77.518 1.00 81.56 702 ILE A C 1
ATOM 5428 O O . ILE A 1 702 ? -12.425 14.567 76.695 1.00 81.56 702 ILE A O 1
ATOM 5432 N N . LYS A 1 703 ? -12.240 16.704 77.340 1.00 83.81 703 LYS A N 1
ATOM 5433 C CA . LYS A 1 703 ? -12.768 17.318 76.117 1.00 83.81 703 LYS A CA 1
ATOM 5434 C C . LYS A 1 703 ? -11.612 17.717 75.205 1.00 83.81 703 LYS A C 1
ATOM 5436 O O . LYS A 1 703 ? -11.638 17.452 74.002 1.00 83.81 703 LYS A O 1
ATOM 5441 N N . HIS A 1 704 ? -10.573 18.311 75.797 1.00 86.75 704 HIS A N 1
ATOM 5442 C CA . HIS A 1 704 ? -9.424 18.846 75.075 1.00 86.75 704 HIS A CA 1
ATOM 5443 C C . HIS A 1 704 ? -8.111 18.729 75.850 1.00 86.75 704 HIS A C 1
ATOM 5445 O O . HIS A 1 704 ? -8.097 18.775 77.082 1.00 86.75 704 HIS A O 1
ATOM 5451 N N . TYR A 1 705 ? -7.006 18.710 75.104 1.00 92.44 705 TYR A N 1
ATOM 5452 C CA . TYR A 1 705 ? -5.690 19.098 75.610 1.00 92.44 705 TYR A CA 1
ATOM 5453 C C . TYR A 1 705 ? -5.346 20.514 75.147 1.00 92.44 705 TYR A C 1
ATOM 5455 O O . TYR A 1 705 ? -5.607 20.887 74.002 1.00 92.44 705 TYR A O 1
ATOM 5463 N N . LEU A 1 706 ? -4.758 21.303 76.043 1.00 93.31 706 LEU A N 1
ATOM 5464 C CA . LEU A 1 706 ? -4.424 22.708 75.841 1.00 93.31 706 LEU A CA 1
ATOM 5465 C C . LEU A 1 706 ? -2.924 22.897 76.042 1.00 93.31 706 LEU A C 1
ATOM 5467 O O . LEU A 1 706 ? -2.394 22.605 77.114 1.00 93.31 706 LEU A O 1
ATOM 5471 N N . ILE A 1 707 ? -2.243 23.364 75.000 1.00 94.31 707 ILE A N 1
ATOM 5472 C CA . ILE A 1 707 ? -0.787 23.451 74.942 1.00 94.31 707 ILE A CA 1
ATOM 5473 C C . ILE A 1 707 ? -0.367 24.913 74.863 1.00 94.31 707 ILE A C 1
ATOM 5475 O O . ILE A 1 707 ? -0.858 25.673 74.027 1.00 94.31 707 ILE A O 1
ATOM 5479 N N . ARG A 1 708 ? 0.589 25.302 75.708 1.00 92.38 708 ARG A N 1
ATOM 5480 C CA . ARG A 1 708 ? 1.210 26.632 75.704 1.00 92.38 708 ARG A CA 1
ATOM 5481 C C . ARG A 1 708 ? 2.723 26.480 75.729 1.00 92.38 708 ARG A C 1
ATOM 5483 O O . ARG A 1 708 ? 3.240 25.623 76.439 1.00 92.38 708 ARG A O 1
ATOM 5490 N N . TYR A 1 709 ? 3.440 27.310 74.978 1.00 91.69 709 TYR A N 1
ATOM 5491 C CA . TYR A 1 709 ? 4.904 27.284 74.946 1.00 91.69 709 TYR A CA 1
ATOM 5492 C C . TYR A 1 709 ? 5.507 28.688 74.853 1.00 91.69 709 TYR A C 1
ATOM 5494 O O . TYR A 1 709 ? 4.879 29.612 74.331 1.00 91.69 709 TYR A O 1
ATOM 5502 N N . ARG A 1 710 ? 6.727 28.853 75.372 1.00 92.56 710 ARG A N 1
ATOM 5503 C CA . ARG A 1 710 ? 7.539 30.072 75.223 1.00 92.56 710 ARG A CA 1
ATOM 5504 C C . ARG A 1 710 ? 9.025 29.755 75.298 1.00 92.56 710 ARG A C 1
ATOM 5506 O O . ARG A 1 710 ? 9.418 28.769 75.920 1.00 92.56 710 ARG A O 1
ATOM 5513 N N . ALA A 1 711 ? 9.848 30.602 74.688 1.00 88.56 711 ALA A N 1
ATOM 5514 C CA . ALA A 1 711 ? 11.278 30.592 74.957 1.00 88.56 711 ALA A CA 1
ATOM 5515 C C . ALA A 1 711 ? 11.499 31.072 76.400 1.00 88.56 711 ALA A C 1
ATOM 5517 O O . ALA A 1 711 ? 10.920 32.070 76.817 1.00 88.56 711 ALA A O 1
ATOM 5518 N N . LYS A 1 712 ? 12.350 30.388 77.164 1.00 87.19 712 LYS A N 1
ATOM 5519 C CA . LYS A 1 712 ? 12.557 30.588 78.612 1.00 87.19 712 LYS A CA 1
ATOM 5520 C C . LYS A 1 712 ? 13.095 31.979 78.991 1.00 87.19 712 LYS A C 1
ATOM 5522 O O . LYS A 1 712 ? 13.071 32.360 80.155 1.00 87.19 712 LYS A O 1
ATOM 5527 N N . HIS A 1 713 ? 13.595 32.729 78.008 1.00 84.00 713 HIS A N 1
ATOM 5528 C CA . HIS A 1 713 ? 14.069 34.108 78.151 1.00 84.00 713 HIS A CA 1
ATOM 5529 C C . HIS A 1 713 ? 13.008 35.169 77.782 1.00 84.00 713 HIS A C 1
ATOM 5531 O O . HIS A 1 713 ? 13.284 36.361 77.880 1.00 84.00 713 HIS A O 1
ATOM 5537 N N . VAL A 1 714 ? 11.812 34.750 77.355 1.00 87.25 714 VAL A N 1
ATOM 5538 C CA . VAL A 1 714 ? 10.687 35.609 76.956 1.00 87.25 714 VAL A CA 1
ATOM 5539 C C . VAL A 1 714 ? 9.559 35.446 77.976 1.00 87.25 714 VAL A C 1
ATOM 5541 O O . VAL A 1 714 ? 9.224 34.331 78.371 1.00 87.25 714 VAL A O 1
ATOM 5544 N N . SER A 1 715 ? 8.954 36.550 78.419 1.00 85.50 715 SER A N 1
ATOM 5545 C CA . SER A 1 715 ? 7.812 36.520 79.346 1.00 85.50 715 SER A CA 1
ATOM 5546 C C . SER A 1 715 ? 6.563 35.906 78.715 1.00 85.50 715 SER A C 1
ATOM 5548 O O . SER A 1 715 ? 5.808 35.193 79.381 1.00 85.50 715 SER A O 1
ATOM 5550 N N . ASP A 1 716 ? 6.356 36.180 77.434 1.00 89.62 716 ASP A N 1
ATOM 5551 C CA . ASP A 1 716 ? 5.067 36.028 76.780 1.00 89.62 716 ASP A CA 1
ATOM 5552 C C . ASP A 1 716 ? 4.897 34.628 76.186 1.00 89.62 716 ASP A C 1
ATOM 5554 O O . ASP A 1 716 ? 5.783 34.076 75.529 1.00 89.62 716 ASP A O 1
ATOM 5558 N N . TRP A 1 717 ? 3.721 34.049 76.417 1.00 90.31 717 TRP A N 1
ATOM 5559 C CA . TRP A 1 717 ? 3.344 32.755 75.860 1.00 90.31 717 TRP A CA 1
ATOM 5560 C C . TRP A 1 717 ? 2.919 32.898 74.399 1.00 90.31 717 TRP A C 1
ATOM 5562 O O . TRP A 1 717 ? 2.156 33.801 74.056 1.00 90.31 717 TRP A O 1
ATOM 5572 N N . LYS A 1 718 ? 3.348 31.958 73.550 1.00 89.38 718 LYS A N 1
ATOM 5573 C CA . LYS A 1 718 ? 2.745 31.760 72.225 1.00 89.38 718 LYS A CA 1
ATOM 5574 C C . LYS A 1 718 ? 1.257 31.362 72.388 1.00 89.38 718 LYS A C 1
ATOM 5576 O O . LYS A 1 718 ? 0.878 30.901 73.473 1.00 89.38 718 LYS A O 1
ATOM 5581 N N . PRO A 1 719 ? 0.410 31.546 71.354 1.00 88.38 719 PRO A N 1
ATOM 5582 C CA . PRO A 1 719 ? -1.019 31.223 71.418 1.00 88.38 719 PRO A CA 1
ATOM 5583 C C . PRO A 1 719 ? -1.309 29.800 71.923 1.00 88.38 719 PRO A C 1
ATOM 5585 O O . PRO A 1 719 ? -0.555 28.871 71.639 1.00 88.38 719 PRO A O 1
ATOM 5588 N N . GLU A 1 720 ? -2.404 29.636 72.673 1.00 91.12 720 GLU A N 1
ATOM 5589 C CA . GLU A 1 720 ? -2.837 28.336 73.207 1.00 91.12 720 GLU A CA 1
ATOM 5590 C C . GLU A 1 720 ? -3.343 27.438 72.066 1.00 91.12 720 GLU A C 1
ATOM 5592 O O . GLU A 1 720 ? -4.293 27.787 71.366 1.00 91.12 720 GLU A O 1
ATOM 5597 N N . ILE A 1 721 ? -2.707 26.280 71.879 1.00 92.19 721 ILE A N 1
ATOM 5598 C CA . ILE A 1 721 ? -3.119 25.265 70.902 1.00 92.19 721 ILE A CA 1
ATOM 5599 C C . ILE A 1 721 ? -4.112 24.329 71.595 1.00 92.19 721 ILE A C 1
ATOM 5601 O O . ILE A 1 721 ? -3.798 23.765 72.642 1.00 92.19 721 ILE A O 1
ATOM 5605 N N . ARG A 1 722 ? -5.299 24.146 71.008 1.00 92.69 722 ARG A N 1
ATOM 5606 C CA . ARG A 1 722 ? -6.357 23.256 71.509 1.00 92.69 722 ARG A CA 1
ATOM 5607 C C . ARG A 1 722 ? -6.450 22.009 70.630 1.00 92.69 722 ARG A C 1
ATOM 5609 O O . ARG A 1 722 ? -6.687 22.125 69.432 1.00 92.69 722 ARG A O 1
ATOM 5616 N N . LEU A 1 723 ? -6.287 20.833 71.232 1.00 89.69 723 LEU A N 1
ATOM 5617 C CA . LEU A 1 723 ? -6.367 19.520 70.583 1.00 89.69 723 LEU A CA 1
ATOM 5618 C C . LEU A 1 723 ? -7.532 18.690 71.158 1.00 89.69 723 LEU A C 1
ATOM 5620 O O . LEU A 1 723 ? -7.936 18.932 72.298 1.00 89.69 723 LEU A O 1
ATOM 5624 N N . PRO A 1 724 ? -8.099 17.727 70.406 1.00 84.50 724 PRO A N 1
ATOM 5625 C CA . PRO A 1 724 ? -9.167 16.850 70.893 1.00 84.50 724 PRO A CA 1
ATOM 5626 C C . PRO A 1 724 ? -8.677 15.840 71.945 1.00 84.50 724 PRO A C 1
ATOM 5628 O O . PRO A 1 724 ? -7.485 15.550 72.053 1.00 84.50 724 PRO A O 1
ATOM 5631 N N . HIS A 1 725 ? -9.618 15.265 72.695 1.00 78.44 725 HIS A N 1
ATOM 5632 C CA . HIS A 1 725 ? -9.371 14.333 73.805 1.00 78.44 725 HIS A CA 1
ATOM 5633 C C . HIS A 1 725 ? -8.528 13.088 73.474 1.00 78.44 725 HIS A C 1
ATOM 5635 O O . HIS A 1 725 ? -7.868 12.557 74.363 1.00 78.44 725 HIS A O 1
ATOM 5641 N N . GLY A 1 726 ? -8.534 12.626 72.219 1.00 78.06 726 GLY A N 1
ATOM 5642 C CA . GLY A 1 726 ? -7.725 11.494 71.748 1.00 78.06 726 GLY A CA 1
ATOM 5643 C C . GLY A 1 726 ? -6.294 11.853 71.321 1.00 78.06 726 GLY A C 1
ATOM 5644 O O . GLY A 1 726 ? -5.594 11.006 70.781 1.00 78.06 726 GLY A O 1
ATOM 5645 N N . SER A 1 727 ? -5.850 13.104 71.489 1.00 84.75 727 SER A N 1
ATOM 5646 C CA . SER A 1 727 ? -4.482 13.506 71.132 1.00 84.75 727 SER A CA 1
ATOM 5647 C C . SER A 1 727 ? -3.474 13.156 72.226 1.00 84.75 727 SER A C 1
ATOM 5649 O O . SER A 1 727 ? -3.613 13.599 73.362 1.00 84.75 727 SER A O 1
ATOM 5651 N N . GLU A 1 728 ? -2.423 12.428 71.851 1.00 87.06 728 GLU A N 1
ATOM 5652 C CA . GLU A 1 728 ? -1.313 12.018 72.731 1.00 87.06 728 GLU A CA 1
ATOM 5653 C C . GLU A 1 728 ? -0.030 12.841 72.511 1.00 87.06 728 GLU A C 1
ATOM 5655 O O . GLU A 1 728 ? 0.964 12.668 73.217 1.00 87.06 728 GLU A O 1
ATOM 5660 N N . TYR A 1 729 ? 0.001 13.710 71.493 1.00 88.31 729 TYR A N 1
ATOM 5661 C CA . TYR A 1 729 ? 1.176 14.517 71.171 1.00 88.31 729 TYR A CA 1
ATOM 5662 C C . TYR A 1 729 ? 0.847 15.831 70.456 1.00 88.31 729 TYR A C 1
ATOM 5664 O O . TYR A 1 729 ? -0.222 16.014 69.879 1.00 88.31 729 TYR A O 1
ATOM 5672 N N . VAL A 1 730 ? 1.838 16.723 70.431 1.00 89.19 730 VAL A N 1
ATOM 5673 C CA . VAL A 1 730 ? 1.883 17.941 69.613 1.00 89.19 730 VAL A CA 1
ATOM 5674 C C . VAL A 1 730 ? 3.254 18.059 68.937 1.00 89.19 730 VAL A C 1
ATOM 5676 O O . VAL A 1 730 ? 4.258 17.563 69.457 1.00 89.19 730 VAL A O 1
ATOM 5679 N N . VAL A 1 731 ? 3.312 18.723 67.782 1.00 88.25 731 VAL A N 1
ATOM 5680 C CA . VAL A 1 731 ? 4.566 19.138 67.135 1.00 88.25 731 VAL A CA 1
ATOM 5681 C C . VAL A 1 731 ? 4.599 20.662 67.097 1.00 88.25 731 VAL A C 1
ATOM 5683 O O . VAL A 1 731 ? 3.681 21.290 66.579 1.00 88.25 731 VAL A O 1
ATOM 5686 N N . LEU A 1 732 ? 5.654 21.247 67.658 1.00 87.69 732 LEU A N 1
ATOM 5687 C CA . LEU A 1 732 ? 5.905 22.685 67.676 1.00 87.69 732 LEU A CA 1
ATOM 5688 C C . LEU A 1 732 ? 7.034 22.978 66.682 1.00 87.69 732 LEU A C 1
ATOM 5690 O O . LEU A 1 732 ? 8.181 22.619 66.942 1.00 87.69 732 LEU A O 1
ATOM 5694 N N . SER A 1 733 ? 6.710 23.566 65.532 1.00 84.75 733 SER A N 1
ATOM 5695 C CA . SER A 1 733 ? 7.662 23.901 64.463 1.00 84.75 733 SER A CA 1
ATOM 5696 C C . SER A 1 733 ? 8.147 25.351 64.543 1.00 84.75 733 SER A C 1
ATOM 5698 O O . SER A 1 733 ? 7.578 26.164 65.276 1.00 84.75 733 SER A O 1
ATOM 5700 N N . SER A 1 734 ? 9.153 25.696 63.732 1.00 82.31 734 SER A N 1
ATOM 5701 C CA . SER A 1 734 ? 9.632 27.075 63.557 1.00 82.31 734 SER A CA 1
ATOM 5702 C C . SER A 1 734 ? 10.128 27.713 64.859 1.00 82.31 734 SER A C 1
ATOM 5704 O O . SER A 1 734 ? 9.870 28.888 65.126 1.00 82.31 734 SER A O 1
ATOM 5706 N N . LEU A 1 735 ? 10.807 26.919 65.690 1.00 86.44 735 LEU A N 1
ATOM 5707 C CA . LEU A 1 735 ? 11.417 27.373 66.937 1.00 86.44 735 LEU A CA 1
ATOM 5708 C C . LEU A 1 735 ? 12.794 27.993 66.668 1.00 86.44 735 LEU A C 1
ATOM 5710 O O . LEU A 1 735 ? 13.515 27.568 65.768 1.00 86.44 735 LEU A O 1
ATOM 5714 N N . ASP A 1 736 ? 13.193 28.964 67.483 1.00 85.31 736 ASP A N 1
ATOM 5715 C CA . ASP A 1 736 ? 14.529 29.564 67.394 1.00 85.31 736 ASP A CA 1
ATOM 5716 C C . ASP A 1 736 ? 15.613 28.510 67.691 1.00 85.31 736 ASP A C 1
ATOM 5718 O O . ASP A 1 736 ? 15.458 27.692 68.605 1.00 85.31 736 ASP A O 1
ATOM 5722 N N . TRP A 1 737 ? 16.726 28.516 66.952 1.00 83.19 737 TRP A N 1
ATOM 5723 C CA . TRP A 1 737 ? 17.849 27.594 67.177 1.00 83.19 737 TRP A CA 1
ATOM 5724 C C . TRP A 1 737 ? 18.571 27.859 68.515 1.00 83.19 737 TRP A C 1
ATOM 5726 O O . TRP A 1 737 ? 18.538 28.964 69.059 1.00 83.19 737 TRP A O 1
ATOM 5736 N N . ASN A 1 738 ? 19.228 26.826 69.055 1.00 83.06 738 ASN A N 1
ATOM 5737 C CA . ASN A 1 738 ? 19.960 26.792 70.334 1.00 83.06 738 ASN A CA 1
ATOM 5738 C C . ASN A 1 738 ? 19.186 27.350 71.554 1.00 83.06 738 ASN A C 1
ATOM 5740 O O . ASN A 1 738 ? 19.768 27.694 72.589 1.00 83.06 738 ASN A O 1
ATOM 5744 N N . THR A 1 739 ? 17.865 27.461 71.451 1.00 86.31 739 THR A N 1
ATOM 5745 C CA . THR A 1 739 ? 17.016 28.198 72.385 1.00 86.31 739 THR A CA 1
ATOM 5746 C C . THR A 1 739 ? 16.264 27.230 73.277 1.00 86.31 739 THR A C 1
ATOM 5748 O O . THR A 1 739 ? 15.743 26.205 72.839 1.00 86.31 739 THR A O 1
ATOM 5751 N N . GLU A 1 740 ? 16.247 27.542 74.569 1.00 88.12 740 GLU A N 1
ATOM 5752 C CA . GLU A 1 740 ? 15.540 26.755 75.568 1.00 88.12 740 GLU A CA 1
ATOM 5753 C C . GLU A 1 740 ? 14.092 27.223 75.654 1.00 88.12 740 GLU A C 1
ATOM 5755 O O . GLU A 1 740 ? 13.829 28.397 75.913 1.00 88.12 740 GLU A O 1
ATOM 5760 N N . TYR A 1 741 ? 13.171 26.297 75.427 1.00 88.00 741 TYR A N 1
ATOM 5761 C CA . TYR A 1 741 ? 11.733 26.482 75.503 1.00 88.00 741 TYR A CA 1
ATOM 5762 C C . TYR A 1 741 ? 11.169 25.726 76.703 1.00 88.00 741 TYR A C 1
ATOM 5764 O O . TYR A 1 741 ? 11.656 24.653 77.065 1.00 88.00 741 TYR A O 1
ATOM 5772 N N . GLU A 1 742 ? 10.106 26.266 77.287 1.00 91.19 742 GLU A N 1
ATOM 5773 C CA . GLU A 1 742 ? 9.226 25.551 78.208 1.00 91.19 742 GLU A CA 1
ATOM 5774 C C . GLU A 1 742 ? 7.854 25.347 77.559 1.00 91.19 742 GLU A C 1
ATOM 5776 O O . GLU A 1 742 ? 7.341 26.230 76.863 1.00 91.19 742 GLU A O 1
ATOM 5781 N N . VAL A 1 743 ? 7.294 24.152 77.750 1.00 90.75 743 VAL A N 1
ATOM 5782 C CA . VAL A 1 743 ? 6.018 23.712 77.176 1.00 90.75 743 VAL A CA 1
ATOM 5783 C C . VAL A 1 743 ? 5.143 23.176 78.301 1.00 90.75 743 VAL A C 1
ATOM 5785 O O . VAL A 1 743 ? 5.562 22.298 79.057 1.00 90.75 743 VAL A O 1
ATOM 5788 N N . TYR A 1 744 ? 3.932 23.715 78.401 1.00 93.31 744 TYR A N 1
ATOM 5789 C CA . TYR A 1 744 ? 2.886 23.290 79.324 1.00 93.31 744 TYR A CA 1
ATOM 5790 C C . TYR A 1 744 ? 1.787 22.567 78.539 1.00 93.31 744 TYR A C 1
ATOM 5792 O O . TYR A 1 744 ? 1.373 23.050 77.483 1.00 93.31 744 TYR A O 1
ATOM 5800 N N . VAL A 1 745 ? 1.285 21.454 79.075 1.00 92.88 745 VAL A N 1
ATOM 5801 C CA . VAL A 1 745 ? 0.123 20.719 78.551 1.00 92.88 745 VAL A CA 1
ATOM 5802 C C . VAL A 1 745 ? -0.889 20.513 79.676 1.00 92.88 745 VAL A C 1
ATOM 5804 O O . VAL A 1 745 ? -0.547 20.035 80.755 1.00 92.88 745 VAL A O 1
ATOM 5807 N N . VAL A 1 746 ? -2.137 20.895 79.421 1.00 93.12 746 VAL A N 1
ATOM 5808 C CA . VAL A 1 746 ? -3.259 20.878 80.369 1.00 93.12 746 VAL A CA 1
ATOM 5809 C C . VAL A 1 746 ? -4.391 20.037 79.787 1.00 93.12 746 VAL A C 1
ATOM 5811 O O . VAL A 1 746 ? -4.708 20.186 78.610 1.00 93.12 746 VAL A O 1
ATOM 5814 N N . ALA A 1 747 ? -5.019 19.184 80.593 1.00 90.62 747 ALA A N 1
ATOM 5815 C CA . ALA A 1 747 ? -6.260 18.502 80.230 1.00 90.62 747 ALA A CA 1
ATOM 5816 C C . ALA A 1 747 ? -7.472 19.320 80.708 1.00 90.62 747 ALA A C 1
ATOM 5818 O O . ALA A 1 747 ? -7.467 19.846 81.817 1.00 90.62 747 ALA A O 1
ATOM 5819 N N . GLU A 1 748 ? -8.516 19.423 79.889 1.00 90.19 748 GLU A N 1
ATOM 5820 C CA . GLU A 1 748 ? -9.764 20.131 80.207 1.00 90.19 748 GLU A CA 1
ATOM 5821 C C . GLU A 1 748 ? -10.937 19.142 80.134 1.00 90.19 748 GLU A C 1
ATOM 5823 O O . GLU A 1 748 ? -11.189 18.584 79.065 1.00 90.19 748 GLU A O 1
ATOM 5828 N N . ASN A 1 749 ? -11.642 18.905 81.248 1.00 86.12 749 ASN A N 1
ATOM 5829 C CA . ASN A 1 749 ? -12.869 18.091 81.288 1.00 86.12 749 ASN A CA 1
ATOM 5830 C C . ASN A 1 749 ? -14.114 19.000 81.423 1.00 86.12 749 ASN A C 1
ATOM 5832 O O . ASN A 1 749 ? -14.113 20.136 80.951 1.00 86.12 749 ASN A O 1
ATOM 5836 N N . GLN A 1 750 ? -15.223 18.515 81.993 1.00 77.19 750 GLN A N 1
ATOM 5837 C CA . GLN A 1 750 ? -16.402 19.358 82.246 1.00 77.19 750 GLN A CA 1
ATOM 5838 C C . GLN A 1 750 ? -16.271 20.282 83.465 1.00 77.19 750 GLN A C 1
ATOM 5840 O O . GLN A 1 750 ? -16.898 21.338 83.487 1.00 77.19 750 GLN A O 1
ATOM 5845 N N . GLN A 1 751 ? -15.487 19.878 84.459 1.00 79.56 751 GLN A N 1
ATOM 5846 C CA . GLN A 1 751 ? -15.391 20.520 85.766 1.00 79.56 751 GLN A CA 1
ATOM 5847 C C . GLN A 1 751 ? -14.339 21.631 85.771 1.00 79.56 751 GLN A C 1
ATOM 5849 O O . GLN A 1 751 ? -14.537 22.656 86.419 1.00 79.56 751 GLN A O 1
ATOM 5854 N N . GLY A 1 752 ? -13.247 21.452 85.019 1.00 83.38 752 GLY A N 1
ATOM 5855 C CA . GLY A 1 752 ? -12.200 22.459 84.904 1.00 83.38 752 GLY A CA 1
ATOM 5856 C C . GLY A 1 752 ? -10.956 21.995 84.148 1.00 83.38 752 GLY A C 1
ATOM 5857 O O . GLY A 1 752 ? -11.019 21.116 83.280 1.00 83.38 752 GLY A O 1
ATOM 5858 N N . LYS A 1 753 ? -9.827 22.634 84.463 1.00 90.12 753 LYS A N 1
ATOM 5859 C CA . LYS A 1 753 ? -8.531 22.458 83.794 1.00 90.12 753 LYS A CA 1
ATOM 5860 C C . LYS A 1 753 ? -7.531 21.864 84.782 1.00 90.12 753 LYS A C 1
ATOM 5862 O O . LYS A 1 753 ? -7.348 22.402 85.866 1.00 90.12 753 LYS A O 1
ATOM 5867 N N . SER A 1 754 ? -6.818 20.814 84.383 1.00 91.75 754 SER A N 1
ATOM 5868 C CA . SER A 1 754 ? -5.727 20.254 85.183 1.00 91.75 754 SER A CA 1
ATOM 5869 C C . SER A 1 754 ? -4.659 21.309 85.497 1.00 91.75 754 SER A C 1
ATOM 5871 O O . SER A 1 754 ? -4.454 22.265 84.741 1.00 91.75 754 SER A O 1
ATOM 5873 N N . GLN A 1 755 ? -3.853 21.072 86.535 1.00 88.81 755 GLN A N 1
ATOM 5874 C CA . GLN A 1 755 ? -2.549 21.741 86.604 1.00 88.81 755 GLN A CA 1
ATOM 5875 C C . GLN A 1 755 ? -1.703 21.334 85.371 1.00 88.81 755 GLN A C 1
ATOM 5877 O O . GLN A 1 755 ? -1.912 20.245 84.819 1.00 88.81 755 GLN A O 1
ATOM 5882 N N . PRO A 1 756 ? -0.779 22.182 84.886 1.00 90.00 756 PRO A N 1
ATOM 5883 C CA . PRO A 1 756 ? -0.009 21.882 83.684 1.00 90.00 756 PRO A CA 1
ATOM 5884 C C . PRO A 1 756 ? 1.053 20.806 83.929 1.00 90.00 756 PRO A C 1
ATOM 5886 O O . PRO A 1 756 ? 1.968 20.986 84.737 1.00 90.00 756 PRO A O 1
ATOM 5889 N N . GLY A 1 757 ? 1.015 19.738 83.131 1.00 89.62 757 GLY A N 1
ATOM 5890 C CA . GLY A 1 757 ? 2.216 18.958 82.853 1.00 89.62 757 GLY A CA 1
ATOM 5891 C C . GLY A 1 757 ? 3.251 19.871 82.194 1.00 89.62 757 GLY A C 1
ATOM 5892 O O . GLY A 1 757 ? 2.907 20.621 81.283 1.00 89.62 757 GLY A O 1
ATOM 5893 N N . THR A 1 758 ? 4.499 19.854 82.667 1.00 89.31 758 THR A N 1
ATOM 5894 C CA . THR A 1 758 ? 5.545 20.805 82.245 1.00 89.31 758 THR A CA 1
ATOM 5895 C C . THR A 1 758 ? 6.807 20.085 81.775 1.00 89.31 758 THR A C 1
ATOM 5897 O O . THR A 1 758 ? 7.287 19.174 82.447 1.00 89.31 758 THR A O 1
ATOM 5900 N N . ILE A 1 759 ? 7.379 20.523 80.650 1.00 88.31 759 ILE A N 1
ATOM 5901 C CA . ILE A 1 759 ? 8.701 20.095 80.170 1.00 88.31 759 ILE A CA 1
ATOM 5902 C C . ILE A 1 759 ? 9.520 21.300 79.684 1.00 88.31 759 ILE A C 1
ATOM 5904 O O . ILE A 1 759 ? 8.967 22.283 79.190 1.00 88.31 759 ILE A O 1
ATOM 5908 N N . SER A 1 760 ? 10.849 21.221 79.794 1.00 86.81 760 SER A N 1
ATOM 5909 C CA . SER A 1 760 ? 11.781 22.183 79.191 1.00 86.81 760 SER A CA 1
ATOM 5910 C C . SER A 1 760 ? 12.731 21.467 78.233 1.00 86.81 760 SER A C 1
ATOM 5912 O O . SER A 1 760 ? 13.222 20.380 78.539 1.00 86.81 760 SER A O 1
ATOM 5914 N N . PHE A 1 761 ? 12.998 22.065 77.073 1.00 81.38 761 PHE A N 1
ATOM 5915 C CA . PHE A 1 761 ? 13.848 21.489 76.030 1.00 81.38 761 PHE A CA 1
ATOM 5916 C C . PHE A 1 761 ? 14.630 22.583 75.299 1.00 81.38 761 PHE A C 1
ATOM 5918 O O . PHE A 1 761 ? 14.112 23.677 75.094 1.00 81.38 761 PHE A O 1
ATOM 5925 N N . ARG A 1 762 ? 15.864 22.292 74.876 1.00 83.94 762 ARG A N 1
ATOM 5926 C CA . ARG A 1 762 ? 16.687 23.206 74.072 1.00 83.94 762 ARG A CA 1
ATOM 5927 C C . ARG A 1 762 ? 16.797 22.696 72.641 1.00 83.94 762 ARG A C 1
ATOM 5929 O O . ARG A 1 762 ? 17.191 21.552 72.433 1.00 83.94 762 ARG A O 1
ATOM 5936 N N . THR A 1 763 ? 16.446 23.540 71.675 1.00 79.25 763 THR A N 1
ATOM 5937 C CA . THR A 1 763 ? 16.587 23.238 70.244 1.00 79.25 763 THR A CA 1
ATOM 5938 C C . THR A 1 763 ? 18.057 23.043 69.862 1.00 79.25 763 THR A C 1
ATOM 5940 O O . THR A 1 763 ? 18.967 23.510 70.550 1.00 79.25 763 THR A O 1
ATOM 5943 N N . ALA A 1 764 ? 18.306 22.339 68.755 1.00 73.75 764 ALA A N 1
ATOM 5944 C CA . ALA A 1 764 ? 19.657 22.168 68.226 1.00 73.75 764 ALA A CA 1
ATOM 5945 C C . ALA A 1 764 ? 20.306 23.513 67.864 1.00 73.75 764 ALA A C 1
ATOM 5947 O O . ALA A 1 764 ? 19.610 24.487 67.579 1.00 73.75 764 ALA A O 1
ATOM 5948 N N . ALA A 1 765 ? 21.638 23.545 67.808 1.00 73.94 765 ALA A N 1
ATOM 5949 C CA . ALA A 1 765 ? 22.338 24.600 67.084 1.00 73.94 765 ALA A CA 1
ATOM 5950 C C . ALA A 1 765 ? 21.949 24.580 65.593 1.00 73.94 765 ALA A C 1
ATOM 5952 O O . ALA A 1 765 ? 21.585 23.532 65.052 1.00 73.94 765 ALA A O 1
ATOM 5953 N N . GLU A 1 766 ? 22.029 25.739 64.944 1.00 75.12 766 GLU A N 1
ATOM 5954 C CA . GLU A 1 766 ? 21.767 25.873 63.512 1.00 75.12 766 GLU A CA 1
ATOM 5955 C C . GLU A 1 766 ? 22.811 25.084 62.689 1.00 75.12 766 GLU A C 1
ATOM 5957 O O . GLU A 1 766 ? 24.002 25.147 63.016 1.00 75.12 766 GLU A O 1
ATOM 5962 N N . PRO A 1 767 ? 22.415 24.321 61.649 1.00 69.06 767 PRO A N 1
ATOM 5963 C CA . PRO A 1 767 ? 23.362 23.547 60.853 1.00 69.06 767 PRO A CA 1
ATOM 5964 C C . PRO A 1 767 ? 24.295 24.447 60.036 1.00 69.06 767 PRO A C 1
ATOM 5966 O O . PRO A 1 767 ? 23.856 25.185 59.154 1.00 69.06 767 PRO A O 1
ATOM 5969 N N . THR A 1 768 ? 25.602 24.339 60.265 1.00 58.06 768 THR A N 1
ATOM 5970 C CA . THR A 1 768 ? 26.608 24.946 59.389 1.00 58.06 768 THR A CA 1
ATOM 5971 C C . THR A 1 768 ? 26.706 24.170 58.074 1.00 58.06 768 THR A C 1
ATOM 5973 O O . THR A 1 768 ? 27.085 22.998 58.084 1.00 58.06 768 THR A O 1
ATOM 5976 N N . ALA A 1 769 ? 26.450 24.831 56.942 1.00 48.88 769 ALA A N 1
ATOM 5977 C CA . ALA A 1 769 ? 26.987 24.403 55.645 1.00 48.88 769 ALA A CA 1
ATOM 5978 C C . ALA A 1 769 ? 28.537 24.414 55.705 1.00 48.88 769 ALA A C 1
ATOM 5980 O O . ALA A 1 769 ? 29.110 25.108 56.544 1.00 48.88 769 ALA A O 1
ATOM 5981 N N . ILE A 1 770 ? 29.316 23.697 54.891 1.00 41.56 770 ILE A N 1
ATOM 5982 C CA . ILE A 1 770 ? 29.146 23.084 53.550 1.00 41.56 770 ILE A CA 1
ATOM 5983 C C . ILE A 1 770 ? 29.987 21.749 53.547 1.00 41.56 770 ILE A C 1
ATOM 5985 O O . ILE A 1 770 ? 30.335 21.342 54.661 1.00 41.56 770 ILE A O 1
ATOM 5989 N N . PRO A 1 771 ? 30.380 21.032 52.450 1.00 41.28 771 PRO A N 1
ATOM 5990 C CA . PRO A 1 771 ? 30.348 21.329 51.005 1.00 41.28 771 PRO A CA 1
ATOM 5991 C C . PRO A 1 771 ? 29.703 20.261 50.092 1.00 41.28 771 PRO A C 1
ATOM 5993 O O . PRO A 1 771 ? 29.434 19.131 50.493 1.00 41.28 771 PRO A O 1
ATOM 5996 N N . ASP A 1 772 ? 29.542 20.613 48.815 1.00 45.72 772 ASP A N 1
ATOM 5997 C CA . ASP A 1 772 ? 29.189 19.683 47.740 1.00 45.72 772 ASP A CA 1
ATOM 5998 C C . ASP A 1 772 ? 30.318 18.685 47.440 1.00 45.72 772 ASP A C 1
ATOM 6000 O O . ASP A 1 772 ? 31.419 19.091 47.067 1.00 45.72 772 ASP A O 1
ATOM 6004 N N . THR A 1 773 ? 30.042 17.379 47.535 1.00 37.59 773 THR A N 1
ATOM 6005 C CA . THR A 1 773 ? 30.542 16.328 46.613 1.00 37.59 773 THR A CA 1
ATOM 6006 C C . THR A 1 773 ? 30.055 14.932 47.021 1.00 37.59 773 THR A C 1
ATOM 6008 O O . THR A 1 773 ? 30.494 14.397 48.031 1.00 37.59 773 THR A O 1
ATOM 6011 N N . MET A 1 774 ? 29.238 14.288 46.178 1.00 31.58 774 MET A N 1
ATOM 6012 C CA . MET A 1 774 ? 29.343 12.848 45.872 1.00 31.58 774 MET A CA 1
ATOM 6013 C C . MET A 1 774 ? 28.450 12.484 44.677 1.00 31.58 774 MET A C 1
ATOM 6015 O O . MET A 1 774 ? 27.251 12.752 44.675 1.00 31.58 774 MET A O 1
ATOM 6019 N N . THR A 1 775 ? 29.035 11.852 43.662 1.00 36.00 775 THR A N 1
ATOM 6020 C CA . THR A 1 775 ? 28.348 11.350 42.462 1.00 36.00 775 THR A CA 1
ATOM 6021 C C . THR A 1 775 ? 28.224 9.825 42.489 1.00 36.00 775 THR A C 1
ATOM 6023 O O . THR A 1 775 ? 29.145 9.142 42.922 1.00 36.00 775 THR A O 1
ATOM 6026 N N . SER A 1 776 ? 27.117 9.311 41.931 1.00 36.78 776 SER A N 1
ATOM 6027 C CA . SER A 1 776 ? 26.912 7.934 41.418 1.00 36.78 776 SER A CA 1
ATOM 6028 C C . SER A 1 776 ? 27.240 6.731 42.331 1.00 36.78 776 SER A C 1
ATOM 6030 O O . SER A 1 776 ? 28.403 6.430 42.575 1.00 36.78 776 SER A O 1
ATOM 6032 N N . GLY A 1 777 ? 26.226 5.928 42.699 1.00 29.28 777 GLY A N 1
ATOM 6033 C CA . GLY A 1 777 ? 26.453 4.666 43.429 1.00 29.28 777 GLY A CA 1
ATOM 6034 C C . GLY A 1 777 ? 25.210 3.823 43.761 1.00 29.28 777 GLY A C 1
ATOM 6035 O O . GLY A 1 777 ? 24.898 3.654 44.929 1.00 29.28 777 GLY A O 1
ATOM 6036 N N . SER A 1 778 ? 24.511 3.314 42.738 1.00 33.41 778 SER A N 1
ATOM 6037 C CA . SER A 1 778 ? 23.603 2.135 42.746 1.00 33.41 778 SER A CA 1
ATOM 6038 C C . SER A 1 778 ? 23.008 1.605 44.079 1.00 33.41 778 SER A C 1
ATOM 6040 O O . SER A 1 778 ? 23.708 0.968 44.865 1.00 33.41 778 SER A O 1
ATOM 6042 N N . GLY A 1 779 ? 21.677 1.666 44.232 1.00 28.12 779 GLY A N 1
ATOM 6043 C CA . GLY A 1 779 ? 20.923 0.918 45.255 1.00 28.12 779 GLY A CA 1
ATOM 6044 C C . GLY A 1 779 ? 19.407 0.958 45.006 1.00 28.12 779 GLY A C 1
ATOM 6045 O O . GLY A 1 779 ? 18.858 2.027 44.760 1.00 28.12 779 GLY A O 1
ATOM 6046 N N . LEU A 1 780 ? 18.735 -0.201 45.004 1.00 35.41 780 LEU A N 1
ATOM 6047 C CA . LEU A 1 780 ? 17.314 -0.350 44.637 1.00 35.41 780 LEU A CA 1
ATOM 6048 C C . LEU A 1 780 ? 16.371 0.353 45.641 1.00 35.41 780 LEU A C 1
ATOM 6050 O O . LEU A 1 780 ? 16.631 0.304 46.840 1.00 35.41 780 LEU A O 1
ATOM 6054 N N . GLY A 1 781 ? 15.223 0.897 45.191 1.00 35.38 781 GLY A N 1
ATOM 6055 C CA . GLY A 1 781 ? 14.143 1.236 46.140 1.00 35.38 781 GLY A CA 1
ATOM 6056 C C . GLY A 1 781 ? 12.896 2.009 45.670 1.00 35.38 781 GLY A C 1
ATOM 6057 O O . GLY A 1 781 ? 11.823 1.750 46.203 1.00 35.38 781 GLY A O 1
ATOM 6058 N N . THR A 1 782 ? 12.976 2.962 44.729 1.00 39.88 782 THR A N 1
ATOM 6059 C CA . THR A 1 782 ? 11.955 4.048 44.636 1.00 39.88 782 THR A CA 1
ATOM 6060 C C . THR A 1 782 ? 11.391 4.354 43.234 1.00 39.88 782 THR A C 1
ATOM 6062 O O . THR A 1 782 ? 11.083 5.502 42.913 1.00 39.88 782 THR A O 1
ATOM 6065 N N . GLY A 1 783 ? 11.182 3.335 42.393 1.00 40.84 783 GLY A N 1
ATOM 6066 C CA . GLY A 1 783 ? 10.736 3.520 40.997 1.00 40.84 783 GLY A CA 1
ATOM 6067 C C . GLY A 1 783 ? 9.370 4.205 40.794 1.00 40.84 783 GLY A C 1
ATOM 6068 O O . GLY A 1 783 ? 9.205 4.947 39.830 1.00 40.84 783 GLY A O 1
ATOM 6069 N N . ALA A 1 784 ? 8.396 4.005 41.691 1.00 41.75 784 ALA A N 1
ATOM 6070 C CA . ALA A 1 784 ? 7.025 4.500 41.492 1.00 41.75 784 ALA A CA 1
ATOM 6071 C C . ALA A 1 784 ? 6.856 6.013 41.747 1.00 41.75 784 ALA A C 1
ATOM 6073 O O . ALA A 1 784 ? 6.149 6.699 41.012 1.00 41.75 784 ALA A O 1
ATOM 6074 N N . ILE A 1 785 ? 7.513 6.548 42.781 1.00 43.03 785 ILE A N 1
ATOM 6075 C CA . ILE A 1 785 ? 7.266 7.918 43.270 1.00 43.03 785 ILE A CA 1
ATOM 6076 C C . ILE A 1 785 ? 7.852 8.965 42.309 1.00 43.03 785 ILE A C 1
ATOM 6078 O O . ILE A 1 785 ? 7.220 9.984 42.036 1.00 43.03 785 ILE A O 1
ATOM 6082 N N . VAL A 1 786 ? 9.036 8.697 41.747 1.00 47.06 786 VAL A N 1
ATOM 6083 C CA . VAL A 1 786 ? 9.716 9.621 40.821 1.00 47.06 786 VAL A CA 1
ATOM 6084 C C . VAL A 1 786 ? 8.946 9.762 39.502 1.00 47.06 786 VAL A C 1
ATOM 6086 O O . VAL A 1 786 ? 8.814 10.872 38.992 1.00 47.06 786 VAL A O 1
ATOM 6089 N N . GLY A 1 787 ? 8.378 8.669 38.978 1.00 45.47 787 GLY A N 1
ATOM 6090 C CA . GLY A 1 787 ? 7.571 8.702 37.753 1.00 45.47 787 GLY A CA 1
ATOM 6091 C C . GLY A 1 787 ? 6.302 9.550 37.895 1.00 45.47 787 GLY A C 1
ATOM 6092 O O . GLY A 1 787 ? 6.023 10.385 37.037 1.00 45.47 787 GLY A O 1
ATOM 6093 N N . ILE A 1 788 ? 5.576 9.398 39.008 1.00 51.25 788 ILE A N 1
ATOM 6094 C CA . ILE A 1 788 ? 4.357 10.178 39.288 1.00 51.25 788 ILE A CA 1
ATOM 6095 C C . ILE A 1 788 ? 4.681 11.674 39.413 1.00 51.25 788 ILE A C 1
ATOM 6097 O O . ILE A 1 788 ? 3.982 12.500 38.827 1.00 51.25 788 ILE A O 1
ATOM 6101 N N . LEU A 1 789 ? 5.771 12.032 40.104 1.00 49.59 789 LEU A N 1
ATOM 6102 C CA . LEU A 1 789 ? 6.205 13.428 40.233 1.00 49.59 789 LEU A CA 1
ATOM 6103 C C . LEU A 1 789 ? 6.534 14.071 38.877 1.00 49.59 789 LEU A C 1
ATOM 6105 O O . LEU A 1 789 ? 6.168 15.223 38.659 1.00 49.59 789 LEU A O 1
ATOM 6109 N N . ILE A 1 790 ? 7.160 13.338 37.949 1.00 54.25 790 ILE A N 1
ATOM 6110 C CA . ILE A 1 790 ? 7.445 13.839 36.593 1.00 54.25 790 ILE A CA 1
ATOM 6111 C C . ILE A 1 790 ? 6.146 14.087 35.811 1.00 54.25 790 ILE A C 1
ATOM 6113 O O . ILE A 1 790 ? 6.009 15.137 35.186 1.00 54.25 790 ILE A O 1
ATOM 6117 N N . VAL A 1 791 ? 5.169 13.174 35.877 1.00 50.81 791 VAL A N 1
ATOM 6118 C CA . VAL A 1 791 ? 3.871 13.346 35.195 1.00 50.81 791 VAL A CA 1
ATOM 6119 C C . VAL A 1 791 ? 3.100 14.549 35.751 1.00 50.81 791 VAL A C 1
ATOM 6121 O O . VAL A 1 791 ? 2.601 15.360 34.974 1.00 50.81 791 VAL A O 1
ATOM 6124 N N . VAL A 1 792 ? 3.059 14.723 37.077 1.00 53.25 792 VAL A N 1
ATOM 6125 C CA . VAL A 1 792 ? 2.427 15.896 37.709 1.00 53.25 792 VAL A CA 1
ATOM 6126 C C . VAL A 1 792 ? 3.143 17.194 37.316 1.00 53.25 792 VAL A C 1
ATOM 6128 O O . VAL A 1 792 ? 2.482 18.175 36.985 1.00 53.25 792 VAL A O 1
ATOM 6131 N N . PHE A 1 793 ? 4.479 17.205 37.269 1.00 54.44 793 PHE A N 1
ATOM 6132 C CA . PHE A 1 793 ? 5.249 18.385 36.858 1.00 54.44 793 PHE A CA 1
ATOM 6133 C C . PHE A 1 793 ? 4.991 18.771 35.389 1.00 54.44 793 PHE A C 1
ATOM 6135 O O . PHE A 1 793 ? 4.863 19.952 35.077 1.00 54.44 793 PHE A O 1
ATOM 6142 N N . VAL A 1 794 ? 4.844 17.788 34.492 1.00 52.09 794 VAL A N 1
ATOM 6143 C CA . VAL A 1 794 ? 4.472 18.024 33.085 1.00 52.09 794 VAL A CA 1
ATOM 6144 C C . VAL A 1 794 ? 3.039 18.555 32.956 1.00 52.09 794 VAL A C 1
ATOM 6146 O O . VAL A 1 794 ? 2.818 19.489 32.190 1.00 52.09 794 VAL A O 1
ATOM 6149 N N . LEU A 1 795 ? 2.075 18.022 33.716 1.00 50.84 795 LEU A N 1
ATOM 6150 C CA . LEU A 1 795 ? 0.678 18.485 33.686 1.00 50.84 795 LEU A CA 1
ATOM 6151 C C . LEU A 1 795 ? 0.517 19.923 34.209 1.00 50.84 795 LEU A C 1
ATOM 6153 O O . LEU A 1 795 ? -0.213 20.716 33.612 1.00 50.84 795 LEU A O 1
ATOM 6157 N N . LEU A 1 796 ? 1.262 20.293 35.255 1.00 53.69 796 LEU A N 1
ATOM 6158 C CA . LEU A 1 796 ? 1.308 21.669 35.759 1.00 53.69 796 LEU A CA 1
ATOM 6159 C C . LEU A 1 796 ? 1.927 22.642 34.737 1.00 53.69 796 LEU A C 1
ATOM 6161 O O . LEU A 1 796 ? 1.467 23.775 34.615 1.00 53.69 796 LEU A O 1
ATOM 6165 N N . LEU A 1 797 ? 2.917 22.203 33.947 1.00 47.78 797 LEU A N 1
ATOM 6166 C CA . LEU A 1 797 ? 3.524 23.015 32.879 1.00 47.78 797 LEU A CA 1
ATOM 6167 C C . LEU A 1 797 ? 2.591 23.283 31.683 1.00 47.78 797 LEU A C 1
ATOM 6169 O O . LEU A 1 797 ? 2.832 24.237 30.945 1.00 47.78 797 LEU A O 1
ATOM 6173 N N . VAL A 1 798 ? 1.522 22.496 31.502 1.00 44.25 798 VAL A N 1
ATOM 6174 C CA . VAL A 1 798 ? 0.440 22.776 30.532 1.00 44.25 798 VAL A CA 1
ATOM 6175 C C . VAL A 1 798 ? -0.828 23.350 31.182 1.00 44.25 798 VAL A C 1
ATOM 6177 O O . VAL A 1 798 ? -1.865 23.440 30.529 1.00 44.25 798 VAL A O 1
ATOM 6180 N N . GLY A 1 799 ? -0.746 23.798 32.440 1.00 37.94 799 GLY A N 1
ATOM 6181 C CA . GLY A 1 799 ? -1.809 24.564 33.099 1.00 37.94 799 GLY A CA 1
ATOM 6182 C C . GLY A 1 799 ? -3.019 23.746 33.555 1.00 37.94 799 GLY A C 1
ATOM 6183 O O . GLY A 1 799 ? -4.114 24.297 33.647 1.00 37.94 799 GLY A O 1
ATOM 6184 N N . VAL A 1 800 ? -2.845 22.449 33.829 1.00 43.94 800 VAL A N 1
ATOM 6185 C CA . VAL A 1 800 ? -3.895 21.599 34.411 1.00 43.94 800 VAL A CA 1
ATOM 6186 C C . VAL A 1 800 ? -3.736 21.562 35.931 1.00 43.94 800 VAL A C 1
ATOM 6188 O O . VAL A 1 800 ? -2.730 21.057 36.431 1.00 43.94 800 VAL A O 1
ATOM 6191 N N . ASP A 1 801 ? -4.734 22.052 36.671 1.00 46.66 801 ASP A N 1
ATOM 6192 C CA . ASP A 1 801 ? -4.780 21.911 38.130 1.00 46.66 801 ASP A CA 1
ATOM 6193 C C . ASP A 1 801 ? -5.010 20.443 38.530 1.00 46.66 801 ASP A C 1
ATOM 6195 O O . ASP A 1 801 ? -5.970 19.794 38.103 1.00 46.66 801 ASP A O 1
ATOM 6199 N N . VAL A 1 802 ? -4.124 19.914 39.378 1.00 50.44 802 VAL A N 1
ATOM 6200 C CA . VAL A 1 802 ? -4.161 18.524 39.853 1.00 50.44 802 VAL A CA 1
ATOM 6201 C C . VAL A 1 802 ? -4.385 18.506 41.361 1.00 50.44 802 VAL A C 1
ATOM 6203 O O . VAL A 1 802 ? -3.525 18.933 42.129 1.00 50.44 802 VAL A O 1
ATOM 6206 N N . THR A 1 803 ? -5.522 17.956 41.795 1.00 45.66 803 THR A N 1
ATOM 6207 C CA . THR A 1 803 ? -5.792 17.706 43.220 1.00 45.66 803 THR A CA 1
ATOM 6208 C C . THR A 1 803 ? -5.541 16.231 43.534 1.00 45.66 803 THR A C 1
ATOM 6210 O O . THR A 1 803 ? -6.146 15.343 42.930 1.00 45.66 803 THR A O 1
ATOM 6213 N N . CYS A 1 804 ? -4.639 15.965 44.481 1.00 43.72 804 CYS A N 1
ATOM 6214 C CA . CYS A 1 804 ? -4.324 14.620 44.965 1.00 43.72 804 CYS A CA 1
ATOM 6215 C C . CYS A 1 804 ? -4.748 14.468 46.428 1.00 43.72 804 CYS A C 1
ATOM 6217 O O . CYS A 1 804 ? -4.484 15.351 47.246 1.00 43.72 804 CYS A O 1
ATOM 6219 N N . TYR A 1 805 ? -5.351 13.329 46.767 1.00 43.78 805 TYR A N 1
ATOM 6220 C CA . TYR A 1 805 ? -5.830 13.030 48.116 1.00 43.78 805 TYR A CA 1
ATOM 6221 C C . TYR A 1 805 ? -4.986 11.931 48.771 1.00 43.78 805 TYR A C 1
ATOM 6223 O O . TYR A 1 805 ? -4.619 10.942 48.134 1.00 43.78 805 TYR A O 1
ATOM 6231 N N . PHE A 1 806 ? -4.701 12.091 50.067 1.00 38.66 806 PHE A N 1
ATOM 6232 C CA . PHE A 1 806 ? -4.064 11.064 50.893 1.00 38.66 806 PHE A CA 1
ATOM 6233 C C . PHE A 1 806 ? -5.132 10.219 51.596 1.00 38.66 806 PHE A C 1
ATOM 6235 O O . PHE A 1 806 ? -5.761 10.669 52.553 1.00 38.66 806 PHE A O 1
ATOM 6242 N N . LEU A 1 807 ? -5.321 8.979 51.139 1.00 39.28 807 LEU A N 1
ATOM 6243 C CA . LEU A 1 807 ? -6.207 8.012 51.791 1.00 39.28 807 LEU A CA 1
ATOM 6244 C C . LEU A 1 807 ? -5.464 7.308 52.937 1.00 39.28 807 LEU A C 1
ATOM 6246 O O . LEU A 1 807 ? -4.672 6.382 52.735 1.00 39.28 807 LEU A O 1
ATOM 6250 N N . ASN A 1 808 ? -5.721 7.766 54.164 1.00 42.72 808 ASN A N 1
ATOM 6251 C CA . ASN A 1 808 ? -5.101 7.254 55.388 1.00 42.72 808 ASN A CA 1
ATOM 6252 C C . ASN A 1 808 ? -5.588 5.838 55.752 1.00 42.72 808 ASN A C 1
ATOM 6254 O O . ASN A 1 808 ? -6.435 5.676 56.628 1.00 42.72 808 ASN A O 1
ATOM 6258 N N . LYS A 1 809 ? -4.989 4.820 55.116 1.00 38.06 809 LYS A N 1
ATOM 6259 C CA . LYS A 1 809 ? -4.642 3.519 55.741 1.00 38.06 809 LYS A CA 1
ATOM 6260 C C . LYS A 1 809 ? -3.754 2.609 54.873 1.00 38.06 809 LYS A C 1
ATOM 6262 O O . LYS A 1 809 ? -3.073 1.762 55.438 1.00 38.06 809 LYS A O 1
ATOM 6267 N N . CYS A 1 810 ? -3.702 2.793 53.545 1.00 39.34 810 CYS A N 1
ATOM 6268 C CA . CYS A 1 810 ? -3.023 1.844 52.633 1.00 39.34 810 CYS A CA 1
ATOM 6269 C C . CYS A 1 810 ? -1.923 2.426 51.717 1.00 39.34 810 CYS A C 1
ATOM 6271 O O . CYS A 1 810 ? -1.374 1.695 50.900 1.00 39.34 810 CYS A O 1
ATOM 6273 N N . GLY A 1 811 ? -1.563 3.709 51.840 1.00 40.44 811 GLY A N 1
ATOM 6274 C CA . GLY A 1 811 ? -0.329 4.251 51.239 1.00 40.44 811 GLY A CA 1
ATOM 6275 C C . GLY A 1 811 ? -0.315 4.465 49.715 1.00 40.44 811 GLY A C 1
ATOM 6276 O O . GLY A 1 811 ? 0.742 4.770 49.1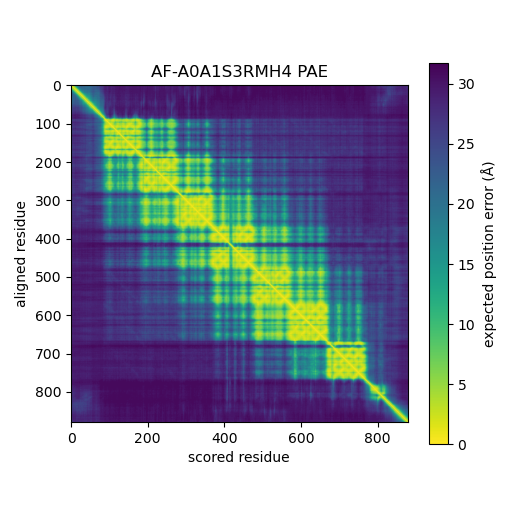68 1.00 40.44 811 GLY A O 1
ATOM 6277 N N . PHE A 1 812 ? -1.457 4.350 49.031 1.00 36.53 812 PHE A N 1
ATOM 6278 C CA . PHE A 1 812 ? -1.598 4.748 47.626 1.00 36.53 812 PHE A CA 1
ATOM 6279 C C . PHE A 1 812 ? -2.005 6.223 47.501 1.00 36.53 812 PHE A C 1
ATOM 6281 O O . PHE A 1 812 ? -2.852 6.710 48.250 1.00 36.53 812 PHE A O 1
ATOM 6288 N N . LEU A 1 813 ? -1.417 6.923 46.526 1.00 39.69 813 LEU A N 1
ATOM 6289 C CA . LEU A 1 813 ? -1.784 8.290 46.155 1.00 39.69 813 LEU A CA 1
ATOM 6290 C C . LEU A 1 813 ? -2.783 8.249 44.993 1.00 39.69 813 LEU A C 1
ATOM 6292 O O . LEU A 1 813 ? -2.476 7.679 43.946 1.00 39.69 813 LEU A O 1
ATOM 6296 N N . MET A 1 814 ? -3.944 8.882 45.159 1.00 39.88 814 MET A N 1
ATOM 6297 C CA . MET A 1 814 ? -4.943 9.026 44.098 1.00 39.88 814 MET A CA 1
ATOM 6298 C C . MET A 1 814 ? -5.051 10.501 43.701 1.00 39.88 814 MET A C 1
ATOM 6300 O O . MET A 1 814 ? -5.270 11.366 44.550 1.00 39.88 814 MET A O 1
ATOM 6304 N N . CYS A 1 815 ? -4.883 10.786 42.411 1.00 43.59 815 CYS A N 1
ATOM 6305 C CA . CYS A 1 815 ? -4.993 12.124 41.834 1.00 43.59 815 CYS A CA 1
ATOM 6306 C C . CYS A 1 815 ? -6.080 12.109 40.759 1.00 43.59 815 CYS A C 1
ATOM 6308 O O . CYS A 1 815 ? -6.097 11.211 39.918 1.00 43.59 815 CYS A O 1
ATOM 6310 N N . ILE A 1 816 ? -6.975 13.095 40.786 1.00 43.78 816 ILE A N 1
ATOM 6311 C CA . ILE A 1 816 ? -8.097 13.210 39.847 1.00 43.78 816 ILE A CA 1
ATOM 6312 C C . ILE A 1 816 ? -7.994 14.572 39.155 1.00 43.78 816 ILE A C 1
ATOM 6314 O O . ILE A 1 816 ? -7.768 15.591 39.809 1.00 43.78 816 ILE A O 1
ATOM 6318 N N . ALA A 1 817 ? -8.144 14.594 37.830 1.00 36.16 817 ALA A N 1
ATOM 6319 C CA . ALA A 1 817 ? -8.229 15.834 37.064 1.00 36.16 817 ALA A CA 1
ATOM 6320 C C . ALA A 1 817 ? -9.650 16.407 37.181 1.00 36.16 817 ALA A C 1
ATOM 6322 O O . ALA A 1 817 ? -10.617 15.730 36.829 1.00 36.16 817 ALA A O 1
ATOM 6323 N N . VAL A 1 818 ? -9.784 17.640 37.678 1.00 39.72 818 VAL A N 1
ATOM 6324 C CA . VAL A 1 818 ? -11.088 18.260 37.964 1.00 39.72 818 VAL A CA 1
ATOM 6325 C C . VAL A 1 818 ? -11.228 19.569 37.186 1.00 39.72 818 VAL A C 1
ATOM 6327 O O . VAL A 1 818 ? -10.680 20.597 37.569 1.00 39.72 818 VAL A O 1
ATOM 6330 N N . ASN A 1 819 ? -11.999 19.544 36.097 1.00 33.97 819 ASN A N 1
ATOM 6331 C CA . ASN A 1 819 ? -12.342 20.751 35.342 1.00 33.97 819 ASN A CA 1
ATOM 6332 C C . ASN A 1 819 ? -13.469 21.525 36.042 1.00 33.97 819 ASN A C 1
ATOM 6334 O O . ASN A 1 819 ? -14.610 21.064 36.058 1.00 33.97 819 ASN A O 1
ATOM 6338 N N . PHE A 1 820 ? -13.180 22.731 36.542 1.00 31.73 820 PHE A N 1
ATOM 6339 C CA . PHE A 1 820 ? -14.199 23.672 37.022 1.00 31.73 820 PHE A CA 1
ATOM 6340 C C . PHE A 1 820 ? -14.326 24.896 36.110 1.00 31.73 820 PHE A C 1
ATOM 6342 O O . PHE A 1 820 ? -13.348 25.558 35.776 1.00 31.73 820 PHE A O 1
ATOM 6349 N N . CYS A 1 821 ? -15.564 25.230 35.742 1.00 29.19 821 CYS A N 1
ATOM 6350 C CA . CYS A 1 821 ? -15.899 26.389 34.919 1.00 29.19 821 CYS A CA 1
ATOM 6351 C C . CYS A 1 821 ? -16.711 27.398 35.749 1.00 29.19 821 CYS A C 1
ATOM 6353 O O . CYS A 1 821 ? -17.881 27.154 36.041 1.00 29.19 821 CYS A O 1
ATOM 6355 N N . GLY A 1 822 ? -16.118 28.539 36.128 1.00 27.92 822 GLY A N 1
ATOM 6356 C CA . GLY A 1 822 ? -16.764 29.522 37.014 1.00 27.92 822 GLY A CA 1
ATOM 6357 C C . GLY A 1 822 ? -16.166 30.934 36.934 1.00 27.92 822 GLY A C 1
ATOM 6358 O O . GLY A 1 822 ? -15.029 31.167 37.322 1.00 27.92 822 GLY A O 1
ATOM 6359 N N . LYS A 1 823 ? -16.946 31.893 36.423 1.00 27.86 823 LYS A N 1
ATOM 6360 C CA . LYS A 1 823 ? -16.552 33.295 36.168 1.00 27.86 823 LYS A CA 1
ATOM 6361 C C . LYS A 1 823 ? -16.334 34.115 37.455 1.00 27.86 823 LYS A C 1
ATOM 6363 O O . LYS A 1 823 ? -17.219 34.108 38.306 1.00 27.86 823 LYS A O 1
ATOM 6368 N N . SER A 1 824 ? -15.313 34.985 37.488 1.00 28.38 824 SER A N 1
ATOM 6369 C CA . SER A 1 824 ? -15.423 36.475 37.560 1.00 28.38 824 SER A CA 1
ATOM 6370 C C . SER A 1 824 ? -14.212 37.176 38.226 1.00 28.38 824 SER A C 1
ATOM 6372 O O . SER A 1 824 ? -13.527 36.592 39.055 1.00 28.38 824 SER A O 1
ATOM 6374 N N . GLY A 1 825 ? -13.925 38.426 37.821 1.00 24.36 825 GLY A N 1
ATOM 6375 C CA . GLY A 1 825 ? -12.885 39.310 38.401 1.00 24.36 825 GLY A CA 1
ATOM 6376 C C . GLY A 1 825 ? -13.487 40.436 39.273 1.00 24.36 825 GLY A C 1
ATOM 6377 O O . GLY A 1 825 ? -14.611 40.238 39.736 1.00 24.36 825 GLY A O 1
ATOM 6378 N N . PRO A 1 826 ? -12.857 41.632 39.450 1.00 41.34 826 PRO A N 1
ATOM 6379 C CA . PRO A 1 826 ? -11.723 42.206 38.692 1.00 41.34 826 PRO A CA 1
ATOM 6380 C C . PRO A 1 826 ? -10.636 42.955 39.528 1.00 41.34 826 PRO A C 1
ATOM 6382 O O . PRO A 1 826 ? -10.772 43.133 40.734 1.00 41.34 826 PRO A O 1
ATOM 6385 N N . GLY A 1 827 ? -9.615 43.517 38.852 1.00 26.17 827 GLY A N 1
ATOM 6386 C CA . GLY A 1 827 ? -8.746 44.598 39.376 1.00 26.17 827 GLY A CA 1
ATOM 6387 C C . GLY A 1 827 ? -7.249 44.244 39.509 1.00 26.17 827 GLY A C 1
ATOM 6388 O O . GLY A 1 827 ? -6.920 43.476 40.398 1.00 26.17 827 GLY A O 1
ATOM 6389 N N . ALA A 1 828 ? -6.237 44.727 38.767 1.00 26.73 828 ALA A N 1
ATOM 6390 C CA . ALA A 1 828 ? -6.030 45.674 37.649 1.00 26.73 828 ALA A CA 1
ATOM 6391 C C . ALA A 1 828 ? -5.003 46.786 37.990 1.00 26.73 828 ALA A C 1
ATOM 6393 O O . ALA A 1 828 ? -5.338 47.726 38.714 1.00 26.73 828 ALA A O 1
ATOM 6394 N N . LYS A 1 829 ? -3.791 46.690 37.406 1.00 27.70 829 LYS A N 1
ATOM 6395 C CA . LYS A 1 829 ? -2.898 47.763 36.874 1.00 27.70 829 LYS A CA 1
ATOM 6396 C C . LYS A 1 829 ? -1.547 47.131 36.478 1.00 27.70 829 LYS A C 1
ATOM 6398 O O . LYS A 1 829 ? -0.952 46.444 37.295 1.00 27.70 829 LYS A O 1
ATOM 6403 N N . ASN A 1 830 ? -1.160 47.142 35.197 1.00 29.62 830 ASN A N 1
ATOM 6404 C CA . ASN A 1 830 ? -0.442 48.217 34.472 1.00 29.62 830 ASN A CA 1
ATOM 6405 C C . ASN A 1 830 ? 0.954 48.457 35.075 1.00 29.62 830 ASN A C 1
ATOM 6407 O O . ASN A 1 830 ? 1.063 48.719 36.268 1.00 29.62 830 ASN A O 1
ATOM 6411 N N . LYS A 1 831 ? 2.051 48.389 34.315 1.00 26.81 831 LYS A N 1
ATOM 6412 C CA . LYS A 1 831 ? 2.368 49.063 33.032 1.00 26.81 831 LYS A CA 1
ATOM 6413 C C . LYS A 1 831 ? 3.341 48.200 32.198 1.00 26.81 831 LYS A C 1
ATOM 6415 O O . LYS A 1 831 ? 4.006 47.363 32.795 1.00 26.81 831 LYS A O 1
ATOM 6420 N N . ASP A 1 832 ? 3.547 48.328 30.885 1.00 27.39 832 ASP A N 1
ATOM 6421 C CA . ASP A 1 832 ? 3.077 49.192 29.768 1.00 27.39 832 ASP A CA 1
ATOM 6422 C C . ASP A 1 832 ? 3.429 48.402 28.449 1.00 27.39 832 ASP A C 1
ATOM 6424 O O . ASP A 1 832 ? 4.068 47.356 28.557 1.00 27.39 832 ASP A O 1
ATOM 6428 N N . ILE A 1 833 ? 3.100 48.740 27.187 1.00 27.47 833 ILE A N 1
ATOM 6429 C CA . ILE A 1 833 ? 2.555 49.963 26.563 1.00 27.47 833 ILE A CA 1
ATOM 6430 C C . ILE A 1 833 ? 1.614 49.629 25.355 1.00 27.47 833 ILE A C 1
ATOM 6432 O O . ILE A 1 833 ? 0.892 48.637 25.389 1.00 27.47 833 ILE A O 1
ATOM 6436 N N . GLU A 1 834 ? 1.588 50.491 24.336 1.00 24.41 834 GLU A N 1
ATOM 6437 C CA . GLU A 1 834 ? 0.849 50.521 23.052 1.00 24.41 834 GLU A CA 1
ATOM 6438 C C . GLU A 1 834 ? 1.057 49.275 22.137 1.00 24.41 834 GLU A C 1
ATOM 6440 O O . GLU A 1 834 ? 2.134 48.685 22.144 1.00 24.41 834 GLU A O 1
ATOM 6445 N N . GLU A 1 835 ? 0.101 48.728 21.359 1.00 26.48 835 GLU A N 1
ATOM 6446 C CA . GLU A 1 835 ? -1.025 49.259 20.535 1.00 26.48 835 GLU A CA 1
ATOM 6447 C C . GLU A 1 835 ? -0.597 50.066 19.283 1.00 26.48 835 GLU A C 1
ATOM 6449 O O . GLU A 1 835 ? 0.378 50.796 19.321 1.00 26.48 835 GLU A O 1
ATOM 6454 N N . GLY A 1 836 ? -1.252 50.028 18.112 1.00 26.38 836 GLY A N 1
ATOM 6455 C CA . GLY A 1 836 ? -2.451 49.333 17.590 1.00 26.38 836 GLY A CA 1
ATOM 6456 C C . GLY A 1 836 ? -2.498 49.511 16.045 1.00 26.38 836 GLY A C 1
ATOM 6457 O O . GLY A 1 836 ? -1.464 49.841 15.477 1.00 26.38 836 GLY A O 1
ATOM 6458 N N . LYS A 1 837 ? -3.584 49.407 15.250 1.00 27.61 837 LYS A N 1
ATOM 6459 C CA . LYS A 1 837 ? -5.024 49.009 15.324 1.00 27.61 837 LYS A CA 1
ATOM 6460 C C . LYS A 1 837 ? -5.573 49.102 13.865 1.00 27.61 837 LYS A C 1
ATOM 6462 O O . LYS A 1 837 ? -5.083 49.951 13.131 1.00 27.61 837 LYS A O 1
ATOM 6467 N N . ALA A 1 838 ? -6.582 48.388 13.344 1.00 27.92 838 ALA A N 1
ATOM 6468 C CA . ALA A 1 838 ? -7.371 47.221 13.784 1.00 27.92 838 ALA A CA 1
ATOM 6469 C C . ALA A 1 838 ? -7.610 46.271 12.552 1.00 27.92 838 ALA A C 1
ATOM 6471 O O . ALA A 1 838 ? -6.598 45.853 12.010 1.00 27.92 838 ALA A O 1
ATOM 6472 N N . ALA A 1 839 ? -8.777 45.869 11.998 1.00 27.09 839 ALA A N 1
ATOM 6473 C CA . ALA A 1 839 ? -10.213 46.112 12.236 1.00 27.09 839 ALA A CA 1
ATOM 6474 C C . ALA A 1 839 ? -11.126 45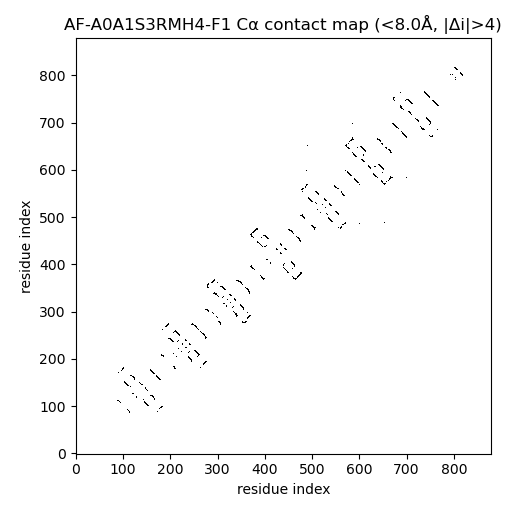.027 11.566 1.00 27.09 839 ALA A C 1
ATOM 6476 O O . ALA A 1 839 ? -10.733 44.430 10.574 1.00 27.09 839 ALA A O 1
ATOM 6477 N N . PHE A 1 840 ? -12.337 44.829 12.118 1.00 25.62 840 PHE A N 1
ATOM 6478 C CA . PHE A 1 840 ? -13.682 44.583 11.516 1.00 25.62 840 PHE A CA 1
ATOM 6479 C C . PHE A 1 840 ? -13.864 44.164 10.022 1.00 25.62 840 PHE A C 1
ATOM 6481 O O . PHE A 1 840 ? -13.220 44.727 9.149 1.00 25.62 840 PHE A O 1
ATOM 6488 N N . MET A 1 841 ? -14.844 43.325 9.616 1.00 25.47 841 MET A N 1
ATOM 6489 C CA . MET A 1 841 ? -15.929 42.579 10.311 1.00 25.47 841 MET A CA 1
ATOM 6490 C C . MET A 1 841 ? -16.520 41.476 9.386 1.00 25.47 841 MET A C 1
ATOM 6492 O O . MET A 1 841 ? -16.494 41.654 8.173 1.00 25.47 841 MET A O 1
ATOM 6496 N N . LYS A 1 842 ? -17.185 40.474 9.989 1.00 24.78 842 LYS A N 1
ATOM 6497 C CA . LYS A 1 842 ? -18.494 39.852 9.637 1.00 24.78 842 LYS A CA 1
ATOM 6498 C C . LYS A 1 842 ? -18.559 38.331 9.430 1.00 24.78 842 LYS A C 1
ATOM 6500 O O . LYS A 1 842 ? -17.712 37.702 8.814 1.00 24.78 842 LYS A O 1
ATOM 6505 N N . ASP A 1 843 ? -19.672 37.832 9.956 1.00 26.52 843 ASP A N 1
ATOM 6506 C CA . ASP A 1 843 ? -20.305 36.521 9.839 1.00 26.52 843 ASP A CA 1
ATOM 6507 C C . ASP A 1 843 ? -21.405 36.586 8.757 1.00 26.52 843 ASP A C 1
ATOM 6509 O O . ASP A 1 843 ? -22.046 37.634 8.612 1.00 26.52 843 ASP A O 1
ATOM 6513 N N . GLU A 1 844 ? -21.627 35.487 8.028 1.00 26.73 844 GLU A N 1
ATOM 6514 C CA . GLU A 1 844 ? -22.966 35.113 7.553 1.00 26.73 844 GLU A CA 1
ATOM 6515 C C . GLU A 1 844 ? -23.046 33.617 7.189 1.00 26.73 844 GLU A C 1
ATOM 6517 O O . GLU A 1 844 ? -22.256 33.106 6.393 1.00 26.73 844 GLU A O 1
ATOM 6522 N N . SER A 1 845 ? -24.039 32.919 7.740 1.00 28.75 845 SER A N 1
ATOM 6523 C CA . SER A 1 845 ? -24.381 31.527 7.429 1.00 28.75 845 SER A CA 1
ATOM 6524 C C . SER A 1 845 ? -25.443 31.422 6.324 1.00 28.75 845 SER A C 1
ATOM 6526 O O . SER A 1 845 ? -26.296 32.303 6.194 1.00 28.75 845 SER A O 1
ATOM 6528 N N . LYS A 1 846 ? -25.422 30.329 5.540 1.00 29.02 846 LYS A N 1
ATOM 6529 C CA . LYS A 1 846 ? -26.555 29.855 4.713 1.00 29.02 846 LYS A CA 1
ATOM 6530 C C . LYS A 1 846 ? -26.377 28.409 4.244 1.00 29.02 846 LYS A C 1
ATOM 6532 O O . LYS A 1 846 ? -25.418 28.092 3.547 1.00 29.02 846 LYS A O 1
ATOM 6537 N N . GLU A 1 847 ? -27.369 27.581 4.546 1.00 30.05 847 GLU A N 1
ATOM 6538 C CA . GLU A 1 847 ? -27.657 26.332 3.835 1.00 30.05 847 GLU A CA 1
ATOM 6539 C C . GLU A 1 847 ? -28.602 26.617 2.647 1.00 30.05 847 GLU A C 1
ATOM 6541 O O . GLU A 1 847 ? -29.413 27.548 2.726 1.00 30.05 847 GLU A O 1
ATOM 6546 N N . PRO A 1 848 ? -28.557 25.835 1.553 1.00 35.56 848 PRO A N 1
ATOM 6547 C CA . PRO A 1 848 ? -29.549 25.909 0.486 1.00 35.56 848 PRO A CA 1
ATOM 6548 C C . PRO A 1 848 ? -30.759 25.002 0.777 1.00 35.56 848 PRO A C 1
ATOM 6550 O O . PRO A 1 848 ? -30.698 23.786 0.608 1.00 35.56 848 PRO A O 1
ATOM 6553 N N . ILE A 1 849 ? -31.889 25.602 1.157 1.00 28.25 849 ILE A N 1
ATOM 6554 C CA . ILE A 1 849 ? -33.194 24.919 1.194 1.00 28.25 849 ILE A CA 1
ATOM 6555 C C . ILE A 1 849 ? -33.696 24.707 -0.243 1.00 28.25 849 ILE A C 1
ATOM 6557 O O . ILE A 1 849 ? -33.672 25.640 -1.047 1.00 28.25 849 ILE A O 1
ATOM 6561 N N . VAL A 1 850 ? -34.226 23.516 -0.546 1.00 27.28 850 VAL A N 1
ATOM 6562 C CA . VAL A 1 850 ? -34.996 23.251 -1.776 1.00 27.28 850 VAL A CA 1
ATOM 6563 C C . VAL A 1 850 ? -36.335 22.596 -1.425 1.00 27.28 850 VAL A C 1
ATOM 6565 O O . VAL A 1 850 ? -36.480 21.378 -1.448 1.00 27.28 850 VAL A O 1
ATOM 6568 N N . GLU A 1 851 ? -37.335 23.427 -1.132 1.00 28.39 851 GLU A N 1
ATOM 6569 C CA . GLU A 1 851 ? -38.750 23.053 -1.219 1.00 28.39 851 GLU A CA 1
ATOM 6570 C C . GLU A 1 851 ? -39.346 23.606 -2.520 1.00 28.39 851 GLU A C 1
ATOM 6572 O O . GLU A 1 851 ? -39.305 24.817 -2.732 1.00 28.39 851 GLU A O 1
ATOM 6577 N N . VAL A 1 852 ? -40.022 22.770 -3.318 1.00 27.25 852 VAL A N 1
ATOM 6578 C CA . VAL A 1 852 ? -41.214 23.201 -4.075 1.00 27.25 852 VAL A CA 1
ATOM 6579 C C . VAL A 1 852 ? -42.250 22.070 -4.111 1.00 27.25 852 VAL A C 1
ATOM 6581 O O . VAL A 1 852 ? -42.102 21.111 -4.855 1.00 27.25 852 VAL A O 1
ATOM 6584 N N . ARG A 1 853 ? -43.315 22.264 -3.323 1.00 26.38 853 ARG A N 1
ATOM 6585 C CA . ARG A 1 853 ? -44.714 21.820 -3.515 1.00 26.38 853 ARG A CA 1
ATOM 6586 C C . ARG A 1 853 ? -45.025 20.416 -4.063 1.00 26.38 853 ARG A C 1
ATOM 6588 O O . ARG A 1 853 ? -44.880 20.125 -5.245 1.00 26.38 853 ARG A O 1
ATOM 6595 N N . THR A 1 854 ? -45.747 19.672 -3.229 1.00 30.00 854 THR A N 1
ATOM 6596 C CA . THR A 1 854 ? -46.894 18.855 -3.651 1.00 30.00 854 THR A CA 1
ATOM 6597 C C . THR A 1 854 ? -48.041 19.719 -4.209 1.00 30.00 854 THR A C 1
ATOM 6599 O O . THR A 1 854 ? -48.232 20.858 -3.781 1.00 30.00 854 THR A O 1
ATOM 6602 N N . GLU A 1 855 ? -48.864 19.148 -5.094 1.00 29.73 855 GLU A N 1
ATOM 6603 C CA . GLU A 1 855 ? -50.251 19.585 -5.327 1.00 29.73 855 GLU A CA 1
ATOM 6604 C C . GLU A 1 855 ? -51.188 18.367 -5.300 1.00 29.73 855 GLU A C 1
ATOM 6606 O O . GLU A 1 855 ? -50.859 17.305 -5.831 1.00 29.73 855 GLU A O 1
ATOM 6611 N N . ASP A 1 856 ? -52.358 18.515 -4.675 1.00 33.19 856 ASP A N 1
ATOM 6612 C CA . ASP A 1 856 ? -53.383 17.471 -4.592 1.00 33.19 856 ASP A CA 1
ATOM 6613 C C . ASP A 1 856 ? -54.162 17.300 -5.904 1.00 33.19 856 ASP A C 1
ATOM 6615 O O . ASP A 1 856 ? -54.587 18.293 -6.502 1.00 33.19 856 ASP A O 1
ATOM 6619 N N . ARG A 1 857 ? -54.499 16.044 -6.251 1.00 29.53 857 ARG A N 1
ATOM 6620 C CA . ARG A 1 857 ? -55.831 15.657 -6.776 1.00 29.53 857 ARG A CA 1
ATOM 6621 C C . ARG A 1 857 ? -56.025 14.144 -6.921 1.00 29.53 857 ARG A C 1
ATOM 6623 O O . ARG A 1 857 ? -55.496 13.503 -7.823 1.00 29.53 857 ARG A O 1
ATOM 6630 N N . THR A 1 858 ? -56.908 13.609 -6.088 1.00 31.81 858 THR A N 1
ATOM 6631 C CA . THR A 1 858 ? -57.798 12.481 -6.416 1.00 31.81 858 THR A CA 1
ATOM 6632 C C . THR A 1 858 ? -59.039 13.036 -7.177 1.00 31.81 858 THR A C 1
ATOM 6634 O O . THR A 1 858 ? -59.152 14.265 -7.264 1.00 31.81 858 THR A O 1
ATOM 6637 N N . PRO A 1 859 ? -59.986 12.231 -7.731 1.00 49.53 859 PRO A N 1
ATOM 6638 C CA . PRO A 1 859 ? -60.199 10.799 -7.473 1.00 49.53 859 PRO A CA 1
ATOM 6639 C C . PRO A 1 859 ? -60.626 9.893 -8.665 1.00 49.53 859 PRO A C 1
ATOM 6641 O O . PRO A 1 859 ? -60.917 10.354 -9.764 1.00 49.53 859 PRO A O 1
ATOM 6644 N N . ASN A 1 860 ? -60.828 8.612 -8.314 1.00 32.47 860 ASN A N 1
ATOM 6645 C CA . ASN A 1 860 ? -61.975 7.747 -8.667 1.00 32.47 860 ASN A CA 1
ATOM 6646 C C . ASN A 1 860 ? -61.915 6.647 -9.763 1.00 32.47 860 ASN A C 1
ATOM 6648 O O . ASN A 1 860 ? -61.635 6.898 -10.926 1.00 32.47 860 ASN A O 1
ATOM 6652 N N . HIS A 1 861 ? -62.441 5.487 -9.320 1.00 31.62 861 HIS A N 1
ATOM 6653 C CA . HIS A 1 861 ? -63.110 4.361 -10.007 1.00 31.62 861 HIS A CA 1
ATOM 6654 C C . HIS A 1 861 ? -62.325 3.293 -10.806 1.00 31.62 861 HIS A C 1
ATOM 6656 O O . HIS A 1 861 ? -61.561 3.607 -11.703 1.00 31.62 861 HIS A O 1
ATOM 6662 N N . GLU A 1 862 ? -62.661 2.029 -10.464 1.00 30.78 862 GLU A N 1
ATOM 6663 C CA . GLU A 1 862 ? -62.697 0.772 -11.261 1.00 30.78 862 GLU A CA 1
ATOM 6664 C C . GLU A 1 862 ? -61.449 0.376 -12.085 1.00 30.78 862 GLU A C 1
ATOM 6666 O O . GLU A 1 862 ? -60.953 1.139 -12.896 1.00 30.78 862 GLU A O 1
ATOM 6671 N N . GLY A 1 863 ? -60.895 -0.843 -12.027 1.00 30.58 863 GLY A N 1
ATOM 6672 C CA . GLY A 1 863 ? -61.252 -2.152 -11.439 1.00 30.58 863 GLY A CA 1
ATOM 6673 C C . GLY A 1 863 ? -60.453 -3.232 -12.219 1.00 30.58 863 GLY A C 1
ATOM 6674 O O . GLY A 1 863 ? -59.850 -2.903 -13.234 1.00 30.58 863 GLY A O 1
ATOM 6675 N N . GLY A 1 864 ? -60.353 -4.521 -11.878 1.00 31.42 864 GLY A N 1
ATOM 6676 C CA . GLY A 1 864 ? -60.802 -5.329 -10.739 1.00 31.42 864 GLY A CA 1
ATOM 6677 C C . GLY A 1 864 ? -60.579 -6.829 -11.058 1.00 31.42 864 GLY A C 1
ATOM 6678 O O . GLY A 1 864 ? -60.508 -7.190 -12.229 1.00 31.42 864 GLY A O 1
ATOM 6679 N N . GLY A 1 865 ? -60.510 -7.710 -10.048 1.00 32.28 865 GLY A N 1
ATOM 6680 C CA . GLY A 1 865 ? -60.455 -9.179 -10.233 1.00 32.28 865 GLY A CA 1
ATOM 6681 C C . GLY A 1 865 ? -59.040 -9.818 -10.265 1.00 32.28 865 GLY A C 1
ATOM 6682 O O . GLY A 1 865 ? -58.118 -9.183 -10.772 1.00 32.28 865 GLY A O 1
ATOM 6683 N N . PRO A 1 866 ? -58.842 -11.049 -9.730 1.00 59.03 866 PRO A N 1
ATOM 6684 C CA . PRO A 1 866 ? -57.530 -11.717 -9.662 1.00 59.03 866 PRO A CA 1
ATOM 6685 C C . PRO A 1 866 ? -57.420 -13.033 -10.469 1.00 59.03 866 PRO A C 1
ATOM 6687 O O . PRO A 1 866 ? -58.419 -13.728 -10.652 1.00 59.03 866 PRO A O 1
ATOM 6690 N N . THR A 1 867 ? -56.191 -13.444 -10.822 1.00 32.50 867 THR A N 1
ATOM 6691 C CA . THR A 1 867 ? -55.846 -14.831 -11.225 1.00 32.50 867 THR A CA 1
ATOM 6692 C C . THR A 1 867 ? -54.393 -15.212 -10.883 1.00 32.50 867 THR A C 1
ATOM 6694 O O . THR A 1 867 ? -53.463 -14.825 -11.587 1.00 32.50 867 THR A O 1
ATOM 6697 N N . GLU A 1 868 ? -54.223 -16.036 -9.850 1.00 38.12 868 GLU A N 1
ATOM 6698 C CA . GLU A 1 868 ? -53.281 -17.178 -9.841 1.00 38.12 868 GLU A CA 1
ATOM 6699 C C . GLU A 1 868 ? -54.049 -18.430 -10.370 1.00 38.12 868 GLU A C 1
ATOM 6701 O O . GLU A 1 868 ? -55.257 -18.282 -10.609 1.00 38.12 868 GLU A O 1
ATOM 6706 N N . PRO A 1 869 ? -53.477 -19.654 -10.537 1.00 58.06 869 PRO A N 1
ATOM 6707 C CA . PRO A 1 869 ? -52.135 -20.159 -10.178 1.00 58.06 869 PRO A CA 1
ATOM 6708 C C . PRO A 1 869 ? -51.443 -20.985 -11.307 1.00 58.06 869 PRO A C 1
ATOM 6710 O O . PRO A 1 869 ? -51.827 -20.879 -12.470 1.00 58.06 869 PRO A O 1
ATOM 6713 N N . ASN A 1 870 ? -50.494 -21.861 -10.919 1.00 32.41 870 ASN A N 1
ATOM 6714 C CA . ASN A 1 870 ? -49.898 -22.994 -11.670 1.00 32.41 870 ASN A CA 1
ATOM 6715 C C . ASN A 1 870 ? -48.836 -22.644 -12.756 1.00 32.41 870 ASN A C 1
ATOM 6717 O O . ASN A 1 870 ? -48.919 -21.603 -13.394 1.00 32.41 870 ASN A O 1
ATOM 6721 N N . GLU A 1 871 ? -47.794 -23.455 -13.030 1.00 32.03 871 GLU A N 1
ATOM 6722 C CA . GLU A 1 871 ? -47.341 -24.733 -12.426 1.00 32.03 871 GLU A CA 1
ATOM 6723 C C . GLU A 1 871 ? -45.852 -25.064 -12.733 1.00 32.03 871 GLU A C 1
ATOM 6725 O O . GLU A 1 871 ? -45.281 -24.558 -13.692 1.00 32.03 871 GLU A O 1
ATOM 6730 N N . THR A 1 872 ? -45.289 -26.022 -11.977 1.00 32.09 872 THR A N 1
ATOM 6731 C CA . THR A 1 872 ? -44.177 -26.953 -12.330 1.00 32.09 872 THR A CA 1
ATOM 6732 C C . THR A 1 872 ? -42.748 -26.466 -12.679 1.00 32.09 872 THR A C 1
ATOM 6734 O O . THR A 1 872 ? -42.495 -25.731 -13.624 1.00 32.09 872 THR A O 1
ATOM 6737 N N . THR A 1 873 ? -41.787 -27.063 -11.961 1.00 37.25 873 THR A N 1
ATOM 6738 C CA . THR A 1 873 ? -40.371 -27.352 -12.310 1.00 37.25 873 THR A CA 1
ATOM 6739 C C . THR A 1 873 ? -40.273 -28.473 -13.392 1.00 37.25 873 THR A C 1
ATOM 6741 O O . THR A 1 873 ? -41.333 -29.021 -13.703 1.00 37.25 873 THR A O 1
ATOM 6744 N N . PRO A 1 874 ? -39.100 -28.897 -13.963 1.00 52.16 874 PRO A N 1
ATOM 6745 C CA . PRO A 1 874 ? -37.728 -28.817 -13.413 1.00 52.16 874 PRO A CA 1
ATOM 6746 C C . PRO A 1 874 ? -36.520 -28.644 -14.389 1.00 52.16 874 PRO A C 1
ATOM 6748 O O . PRO A 1 874 ? -36.665 -28.649 -15.602 1.00 52.16 874 PRO A O 1
ATOM 6751 N N . LEU A 1 875 ? -35.317 -28.571 -13.787 1.00 38.91 875 LEU A N 1
ATOM 6752 C CA . LEU A 1 875 ? -33.999 -29.099 -14.226 1.00 38.91 875 LEU A CA 1
ATOM 6753 C C . LEU A 1 875 ? -33.580 -29.050 -15.718 1.00 38.91 875 LEU A C 1
ATOM 6755 O O . LEU A 1 875 ? -34.068 -29.857 -16.498 1.00 38.91 875 LEU A O 1
ATOM 6759 N N . THR A 1 876 ? -32.493 -28.315 -16.016 1.00 35.62 876 THR A N 1
ATOM 6760 C CA . THR A 1 876 ? -31.238 -28.866 -16.609 1.00 35.62 876 THR A CA 1
ATOM 6761 C C . THR A 1 876 ? -30.074 -27.862 -16.533 1.00 35.62 876 THR A C 1
ATOM 6763 O O . THR A 1 876 ? -30.136 -26.800 -17.144 1.00 35.62 876 THR A O 1
ATOM 6766 N N . GLU A 1 877 ? -28.996 -28.260 -15.860 1.00 43.31 877 GLU A N 1
ATOM 6767 C CA . GLU A 1 877 ? -27.591 -27.985 -16.235 1.00 43.31 877 GLU A CA 1
ATOM 6768 C C . GLU A 1 877 ? -27.076 -29.170 -17.099 1.00 43.31 877 GLU A C 1
ATOM 6770 O O . GLU A 1 877 ? -27.804 -30.171 -17.185 1.00 43.31 877 GLU A O 1
ATOM 6775 N N . PRO A 1 878 ? -25.847 -29.167 -17.671 1.00 59.06 878 PRO A N 1
ATOM 6776 C CA . PRO A 1 878 ? -24.825 -28.103 -17.720 1.00 59.06 878 PRO A CA 1
ATOM 6777 C C . PRO A 1 878 ? -24.319 -27.770 -19.149 1.00 59.06 878 PRO A C 1
ATOM 6779 O O . PRO A 1 878 ? -24.506 -28.562 -20.072 1.00 59.06 878 PRO A O 1
ATOM 6782 N N . GLU A 1 879 ? -23.559 -26.676 -19.288 1.00 36.47 879 GLU A N 1
ATOM 6783 C CA . GLU A 1 879 ? -22.209 -26.683 -19.902 1.00 36.47 879 GLU A CA 1
ATOM 6784 C C . GLU A 1 879 ? -21.374 -25.496 -19.383 1.00 36.47 879 GLU A C 1
ATOM 6786 O O . GLU A 1 879 ? -21.979 -24.424 -19.146 1.00 36.47 879 GLU A O 1
#

Nearest PDB structures (foldseek):
  2wim-assembly1_A  TM=9.202E-01  e=1.240E-26  Homo sapiens
  3mtr-assembly1_B  TM=9.428E-01  e=6.912E-24  Homo sapiens
  2v5t-assembly1_A  TM=9.400E-01  e=4.320E-17  Homo sapiens
  2rjm-assembly1_A  TM=7.470E-01  e=3.324E-19  Oryctolagus cuniculus
  7ol4-assembly1_D  TM=2.380E-01  e=6.338E-29  Mus musculus

Secondary structure (DSSP, 8-state):
-----------------------------------------------------------------------------------------EEEEESSEEEEETT--EEEEEEEES--SEEEEE-TTSPBPPS--SSEEEEE-SSSEEEEEE-S--GGG-EEEEEEEEETTEEEEEEEEEEEEEEEEE----SPEEEETTS-EEEE--EEEESPPEEEEEETTEEP-TTT-TTEEEETTTEEEESS--GGG-EEEEEEEEETTTTEEEEEEEEEEEEEEEEE---TTTSEEEEETTS-EEEE--EEEESPPEEEEEETTEEP-SSSSEEE-TTS-EEEE-S--GGG-EEEEEEEEETTEEEEEEEEEEEEEEEEEEEE--EEE-STT--EEEEEEEEEESPPEEEEEETTEESS--S---S---SEEE-TTSSEEEEEETTEEEEEESS--GGG-EEEEEEEE-SS-EEEEEEEEEE-EEEEE-S-SEEEE-TT--EEEEEEEEEESPPEEEEEETTEEPPSS--SSEEEEE-SSEEEEEE--SSGGGSEEEEEEEE-SS-EEEEEEEEEE--PPPPPEEEEEEE-SSEEEEEEEPPS--TTS-EEEEEEEEEETTS--EEEEEE--TT--EEEEE-PPTT-EEEEEEEEEESS-B-PPPP-EEEEPPP---SPPPPEEEEEE--SSS-EEEEEE-----SS---EEEEEEEETT-SSPPPPEEEETT--EEEE-SPPTT-EEEEEEEEE-SS-BPPPEEEEEEPPPPPPP-------------HHHHHHHHHHHHHHHTT--EEEEE-TTT--EEEEE--------------------------------------------------------------

Sequence (879 aa):
MPDLCAVDSAAGKGLWGEGKPGRKEETAHRNFLSHCKSCVCSPESIQRELLIPWLGAHGGSESLRGVWDSLRSPLSTGSQRAREALASLQVEITPMQGEISVGESKFFLCEVVGDAKDIDWFAPNGEKLLPNRQDIIVNRNDESSSTLTIYNADVDNAGVYKCVAKNADKESEGTVNVKIFQKITFKNAPSPQEFNEGDDADIICDVVSSPPASIIWKHKGSKIQVTKDVRFKIMGNNHLQIRGIKKTDEGAYTCEARVMARGEIDLKIIKVIVNVLPSIRTRQSEVNATADINQSVMLACDADGFPEPTVTWARNNIVLESDDKYSLNDDGSELIIKDVKKVDEGDYTCIARNKAGEKEEEVSLNVFVQPKITYLDNQTASELEEQITLTCEASGDPTPTITWSFGRRFFTEGEQASWTRPETFESLDGNVMVRSHARVSSLTLKYVQFTDAGQYLCTARNSIGQDQQTMYLEVRYAPKIQGSVTVYTWERNAANISCEVLAHPGASVVWFRDGQQLPSTNTTNVKIYNTPAVSHLEVTPDSQNDFGSYNCTATNLIGTESKEFLLIQADVPSAPAIERVEPFSSTAVVEFEEPDASGGVAILKYRAEWRMKGQDWTGREYDAEDGLSMITIVGLKPETFYEVKMSAINGKGEGESSTPLNFKTEPVQGEPSPPKLEGKLQTMGNALKVNWIKQDDGGSPIKHYLIRYRAKHVSDWKPEIRLPHGSEYVVLSSLDWNTEYEVYVVAENQQGKSQPGTISFRTAAEPTAIPDTMTSGSGLGTGAIVGILIVVFVLLLVGVDVTCYFLNKCGFLMCIAVNFCGKSGPGAKNKDIEEGKAAFMKDESKEPIVEVRTEDRTPNHEGGGPTEPNETTPLTEPE

Mean predicted aligned error: 22.15 Å